Protein AF-A0A5C5ZHI2-F1 (afdb_monomer)

Structure (mmCIF, N/CA/C/O backbone):
data_AF-A0A5C5ZHI2-F1
#
_entry.id   AF-A0A5C5ZHI2-F1
#
loop_
_atom_site.group_PDB
_atom_site.id
_atom_site.type_symbol
_atom_site.label_atom_id
_atom_site.label_alt_id
_atom_site.label_comp_id
_atom_site.label_asym_id
_atom_site.label_entity_id
_atom_site.label_seq_id
_atom_site.pdbx_PDB_ins_code
_atom_site.Cartn_x
_atom_site.Cartn_y
_atom_site.Cartn_z
_atom_site.occupancy
_atom_site.B_iso_or_equiv
_atom_site.auth_seq_id
_atom_site.auth_comp_id
_atom_site.auth_asym_id
_atom_site.auth_atom_id
_atom_site.pdbx_PDB_model_num
ATOM 1 N N . MET A 1 1 ? -25.341 50.254 53.518 1.00 30.02 1 MET A N 1
ATOM 2 C CA . MET A 1 1 ? -26.526 49.718 54.228 1.00 30.02 1 MET A CA 1
ATOM 3 C C . MET A 1 1 ? -26.894 48.444 53.484 1.00 30.02 1 MET A C 1
ATOM 5 O O . MET A 1 1 ? -27.151 48.580 52.305 1.00 30.02 1 MET A O 1
ATOM 9 N N . MET A 1 2 ? -26.850 47.204 53.971 1.00 28.91 2 MET A N 1
ATOM 10 C CA . MET A 1 2 ? -26.817 46.587 55.308 1.00 28.91 2 MET A CA 1
ATOM 11 C C . MET A 1 2 ? -26.537 45.082 55.028 1.00 28.91 2 MET A C 1
ATOM 13 O O . MET A 1 2 ? -27.334 44.465 54.341 1.00 28.91 2 MET A O 1
ATOM 17 N N . ARG A 1 3 ? -25.295 44.573 55.121 1.00 29.33 3 ARG A N 1
ATOM 18 C CA . ARG A 1 3 ? -24.709 43.709 56.186 1.00 29.33 3 ARG A CA 1
ATOM 19 C C . ARG A 1 3 ? -25.641 43.268 57.336 1.00 29.33 3 ARG A C 1
ATOM 21 O O . ARG A 1 3 ? -26.394 44.098 57.831 1.00 29.33 3 ARG A O 1
ATOM 28 N N . ILE A 1 4 ? -25.391 42.037 57.834 1.00 32.50 4 ILE A N 1
ATOM 29 C CA . ILE A 1 4 ? -25.940 41.298 59.010 1.00 32.50 4 ILE A CA 1
ATOM 30 C C . ILE A 1 4 ? -27.012 40.269 58.568 1.00 32.50 4 ILE A C 1
ATOM 32 O O . ILE A 1 4 ? -28.090 40.666 58.157 1.00 32.50 4 ILE A O 1
ATOM 36 N N . PHE A 1 5 ? -26.753 38.953 58.515 1.00 29.95 5 PHE A N 1
ATOM 37 C CA . PHE A 1 5 ? -26.418 38.066 59.640 1.00 29.95 5 PHE A CA 1
ATOM 38 C C . PHE A 1 5 ? -25.389 36.970 59.284 1.00 29.95 5 PHE A C 1
ATOM 40 O O . PHE A 1 5 ? -25.667 36.068 58.505 1.00 29.95 5 PHE A O 1
ATOM 47 N N . TYR A 1 6 ? -24.237 37.013 59.956 1.00 25.53 6 TYR A N 1
ATOM 48 C CA . TYR A 1 6 ? -23.368 35.869 60.242 1.00 25.53 6 TYR A CA 1
ATOM 49 C C . TYR A 1 6 ? -22.853 36.042 61.682 1.00 25.53 6 TYR A C 1
ATOM 51 O O . TYR A 1 6 ? -22.502 37.157 62.072 1.00 25.53 6 TYR A O 1
ATOM 59 N N . ARG A 1 7 ? -22.750 34.915 62.404 1.00 26.33 7 ARG A N 1
ATOM 60 C CA . ARG A 1 7 ? -22.063 34.671 63.695 1.00 26.33 7 ARG A CA 1
ATOM 61 C C . ARG A 1 7 ? -22.749 35.151 64.987 1.00 26.33 7 ARG A C 1
ATOM 63 O O . ARG A 1 7 ? -22.851 36.348 65.237 1.00 26.33 7 ARG A O 1
ATOM 70 N N . SER A 1 8 ? -23.035 34.201 65.891 1.00 25.88 8 SER A N 1
ATOM 71 C CA . SER A 1 8 ? -22.373 34.047 67.215 1.00 25.88 8 SER A CA 1
ATOM 72 C C . SER A 1 8 ? -23.305 33.448 68.285 1.00 25.88 8 SER A C 1
ATOM 74 O O . SER A 1 8 ? -24.015 34.186 68.959 1.00 25.88 8 SER A O 1
ATOM 76 N N . VAL A 1 9 ? -23.196 32.142 68.545 1.00 27.33 9 VAL A N 1
ATOM 77 C CA . VAL A 1 9 ? -23.086 31.638 69.927 1.00 27.33 9 VAL A CA 1
ATOM 78 C C . VAL A 1 9 ? -21.929 30.641 69.925 1.00 27.33 9 VAL A C 1
ATOM 80 O O . VAL A 1 9 ? -21.984 29.603 69.278 1.00 27.33 9 VAL A O 1
ATOM 83 N N . LEU A 1 10 ? -20.845 31.042 70.583 1.00 28.20 10 LEU A N 1
ATOM 84 C CA . LEU A 1 10 ? -19.565 30.354 70.713 1.00 28.20 10 LEU A CA 1
ATOM 85 C C . LEU A 1 10 ? -19.416 29.908 72.177 1.00 28.20 10 LEU A C 1
ATOM 87 O O . LEU A 1 10 ? -19.753 30.670 73.080 1.00 28.20 10 LEU A O 1
ATOM 91 N N . ALA A 1 11 ? -18.812 28.733 72.360 1.00 25.12 11 ALA A N 1
ATOM 92 C CA . ALA A 1 11 ? -17.917 28.363 73.463 1.00 25.12 11 ALA A CA 1
ATOM 93 C C . ALA A 1 11 ? -18.471 28.197 74.898 1.00 25.12 11 ALA A C 1
ATOM 95 O O . ALA A 1 11 ? -18.425 29.110 75.717 1.00 25.12 11 ALA A O 1
ATOM 96 N N . ALA A 1 12 ? -18.814 26.949 75.230 1.00 24.00 12 ALA A N 1
ATOM 97 C CA . ALA A 1 12 ? -18.315 26.181 76.388 1.00 24.00 12 ALA A CA 1
ATOM 98 C C . ALA A 1 12 ? -18.824 24.736 76.178 1.00 24.00 12 ALA A C 1
ATOM 100 O O . ALA A 1 12 ? -20.027 24.521 76.162 1.00 24.00 12 ALA A O 1
ATOM 101 N N . SER A 1 13 ? -18.018 23.726 75.848 1.00 27.03 13 SER A N 1
ATOM 102 C CA . SER A 1 13 ? -16.822 23.285 76.562 1.00 27.03 13 SER A CA 1
ATOM 103 C C . SER A 1 13 ? -15.872 22.565 75.599 1.00 27.03 13 SER A C 1
ATOM 105 O O . SER A 1 13 ? -16.186 21.490 75.099 1.00 27.03 13 SER A O 1
ATOM 107 N N . PHE A 1 14 ? -14.699 23.148 75.371 1.00 29.09 14 PHE A N 1
ATOM 108 C CA . PHE A 1 14 ? -13.534 22.455 74.829 1.00 29.09 14 PHE A CA 1
ATOM 109 C C . PHE A 1 14 ? -12.739 21.961 76.041 1.00 29.09 14 PHE A C 1
ATOM 111 O O . PHE A 1 14 ? -12.157 22.785 76.743 1.00 29.09 14 PHE A O 1
ATOM 118 N N . LEU A 1 15 ? -12.773 20.660 76.341 1.00 26.80 15 LEU A N 1
ATOM 119 C CA . LEU A 1 15 ? -11.696 19.963 77.052 1.00 26.80 15 LEU A CA 1
ATOM 120 C C . LEU A 1 15 ? -11.896 18.437 76.951 1.00 26.80 15 LEU A C 1
ATOM 122 O O . LEU A 1 15 ? -12.879 17.912 77.462 1.00 26.80 15 LEU A O 1
ATOM 126 N N . ALA A 1 16 ? -10.897 17.776 76.354 1.00 27.25 16 ALA A N 1
ATOM 127 C CA . ALA A 1 16 ? -10.633 16.331 76.306 1.00 27.25 16 ALA A CA 1
ATOM 128 C C . ALA A 1 16 ? -11.424 15.472 75.291 1.00 27.25 16 ALA A C 1
ATOM 130 O O . ALA A 1 16 ? -12.336 14.744 75.661 1.00 27.25 16 ALA A O 1
ATOM 131 N N . LEU A 1 17 ? -10.991 15.472 74.026 1.00 28.16 17 LEU A N 1
ATOM 132 C CA . LEU A 1 17 ? -10.146 14.404 73.459 1.00 28.16 17 LEU A CA 1
ATOM 133 C C . LEU A 1 17 ? -9.666 14.858 72.068 1.00 28.16 17 LEU A C 1
ATOM 135 O O . LEU A 1 17 ? -10.415 14.855 71.101 1.00 28.16 17 LEU A O 1
ATOM 139 N N . THR A 1 18 ? -8.410 15.283 71.966 1.00 30.73 18 THR A N 1
ATOM 140 C CA . THR A 1 18 ? -7.694 15.291 70.689 1.00 30.73 18 THR A CA 1
ATOM 141 C C . THR A 1 18 ? -7.276 13.852 70.409 1.00 30.73 18 THR A C 1
ATOM 143 O O . THR A 1 18 ? -6.229 13.415 70.885 1.00 30.73 18 THR A O 1
ATOM 146 N N . SER A 1 19 ? -8.099 13.098 69.690 1.00 27.38 19 SER A N 1
ATOM 147 C CA . SER A 1 19 ? -7.588 12.013 68.860 1.00 27.38 19 SER A CA 1
ATOM 148 C C . SER A 1 19 ? -7.467 12.581 67.456 1.00 27.38 19 SER A C 1
ATOM 150 O O . SER A 1 19 ? -8.449 12.712 66.732 1.00 27.38 19 SER A O 1
ATOM 152 N N . THR A 1 20 ? -6.252 12.962 67.084 1.00 30.28 20 THR A N 1
ATOM 153 C CA . THR A 1 20 ? -5.812 12.852 65.696 1.00 30.28 20 THR A CA 1
ATOM 154 C C . THR A 1 20 ? -5.956 11.376 65.318 1.00 30.28 20 THR A C 1
ATOM 156 O O . THR A 1 20 ? -5.034 10.591 65.534 1.00 30.28 20 THR A O 1
ATOM 159 N N . HIS A 1 21 ? -7.149 10.965 64.886 1.00 30.06 21 HIS A N 1
ATOM 160 C CA . HIS A 1 21 ? -7.298 9.731 64.137 1.00 30.06 21 HIS A CA 1
ATOM 161 C C . HIS A 1 21 ? -6.817 10.075 62.735 1.00 30.06 21 HIS A C 1
ATOM 163 O O . HIS A 1 21 ? -7.500 10.770 61.995 1.00 30.06 21 HIS A O 1
ATOM 169 N N . ALA A 1 22 ? -5.595 9.654 62.414 1.00 35.06 22 ALA A N 1
ATOM 170 C CA . ALA A 1 22 ? -5.363 9.192 61.059 1.00 35.06 22 ALA A CA 1
ATOM 171 C C . ALA A 1 22 ? -6.413 8.091 60.853 1.00 35.06 22 ALA A C 1
ATOM 173 O O . ALA A 1 22 ? -6.361 7.085 61.569 1.00 35.06 22 ALA A O 1
ATOM 174 N N . LEU A 1 23 ? -7.442 8.367 60.048 1.00 40.84 23 LEU A N 1
ATOM 175 C CA . LEU A 1 23 ? -8.443 7.373 59.680 1.00 40.84 23 LEU A CA 1
ATOM 176 C C . LEU A 1 23 ? -7.671 6.278 58.946 1.00 40.84 23 LEU A C 1
ATOM 178 O O . LEU A 1 23 ? -6.955 6.534 57.980 1.00 40.84 23 LEU A O 1
ATOM 182 N N . ALA A 1 24 ? -7.628 5.101 59.556 1.00 49.53 24 ALA A N 1
ATOM 183 C CA . ALA A 1 24 ? -6.918 3.967 59.007 1.00 49.53 24 ALA A CA 1
ATOM 184 C C . ALA A 1 24 ? -7.932 3.205 58.164 1.00 49.53 24 ALA A C 1
ATOM 186 O O . ALA A 1 24 ? -8.918 2.737 58.716 1.00 49.53 24 ALA A O 1
ATOM 187 N N . VAL A 1 25 ? -7.671 3.092 56.863 1.00 61.53 25 VAL A N 1
ATOM 188 C CA . VAL A 1 25 ? -8.396 2.204 55.947 1.00 61.53 25 VAL A CA 1
ATOM 189 C C . VAL A 1 25 ? -8.535 0.819 56.592 1.00 61.53 25 VAL A C 1
ATOM 191 O O . VAL A 1 25 ? -7.528 0.140 56.838 1.00 61.53 25 VAL A O 1
ATOM 194 N N . ASP A 1 26 ? -9.766 0.400 56.887 1.00 76.38 26 ASP A N 1
ATOM 195 C CA . ASP A 1 26 ? -10.040 -0.889 57.518 1.00 76.38 26 ASP A CA 1
ATOM 196 C C . ASP A 1 26 ? -10.109 -1.977 56.435 1.00 76.38 26 ASP A C 1
ATOM 198 O O . ASP A 1 26 ? -11.019 -2.041 55.609 1.00 76.38 26 ASP A O 1
ATOM 202 N N . THR A 1 27 ? -9.106 -2.861 56.415 1.00 87.00 27 THR A N 1
ATOM 203 C CA . THR A 1 27 ? -9.062 -3.992 55.475 1.00 87.00 27 THR A CA 1
ATOM 204 C C . THR A 1 27 ? -9.705 -5.234 56.083 1.00 87.00 27 THR A C 1
ATOM 206 O O . THR A 1 27 ? -9.189 -5.814 57.042 1.00 87.00 27 THR A O 1
ATOM 209 N N . PHE A 1 28 ? -10.795 -5.692 55.472 1.00 91.38 28 PHE A N 1
ATOM 210 C CA . PHE A 1 28 ? -11.507 -6.913 55.826 1.00 91.38 28 PHE A CA 1
ATOM 211 C C . PHE A 1 28 ? -11.116 -8.043 54.874 1.00 91.38 28 PHE A C 1
ATOM 213 O O . PHE A 1 28 ? -11.395 -8.000 53.678 1.00 91.38 28 PHE A O 1
ATOM 220 N N . VAL A 1 29 ? -10.485 -9.091 55.406 1.00 91.25 29 VAL A N 1
ATOM 221 C CA . VAL A 1 29 ? -10.044 -10.253 54.620 1.00 91.25 29 VAL A CA 1
ATOM 222 C C . VAL A 1 29 ? -11.025 -11.409 54.781 1.00 91.25 29 VAL A C 1
ATOM 224 O O . VAL A 1 29 ? -11.327 -11.827 55.903 1.00 91.25 29 VAL A O 1
ATOM 227 N N . TRP A 1 30 ? -11.498 -11.953 53.664 1.00 92.00 30 TRP A N 1
ATOM 228 C CA . TRP A 1 30 ? -12.374 -13.118 53.623 1.00 92.00 30 TRP A CA 1
ATOM 229 C C . TRP A 1 30 ? -11.666 -14.368 54.148 1.00 92.00 30 TRP A C 1
ATOM 231 O O . TRP A 1 30 ? -10.517 -14.656 53.801 1.00 92.00 30 TRP A O 1
ATOM 241 N N . GLN A 1 31 ? -12.348 -15.154 54.979 1.00 87.94 31 GLN A N 1
ATOM 242 C CA . GLN A 1 31 ? -11.757 -16.366 55.542 1.00 87.94 31 GLN A CA 1
ATOM 243 C C . GLN A 1 31 ? -11.706 -17.503 54.507 1.00 87.94 31 GLN A C 1
ATOM 245 O O . GLN A 1 31 ? -12.726 -18.070 54.117 1.00 87.94 31 GLN A O 1
ATOM 250 N N . SER A 1 32 ? -10.490 -17.892 54.115 1.00 67.62 32 SER A N 1
ATOM 251 C CA . SER A 1 32 ? -10.186 -18.809 53.000 1.00 67.62 32 SER A CA 1
ATOM 252 C C . SER A 1 32 ? -10.747 -20.239 53.102 1.00 67.62 32 SER A C 1
ATOM 254 O O . SER A 1 32 ? -10.694 -20.985 52.127 1.00 67.62 32 SER A O 1
ATOM 256 N N . GLY A 1 33 ? -11.284 -20.644 54.259 1.00 71.25 33 GLY A N 1
ATOM 257 C CA . GLY A 1 33 ? -11.916 -21.956 54.459 1.00 71.25 33 GLY A CA 1
ATOM 258 C C . GLY A 1 33 ? -13.385 -22.043 54.021 1.00 71.25 33 GLY A C 1
ATOM 259 O O . GLY A 1 33 ? -13.955 -23.134 54.053 1.00 71.25 33 GLY A O 1
ATOM 260 N N . GLN A 1 34 ? -14.009 -20.921 53.648 1.00 76.06 34 GLN A N 1
ATOM 261 C CA . GLN A 1 34 ? -15.409 -20.871 53.218 1.00 76.06 34 GLN A CA 1
ATOM 262 C C . GLN A 1 34 ? -15.530 -21.219 51.726 1.00 76.06 34 GLN A C 1
ATOM 264 O O . GLN A 1 34 ? -14.748 -20.734 50.916 1.00 76.06 34 GLN A O 1
ATOM 269 N N . THR A 1 35 ? -16.503 -22.059 51.357 1.00 73.56 35 THR A N 1
ATOM 270 C CA . THR A 1 35 ? -16.740 -22.494 49.963 1.00 73.56 35 THR A CA 1
ATOM 271 C C . THR A 1 35 ? -18.236 -22.515 49.638 1.00 73.56 35 THR A C 1
ATOM 273 O O . THR A 1 35 ? -19.069 -22.598 50.545 1.00 73.56 35 THR A O 1
ATOM 276 N N . GLY A 1 36 ? -18.596 -22.452 48.352 1.00 75.75 36 GLY A N 1
ATOM 277 C CA . GLY A 1 36 ? -19.994 -22.430 47.899 1.00 75.75 36 GLY A CA 1
ATOM 278 C C . GLY A 1 36 ? -20.661 -21.055 48.036 1.00 75.75 36 GLY A C 1
ATOM 279 O O . GLY A 1 36 ? -19.971 -20.042 48.078 1.00 75.75 36 GLY A O 1
ATOM 280 N N . ALA A 1 37 ? -21.999 -21.026 48.082 1.00 83.56 37 ALA A N 1
ATOM 281 C CA . ALA A 1 37 ? -22.777 -19.796 48.254 1.00 83.56 37 ALA A CA 1
ATOM 282 C C . ALA A 1 37 ? -22.697 -19.293 49.706 1.00 83.56 37 ALA A C 1
ATOM 284 O O . ALA A 1 37 ? -23.088 -20.001 50.637 1.00 83.56 37 ALA A O 1
ATOM 285 N N . GLN A 1 38 ? -22.187 -18.079 49.890 1.00 92.19 38 GLN A N 1
ATOM 286 C CA . GLN A 1 38 ? -21.915 -17.442 51.177 1.00 92.19 38 GLN A CA 1
ATOM 287 C C . GLN A 1 38 ? -22.581 -16.065 51.252 1.00 92.19 38 GLN A C 1
ATOM 289 O O . GLN A 1 38 ? -22.939 -15.490 50.234 1.00 92.19 38 GLN A O 1
ATOM 294 N N . SER A 1 39 ? -22.752 -15.524 52.459 1.00 91.75 39 SER A N 1
ATOM 295 C CA . SER A 1 39 ? -23.387 -14.216 52.682 1.00 91.75 39 SER A CA 1
ATOM 296 C C . SER A 1 39 ? -22.341 -13.174 53.079 1.00 91.75 39 SER A C 1
ATOM 298 O O . SER A 1 39 ? -21.616 -13.388 54.056 1.00 91.75 39 SER A O 1
ATOM 300 N N . TRP A 1 40 ? -22.305 -12.036 52.380 1.00 94.25 40 TRP A N 1
ATOM 301 C CA . TRP A 1 40 ? -21.441 -10.880 52.668 1.00 94.25 40 TRP A CA 1
ATOM 302 C C . TRP A 1 40 ? -21.671 -10.342 54.083 1.00 94.25 40 TRP A C 1
ATOM 304 O O . TRP A 1 40 ? -20.737 -10.072 54.832 1.00 94.25 40 TRP A O 1
ATOM 314 N N . THR A 1 41 ? -22.942 -10.282 54.482 1.00 93.06 41 THR A N 1
ATOM 315 C CA . THR A 1 41 ? -23.417 -9.707 55.751 1.00 93.06 41 THR A CA 1
ATOM 316 C C . THR A 1 41 ? -23.155 -10.566 56.991 1.00 93.06 41 THR A C 1
ATOM 318 O O . THR A 1 41 ? -23.558 -10.188 58.090 1.00 93.06 41 THR A O 1
ATOM 321 N N . THR A 1 42 ? -22.504 -11.729 56.860 1.00 92.62 42 THR A N 1
ATOM 322 C CA . THR A 1 42 ? -22.162 -12.587 58.007 1.00 92.62 42 THR A CA 1
ATOM 323 C C . THR A 1 42 ? -20.824 -12.143 58.613 1.00 92.62 42 THR A C 1
ATOM 325 O O . THR A 1 42 ? -19.782 -12.425 58.022 1.00 92.62 42 THR A O 1
ATOM 328 N N . PRO A 1 43 ? -20.789 -11.525 59.815 1.00 91.44 43 PRO A N 1
ATOM 329 C CA . PRO A 1 43 ? -19.568 -10.887 60.322 1.00 91.44 43 PRO A CA 1
ATOM 330 C C . PRO A 1 43 ? -18.398 -11.848 60.566 1.00 91.44 43 PRO A C 1
ATOM 332 O O . PRO A 1 43 ? -17.240 -11.449 60.526 1.00 91.44 43 PRO A O 1
ATOM 335 N N . SER A 1 44 ? -18.688 -13.126 60.833 1.00 90.62 44 SER A N 1
ATOM 336 C CA . SER A 1 44 ? -17.665 -14.153 61.062 1.00 90.62 44 SER A CA 1
ATOM 337 C C . SER A 1 44 ? -16.942 -14.604 59.791 1.00 90.62 44 SER A C 1
ATOM 339 O O . SER A 1 44 ? -15.963 -15.339 59.899 1.00 90.62 44 SER A O 1
ATOM 341 N N . ASN A 1 45 ? -17.422 -14.211 58.607 1.00 91.88 45 ASN A N 1
ATOM 342 C CA . ASN A 1 45 ? -16.776 -14.537 57.334 1.00 91.88 45 ASN A CA 1
ATOM 343 C C . ASN A 1 45 ? -15.578 -13.623 57.035 1.00 91.88 45 ASN A C 1
ATOM 345 O O . ASN A 1 45 ? -14.739 -13.982 56.209 1.00 91.88 45 ASN A O 1
ATOM 349 N N . TRP A 1 46 ? -15.467 -12.496 57.741 1.00 92.94 46 TRP A N 1
ATOM 350 C CA . TRP A 1 46 ? -14.408 -11.507 57.576 1.00 92.94 46 TRP A CA 1
ATOM 351 C C . TRP A 1 46 ? -13.428 -11.517 58.756 1.00 92.94 46 TRP A C 1
ATOM 353 O O . TRP A 1 46 ? -13.748 -11.932 59.876 1.00 92.94 46 TRP A O 1
ATOM 363 N N . SER A 1 47 ? -12.200 -11.077 58.497 1.00 90.31 47 SER A N 1
ATOM 364 C CA . SER A 1 47 ? -11.157 -10.844 59.493 1.00 90.31 47 SER A CA 1
ATOM 365 C C . SER A 1 47 ? -10.581 -9.432 59.313 1.00 90.31 47 SER A C 1
ATOM 367 O O . SER A 1 47 ? -10.012 -9.184 58.251 1.00 90.31 47 SER A O 1
ATOM 369 N N . PRO A 1 48 ? -10.651 -8.543 60.325 1.00 90.69 48 PRO A N 1
ATOM 370 C CA . PRO A 1 48 ? -11.284 -8.739 61.637 1.00 90.69 48 PRO A CA 1
ATOM 371 C C . PRO A 1 48 ? -12.797 -9.011 61.528 1.00 90.69 48 PRO A C 1
ATOM 373 O O . PRO A 1 48 ? -13.415 -8.716 60.513 1.00 90.69 48 PRO A O 1
ATOM 376 N N . SER A 1 49 ? -13.395 -9.613 62.567 1.00 88.50 49 SER A N 1
ATOM 377 C CA . SER A 1 49 ? -14.835 -9.929 62.567 1.00 88.50 49 SER A CA 1
ATOM 378 C C . SER A 1 49 ? -15.655 -8.643 62.455 1.00 88.50 49 SER A C 1
ATOM 380 O O . SER A 1 49 ? -15.663 -7.835 63.383 1.00 88.50 49 SER A O 1
ATOM 382 N N . GLY A 1 50 ? -16.386 -8.502 61.357 1.00 90.00 50 GLY A N 1
ATOM 383 C CA . GLY A 1 50 ? -17.126 -7.305 60.960 1.00 90.00 50 GLY A CA 1
ATOM 384 C C . GLY A 1 50 ? -17.702 -7.493 59.557 1.00 90.00 50 GLY A C 1
ATOM 385 O O . GLY A 1 50 ? -17.541 -8.562 58.976 1.00 90.00 50 GLY A O 1
ATOM 386 N N . VAL A 1 51 ? -18.415 -6.502 59.032 1.00 90.81 51 VAL A N 1
ATOM 387 C CA . VAL A 1 51 ? -18.891 -6.506 57.641 1.00 90.81 51 VAL A CA 1
ATOM 388 C C . VAL A 1 51 ? -18.344 -5.238 56.992 1.00 90.81 51 VAL A C 1
ATOM 390 O O . VAL A 1 51 ? -18.649 -4.176 57.535 1.00 90.81 51 VAL A O 1
ATOM 393 N N . PRO A 1 52 ? -17.560 -5.332 55.900 1.00 92.19 52 PRO A N 1
ATOM 394 C CA . PRO A 1 52 ? -17.124 -4.154 55.158 1.00 92.19 52 PRO A CA 1
ATOM 395 C C . PRO A 1 52 ? -18.355 -3.464 54.558 1.00 92.19 52 PRO A C 1
ATOM 397 O O . PRO A 1 52 ? -19.099 -4.100 53.801 1.00 92.19 52 PRO A O 1
ATOM 400 N N . ASN A 1 53 ? -18.610 -2.223 54.978 1.00 92.31 53 ASN A N 1
ATOM 401 C CA . ASN A 1 53 ? -19.768 -1.420 54.588 1.00 92.31 53 ASN A CA 1
ATOM 402 C C . ASN A 1 53 ? -19.559 0.093 54.864 1.00 92.31 53 ASN A C 1
ATOM 404 O O . ASN A 1 53 ? -20.386 0.726 55.530 1.00 92.31 53 ASN A O 1
ATOM 408 N N . SER A 1 54 ? -18.442 0.665 54.409 1.00 87.06 54 SER A N 1
ATOM 409 C CA . SER A 1 54 ? -18.125 2.098 54.499 1.00 87.06 54 SER A CA 1
ATOM 410 C C . SER A 1 54 ? -17.265 2.553 53.309 1.00 87.06 54 SER A C 1
ATOM 412 O O . SER A 1 54 ? -16.578 1.732 52.700 1.00 87.06 54 SER A O 1
ATOM 414 N N . GLY A 1 55 ? -17.268 3.854 52.989 1.00 76.50 55 GLY A N 1
ATOM 415 C CA . GLY A 1 55 ? -16.405 4.455 51.956 1.00 76.50 55 GLY A CA 1
ATOM 416 C C . GLY A 1 55 ? -14.911 4.500 52.312 1.00 76.50 55 GLY A C 1
ATOM 417 O O . GLY A 1 55 ? -14.121 5.052 51.553 1.00 76.50 55 GLY A O 1
ATOM 418 N N . GLU A 1 56 ? -14.519 3.912 53.447 1.00 78.62 56 GLU A N 1
ATOM 419 C CA . GLU A 1 56 ? -13.132 3.713 53.888 1.00 78.62 56 GLU A CA 1
ATOM 420 C C . GLU A 1 56 ? -12.756 2.210 53.965 1.00 78.62 56 GLU A C 1
ATOM 422 O O . GLU A 1 56 ? -11.598 1.868 54.223 1.00 78.62 56 GLU A O 1
ATOM 427 N N . ASP A 1 57 ? -13.711 1.292 53.745 1.00 86.19 57 ASP A N 1
ATOM 428 C CA . ASP A 1 57 ? -13.522 -0.151 53.952 1.00 86.19 57 ASP A CA 1
ATOM 429 C C . ASP A 1 57 ? -12.993 -0.854 52.690 1.00 86.19 57 ASP A C 1
ATOM 431 O O . ASP A 1 57 ? -13.545 -0.711 51.595 1.00 86.19 57 ASP A O 1
ATOM 435 N N . VAL A 1 58 ? -11.977 -1.711 52.853 1.00 88.50 58 VAL A N 1
ATOM 436 C CA . VAL A 1 58 ? -11.461 -2.589 51.784 1.00 88.50 58 VAL A CA 1
ATOM 437 C C . VAL A 1 58 ? -11.967 -4.011 51.988 1.00 88.50 58 VAL A C 1
ATOM 439 O O . VAL A 1 58 ? -11.660 -4.652 52.997 1.00 88.50 58 VAL A O 1
ATOM 442 N N . ALA A 1 59 ? -12.688 -4.546 51.005 1.00 93.31 59 ALA A N 1
ATOM 443 C CA . ALA A 1 59 ? -13.151 -5.929 50.991 1.00 93.31 59 ALA A CA 1
ATOM 444 C C . ALA A 1 59 ? -12.191 -6.811 50.181 1.00 93.31 59 ALA A C 1
ATOM 446 O O . ALA A 1 59 ? -12.194 -6.797 48.952 1.00 93.31 59 ALA A O 1
ATOM 447 N N . ASN A 1 60 ? -11.378 -7.621 50.863 1.00 92.38 60 ASN A N 1
ATOM 448 C CA . ASN A 1 60 ? -10.437 -8.539 50.225 1.00 92.38 60 ASN A CA 1
ATOM 449 C C . ASN A 1 60 ? -10.952 -9.983 50.253 1.00 92.38 60 ASN A C 1
ATOM 451 O O . ASN A 1 60 ? -10.847 -10.679 51.265 1.00 92.38 60 ASN A O 1
ATOM 455 N N . ILE A 1 61 ? -11.464 -10.456 49.119 1.00 91.19 61 ILE A N 1
ATOM 456 C CA . ILE A 1 61 ? -11.908 -11.832 48.918 1.00 91.19 61 ILE A CA 1
ATOM 457 C C . ILE A 1 61 ? -10.774 -12.628 48.278 1.00 91.19 61 ILE A C 1
ATOM 459 O O . ILE A 1 61 ? -10.553 -12.560 47.077 1.00 91.19 61 ILE A O 1
ATOM 463 N N . SER A 1 62 ? -10.069 -13.417 49.088 1.00 87.50 62 SER A N 1
ATOM 464 C CA . SER A 1 62 ? -8.999 -14.307 48.625 1.00 87.50 62 SER A CA 1
ATOM 465 C C . SER A 1 62 ? -9.359 -15.770 48.896 1.00 87.50 62 SER A C 1
ATOM 467 O O . SER A 1 62 ? -9.364 -16.208 50.050 1.00 87.50 62 SER A O 1
ATOM 469 N N . VAL A 1 63 ? -9.666 -16.540 47.846 1.00 85.62 63 VAL A N 1
ATOM 470 C CA . VAL A 1 63 ? -10.192 -17.916 47.964 1.00 85.62 63 VAL A CA 1
ATOM 471 C C . VAL A 1 63 ? -9.338 -18.958 47.231 1.00 85.62 63 VAL A C 1
ATOM 473 O O . VAL A 1 63 ? -8.671 -18.672 46.243 1.00 85.62 63 VAL A O 1
ATOM 476 N N . GLY A 1 64 ? -9.357 -20.205 47.716 1.00 83.44 64 GLY A N 1
ATOM 477 C CA . GLY A 1 64 ? -8.677 -21.339 47.063 1.00 83.44 64 GLY A CA 1
ATOM 478 C C . GLY A 1 64 ? -9.560 -22.172 46.122 1.00 83.44 64 GLY A C 1
ATOM 479 O O . GLY A 1 64 ? -9.065 -23.069 45.442 1.00 83.44 64 GLY A O 1
ATOM 480 N N . ALA A 1 65 ? -10.867 -21.908 46.097 1.00 86.81 65 ALA A N 1
ATOM 481 C CA . ALA A 1 65 ? -11.857 -22.594 45.269 1.00 86.81 65 ALA A CA 1
ATOM 482 C C . ALA A 1 65 ? -12.969 -21.614 44.865 1.00 86.81 65 ALA A C 1
ATOM 484 O O . ALA A 1 65 ? -13.159 -20.599 45.542 1.00 86.81 65 ALA A O 1
ATOM 485 N N . SER A 1 66 ? -13.710 -21.921 43.792 1.00 88.50 66 SER A N 1
ATOM 486 C CA . SER A 1 66 ? -14.798 -21.053 43.327 1.00 88.50 66 SER A CA 1
ATOM 487 C C . SER A 1 66 ? -15.814 -20.781 44.432 1.00 88.50 66 SER A C 1
ATOM 489 O O . SER A 1 66 ? -16.248 -21.701 45.134 1.00 88.50 66 SER A O 1
ATOM 491 N N . THR A 1 67 ? -16.175 -19.511 44.594 1.00 90.12 67 THR A N 1
ATOM 492 C CA . THR A 1 67 ? -17.003 -19.040 45.709 1.00 90.12 67 THR A CA 1
ATOM 493 C C . THR A 1 67 ? -17.969 -17.967 45.221 1.00 90.12 67 THR A C 1
ATOM 495 O O . THR A 1 67 ? -17.547 -17.025 44.556 1.00 90.12 67 THR A O 1
ATOM 498 N N . THR A 1 68 ? -19.246 -18.098 45.587 1.00 92.44 68 THR A N 1
ATOM 499 C CA . THR A 1 68 ? -20.286 -17.097 45.305 1.00 92.44 68 THR A CA 1
ATOM 500 C C . THR A 1 68 ? -20.654 -16.403 46.611 1.00 92.44 68 THR A C 1
ATOM 502 O O . THR A 1 68 ? -20.938 -17.075 47.602 1.00 92.44 68 THR A O 1
ATOM 505 N N . ILE A 1 69 ? -20.656 -15.075 46.636 1.00 94.25 69 ILE A N 1
ATOM 506 C CA . ILE A 1 69 ? -20.943 -14.259 47.818 1.00 94.25 69 ILE A CA 1
ATOM 507 C C . ILE A 1 69 ? -22.159 -13.381 47.512 1.00 94.25 69 ILE A C 1
ATOM 509 O O . ILE A 1 69 ? -22.138 -12.613 46.560 1.00 94.25 69 ILE A O 1
ATOM 513 N N . ASP A 1 70 ? -23.229 -13.508 48.294 1.00 94.56 70 ASP A N 1
ATOM 514 C CA . ASP A 1 70 ? -24.441 -12.686 48.203 1.00 94.56 70 ASP A CA 1
ATOM 515 C C . ASP A 1 70 ? -24.321 -11.446 49.104 1.00 94.56 70 ASP A C 1
ATOM 517 O O . ASP A 1 70 ? -24.160 -11.582 50.323 1.00 94.56 70 ASP A O 1
ATOM 521 N N . LEU A 1 71 ? -24.421 -10.247 48.518 1.00 93.88 71 LEU A N 1
ATOM 522 C CA . LEU A 1 71 ? -24.460 -8.958 49.225 1.00 93.88 71 LEU A CA 1
ATOM 523 C C . LEU A 1 71 ? -25.638 -8.856 50.205 1.00 93.88 71 LEU A C 1
ATOM 525 O O . LEU A 1 71 ? -25.547 -8.163 51.218 1.00 93.88 71 LEU A O 1
ATOM 529 N N . GLY A 1 72 ? -26.730 -9.577 49.945 1.00 91.50 72 GLY A N 1
ATOM 530 C CA . GLY A 1 72 ? -27.977 -9.474 50.695 1.00 91.50 72 GLY A CA 1
ATOM 531 C C . GLY A 1 72 ? -28.921 -8.405 50.135 1.00 91.50 72 GLY A C 1
ATOM 532 O O . GLY A 1 72 ? -28.774 -7.939 49.012 1.00 91.50 72 GLY A O 1
ATOM 533 N N . ALA A 1 73 ? -29.926 -8.022 50.928 1.00 90.94 73 ALA A N 1
ATOM 534 C CA . ALA A 1 73 ? -31.005 -7.120 50.504 1.00 90.94 73 ALA A CA 1
ATOM 535 C C . ALA A 1 73 ? -30.733 -5.617 50.734 1.00 90.94 73 ALA A C 1
ATOM 537 O O . ALA A 1 73 ? -31.610 -4.804 50.459 1.00 90.94 73 ALA A O 1
ATOM 538 N N . MET A 1 74 ? -29.580 -5.255 51.303 1.00 91.62 74 MET A N 1
ATOM 539 C CA . MET A 1 74 ? -29.195 -3.871 51.605 1.00 91.62 74 MET A CA 1
ATOM 540 C C . MET A 1 74 ? -27.905 -3.528 50.869 1.00 91.62 74 MET A C 1
ATOM 542 O O . MET A 1 74 ? -27.039 -4.396 50.744 1.00 91.62 74 MET A O 1
ATOM 546 N N . ASP A 1 75 ? -27.769 -2.271 50.455 1.00 92.31 75 ASP A N 1
ATOM 547 C CA . ASP A 1 75 ? -26.566 -1.760 49.796 1.00 92.31 75 ASP A CA 1
ATOM 548 C C . ASP A 1 75 ? -25.324 -1.970 50.678 1.00 92.31 75 ASP A C 1
ATOM 550 O O . ASP A 1 75 ? -25.398 -1.839 51.906 1.00 92.31 75 ASP A O 1
ATOM 554 N N . GLN A 1 76 ? -24.213 -2.362 50.049 1.00 93.81 76 GLN A N 1
ATOM 555 C CA . GLN A 1 76 ? -22.911 -2.555 50.692 1.00 93.81 76 GLN A CA 1
ATOM 556 C C . GLN A 1 76 ? -21.904 -1.569 50.094 1.00 93.81 76 GLN A C 1
ATOM 558 O O . GLN A 1 76 ? -21.699 -1.594 48.883 1.00 93.81 76 GLN A O 1
ATOM 563 N N . THR A 1 77 ? -21.273 -0.739 50.923 1.00 90.81 77 THR A N 1
ATOM 564 C CA . THR A 1 77 ? -20.325 0.301 50.493 1.00 90.81 77 THR A CA 1
ATOM 565 C C . THR A 1 77 ? -18.875 -0.110 50.746 1.00 90.81 77 THR A C 1
ATOM 567 O O . THR A 1 77 ? -18.559 -0.563 51.843 1.00 90.81 77 THR A O 1
ATOM 570 N N . VAL A 1 78 ? -17.992 0.044 49.755 1.00 89.00 78 VAL A N 1
ATOM 571 C CA . VAL A 1 78 ? -16.541 -0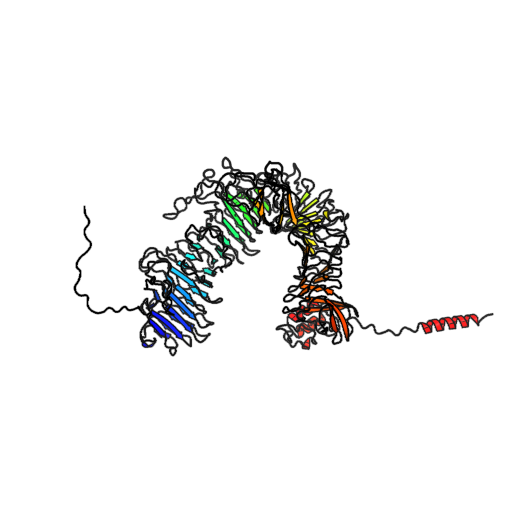.200 49.887 1.00 89.00 78 VAL A CA 1
ATOM 572 C C . VAL A 1 78 ? -15.722 0.752 49.009 1.00 89.00 78 VAL A C 1
ATOM 574 O O . VAL A 1 78 ? -16.188 1.169 47.947 1.00 89.00 78 VAL A O 1
ATOM 577 N N . VAL A 1 79 ? -14.474 1.025 49.406 1.00 81.75 79 VAL A N 1
ATOM 578 C CA . VAL A 1 79 ? -13.506 1.821 48.617 1.00 81.75 79 VAL A CA 1
ATOM 579 C C . VAL A 1 79 ? -12.626 0.968 47.701 1.00 81.75 79 VAL A C 1
ATOM 581 O O . VAL A 1 79 ? -12.095 1.437 46.693 1.00 81.75 79 VAL A O 1
ATOM 584 N N . GLU A 1 80 ? -12.452 -0.311 48.034 1.00 86.12 80 GLU A N 1
ATOM 585 C CA . GLU A 1 80 ? -11.736 -1.266 47.192 1.00 86.12 80 GLU A CA 1
ATOM 586 C C . GLU A 1 80 ? -12.308 -2.674 47.365 1.00 86.12 80 GLU A C 1
ATOM 588 O O . GLU A 1 80 ? -12.536 -3.150 48.482 1.00 86.12 80 GLU A O 1
ATOM 593 N N . LEU A 1 81 ? -12.504 -3.355 46.236 1.00 92.44 81 LEU A N 1
ATOM 594 C CA . LEU A 1 81 ? -12.878 -4.762 46.169 1.00 92.44 81 LEU A CA 1
ATOM 595 C C . LEU A 1 81 ? -11.724 -5.559 45.563 1.00 92.44 81 LEU A C 1
ATOM 597 O O . LEU A 1 81 ? -11.385 -5.372 44.397 1.00 92.44 81 LEU A O 1
ATOM 601 N N . MET A 1 82 ? -11.147 -6.484 46.327 1.00 92.25 82 MET A N 1
ATOM 602 C CA . MET A 1 82 ? -10.147 -7.420 45.813 1.00 92.25 82 MET A CA 1
ATOM 603 C C . MET A 1 82 ? -10.780 -8.797 45.615 1.00 92.25 82 MET A C 1
ATOM 605 O O . MET A 1 82 ? -11.329 -9.373 46.553 1.00 92.25 82 MET A O 1
ATOM 609 N N . LEU A 1 83 ? -10.680 -9.327 44.403 1.00 92.50 83 LEU A N 1
ATOM 610 C CA . LEU A 1 83 ? -11.142 -10.641 43.983 1.00 92.50 83 LEU A CA 1
ATOM 611 C C . LEU A 1 83 ? -9.906 -11.460 43.615 1.00 92.50 83 LEU A C 1
ATOM 613 O O . LEU A 1 83 ? -9.345 -11.309 42.538 1.00 92.50 83 LEU A O 1
ATOM 617 N N . ASN A 1 84 ? -9.444 -12.295 44.536 1.00 88.81 84 ASN A N 1
ATOM 618 C CA . ASN A 1 84 ? -8.202 -13.032 44.371 1.00 88.81 84 ASN A CA 1
ATOM 619 C C . ASN A 1 84 ? -8.445 -14.535 44.466 1.00 88.81 84 ASN A C 1
ATOM 621 O O . ASN A 1 84 ? -9.192 -15.022 45.327 1.00 88.81 84 ASN A O 1
ATOM 625 N N . THR A 1 85 ? -7.737 -15.292 43.634 1.00 85.06 85 THR A N 1
ATOM 626 C CA . THR A 1 85 ? -7.732 -16.754 43.704 1.00 85.06 85 THR A CA 1
ATOM 627 C C . THR A 1 85 ? -6.315 -17.307 43.775 1.00 85.06 85 THR A C 1
ATOM 629 O O . THR A 1 85 ? -5.385 -16.778 43.179 1.00 85.06 85 THR A O 1
ATOM 632 N N . THR A 1 86 ? -6.125 -18.388 44.534 1.00 84.75 86 THR A N 1
ATOM 633 C CA . THR A 1 86 ? -4.853 -19.142 44.545 1.00 84.75 86 THR A CA 1
ATOM 634 C C . THR A 1 86 ? -4.874 -20.358 43.616 1.00 84.75 86 THR A C 1
ATOM 636 O O . THR A 1 86 ? -3.864 -21.044 43.469 1.00 84.75 86 THR A O 1
ATOM 639 N N . ASN A 1 87 ? -6.022 -20.638 42.995 1.00 84.56 87 ASN A N 1
ATOM 640 C CA . ASN A 1 87 ? -6.227 -21.718 42.039 1.00 84.56 87 ASN A CA 1
ATOM 641 C C . ASN A 1 87 ? -6.663 -21.122 40.688 1.00 84.56 87 ASN A C 1
ATOM 643 O O . ASN A 1 87 ? -7.773 -20.597 40.627 1.00 84.56 87 ASN A O 1
ATOM 647 N N . PRO A 1 88 ? -5.881 -21.294 39.608 1.00 80.81 88 PRO A N 1
ATOM 648 C CA . PRO A 1 88 ? -6.202 -20.763 38.278 1.00 80.81 88 PRO A CA 1
ATOM 649 C C . PRO A 1 88 ? -7.529 -21.251 37.665 1.00 80.81 88 PRO A C 1
ATOM 651 O O . PRO A 1 88 ? -7.999 -20.704 36.675 1.00 80.81 88 PRO A O 1
ATOM 654 N N . ALA A 1 89 ? -8.150 -22.311 38.187 1.00 82.94 89 ALA A N 1
ATOM 655 C CA . ALA A 1 89 ? -9.471 -22.757 37.724 1.00 82.94 89 ALA A CA 1
ATOM 656 C C . ALA A 1 89 ? -10.638 -22.138 38.520 1.00 82.94 89 ALA A C 1
ATOM 658 O O . ALA A 1 89 ? -11.797 -22.292 38.129 1.00 82.94 89 ALA A O 1
ATOM 659 N N . ALA A 1 90 ? -10.350 -21.492 39.655 1.00 87.06 90 ALA A N 1
ATOM 660 C CA . ALA A 1 90 ? -11.352 -20.921 40.543 1.00 87.06 90 ALA A CA 1
ATOM 661 C C . ALA A 1 90 ? -11.756 -19.508 40.110 1.00 87.06 90 ALA A C 1
ATOM 663 O O . ALA A 1 90 ? -10.962 -18.757 39.556 1.00 87.06 90 ALA A O 1
ATOM 664 N N . ASN A 1 91 ? -12.990 -19.126 40.427 1.00 89.62 91 ASN A N 1
ATOM 665 C CA . ASN A 1 91 ? -13.511 -17.784 40.202 1.00 89.62 91 ASN A CA 1
ATOM 666 C C . ASN A 1 91 ? -14.312 -17.292 41.415 1.00 89.62 91 ASN A C 1
ATOM 668 O O . ASN A 1 91 ? -14.926 -18.086 42.133 1.00 89.62 91 ASN A O 1
ATOM 672 N N . VAL A 1 92 ? -14.317 -15.979 41.634 1.00 91.50 92 VAL A N 1
ATOM 673 C CA . VAL A 1 92 ? -15.178 -15.335 42.630 1.00 91.50 92 VAL A CA 1
ATOM 674 C C . VAL A 1 92 ? -16.394 -14.751 41.924 1.00 91.50 92 VAL A C 1
ATOM 676 O O . VAL A 1 92 ? -16.247 -14.073 40.907 1.00 91.50 92 VAL A O 1
ATOM 679 N N . GLU A 1 93 ? -17.581 -15.009 42.468 1.00 92.75 93 GLU A N 1
ATOM 680 C CA . GLU A 1 93 ? -18.815 -14.341 42.066 1.00 92.75 93 GLU A CA 1
ATOM 681 C C . GLU A 1 93 ? -19.360 -13.484 43.216 1.00 92.75 93 GLU A C 1
ATOM 683 O O . GLU A 1 93 ? -19.628 -14.006 44.298 1.00 92.75 93 GLU A O 1
ATOM 688 N N . VAL A 1 94 ? -19.565 -12.186 42.988 1.00 95.38 94 VAL A N 1
ATOM 689 C CA . VAL A 1 94 ? -20.298 -11.299 43.905 1.00 95.38 94 VAL A CA 1
ATOM 690 C C . VAL A 1 94 ? -21.704 -11.078 43.353 1.00 95.38 94 VAL A C 1
ATOM 692 O O . VAL A 1 94 ? -21.895 -10.374 42.365 1.00 95.38 94 VAL A O 1
ATOM 695 N N . SER A 1 95 ? -22.682 -11.707 43.994 1.00 95.06 95 SER A N 1
ATOM 696 C CA . SER A 1 95 ? -24.105 -11.694 43.641 1.00 95.06 95 SER A CA 1
ATOM 697 C C . SER A 1 95 ? -24.919 -10.843 44.614 1.00 95.06 95 SER A C 1
ATOM 699 O O . SER A 1 95 ? -24.416 -10.433 45.658 1.00 95.06 95 SER A O 1
ATOM 701 N N . SER A 1 96 ? -26.187 -10.586 44.300 1.00 93.56 96 SER A N 1
ATOM 702 C CA . SER A 1 96 ? -27.090 -9.884 45.211 1.00 93.56 96 SER A CA 1
ATOM 703 C C . SER A 1 96 ? -28.506 -10.453 45.188 1.00 93.56 96 SER A C 1
ATOM 705 O O . SER A 1 96 ? -29.058 -10.743 44.126 1.00 93.56 96 SER A O 1
ATOM 707 N N . SER A 1 97 ? -29.119 -10.562 46.368 1.00 90.62 97 SER A N 1
ATOM 708 C CA . SER A 1 97 ? -30.542 -10.850 46.569 1.00 90.62 97 SER A CA 1
ATOM 709 C C . SER A 1 97 ? -31.419 -9.595 46.712 1.00 90.62 97 SER A C 1
ATOM 711 O O . SER A 1 97 ? -32.625 -9.720 46.944 1.00 90.62 97 SER A O 1
ATOM 713 N N . GLY A 1 98 ? -30.854 -8.393 46.542 1.00 87.56 98 GLY A N 1
ATOM 714 C CA . GLY A 1 98 ? -31.622 -7.147 46.435 1.00 87.56 98 GLY A CA 1
ATOM 715 C C . GLY A 1 98 ? -30.856 -5.843 46.683 1.00 87.56 98 GLY A C 1
ATOM 716 O O . GLY A 1 98 ? -31.370 -4.795 46.311 1.00 87.56 98 GLY A O 1
ATOM 717 N N . GLY A 1 99 ? -29.674 -5.886 47.304 1.00 89.88 99 GLY A N 1
ATOM 718 C CA . GLY A 1 99 ? -28.813 -4.721 47.542 1.00 89.88 99 GLY A CA 1
ATOM 719 C C . GLY A 1 99 ? -27.853 -4.408 46.388 1.00 89.88 99 GLY A C 1
ATOM 720 O O . GLY A 1 99 ? -27.632 -5.236 45.502 1.00 89.88 99 GLY A O 1
ATOM 721 N N . ILE A 1 100 ? -27.258 -3.220 46.409 1.00 91.75 100 ILE A N 1
ATOM 722 C CA . ILE A 1 100 ? -26.296 -2.738 45.407 1.00 91.75 100 ILE A CA 1
ATOM 723 C C . ILE A 1 100 ? -24.885 -2.705 46.009 1.00 91.75 100 ILE A C 1
ATOM 725 O O . ILE A 1 100 ? -24.720 -2.430 47.198 1.00 91.75 100 ILE A O 1
ATOM 729 N N . LEU A 1 101 ? -23.860 -2.988 45.202 1.00 93.50 101 LEU A N 1
ATOM 730 C CA . LEU A 1 101 ? -22.474 -2.729 45.586 1.00 93.50 101 LEU A CA 1
ATOM 731 C C . LEU A 1 101 ? -22.157 -1.259 45.301 1.00 93.50 101 LEU A C 1
ATOM 733 O O . LEU A 1 101 ? -22.040 -0.864 44.142 1.00 93.50 101 LEU A O 1
ATOM 737 N N . VAL A 1 102 ? -22.034 -0.457 46.351 1.00 89.75 102 VAL A N 1
ATOM 738 C CA . VAL A 1 102 ? -21.698 0.962 46.254 1.00 89.75 102 VAL A CA 1
ATOM 739 C C . VAL A 1 102 ? -20.185 1.111 46.353 1.00 89.75 102 VAL A C 1
ATOM 741 O O . VAL A 1 102 ? -19.561 0.756 47.350 1.00 89.75 102 VAL A O 1
ATOM 744 N N . LEU A 1 103 ? -19.596 1.621 45.285 1.00 86.31 103 LEU A N 1
ATOM 745 C CA . LEU A 1 103 ? -18.191 1.964 45.188 1.00 86.31 103 LEU A CA 1
ATOM 746 C C . LEU A 1 103 ? -18.070 3.451 45.503 1.00 86.31 103 LEU A C 1
ATOM 748 O O . LEU A 1 103 ? -18.555 4.288 44.744 1.00 86.31 103 LEU A O 1
ATOM 752 N N . GLN A 1 104 ? -17.488 3.764 46.657 1.00 81.00 104 GLN A N 1
ATOM 753 C CA . GLN A 1 104 ? -17.434 5.123 47.189 1.00 81.00 104 GLN A CA 1
ATOM 754 C C . GLN A 1 104 ? -16.090 5.366 47.859 1.00 81.00 104 GLN A C 1
ATOM 756 O O . GLN A 1 104 ? -15.555 4.488 48.535 1.00 81.00 104 GLN A O 1
ATOM 761 N N . ASN A 1 105 ? -15.568 6.569 47.660 1.00 72.94 105 ASN A N 1
ATOM 762 C CA . ASN A 1 105 ? -14.401 7.080 48.350 1.00 72.94 105 ASN A CA 1
ATOM 763 C C . ASN A 1 105 ? -14.827 8.350 49.097 1.00 72.94 105 ASN A C 1
ATOM 765 O O . ASN A 1 105 ? -15.274 9.305 48.474 1.00 72.94 105 ASN A O 1
ATOM 769 N N . ASP A 1 106 ? -14.734 8.345 50.425 1.00 63.59 106 ASP A N 1
ATOM 770 C CA . ASP A 1 106 ? -15.144 9.488 51.260 1.00 63.59 106 ASP A CA 1
ATOM 771 C C . ASP A 1 106 ? -13.976 10.436 51.604 1.00 63.59 106 ASP A C 1
ATOM 773 O O . ASP A 1 106 ? -14.158 11.432 52.310 1.00 63.59 106 ASP A O 1
ATOM 777 N N . ASP A 1 107 ? -12.770 10.144 51.104 1.00 56.53 107 ASP A N 1
ATOM 778 C CA . ASP A 1 107 ? -11.545 10.866 51.444 1.00 56.53 107 ASP A CA 1
ATOM 779 C C . ASP A 1 107 ? -11.209 12.010 50.458 1.00 56.53 107 ASP A C 1
ATOM 781 O O . ASP A 1 107 ? -10.781 11.780 49.325 1.00 56.53 107 ASP A O 1
ATOM 785 N N . ASP A 1 108 ? -11.236 13.258 50.949 1.00 49.31 108 ASP A N 1
ATOM 786 C CA . ASP A 1 108 ? -10.665 14.467 50.312 1.00 49.31 108 ASP A CA 1
ATOM 787 C C . ASP A 1 108 ? -9.110 14.484 50.405 1.00 49.31 108 ASP A C 1
ATOM 789 O O . ASP A 1 108 ? -8.490 15.446 50.876 1.00 49.31 108 ASP A O 1
ATOM 793 N N . ASN A 1 109 ? -8.432 13.399 50.010 1.00 45.12 109 ASN A N 1
ATOM 794 C CA . ASN A 1 109 ? -6.998 13.164 50.276 1.00 45.12 109 ASN A CA 1
ATOM 795 C C . ASN A 1 109 ? -6.008 13.978 49.407 1.00 45.12 109 ASN A C 1
ATOM 797 O O . ASN A 1 109 ? -5.001 13.465 48.921 1.00 45.12 109 ASN A O 1
ATOM 801 N N . ASN A 1 110 ? -6.208 15.292 49.295 1.00 40.62 110 ASN A N 1
ATOM 802 C CA . ASN A 1 110 ? -5.201 16.237 48.798 1.00 40.62 110 ASN A CA 1
ATOM 803 C C . ASN A 1 110 ? -4.371 16.867 49.939 1.00 40.62 110 ASN A C 1
ATOM 805 O O . ASN A 1 110 ? -4.234 18.091 50.018 1.00 40.62 110 ASN A O 1
ATOM 809 N N . ILE A 1 111 ? -3.840 16.066 50.876 1.00 36.12 111 ILE A N 1
ATOM 810 C CA . ILE A 1 111 ? -3.018 16.601 51.976 1.00 36.12 111 ILE A CA 1
ATOM 811 C C . ILE A 1 111 ? -1.688 15.840 52.126 1.00 36.12 111 ILE A C 1
ATOM 813 O O . ILE A 1 111 ? -1.592 14.827 52.806 1.00 36.12 111 ILE A O 1
ATOM 817 N N . ASP A 1 112 ? -0.651 16.453 51.545 1.00 35.16 112 ASP A N 1
ATOM 818 C CA . ASP A 1 112 ? 0.761 16.444 51.970 1.00 35.16 112 ASP A CA 1
ATOM 819 C C . ASP A 1 112 ? 1.581 15.142 51.806 1.00 35.16 112 ASP A C 1
ATOM 821 O O . ASP A 1 112 ? 1.825 14.398 52.757 1.00 35.16 112 ASP A O 1
ATOM 825 N N . GLY A 1 113 ? 2.076 14.916 50.581 1.00 37.91 113 GLY A N 1
ATOM 826 C CA . GLY A 1 113 ? 3.512 14.778 50.255 1.00 37.91 113 GLY A CA 1
ATOM 827 C C . GLY A 1 113 ? 4.445 13.882 51.089 1.00 37.91 113 GLY A C 1
ATOM 828 O O . GLY A 1 113 ? 5.661 14.052 50.993 1.00 37.91 113 GLY A O 1
ATOM 829 N N . SER A 1 114 ? 3.956 12.951 51.909 1.00 32.94 114 SER A N 1
ATOM 830 C CA . SER A 1 114 ? 4.798 12.162 52.818 1.00 32.94 114 SER A CA 1
ATOM 831 C C . SER A 1 114 ? 4.838 10.668 52.459 1.00 32.94 114 SER A C 1
ATOM 833 O O . SER A 1 114 ? 3.961 9.877 52.786 1.00 32.94 114 SER A O 1
ATOM 835 N N . GLU A 1 115 ? 5.938 10.279 51.810 1.00 35.12 115 GLU A N 1
ATOM 836 C CA . GLU A 1 115 ? 6.253 8.974 51.196 1.00 35.12 115 GLU A CA 1
ATOM 837 C C . GLU A 1 115 ? 6.418 7.762 52.151 1.00 35.12 115 GLU A C 1
ATOM 839 O O . GLU A 1 115 ? 7.169 6.843 51.841 1.00 35.12 115 GLU A O 1
ATOM 844 N N . ASN A 1 116 ? 5.795 7.702 53.333 1.00 33.22 116 ASN A N 1
ATOM 845 C CA . ASN A 1 116 ? 6.135 6.647 54.314 1.00 33.22 116 ASN A CA 1
ATOM 846 C C . ASN A 1 116 ? 4.963 5.857 54.909 1.00 33.22 116 ASN A C 1
ATOM 848 O O . ASN A 1 116 ? 5.034 5.385 56.046 1.00 33.22 116 ASN A O 1
ATOM 852 N N . ASN A 1 117 ? 3.931 5.603 54.109 1.00 33.78 117 ASN A N 1
ATOM 853 C CA . ASN A 1 117 ? 3.031 4.476 54.335 1.00 33.78 117 ASN A CA 1
ATOM 854 C C . ASN A 1 117 ? 2.898 3.681 53.022 1.00 33.78 117 ASN A C 1
ATOM 856 O O . ASN A 1 117 ? 2.489 4.274 52.029 1.00 33.78 117 ASN A O 1
ATOM 860 N N . PRO A 1 118 ? 3.204 2.366 52.987 1.00 41.25 118 PRO A N 1
ATOM 861 C CA . PRO A 1 118 ? 3.075 1.554 51.769 1.00 41.25 118 PRO A CA 1
ATOM 862 C C . PRO A 1 118 ? 1.630 1.436 51.258 1.00 41.25 118 PRO A C 1
ATOM 864 O O . PRO A 1 118 ? 1.406 0.866 50.196 1.00 41.25 118 PRO A O 1
ATOM 867 N N . TYR A 1 119 ? 0.672 1.958 52.023 1.00 39.50 119 TYR A N 1
ATOM 868 C CA . TYR A 1 119 ? -0.743 1.954 51.720 1.00 39.50 119 TYR A CA 1
ATOM 869 C C . TYR A 1 119 ? -1.303 3.396 51.575 1.00 39.50 119 TYR A C 1
ATOM 871 O O . TYR A 1 119 ? -1.918 3.659 50.554 1.00 39.50 119 TYR A O 1
ATOM 879 N N . LEU A 1 120 ? -0.996 4.384 52.445 1.00 35.31 120 LEU A N 1
ATOM 880 C CA . LEU A 1 120 ? -1.533 5.783 52.394 1.00 35.31 120 LEU A CA 1
ATOM 881 C C . LEU A 1 120 ? -0.979 6.719 51.282 1.00 35.31 120 LEU A C 1
ATOM 883 O O . LEU A 1 120 ? -0.881 7.926 51.484 1.00 35.31 120 LEU A O 1
ATOM 887 N N . GLY A 1 121 ? -0.674 6.199 50.094 1.00 40.66 121 GLY A N 1
ATOM 888 C CA . GLY A 1 121 ? -0.675 6.976 48.842 1.00 40.66 121 GLY A CA 1
ATOM 889 C C . GLY A 1 121 ? -2.009 6.810 48.099 1.00 40.66 121 GLY A C 1
ATOM 890 O O . GLY A 1 121 ? -2.020 6.670 46.879 1.00 40.66 121 GLY A O 1
ATOM 891 N N . TYR A 1 122 ? -3.112 6.659 48.841 1.00 42.12 122 TYR A N 1
ATOM 892 C CA . TYR A 1 122 ? -4.322 5.990 48.368 1.00 42.12 122 TYR A CA 1
ATOM 893 C C . TYR A 1 122 ? -5.082 6.791 47.292 1.00 42.12 122 TYR A C 1
ATOM 895 O O . TYR A 1 122 ? -5.702 7.819 47.542 1.00 42.12 122 TYR A O 1
ATOM 903 N N . ASN A 1 123 ? -5.051 6.213 46.090 1.00 44.78 123 ASN A N 1
ATOM 904 C CA . ASN A 1 123 ? -6.004 6.286 44.979 1.00 44.78 123 ASN A CA 1
ATOM 905 C C . ASN A 1 123 ? -6.125 7.557 44.145 1.00 44.78 123 ASN A C 1
ATOM 907 O O . ASN A 1 123 ? -6.832 7.491 43.139 1.00 44.78 123 ASN A O 1
ATOM 911 N N . LEU A 1 124 ? -5.483 8.673 44.503 1.00 51.50 124 LEU A N 1
ATOM 912 C CA . LEU A 1 124 ? -5.683 9.943 43.781 1.00 51.50 124 LEU A CA 1
ATOM 913 C C . LEU A 1 124 ? -7.191 10.283 43.613 1.00 51.50 124 LEU A C 1
ATOM 915 O O . LEU A 1 124 ? -7.571 10.850 42.595 1.00 51.50 124 LEU A O 1
ATOM 919 N N . GLY A 1 125 ? -8.054 9.860 44.555 1.00 54.81 125 GLY A N 1
ATOM 920 C CA . GLY A 1 125 ? -9.520 10.014 44.486 1.00 54.81 125 GLY A CA 1
ATOM 921 C C . GLY A 1 125 ? -10.333 8.817 43.942 1.00 54.81 125 GLY A C 1
ATOM 922 O O . GLY A 1 125 ? -11.558 8.854 43.979 1.00 54.81 125 GLY A O 1
ATOM 923 N N . ARG A 1 126 ? -9.723 7.719 43.463 1.00 62.28 126 ARG A N 1
ATOM 924 C CA . ARG A 1 126 ? -10.445 6.623 42.759 1.00 62.28 126 ARG A CA 1
ATOM 925 C C . ARG A 1 126 ? -10.909 5.446 43.634 1.00 62.28 126 ARG A C 1
ATOM 927 O O . ARG A 1 126 ? -10.307 5.132 44.658 1.00 62.28 126 ARG A O 1
ATOM 934 N N . VAL A 1 127 ? -11.911 4.707 43.155 1.00 76.50 127 VAL A N 1
ATOM 935 C CA . VAL A 1 127 ? -12.312 3.394 43.700 1.00 76.50 127 VAL A CA 1
ATOM 936 C C . VAL A 1 127 ? -11.672 2.279 42.862 1.00 76.50 127 VAL A C 1
ATOM 938 O O . VAL A 1 127 ? -11.516 2.420 41.647 1.00 76.50 127 VAL A O 1
ATOM 941 N N . ARG A 1 128 ? -11.258 1.165 43.485 1.00 81.00 128 ARG A N 1
ATOM 942 C CA . ARG A 1 128 ? -10.549 0.069 42.795 1.00 81.00 128 ARG A CA 1
ATOM 943 C C . ARG A 1 128 ? -11.284 -1.269 42.853 1.00 81.00 128 ARG A C 1
ATOM 945 O O . ARG A 1 128 ? -11.781 -1.678 43.899 1.00 81.00 128 ARG A O 1
ATOM 952 N N . ILE A 1 129 ? -11.261 -1.991 41.731 1.00 88.88 129 ILE A N 1
ATOM 953 C CA . ILE A 1 129 ? -11.526 -3.432 41.687 1.00 88.88 129 ILE A CA 1
ATOM 954 C C . ILE A 1 129 ? -10.227 -4.118 41.275 1.00 88.88 129 ILE A C 1
ATOM 956 O O . ILE A 1 129 ? -9.719 -3.900 40.178 1.00 88.88 129 ILE A O 1
ATOM 960 N N . HIS A 1 130 ? -9.676 -4.941 42.157 1.00 87.81 130 HIS A N 1
ATOM 961 C CA . HIS A 1 130 ? -8.438 -5.670 41.915 1.00 87.81 130 HIS A CA 1
ATOM 962 C C . HIS A 1 130 ? -8.761 -7.149 41.695 1.00 87.81 130 HIS A C 1
ATOM 964 O O . HIS A 1 130 ? -9.399 -7.758 42.544 1.00 87.81 130 HIS A O 1
ATOM 970 N N . SER A 1 131 ? -8.338 -7.733 40.576 1.00 88.88 131 SER A N 1
ATOM 971 C CA . SER A 1 131 ? -8.590 -9.131 40.215 1.00 88.88 131 SER A CA 1
ATOM 972 C C . SER A 1 131 ? -7.288 -9.868 39.927 1.00 88.88 131 SER A C 1
ATOM 974 O O . SER A 1 131 ? -6.603 -9.548 38.956 1.00 88.88 131 SER A O 1
ATOM 976 N N . THR A 1 132 ? -6.919 -10.836 40.773 1.00 83.81 132 THR A N 1
ATOM 977 C CA . THR A 1 132 ? -5.650 -11.575 40.631 1.00 83.81 132 THR A CA 1
ATOM 978 C C . THR A 1 132 ? -5.795 -13.087 40.787 1.00 83.81 132 THR A C 1
ATOM 980 O O . THR A 1 132 ? -6.690 -13.588 41.473 1.00 83.81 132 THR A O 1
ATOM 983 N N . GLY A 1 133 ? -4.859 -13.830 40.198 1.00 75.94 133 GLY A N 1
ATOM 984 C CA . GLY A 1 133 ? -4.738 -15.279 40.388 1.00 75.94 133 GLY A CA 1
ATOM 985 C C . GLY A 1 133 ? -4.512 -16.078 39.110 1.00 75.94 133 GLY A C 1
ATOM 986 O O . GLY A 1 133 ? -4.502 -17.310 39.176 1.00 75.94 133 GLY A O 1
ATOM 987 N N . GLY A 1 134 ? -4.340 -15.406 37.963 1.00 67.69 134 GLY A N 1
ATOM 988 C CA . GLY A 1 134 ? -4.163 -16.043 36.657 1.00 67.69 134 GLY A CA 1
ATOM 989 C C . GLY A 1 134 ? -5.315 -16.982 36.300 1.00 67.69 134 GLY A C 1
ATOM 990 O O . GLY A 1 134 ? -5.083 -18.066 35.757 1.00 67.69 134 GLY A O 1
ATOM 991 N N . ALA A 1 135 ? -6.545 -16.631 36.690 1.00 62.69 135 ALA A N 1
ATOM 992 C CA . ALA A 1 135 ? -7.661 -17.537 36.512 1.00 62.69 135 ALA A CA 1
ATOM 993 C C . ALA A 1 135 ? -8.017 -17.683 35.026 1.00 62.69 135 ALA A C 1
ATOM 995 O O . ALA A 1 135 ? -8.226 -16.711 34.310 1.00 62.69 135 ALA A O 1
ATOM 996 N N . THR A 1 136 ? -8.153 -18.928 34.580 1.00 76.81 136 THR A N 1
ATOM 997 C CA . THR A 1 136 ? -8.701 -19.289 33.263 1.00 76.81 136 THR A CA 1
ATOM 998 C C . THR A 1 136 ? -10.165 -18.868 33.103 1.00 76.81 136 THR A C 1
ATOM 1000 O O . THR A 1 136 ? -10.635 -18.711 31.981 1.00 76.81 136 THR A O 1
ATOM 1003 N N . ASN A 1 137 ? -10.882 -18.676 34.218 1.00 83.19 137 ASN A N 1
ATOM 1004 C CA . ASN A 1 137 ? -12.263 -18.206 34.252 1.00 83.19 137 ASN A CA 1
ATOM 1005 C C . ASN A 1 137 ? -12.326 -16.773 34.801 1.00 83.19 137 ASN A C 1
ATOM 1007 O O . ASN A 1 137 ? -11.700 -16.501 35.829 1.00 83.19 137 ASN A O 1
ATOM 1011 N N . PRO A 1 138 ? -13.138 -15.881 34.209 1.00 90.06 138 PRO A N 1
ATOM 1012 C CA . PRO A 1 138 ? -13.278 -14.523 34.711 1.00 90.06 138 PRO A CA 1
ATOM 1013 C C . PRO A 1 138 ? -13.943 -14.487 36.093 1.00 90.06 138 PRO A C 1
ATOM 1015 O O . PRO A 1 138 ? -14.830 -15.289 36.411 1.00 90.06 138 PRO A O 1
ATOM 1018 N N . HIS A 1 139 ? -13.557 -13.516 36.918 1.00 93.69 139 HIS A N 1
ATOM 1019 C CA . HIS A 1 139 ? -14.330 -13.155 38.107 1.00 93.69 139 HIS A CA 1
ATOM 1020 C C . HIS A 1 139 ? -15.616 -12.444 37.692 1.00 93.69 139 HIS A C 1
ATOM 1022 O O . HIS A 1 139 ? -15.658 -11.769 36.668 1.00 93.69 139 HIS A O 1
ATOM 1028 N N . THR A 1 140 ? -16.697 -12.634 38.443 1.00 94.44 140 THR A N 1
ATOM 1029 C CA . THR A 1 140 ? -18.017 -12.114 38.070 1.00 94.44 140 THR A CA 1
ATOM 1030 C C . THR A 1 140 ? -18.602 -11.265 39.189 1.00 94.44 140 THR A C 1
ATOM 1032 O O . THR A 1 140 ? -18.585 -11.652 40.351 1.00 94.44 140 THR A O 1
ATOM 1035 N N . ILE A 1 141 ? -19.167 -10.114 38.847 1.00 96.00 141 ILE A N 1
ATOM 1036 C CA . ILE A 1 141 ? -20.019 -9.330 39.738 1.00 96.00 141 ILE A CA 1
ATOM 1037 C C . ILE A 1 141 ? -21.405 -9.302 39.093 1.00 96.00 141 ILE A C 1
ATOM 1039 O O . ILE A 1 141 ? -21.637 -8.625 38.091 1.00 96.00 141 ILE A O 1
ATOM 1043 N N . SER A 1 142 ? -22.309 -10.126 39.618 1.00 95.50 142 SER A N 1
ATOM 1044 C CA . SER A 1 142 ? -23.714 -10.206 39.204 1.00 95.50 142 SER A CA 1
ATOM 1045 C C . SER A 1 142 ? -24.621 -9.287 40.027 1.00 95.50 142 SER A C 1
ATOM 1047 O O . SER A 1 142 ? -25.775 -9.074 39.661 1.00 95.50 142 SER A O 1
ATOM 1049 N N . ALA A 1 143 ? -24.102 -8.687 41.101 1.00 94.75 143 ALA A N 1
ATOM 1050 C CA . ALA A 1 143 ? -24.715 -7.532 41.745 1.00 94.75 143 ALA A CA 1
ATOM 1051 C C . ALA A 1 143 ? -24.608 -6.270 40.869 1.00 94.75 143 ALA A C 1
ATOM 1053 O O . ALA A 1 143 ? -23.645 -6.101 40.122 1.00 94.75 143 ALA A O 1
ATOM 1054 N N . MET A 1 144 ? -25.589 -5.374 40.981 1.00 93.00 144 MET A N 1
ATOM 1055 C CA . MET A 1 144 ? -25.498 -4.037 40.393 1.00 93.00 144 MET A CA 1
ATOM 1056 C C . MET A 1 144 ? -24.418 -3.233 41.120 1.00 93.00 144 MET A C 1
ATOM 1058 O O . MET A 1 144 ? -24.315 -3.307 42.348 1.00 93.00 144 MET A O 1
ATOM 1062 N N . ILE A 1 145 ? -23.625 -2.483 40.360 1.00 91.75 145 ILE A N 1
ATOM 1063 C CA . ILE A 1 145 ? -22.623 -1.559 40.890 1.00 91.75 145 ILE A CA 1
ATOM 1064 C C . ILE A 1 145 ? -23.170 -0.142 40.801 1.00 91.75 145 ILE A C 1
ATOM 1066 O O . ILE A 1 145 ? -23.709 0.248 39.769 1.00 91.75 145 ILE A O 1
ATOM 1070 N N . ARG A 1 146 ? -22.979 0.635 41.862 1.00 88.06 146 ARG A N 1
ATOM 1071 C CA . ARG A 1 146 ? -23.176 2.081 41.857 1.00 88.06 146 ARG A CA 1
ATOM 1072 C C . ARG A 1 146 ? -21.852 2.762 42.147 1.00 88.06 146 ARG A C 1
ATOM 1074 O O . ARG A 1 146 ? -21.266 2.517 43.197 1.00 88.06 146 ARG A O 1
ATOM 1081 N N . ASP A 1 147 ? -21.412 3.612 41.235 1.00 81.00 147 ASP A N 1
ATOM 1082 C CA . ASP A 1 147 ? -20.275 4.503 41.449 1.00 81.00 147 ASP A CA 1
ATOM 1083 C C . ASP A 1 147 ? -20.792 5.799 42.082 1.00 81.00 147 ASP A C 1
ATOM 1085 O O . ASP A 1 147 ? -21.557 6.522 41.447 1.00 81.00 147 ASP A O 1
ATOM 1089 N N . SER A 1 148 ? -20.475 6.029 43.358 1.00 72.19 148 SER A N 1
ATOM 1090 C CA . SER A 1 148 ? -21.050 7.096 44.186 1.00 72.19 148 SER A CA 1
ATOM 1091 C C . SER A 1 148 ? -19.946 7.880 44.886 1.00 72.19 148 SER A C 1
ATOM 1093 O O . SER A 1 148 ? -19.750 7.737 46.092 1.00 72.19 148 SER A O 1
ATOM 1095 N N . ASN A 1 149 ? -19.214 8.703 44.135 1.00 64.12 149 ASN A N 1
ATOM 1096 C CA . ASN A 1 149 ? -18.146 9.530 44.695 1.00 64.12 149 ASN A CA 1
ATOM 1097 C C . ASN A 1 149 ? -18.605 10.970 45.015 1.00 64.12 149 ASN A C 1
ATOM 1099 O O . ASN A 1 149 ? -19.478 11.525 44.335 1.00 64.12 149 ASN A O 1
ATOM 1103 N N . THR A 1 150 ? -18.047 11.554 46.081 1.00 55.56 150 THR A N 1
ATOM 1104 C CA . THR A 1 150 ? -18.516 12.803 46.709 1.00 55.56 150 THR A CA 1
ATOM 1105 C C . THR A 1 150 ? -17.506 13.964 46.673 1.00 55.56 150 THR A C 1
ATOM 1107 O O . THR A 1 150 ? -17.851 15.057 47.131 1.00 55.56 150 THR A O 1
ATOM 1110 N N . SER A 1 151 ? -16.297 13.795 46.109 1.00 52.69 151 SER A N 1
ATOM 1111 C CA . SER A 1 151 ? -15.258 14.843 46.132 1.00 52.69 151 SER A CA 1
ATOM 1112 C C . SER A 1 151 ? -15.394 15.903 45.021 1.00 52.69 151 SER A C 1
ATOM 1114 O O . SER A 1 151 ? -15.970 15.692 43.954 1.00 52.69 151 SER A O 1
ATOM 1116 N N . LEU A 1 152 ? -14.846 17.097 45.290 1.00 47.50 152 LEU A N 1
ATOM 1117 C CA . LEU A 1 152 ? -14.919 18.307 44.454 1.00 47.50 152 LEU A CA 1
ATOM 1118 C C . LEU A 1 152 ? -13.734 18.483 43.483 1.00 47.50 152 LEU A C 1
ATOM 1120 O O . LEU A 1 152 ? -13.710 19.470 42.744 1.00 47.50 152 LEU A O 1
ATOM 1124 N N . THR A 1 153 ? -12.729 17.599 43.496 1.00 46.94 153 THR A N 1
ATOM 1125 C CA . THR A 1 153 ? -11.490 17.786 42.718 1.00 46.94 153 THR A CA 1
ATOM 1126 C C . THR A 1 153 ? -11.183 16.599 41.801 1.00 46.94 153 THR A C 1
ATOM 1128 O O . THR A 1 153 ? -10.589 15.624 42.228 1.00 46.94 153 THR A O 1
ATOM 1131 N N . ASN A 1 154 ? -11.538 16.757 40.523 1.00 49.62 154 ASN A N 1
ATOM 1132 C CA . ASN A 1 154 ? -11.017 16.097 39.316 1.00 49.62 154 ASN A CA 1
ATOM 1133 C C . ASN A 1 154 ? -10.896 14.550 39.293 1.00 49.62 154 ASN A C 1
ATOM 1135 O O . ASN A 1 154 ? -9.929 13.973 39.778 1.00 49.62 154 ASN A O 1
ATOM 1139 N N . TYR A 1 155 ? -11.792 13.941 38.503 1.00 53.94 155 TYR A N 1
ATOM 1140 C CA . TYR A 1 155 ? -11.701 12.618 37.854 1.00 53.94 155 TYR A CA 1
ATOM 1141 C C . TYR A 1 155 ? -11.673 11.382 38.761 1.00 53.94 155 TYR A C 1
ATOM 1143 O O . TYR A 1 155 ? -10.654 10.701 38.909 1.00 53.94 155 TYR A O 1
ATOM 1151 N N . GLU A 1 156 ? -12.854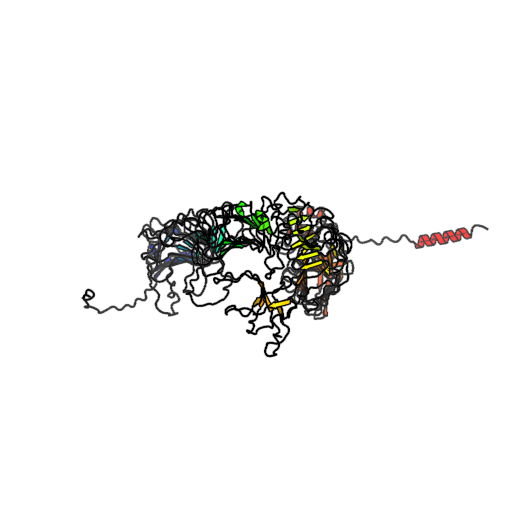 11.020 39.254 1.00 58.28 156 GLU A N 1
ATOM 1152 C CA . GLU A 1 156 ? -13.065 9.863 40.112 1.00 58.28 156 GLU A CA 1
ATOM 1153 C C . GLU A 1 156 ? -13.916 8.796 39.407 1.00 58.28 156 GLU A C 1
ATOM 1155 O O . GLU A 1 156 ? -14.915 9.102 38.762 1.00 58.28 156 GLU A O 1
ATOM 1160 N N . GLY A 1 157 ? -13.500 7.534 39.494 1.00 70.56 157 GLY A N 1
ATOM 1161 C CA . GLY A 1 157 ? -14.232 6.408 38.916 1.00 70.56 157 GLY A CA 1
ATOM 1162 C C . GLY A 1 157 ? -13.607 5.065 39.276 1.00 70.56 157 GLY A C 1
ATOM 1163 O O . GLY A 1 157 ? -12.663 5.002 40.072 1.00 70.56 157 GLY A O 1
ATOM 1164 N N . VAL A 1 158 ? -14.117 3.989 38.680 1.00 81.75 158 VAL A N 1
ATOM 1165 C CA . VAL A 1 158 ? -13.715 2.608 38.965 1.00 81.75 158 VAL A CA 1
ATOM 1166 C C . VAL A 1 158 ? -12.511 2.199 38.119 1.00 81.75 158 VAL A C 1
ATOM 1168 O O . VAL A 1 158 ? -12.584 2.100 36.890 1.00 81.75 158 VAL A O 1
ATOM 1171 N N . ALA A 1 159 ? -11.396 1.907 38.787 1.00 82.19 159 ALA A N 1
ATOM 1172 C CA . ALA A 1 159 ? -10.182 1.408 38.153 1.00 82.19 159 ALA A CA 1
ATOM 1173 C C . ALA A 1 159 ? -9.993 -0.101 38.381 1.00 82.19 159 ALA A C 1
ATOM 1175 O O . ALA A 1 159 ? -9.896 -0.572 39.519 1.00 82.19 159 ALA A O 1
ATOM 1176 N N . PHE A 1 160 ? -9.878 -0.851 37.288 1.00 86.38 160 PHE A N 1
ATOM 1177 C CA . PHE A 1 160 ? -9.716 -2.302 37.268 1.00 86.38 160 PHE A CA 1
ATOM 1178 C C . PHE A 1 160 ? -8.235 -2.672 37.176 1.00 86.38 160 PHE A C 1
ATOM 1180 O O . PHE A 1 160 ? -7.570 -2.302 36.216 1.00 86.38 160 PHE A O 1
ATOM 1187 N N . HIS A 1 161 ? -7.717 -3.401 38.161 1.00 84.94 161 HIS A N 1
ATOM 1188 C CA . HIS A 1 161 ? -6.307 -3.793 38.245 1.00 84.94 161 HIS A CA 1
ATOM 1189 C C . HIS A 1 161 ? -6.143 -5.307 38.340 1.00 84.94 161 HIS A C 1
ATOM 1191 O O . HIS A 1 161 ? -7.038 -6.002 38.818 1.00 84.94 161 HIS A O 1
ATOM 1197 N N . GLY A 1 162 ? -4.965 -5.796 37.956 1.00 83.19 162 GLY A N 1
ATOM 1198 C CA . GLY A 1 162 ? -4.548 -7.183 38.148 1.00 83.19 162 GLY A CA 1
ATOM 1199 C C . GLY A 1 162 ? -4.396 -7.961 36.841 1.00 83.19 162 GLY A C 1
ATOM 1200 O O . GLY A 1 162 ? -4.132 -7.368 35.798 1.00 83.19 162 GLY A O 1
ATOM 1201 N N . ASP A 1 163 ? -4.496 -9.288 36.913 1.00 86.62 163 ASP A N 1
ATOM 1202 C CA . ASP A 1 163 ? -4.103 -10.212 35.834 1.00 86.62 163 ASP A CA 1
ATOM 1203 C C . ASP A 1 163 ? -5.232 -11.124 35.326 1.00 86.62 163 ASP A C 1
ATOM 1205 O O . ASP A 1 163 ? -5.014 -11.981 34.473 1.00 86.62 163 ASP A O 1
ATOM 1209 N N . THR A 1 164 ? -6.444 -10.962 35.859 1.00 89.38 164 THR A N 1
ATOM 1210 C CA . THR A 1 164 ? -7.578 -11.857 35.603 1.00 89.38 164 THR A CA 1
ATOM 1211 C C . THR A 1 164 ? -8.795 -11.060 35.137 1.00 89.38 164 THR A C 1
ATOM 1213 O O . THR A 1 164 ? -9.181 -10.089 35.793 1.00 89.38 164 THR A O 1
ATOM 1216 N N . SER A 1 165 ? -9.436 -11.496 34.045 1.00 92.00 165 SER A N 1
ATOM 1217 C CA . SER A 1 165 ? -10.622 -10.843 33.470 1.00 92.00 165 SER A CA 1
ATOM 1218 C C . SER A 1 165 ? -11.787 -10.733 34.457 1.00 92.00 165 SER A C 1
ATOM 1220 O O . SER A 1 165 ? -12.010 -11.615 35.292 1.00 92.00 165 SER A O 1
ATOM 1222 N N . ILE A 1 166 ? -12.576 -9.667 34.322 1.00 93.12 166 ILE A N 1
ATOM 1223 C CA . ILE A 1 166 ? -13.733 -9.384 35.181 1.00 93.12 166 ILE A CA 1
ATOM 1224 C C . ILE A 1 166 ? -14.979 -9.196 34.318 1.00 93.12 166 ILE A C 1
ATOM 1226 O O . ILE A 1 166 ? -14.950 -8.487 33.316 1.00 93.12 166 ILE A O 1
ATOM 1230 N N . VAL A 1 167 ? -16.093 -9.794 34.741 1.00 95.25 167 VAL A N 1
ATOM 1231 C CA . VAL A 1 167 ? -17.410 -9.650 34.117 1.00 95.25 167 VAL A CA 1
ATOM 1232 C C . VAL A 1 167 ? -18.383 -8.987 35.090 1.00 95.25 167 VAL A C 1
ATOM 1234 O O . VAL A 1 167 ? -18.705 -9.545 36.136 1.00 95.25 167 VAL A O 1
ATOM 1237 N N . LEU A 1 168 ? -18.910 -7.825 34.724 1.00 95.50 168 LEU A N 1
ATOM 1238 C CA . LEU A 1 168 ? -20.007 -7.149 35.407 1.00 95.50 168 LEU A CA 1
ATOM 1239 C C . LEU A 1 168 ? -21.322 -7.506 34.705 1.00 95.50 168 LEU A C 1
ATOM 1241 O O . LEU A 1 168 ? -21.592 -7.031 33.604 1.00 95.50 168 LEU A O 1
ATOM 1245 N N . SER A 1 169 ? -22.138 -8.364 35.312 1.00 95.56 169 SER A N 1
ATOM 1246 C CA . SER A 1 169 ? -23.422 -8.811 34.740 1.00 95.56 169 SER A CA 1
ATOM 1247 C C . SER A 1 169 ? -24.648 -8.188 35.411 1.00 95.56 169 SER A C 1
ATOM 1249 O O . SER A 1 169 ? -25.719 -8.176 34.810 1.00 95.56 169 SER A O 1
ATOM 1251 N N . GLY A 1 170 ? -24.503 -7.623 36.616 1.00 91.75 170 GLY A N 1
ATOM 1252 C CA . GLY A 1 170 ? -25.604 -6.970 37.337 1.00 91.75 170 GLY A CA 1
ATOM 1253 C C . GLY A 1 170 ? -25.946 -5.550 36.870 1.00 91.75 170 GLY A C 1
ATOM 1254 O O . GLY A 1 170 ? -27.044 -5.072 37.142 1.00 91.75 170 GLY A O 1
ATOM 1255 N N . GLY A 1 171 ? -25.033 -4.893 36.148 1.00 90.12 171 GLY A N 1
ATOM 1256 C CA . GLY A 1 171 ? -25.182 -3.522 35.646 1.00 90.12 171 GLY A CA 1
ATOM 1257 C C . GLY A 1 171 ? -24.345 -2.490 36.405 1.00 90.12 171 GLY A C 1
ATOM 1258 O O . GLY A 1 171 ? -23.693 -2.818 37.399 1.00 90.12 171 GLY A O 1
ATOM 1259 N N . TYR A 1 172 ? -24.348 -1.254 35.907 1.00 90.62 172 TYR A N 1
ATOM 1260 C CA . TYR A 1 172 ? -23.553 -0.134 36.417 1.00 90.62 172 TYR A CA 1
ATOM 1261 C C . TYR A 1 172 ? -24.374 1.168 36.410 1.00 90.62 172 TYR A C 1
ATOM 1263 O O . TYR A 1 172 ? -24.900 1.577 35.375 1.00 90.62 172 TYR A O 1
ATOM 1271 N N . GLU A 1 173 ? -24.486 1.820 37.565 1.00 88.12 173 GLU A N 1
ATOM 1272 C CA . GLU A 1 173 ? -25.113 3.133 37.743 1.00 88.12 173 GLU A CA 1
ATOM 1273 C C . GLU A 1 173 ? -24.029 4.194 37.976 1.00 88.12 173 GLU A C 1
ATOM 1275 O O . GLU A 1 173 ? -23.294 4.118 38.965 1.00 88.12 173 GLU A O 1
ATOM 1280 N N . ALA A 1 174 ? -23.951 5.198 37.099 1.00 76.19 174 ALA A N 1
ATOM 1281 C CA . ALA A 1 174 ? -23.138 6.391 37.326 1.00 76.19 174 ALA A CA 1
ATOM 1282 C C . ALA A 1 174 ? -23.926 7.398 38.191 1.00 76.19 174 ALA A C 1
ATOM 1284 O O . ALA A 1 174 ? -24.947 7.918 37.741 1.00 76.19 174 ALA A O 1
ATOM 1285 N N . VAL A 1 175 ? -23.487 7.665 39.430 1.00 68.69 175 VAL A N 1
ATOM 1286 C CA . VAL A 1 175 ? -24.205 8.502 40.420 1.00 68.69 175 VAL A CA 1
ATOM 1287 C C . VAL A 1 175 ? -23.315 9.637 40.928 1.00 68.69 175 VAL A C 1
ATOM 1289 O O . VAL A 1 175 ? -22.096 9.496 41.003 1.00 68.69 175 VAL A O 1
ATOM 1292 N N . SER A 1 176 ? -23.899 10.790 41.277 1.00 58.94 176 SER A N 1
ATOM 1293 C CA . SER A 1 176 ? -23.166 11.849 41.981 1.00 58.94 176 SER A CA 1
ATOM 1294 C C . SER A 1 176 ? -24.074 12.805 42.742 1.00 58.94 176 SER A C 1
ATOM 1296 O O . SER A 1 176 ? -25.091 13.271 42.238 1.00 58.94 176 SER A O 1
ATOM 1298 N N . GLU A 1 177 ? -23.646 13.189 43.943 1.00 52.25 177 GLU A N 1
ATOM 1299 C CA . GLU A 1 177 ? -24.362 14.149 44.788 1.00 52.25 177 GLU A CA 1
ATOM 1300 C C . GLU A 1 177 ? -24.128 15.626 44.385 1.00 52.25 177 GLU A C 1
ATOM 1302 O O . GLU A 1 177 ? -24.741 16.520 44.977 1.00 52.25 177 GLU A O 1
ATOM 1307 N N . ILE A 1 178 ? -23.260 15.904 43.392 1.00 53.88 178 ILE A N 1
ATOM 1308 C CA . ILE A 1 178 ? -22.811 17.259 43.013 1.00 53.88 178 ILE A CA 1
ATOM 1309 C C . ILE A 1 178 ? -22.853 17.476 41.484 1.00 53.88 178 ILE A C 1
ATOM 1311 O O . ILE A 1 178 ? -22.362 16.667 40.693 1.00 53.88 178 ILE A O 1
ATOM 1315 N N . GLU A 1 179 ? -23.411 18.618 41.070 1.00 49.62 179 GLU A N 1
ATOM 1316 C CA . GLU A 1 179 ? -23.491 19.088 39.679 1.00 49.62 179 GLU A CA 1
ATOM 1317 C C . GLU A 1 179 ? -22.078 19.326 39.093 1.00 49.62 179 GLU A C 1
ATOM 1319 O O . GLU A 1 179 ? -21.310 20.120 39.635 1.00 49.62 179 GLU A O 1
ATOM 1324 N N . GLY A 1 180 ? -21.726 18.634 37.998 1.00 51.62 180 GLY A N 1
ATOM 1325 C CA . GLY A 1 180 ? -20.469 18.827 37.249 1.00 51.62 180 GLY A CA 1
ATOM 1326 C C . GLY A 1 180 ? -19.350 17.790 37.452 1.00 51.62 180 GLY A C 1
ATOM 1327 O O . GLY A 1 180 ? -18.352 17.851 36.737 1.00 51.62 180 GLY A O 1
ATOM 1328 N N . ALA A 1 181 ? -19.482 16.826 38.371 1.00 55.53 181 ALA A N 1
ATOM 1329 C CA . ALA A 1 181 ? -18.536 15.701 38.441 1.00 55.53 181 ALA A CA 1
ATOM 1330 C C . ALA A 1 181 ? -18.688 14.762 37.209 1.00 55.53 181 ALA A C 1
ATOM 1332 O O . ALA A 1 181 ? -19.669 14.850 36.473 1.00 55.53 181 ALA A O 1
ATOM 1333 N N . GLN A 1 182 ? -17.749 13.843 36.963 1.00 62.44 182 GLN A N 1
ATOM 1334 C CA . GLN A 1 182 ? -17.797 12.878 35.843 1.00 62.44 182 GLN A CA 1
ATOM 1335 C C . GLN A 1 182 ? -17.553 11.456 36.366 1.00 62.44 182 GLN A C 1
ATOM 1337 O O . GLN A 1 182 ? -16.772 11.307 37.299 1.00 62.44 182 GLN A O 1
ATOM 1342 N N . ALA A 1 183 ? -18.225 10.439 35.810 1.00 74.56 183 ALA A N 1
ATOM 1343 C CA . ALA A 1 183 ? -17.991 9.031 36.171 1.00 74.56 183 ALA A CA 1
ATOM 1344 C C . ALA A 1 183 ? -16.947 8.414 35.234 1.00 74.56 183 ALA A C 1
ATOM 1346 O O . ALA A 1 183 ? -16.874 8.804 34.067 1.00 74.56 183 ALA A O 1
ATOM 1347 N N . ALA A 1 184 ? -16.153 7.449 35.706 1.00 78.62 184 ALA A N 1
ATOM 1348 C CA . ALA A 1 184 ? -15.125 6.825 34.875 1.00 78.62 184 ALA A CA 1
ATOM 1349 C C . ALA A 1 184 ? -14.976 5.315 35.100 1.00 78.62 184 ALA A C 1
ATOM 1351 O O . ALA A 1 184 ? -15.080 4.813 36.213 1.00 78.62 184 ALA A O 1
ATOM 1352 N N .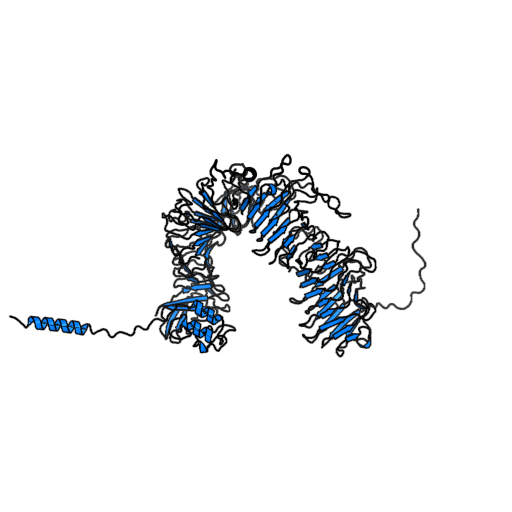 ILE A 1 185 ? -14.643 4.598 34.030 1.00 84.94 185 ILE A N 1
ATOM 1353 C CA . ILE A 1 185 ? -14.254 3.188 34.027 1.00 84.94 185 ILE A CA 1
ATOM 1354 C C . ILE A 1 185 ? -12.885 3.110 33.362 1.00 84.94 185 ILE A C 1
ATOM 1356 O O . ILE A 1 185 ? -12.702 3.585 32.243 1.00 84.94 185 ILE A O 1
ATOM 1360 N N . SER A 1 186 ? -11.891 2.544 34.039 1.00 82.56 186 SER A N 1
ATOM 1361 C CA . SER A 1 186 ? -10.525 2.451 33.506 1.00 82.56 186 SER A CA 1
ATOM 1362 C C . SER A 1 186 ? -9.931 1.071 33.731 1.00 82.56 186 SER A C 1
ATOM 1364 O O . SER A 1 186 ? -9.961 0.563 34.850 1.00 82.56 186 SER A O 1
ATOM 1366 N N . SER A 1 187 ? -9.355 0.481 32.687 1.00 84.69 187 SER A N 1
ATOM 1367 C CA . SER A 1 187 ? -8.620 -0.778 32.772 1.00 84.69 187 SER A CA 1
ATOM 1368 C C . SER A 1 187 ? -7.120 -0.537 32.935 1.00 84.69 187 SER A C 1
ATOM 1370 O O . SER A 1 187 ? -6.508 0.251 32.218 1.00 84.69 187 SER A O 1
ATOM 1372 N N . PHE A 1 188 ? -6.532 -1.270 33.873 1.00 80.56 188 PHE A N 1
ATOM 1373 C CA . PHE A 1 188 ? -5.095 -1.433 34.090 1.00 80.56 188 PHE A CA 1
ATOM 1374 C C . PHE A 1 188 ? -4.726 -2.923 34.175 1.00 80.56 188 PHE A C 1
ATOM 1376 O O . PHE A 1 188 ? -3.709 -3.286 34.774 1.00 80.56 188 PHE A O 1
ATOM 1383 N N . LEU A 1 189 ? -5.571 -3.790 33.607 1.00 80.19 189 LEU A N 1
ATOM 1384 C CA . LEU A 1 189 ? -5.330 -5.227 33.549 1.00 80.19 189 LEU A CA 1
ATOM 1385 C C . LEU A 1 189 ? -4.090 -5.550 32.695 1.00 80.19 189 LEU A C 1
ATOM 1387 O O . LEU A 1 189 ? -3.654 -4.750 31.864 1.00 80.19 189 LEU A O 1
ATOM 1391 N N . THR A 1 190 ? -3.480 -6.711 32.926 1.00 81.94 190 THR A N 1
ATOM 1392 C CA . THR A 1 190 ? -2.406 -7.223 32.061 1.00 81.94 190 THR A CA 1
ATOM 1393 C C . THR A 1 190 ? -2.938 -7.641 30.693 1.00 81.94 190 THR A C 1
ATOM 1395 O O . THR A 1 190 ? -4.105 -8.009 30.565 1.00 81.94 190 THR A O 1
ATOM 1398 N N . ASP A 1 191 ? -2.068 -7.653 29.684 1.00 78.12 191 ASP A N 1
ATOM 1399 C CA . ASP A 1 191 ? -2.417 -8.080 28.327 1.00 78.1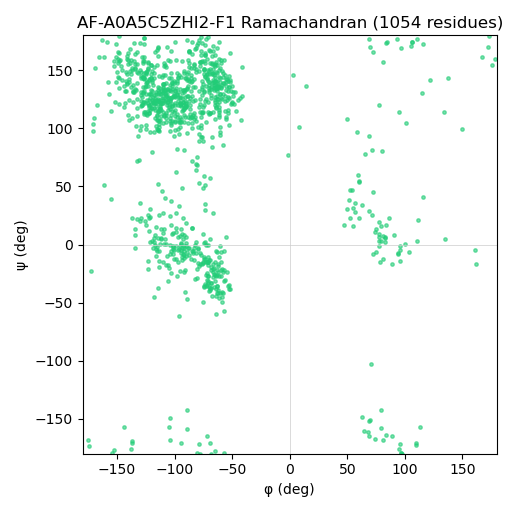2 191 ASP A CA 1
ATOM 1400 C C . ASP A 1 191 ? -3.076 -9.472 28.324 1.00 78.12 191 ASP A C 1
ATOM 1402 O O . ASP A 1 191 ? -2.642 -10.389 29.026 1.00 78.12 191 ASP A O 1
ATOM 1406 N N . GLY A 1 192 ? -4.157 -9.613 27.552 1.00 79.38 192 GLY A N 1
ATOM 1407 C CA . GLY A 1 192 ? -4.990 -10.820 27.488 1.00 79.38 192 GLY A CA 1
ATOM 1408 C C . GLY A 1 192 ? -6.135 -10.878 28.508 1.00 79.38 192 GLY A C 1
ATOM 1409 O O . GLY A 1 192 ? -7.072 -11.651 28.309 1.00 79.38 192 GLY A O 1
ATOM 1410 N N . ALA A 1 193 ? -6.109 -10.053 29.559 1.00 86.12 193 ALA A N 1
ATOM 1411 C CA . ALA A 1 193 ? -7.237 -9.885 30.472 1.00 86.12 193 ALA A CA 1
ATOM 1412 C C . ALA A 1 193 ? -8.114 -8.690 30.060 1.00 86.12 193 ALA A C 1
ATOM 1414 O O . ALA A 1 193 ? -7.626 -7.661 29.592 1.00 86.12 193 ALA A O 1
ATOM 1415 N N . GLU A 1 194 ? -9.428 -8.824 30.245 1.00 91.62 194 GLU A N 1
ATOM 1416 C CA . GLU A 1 194 ? -10.419 -7.851 29.773 1.00 91.62 194 GLU A CA 1
ATOM 1417 C C . GLU A 1 194 ? -11.459 -7.525 30.858 1.00 91.62 194 GLU A C 1
ATOM 1419 O O . GLU A 1 194 ? -11.802 -8.367 31.698 1.00 91.62 194 GLU A O 1
ATOM 1424 N N . VAL A 1 195 ? -12.018 -6.313 30.807 1.00 92.75 195 VAL A N 1
ATOM 1425 C CA . VAL A 1 195 ? -13.207 -5.932 31.587 1.00 92.75 195 VAL A CA 1
ATOM 1426 C C . VAL A 1 195 ? -14.430 -6.026 30.682 1.00 92.75 195 VAL A C 1
ATOM 1428 O O . VAL A 1 195 ? -14.514 -5.323 29.682 1.00 92.75 195 VAL A O 1
ATOM 1431 N N . THR A 1 196 ? -15.405 -6.861 31.033 1.00 95.06 196 THR A N 1
ATOM 1432 C CA . THR A 1 196 ? -16.674 -6.975 30.298 1.00 95.06 196 THR A CA 1
ATOM 1433 C C . THR A 1 196 ? -17.834 -6.490 31.151 1.00 95.06 196 THR A C 1
ATOM 1435 O O . THR A 1 196 ? -18.083 -7.026 32.224 1.00 95.06 196 THR A O 1
ATOM 1438 N N . ILE A 1 197 ? -18.600 -5.526 30.653 1.00 95.38 197 ILE A N 1
ATOM 1439 C CA . ILE A 1 197 ? -19.848 -5.058 31.254 1.00 95.38 197 ILE A CA 1
ATOM 1440 C C . ILE A 1 197 ? -20.993 -5.529 30.368 1.00 95.38 197 ILE A C 1
ATOM 1442 O O . ILE A 1 197 ? -21.132 -5.105 29.223 1.00 95.38 197 ILE A O 1
ATOM 1446 N N . SER A 1 198 ? -21.777 -6.467 30.883 1.00 95.75 198 SER A N 1
ATOM 1447 C CA . SER A 1 198 ? -22.888 -7.127 30.183 1.00 95.75 198 SER A CA 1
ATOM 1448 C C . SER A 1 198 ? -24.257 -6.796 30.768 1.00 95.75 198 SER A C 1
ATOM 1450 O O . SER A 1 198 ? -25.265 -6.951 30.084 1.00 95.75 198 SER A O 1
ATOM 1452 N N . GLY A 1 199 ? -24.301 -6.308 32.011 1.00 94.69 199 GLY A N 1
ATOM 1453 C CA . GLY A 1 199 ? -25.512 -5.726 32.587 1.00 94.69 199 GLY A CA 1
ATOM 1454 C C . GLY A 1 199 ? -25.785 -4.303 32.071 1.00 94.69 199 GLY A C 1
ATOM 1455 O O . GLY A 1 199 ? -24.895 -3.690 31.481 1.00 94.69 199 GLY A O 1
ATOM 1456 N N . PRO A 1 200 ? -26.994 -3.762 32.309 1.00 94.19 200 PRO A N 1
ATOM 1457 C CA . PRO A 1 200 ? -27.381 -2.427 31.849 1.00 94.19 200 PRO A CA 1
ATOM 1458 C C . PRO A 1 200 ? -26.521 -1.324 32.478 1.00 94.19 200 PRO A C 1
ATOM 1460 O O . PRO A 1 200 ? -26.116 -1.434 33.637 1.00 94.19 200 PRO A O 1
ATOM 1463 N N . ILE A 1 201 ? -26.288 -0.248 31.728 1.00 93.88 201 ILE A N 1
ATOM 1464 C CA . ILE A 1 201 ? -25.517 0.923 32.159 1.00 93.88 201 ILE A CA 1
ATOM 1465 C C . ILE A 1 201 ? -26.439 2.151 32.138 1.00 93.88 201 ILE A C 1
ATOM 1467 O O . ILE A 1 201 ? -27.005 2.492 31.096 1.00 93.88 201 ILE A O 1
ATOM 1471 N N . SER A 1 202 ? -26.601 2.820 33.282 1.00 90.12 202 SER A N 1
ATOM 1472 C CA . SER A 1 202 ? -27.403 4.049 33.398 1.00 90.12 202 SER A CA 1
ATOM 1473 C C . SER A 1 202 ? -26.505 5.276 33.539 1.00 90.12 202 SER A C 1
ATOM 1475 O O . SER A 1 202 ? -25.719 5.361 34.482 1.00 90.12 202 SER A O 1
ATOM 1477 N N . LEU A 1 203 ? -26.666 6.228 32.618 1.00 87.06 203 LEU A N 1
ATOM 1478 C CA . LEU A 1 203 ? -26.028 7.552 32.607 1.00 87.06 203 LEU A CA 1
ATOM 1479 C C . LEU A 1 203 ? -26.900 8.642 33.244 1.00 87.06 203 LEU A C 1
ATOM 1481 O O . LEU A 1 203 ? -26.522 9.812 33.272 1.00 87.06 203 LEU A O 1
ATOM 1485 N N . THR A 1 204 ? -28.084 8.270 33.727 1.00 80.56 204 THR A N 1
ATOM 1486 C CA . THR A 1 204 ? -28.926 9.136 34.549 1.00 80.56 204 THR A CA 1
ATOM 1487 C C . THR A 1 204 ? -28.863 8.641 35.983 1.00 80.56 204 THR A C 1
ATOM 1489 O O . THR A 1 204 ? -29.090 7.456 36.256 1.00 80.56 204 THR A O 1
ATOM 1492 N N . ASP A 1 205 ? -28.570 9.566 36.889 1.00 73.00 205 ASP A N 1
ATOM 1493 C CA . ASP A 1 205 ? -28.526 9.319 38.319 1.00 73.00 205 ASP A CA 1
ATOM 1494 C C . ASP A 1 205 ? -29.941 8.933 38.812 1.00 73.00 205 ASP A C 1
ATOM 1496 O O . ASP A 1 205 ? -30.886 9.724 38.696 1.00 73.00 205 ASP A O 1
ATOM 1500 N N . PRO A 1 206 ? -30.137 7.722 39.363 1.00 68.62 206 PRO A N 1
ATOM 1501 C CA . PRO A 1 206 ? -31.445 7.243 39.797 1.00 68.62 206 PRO A CA 1
ATOM 1502 C C . PRO A 1 206 ? -31.931 7.911 41.094 1.00 68.62 206 PRO A C 1
ATOM 1504 O O . PRO A 1 206 ? -33.103 7.770 41.452 1.00 68.62 206 PRO A O 1
ATOM 1507 N N . VAL A 1 207 ? -31.056 8.621 41.814 1.00 66.81 207 VAL A N 1
ATOM 1508 C CA . VAL A 1 207 ? -31.341 9.290 43.087 1.00 66.81 207 VAL A CA 1
ATOM 1509 C C . VAL A 1 207 ? -31.844 10.713 42.854 1.00 66.81 207 VAL A C 1
ATOM 1511 O O . VAL A 1 207 ? -32.848 11.108 43.455 1.00 66.81 207 VAL A O 1
ATOM 1514 N N . ASN A 1 208 ? -31.174 11.486 41.994 1.00 69.56 208 ASN A N 1
ATOM 1515 C CA . ASN A 1 208 ? -31.491 12.904 41.767 1.00 69.56 208 ASN A CA 1
ATOM 1516 C C . ASN A 1 208 ? -31.970 13.238 40.339 1.00 69.56 208 ASN A C 1
ATOM 1518 O O . ASN A 1 208 ? -32.492 14.335 40.129 1.00 69.56 208 ASN A O 1
ATOM 1522 N N . GLY A 1 209 ? -31.870 12.302 39.389 1.00 70.38 209 GLY A N 1
ATOM 1523 C CA . GLY A 1 209 ? -32.285 12.483 37.997 1.00 70.38 209 GLY A CA 1
ATOM 1524 C C . GLY A 1 209 ? -31.341 13.341 37.151 1.00 70.38 209 GLY A C 1
ATOM 1525 O O . GLY A 1 209 ? -31.759 13.781 36.084 1.00 70.38 209 GLY A O 1
ATOM 1526 N N . MET A 1 210 ? -30.122 13.627 37.623 1.00 70.00 210 MET A N 1
ATOM 1527 C CA . MET A 1 210 ? -29.111 14.371 36.865 1.00 70.00 210 MET A CA 1
ATOM 1528 C C . MET A 1 210 ? -28.419 13.482 35.826 1.00 70.00 210 MET A C 1
ATOM 1530 O O . MET A 1 210 ? -28.228 12.284 36.036 1.00 70.00 210 MET A O 1
ATOM 1534 N N . ASP A 1 211 ? -28.005 14.093 34.719 1.00 70.12 211 ASP A N 1
ATOM 1535 C CA . ASP A 1 211 ? -27.306 13.422 33.624 1.00 70.12 211 ASP A CA 1
ATOM 1536 C C . ASP A 1 211 ? -25.794 13.449 33.805 1.00 70.12 211 ASP A C 1
ATOM 1538 O O . ASP A 1 211 ? -25.236 14.434 34.298 1.00 70.12 211 ASP A O 1
ATOM 1542 N N . ARG A 1 212 ? -25.129 12.356 33.414 1.00 75.06 212 ARG A N 1
ATOM 1543 C CA . ARG A 1 212 ? -23.696 12.156 33.636 1.00 75.06 212 ARG A CA 1
ATOM 1544 C C . ARG A 1 212 ? -22.992 11.598 32.417 1.00 75.06 212 ARG A C 1
ATOM 1546 O O . ARG A 1 212 ? -23.382 10.561 31.888 1.00 75.06 212 ARG A O 1
ATOM 1553 N N . ASP A 1 213 ? -21.883 12.231 32.062 1.00 78.50 213 ASP A N 1
ATOM 1554 C CA . ASP A 1 213 ? -20.961 11.660 31.093 1.00 78.50 213 ASP A CA 1
ATOM 1555 C C . ASP A 1 213 ? -20.170 10.518 31.735 1.00 78.50 213 ASP A C 1
ATOM 1557 O O . ASP A 1 213 ? -19.616 10.662 32.834 1.00 78.50 213 ASP A O 1
ATOM 1561 N N . LEU A 1 214 ? -20.109 9.388 31.035 1.00 84.25 214 LEU A N 1
ATOM 1562 C CA . LEU A 1 214 ? -19.263 8.260 31.396 1.00 84.25 214 LEU A CA 1
ATOM 1563 C C . LEU A 1 214 ? -17.971 8.314 30.591 1.00 84.25 214 LEU A C 1
ATOM 1565 O O . LEU A 1 214 ? -17.980 8.287 29.365 1.00 84.25 214 LEU A O 1
ATOM 1569 N N . ARG A 1 215 ? -16.847 8.339 31.294 1.00 82.62 215 ARG A N 1
ATOM 1570 C CA . ARG A 1 215 ? -15.510 8.236 30.723 1.00 82.62 215 ARG A CA 1
ATOM 1571 C C . ARG A 1 215 ? -15.040 6.783 30.704 1.00 82.62 215 ARG A C 1
ATOM 1573 O O . ARG A 1 215 ? -15.135 6.091 31.713 1.00 82.62 215 ARG A O 1
ATOM 1580 N N . VAL A 1 216 ? -14.495 6.310 29.589 1.00 86.19 216 VAL A N 1
ATOM 1581 C CA . VAL A 1 216 ? -14.017 4.928 29.432 1.00 86.19 216 VAL A CA 1
ATOM 1582 C C . VAL A 1 216 ? -12.575 4.930 28.943 1.00 86.19 216 VAL A C 1
ATOM 1584 O O . VAL A 1 216 ? -12.269 5.485 27.890 1.00 86.19 216 VAL A O 1
ATOM 1587 N N . ASN A 1 217 ? -11.688 4.290 29.711 1.00 77.88 217 ASN A N 1
ATOM 1588 C CA . ASN A 1 217 ? -10.244 4.231 29.460 1.00 77.88 217 ASN A CA 1
ATOM 1589 C C . ASN A 1 217 ? -9.600 5.612 29.242 1.00 77.88 217 ASN A C 1
ATOM 1591 O O . ASN A 1 217 ? -8.804 5.820 28.331 1.00 77.88 217 ASN A O 1
ATOM 1595 N N . THR A 1 218 ? -9.926 6.562 30.118 1.00 67.06 218 THR A N 1
ATOM 1596 C CA . THR A 1 218 ? -9.366 7.922 30.111 1.00 67.06 218 THR A CA 1
ATOM 1597 C C . THR A 1 218 ? -8.342 8.108 31.235 1.00 67.06 218 THR A C 1
ATOM 1599 O O . THR A 1 218 ? -8.541 7.616 32.349 1.00 67.06 218 THR A O 1
ATOM 1602 N N . TYR A 1 219 ? -7.272 8.866 30.988 1.00 59.44 219 TYR A N 1
ATOM 1603 C CA . TYR A 1 219 ? -6.310 9.278 32.024 1.00 59.44 219 TYR A CA 1
ATOM 1604 C C . TYR A 1 219 ? -6.736 10.593 32.689 1.00 59.44 219 TYR A C 1
ATOM 1606 O O . TYR A 1 219 ? -7.510 11.343 32.107 1.00 59.44 219 TYR A O 1
ATOM 1614 N N . GLY A 1 220 ? -6.237 10.868 33.898 1.00 48.22 220 GLY A N 1
ATOM 1615 C CA . GLY A 1 220 ? -6.408 12.169 34.558 1.00 48.22 220 GLY A CA 1
ATOM 1616 C C . GLY A 1 220 ? -5.077 12.921 34.620 1.00 48.22 220 GLY A C 1
ATOM 1617 O O . GLY A 1 220 ? -4.042 12.289 34.801 1.00 48.22 220 GLY A O 1
ATOM 1618 N N . ASP A 1 221 ? -5.109 14.250 34.515 1.00 41.41 221 ASP A N 1
ATOM 1619 C CA . ASP A 1 221 ? -3.950 15.147 34.318 1.00 41.41 221 ASP A CA 1
ATOM 1620 C C . ASP A 1 221 ? -2.847 15.135 35.412 1.00 41.41 221 ASP A C 1
ATOM 1622 O O . ASP A 1 221 ? -1.847 15.836 35.273 1.00 41.41 221 ASP A O 1
ATOM 1626 N N . ASN A 1 222 ? -2.977 14.352 36.495 1.00 39.91 222 ASN A N 1
ATOM 1627 C CA . ASN A 1 222 ? -2.120 14.449 37.693 1.00 39.91 222 ASN A CA 1
ATOM 1628 C C . ASN A 1 222 ? -1.276 13.203 38.033 1.00 39.91 222 ASN A C 1
ATOM 1630 O O . ASN A 1 222 ? -0.567 13.215 39.040 1.00 39.91 222 ASN A O 1
ATOM 1634 N N . ASP A 1 223 ? -1.322 12.139 37.234 1.00 45.19 223 ASP A N 1
ATOM 1635 C CA . ASP A 1 223 ? -0.412 10.993 37.372 1.00 45.19 223 ASP A CA 1
ATOM 1636 C C . ASP A 1 223 ? 0.646 11.091 36.244 1.00 45.19 223 ASP A C 1
ATOM 1638 O O . ASP A 1 223 ? 0.299 11.504 35.141 1.00 45.19 223 ASP A O 1
ATOM 1642 N N . PRO A 1 224 ? 1.948 10.850 36.479 1.00 40.00 224 PRO A N 1
ATOM 1643 C CA . PRO A 1 224 ? 2.964 10.866 35.420 1.00 40.00 224 PRO A CA 1
ATOM 1644 C C . PRO A 1 224 ? 3.416 9.469 34.935 1.00 40.00 224 PRO A C 1
ATOM 1646 O O . PRO A 1 224 ? 4.409 9.382 34.213 1.00 40.00 224 PRO A O 1
ATOM 1649 N N . GLY A 1 225 ? 2.770 8.368 35.346 1.00 50.56 225 GLY A N 1
ATOM 1650 C CA . GLY A 1 225 ? 3.347 7.021 35.200 1.00 50.56 225 GLY A CA 1
ATOM 1651 C C . GLY A 1 225 ? 2.941 6.167 33.990 1.00 50.56 225 GLY A C 1
ATOM 1652 O O . GLY A 1 225 ? 3.814 5.704 33.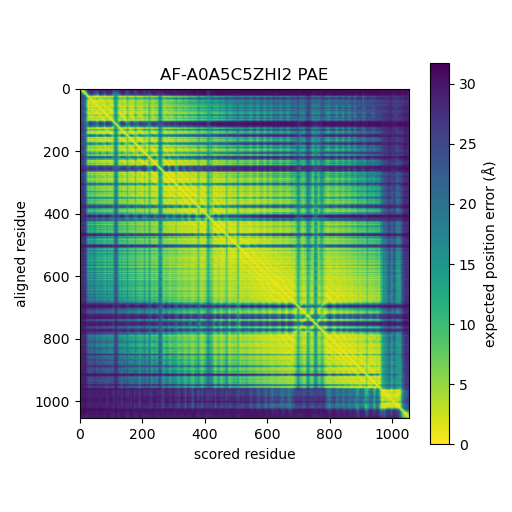255 1.00 50.56 225 GLY A O 1
ATOM 1653 N N . VAL A 1 226 ? 1.651 5.831 33.842 1.00 58.19 226 VAL A N 1
ATOM 1654 C CA . VAL A 1 226 ? 1.204 4.755 32.928 1.00 58.19 226 VAL A CA 1
ATOM 1655 C C . VAL A 1 226 ? -0.227 5.017 32.416 1.00 58.19 226 VAL A C 1
ATOM 1657 O O . VAL A 1 226 ? -1.135 5.126 33.242 1.00 58.19 226 VAL A O 1
ATOM 1660 N N . PRO A 1 227 ? -0.474 5.099 31.093 1.00 60.22 227 PRO A N 1
ATOM 1661 C CA . PRO A 1 227 ? -1.832 5.218 30.554 1.00 60.22 227 PRO A CA 1
ATOM 1662 C C . PRO A 1 227 ? -2.673 3.958 30.853 1.00 60.22 227 PRO A C 1
ATOM 1664 O O . PRO A 1 227 ? -2.099 2.875 31.019 1.00 60.22 227 PRO A O 1
ATOM 1667 N N . PRO A 1 228 ? -4.020 4.059 30.903 1.00 65.62 228 PRO A N 1
ATOM 1668 C CA . PRO A 1 228 ? -4.888 2.884 30.941 1.00 65.62 228 PRO A CA 1
ATOM 1669 C C . PRO A 1 228 ? -4.528 1.919 29.806 1.00 65.62 228 PRO A C 1
ATOM 1671 O O . PRO A 1 228 ? -4.185 2.346 28.702 1.00 65.62 228 PRO A O 1
ATOM 1674 N N . LYS A 1 229 ? -4.583 0.619 30.093 1.00 66.56 229 LYS A N 1
ATOM 1675 C CA . LYS A 1 229 ? -4.205 -0.452 29.166 1.00 66.56 229 LYS A CA 1
ATOM 1676 C C . LYS A 1 229 ? -5.211 -1.603 29.208 1.00 66.56 229 LYS A C 1
ATOM 1678 O O . LYS A 1 229 ? -5.844 -1.867 30.235 1.00 66.56 229 LYS A O 1
ATOM 1683 N N . GLY A 1 230 ? -5.330 -2.304 28.087 1.00 70.31 230 GLY A N 1
ATOM 1684 C CA . GLY A 1 230 ? -6.191 -3.477 27.944 1.00 70.31 230 GLY A CA 1
ATOM 1685 C C . GLY A 1 230 ? -7.591 -3.182 27.402 1.00 70.31 230 GLY A C 1
ATOM 1686 O O . GLY A 1 230 ? -7.968 -2.037 27.140 1.00 70.31 230 GLY A O 1
ATOM 1687 N N . THR A 1 231 ? -8.350 -4.260 27.217 1.00 85.31 231 THR A N 1
ATOM 1688 C CA . THR A 1 231 ? -9.637 -4.256 26.517 1.00 85.31 231 THR A CA 1
ATOM 1689 C C . THR A 1 231 ? -10.805 -4.023 27.472 1.00 85.31 231 THR A C 1
ATOM 1691 O O . THR A 1 231 ? -10.937 -4.710 28.491 1.00 85.31 231 THR A O 1
ATOM 1694 N N . ILE A 1 232 ? -11.711 -3.113 27.106 1.00 92.19 232 ILE A N 1
ATOM 1695 C CA . ILE A 1 232 ? -13.031 -2.980 27.738 1.00 92.19 232 ILE A CA 1
ATOM 1696 C C . ILE A 1 232 ? -14.116 -3.388 26.743 1.00 92.19 232 ILE A C 1
ATOM 1698 O O . ILE A 1 232 ? -14.142 -2.916 25.611 1.00 92.19 232 ILE A O 1
ATOM 1702 N N . ARG A 1 233 ? -15.057 -4.231 27.173 1.00 95.00 233 ARG A N 1
ATOM 1703 C CA . ARG A 1 233 ? -16.244 -4.614 26.401 1.00 95.00 233 ARG A CA 1
ATOM 1704 C C . ARG A 1 233 ? -17.513 -4.126 27.085 1.00 95.00 233 ARG A C 1
ATOM 1706 O O . ARG A 1 233 ? -17.899 -4.642 28.128 1.00 95.00 233 ARG A O 1
ATOM 1713 N N . LEU A 1 234 ? -18.192 -3.167 26.474 1.00 96.12 234 LEU A N 1
ATOM 1714 C CA . LEU A 1 234 ? -19.517 -2.684 26.846 1.00 96.12 234 LEU A CA 1
ATOM 1715 C C . LEU A 1 234 ? -20.557 -3.408 25.978 1.00 96.12 234 LEU A C 1
ATOM 1717 O O . LEU A 1 234 ? -20.816 -3.053 24.828 1.00 96.12 234 LEU A O 1
ATOM 1721 N N . THR A 1 235 ? -21.101 -4.491 26.520 1.00 95.38 235 THR A N 1
ATOM 1722 C CA . THR A 1 235 ? -22.071 -5.371 25.844 1.00 95.38 235 THR A CA 1
ATOM 1723 C C . THR A 1 235 ? -23.499 -5.193 26.351 1.00 95.38 235 THR A C 1
ATOM 1725 O O . THR A 1 235 ? -24.439 -5.540 25.644 1.00 95.38 235 THR A O 1
ATOM 1728 N N . GLY A 1 236 ? -23.671 -4.638 27.553 1.00 94.00 236 GLY A N 1
ATOM 1729 C CA . GLY A 1 236 ? -24.978 -4.233 28.061 1.00 94.00 236 GLY A CA 1
ATOM 1730 C C . GLY A 1 236 ? -25.467 -2.920 27.445 1.00 94.00 236 GLY A C 1
ATOM 1731 O O . GLY A 1 236 ? -24.667 -2.107 26.982 1.00 94.00 236 GLY A O 1
ATOM 1732 N N . ASP A 1 237 ? -26.785 -2.716 27.460 1.00 96.00 237 ASP A N 1
ATOM 1733 C CA . ASP A 1 237 ? -27.424 -1.508 26.930 1.00 96.00 237 ASP A CA 1
ATOM 1734 C C . ASP A 1 237 ? -27.082 -0.277 27.795 1.00 96.00 237 ASP A C 1
ATOM 1736 O O . ASP A 1 237 ? -27.273 -0.293 29.016 1.00 96.00 237 ASP A O 1
ATOM 1740 N N . ILE A 1 238 ? -26.610 0.799 27.159 1.00 95.31 238 ILE A N 1
ATOM 1741 C CA . ILE A 1 238 ? -26.331 2.101 27.784 1.00 95.31 238 ILE A CA 1
ATOM 1742 C C . ILE A 1 238 ? -27.511 3.049 27.539 1.00 95.31 238 ILE A C 1
ATOM 1744 O O . ILE A 1 238 ? -27.929 3.250 26.397 1.00 95.31 238 ILE A O 1
ATOM 1748 N N . SER A 1 239 ? -28.040 3.672 28.592 1.00 93.25 239 SER A N 1
ATOM 1749 C CA . SER A 1 239 ? -29.209 4.565 28.520 1.00 93.25 239 SER A CA 1
ATOM 1750 C C . SER A 1 239 ? -29.068 5.789 29.433 1.00 93.25 239 SER A C 1
ATOM 1752 O O . SER A 1 239 ? -28.222 5.797 30.321 1.00 93.25 239 SER A O 1
ATOM 1754 N N . GLY A 1 240 ? -29.898 6.817 29.225 1.00 88.69 240 GLY A N 1
ATOM 1755 C CA . GLY A 1 240 ? -29.875 8.080 29.984 1.00 88.69 240 GLY A CA 1
ATOM 1756 C C . GLY A 1 240 ? -29.508 9.285 29.116 1.00 88.69 240 GLY A C 1
ATOM 1757 O O . GLY A 1 240 ? -29.162 9.124 27.948 1.00 88.69 240 GLY A O 1
ATOM 1758 N N . SER A 1 241 ? -29.606 10.501 29.649 1.00 84.88 241 SER A N 1
ATOM 1759 C CA . SER A 1 241 ? -29.352 11.719 28.858 1.00 84.88 241 SER A CA 1
ATOM 1760 C C . SER A 1 241 ? -27.897 12.192 28.857 1.00 84.88 241 SER A C 1
ATOM 1762 O O . SER A 1 241 ? -27.561 13.085 28.083 1.00 84.88 241 SER A O 1
ATOM 1764 N N . GLY A 1 242 ? -27.026 11.560 29.650 1.00 83.31 242 GLY A N 1
ATOM 1765 C CA . GLY A 1 242 ? -25.579 11.788 29.625 1.00 83.31 242 GLY A CA 1
ATOM 1766 C C . GLY A 1 242 ? -24.882 11.256 28.365 1.00 83.31 242 GLY A C 1
ATOM 1767 O O . GLY A 1 242 ? -25.479 10.523 27.568 1.00 83.31 242 GLY A O 1
ATOM 1768 N N . GLY A 1 243 ? -23.630 11.664 28.159 1.00 85.62 243 GLY A N 1
ATOM 1769 C CA . GLY A 1 243 ? -22.784 11.255 27.040 1.00 85.62 243 GLY A CA 1
ATOM 1770 C C . GLY A 1 243 ? -21.786 10.145 27.382 1.00 85.62 243 GLY A C 1
ATOM 1771 O O . GLY A 1 243 ? -21.624 9.729 28.530 1.00 85.62 243 GLY A O 1
ATOM 1772 N N . LEU A 1 244 ? -21.086 9.659 26.361 1.00 89.12 244 LEU A N 1
ATOM 1773 C CA . LEU A 1 244 ? -20.024 8.662 26.499 1.00 89.12 244 LEU A CA 1
ATOM 1774 C C . LEU A 1 244 ? -18.724 9.218 25.922 1.00 89.12 244 LEU A C 1
ATOM 1776 O O . LEU A 1 244 ? -18.686 9.602 24.758 1.00 89.12 244 LEU A O 1
ATOM 1780 N N . LEU A 1 245 ? -17.659 9.242 26.720 1.00 87.25 245 LEU A N 1
ATOM 1781 C CA . LEU A 1 245 ? -16.336 9.702 26.310 1.00 87.25 245 LEU A CA 1
ATOM 1782 C C . LEU A 1 245 ? -15.334 8.547 26.378 1.00 87.25 245 LEU A C 1
ATOM 1784 O O . LEU A 1 245 ? -15.188 7.917 27.424 1.00 87.25 245 LEU A O 1
ATOM 1788 N N . VAL A 1 246 ? -14.647 8.255 25.275 1.00 86.81 246 VAL A N 1
ATOM 1789 C CA . VAL A 1 246 ? -13.778 7.075 25.150 1.00 86.81 246 VAL A CA 1
ATOM 1790 C C . VAL A 1 246 ? -12.364 7.472 24.748 1.00 86.81 246 VAL A C 1
ATOM 1792 O O . VAL A 1 246 ? -12.175 8.147 23.742 1.00 86.81 246 VAL A O 1
ATOM 1795 N N . GLY A 1 247 ? -11.368 6.981 25.485 1.00 77.75 247 GLY A N 1
ATOM 1796 C CA . GLY A 1 247 ? -9.953 7.158 25.160 1.00 77.75 247 GLY A CA 1
ATOM 1797 C C . GLY A 1 247 ? -9.277 8.332 25.859 1.00 77.75 247 GLY A C 1
ATOM 1798 O O . GLY A 1 247 ? -9.848 9.006 26.711 1.00 77.75 247 GLY A O 1
ATOM 1799 N N . TRP A 1 248 ? -8.015 8.571 25.519 1.00 66.88 248 TRP A N 1
ATOM 1800 C CA . TRP A 1 248 ? -7.191 9.553 26.222 1.00 66.88 248 TRP A CA 1
ATOM 1801 C C . TRP A 1 248 ? -7.320 10.971 25.666 1.00 66.88 248 TRP A C 1
ATOM 1803 O O . TRP A 1 248 ? -7.011 11.194 24.496 1.00 66.88 248 TRP A O 1
ATOM 1813 N N . ASP A 1 249 ? -7.694 11.914 26.532 1.00 60.53 249 ASP A N 1
ATOM 1814 C CA . ASP A 1 249 ? -7.757 13.352 26.260 1.00 60.53 249 ASP A CA 1
ATOM 1815 C C . ASP A 1 249 ? -6.676 14.055 27.092 1.00 60.53 249 ASP A C 1
ATOM 1817 O O . ASP A 1 249 ? -6.665 13.927 28.317 1.00 60.53 249 ASP A O 1
ATOM 1821 N N . GLN A 1 250 ? -5.732 14.735 26.439 1.00 53.53 250 GLN A N 1
ATOM 1822 C CA . GLN A 1 250 ? -4.683 15.484 27.127 1.00 53.53 250 GLN A CA 1
ATOM 1823 C C . GLN A 1 250 ? -5.063 16.962 27.155 1.00 53.53 250 GLN A C 1
ATOM 1825 O O . GLN A 1 250 ? -4.830 17.697 26.188 1.00 53.53 250 GLN A O 1
ATOM 1830 N N . HIS A 1 251 ? -5.615 17.427 28.275 1.00 43.75 251 HIS A N 1
ATOM 1831 C CA . HIS A 1 251 ? -5.816 18.854 28.484 1.00 43.75 251 HIS A CA 1
ATOM 1832 C C . HIS A 1 251 ? -4.529 19.467 29.052 1.00 43.75 251 HIS A C 1
ATOM 1834 O O . HIS A 1 251 ? -4.436 19.812 30.225 1.00 43.75 251 HIS A O 1
ATOM 1840 N N . ILE A 1 252 ? -3.486 19.578 28.219 1.00 41.09 252 ILE A N 1
ATOM 1841 C CA . ILE A 1 252 ? -2.346 20.432 28.569 1.00 41.09 252 ILE A CA 1
ATOM 1842 C C . ILE A 1 252 ? -2.838 21.875 28.459 1.00 41.09 252 ILE A C 1
ATOM 1844 O O . ILE A 1 252 ? -3.178 22.331 27.366 1.00 41.09 252 ILE A O 1
ATOM 1848 N N . ASP A 1 253 ? -2.887 22.564 29.598 1.00 33.41 253 ASP A N 1
ATOM 1849 C CA . ASP A 1 253 ? -3.157 23.998 29.698 1.00 33.41 253 ASP A CA 1
ATOM 1850 C C . ASP A 1 253 ? -2.382 24.762 28.609 1.00 33.41 253 ASP A C 1
ATOM 1852 O O . ASP A 1 253 ? -1.165 24.614 28.440 1.00 33.41 253 ASP A O 1
ATOM 1856 N N . SER A 1 254 ? -3.119 25.561 27.843 1.00 36.56 254 SER A N 1
ATOM 1857 C CA . SER A 1 254 ? -2.626 26.389 26.747 1.00 36.56 254 SER A CA 1
ATOM 1858 C C . SER A 1 254 ? -1.470 27.284 27.207 1.00 36.56 254 SER A C 1
ATOM 1860 O O . SER A 1 254 ? -1.697 28.159 28.037 1.00 36.56 254 SER A O 1
ATOM 1862 N N . ASP A 1 255 ? -0.255 27.045 26.694 1.00 32.91 255 ASP A N 1
ATOM 1863 C CA . ASP A 1 255 ? 0.813 28.042 26.428 1.00 32.91 255 ASP A CA 1
ATOM 1864 C C . ASP A 1 255 ? 2.217 27.417 26.291 1.00 32.91 255 ASP A C 1
ATOM 1866 O O . ASP A 1 255 ? 3.174 28.109 25.935 1.00 32.91 255 ASP A O 1
ATOM 1870 N N . VAL A 1 256 ? 2.387 26.107 26.508 1.00 33.00 256 VAL A N 1
ATOM 1871 C CA . VAL A 1 256 ? 3.685 25.448 26.289 1.00 33.00 256 VAL A CA 1
ATOM 1872 C C . VAL A 1 256 ? 3.690 24.724 24.947 1.00 33.00 256 VAL A C 1
ATOM 1874 O O . VAL A 1 256 ? 3.316 23.560 24.838 1.00 33.00 256 VAL A O 1
ATOM 1877 N N . ILE A 1 257 ? 4.168 25.423 23.916 1.00 34.38 257 ILE A N 1
ATOM 1878 C CA . ILE A 1 257 ? 4.626 24.820 22.660 1.00 34.38 257 ILE A CA 1
ATOM 1879 C C . ILE A 1 257 ? 5.780 23.875 23.013 1.00 34.38 257 ILE A C 1
ATOM 1881 O O . ILE A 1 257 ? 6.928 24.301 23.130 1.00 34.38 257 ILE A O 1
ATOM 1885 N N . ASN A 1 258 ? 5.482 22.595 23.215 1.00 29.16 258 ASN A N 1
ATOM 1886 C CA . ASN A 1 258 ? 6.496 21.553 23.230 1.00 29.16 258 ASN A CA 1
ATOM 1887 C C . ASN A 1 258 ? 6.219 20.628 22.040 1.00 29.16 258 ASN A C 1
ATOM 1889 O O . ASN A 1 258 ? 5.332 19.779 22.122 1.00 29.16 258 ASN A O 1
ATOM 1893 N N . PRO A 1 259 ? 6.938 20.787 20.915 1.00 34.00 259 PRO A N 1
ATOM 1894 C CA . PRO A 1 259 ? 6.838 19.891 19.779 1.00 34.00 259 PRO A CA 1
ATOM 1895 C C . PRO A 1 259 ? 7.686 18.659 20.100 1.00 34.00 259 PRO A C 1
ATOM 1897 O O . PRO A 1 259 ? 8.759 18.464 19.538 1.00 34.00 259 PRO A O 1
ATOM 1900 N N . SER A 1 260 ? 7.257 17.856 21.071 1.00 32.44 260 SER A N 1
ATOM 1901 C CA . SER A 1 260 ? 7.800 16.511 21.212 1.00 32.44 260 SER A CA 1
ATOM 1902 C C . SER A 1 260 ? 6.795 15.556 20.586 1.00 32.44 260 SER A C 1
ATOM 1904 O O . SER A 1 260 ? 5.653 15.525 21.046 1.00 32.44 260 SER A O 1
ATOM 1906 N N . PRO A 1 261 ? 7.180 14.761 19.572 1.00 37.00 261 PRO A N 1
ATOM 1907 C CA . PRO A 1 261 ? 6.339 13.667 19.132 1.00 37.00 261 PRO A CA 1
ATOM 1908 C C . PRO A 1 261 ? 6.301 12.699 20.311 1.00 37.00 261 PRO A C 1
ATOM 1910 O O . PRO A 1 261 ? 7.323 12.111 20.650 1.00 37.00 261 PRO A O 1
ATOM 1913 N N . ALA A 1 262 ? 5.177 12.600 21.017 1.00 37.38 262 ALA A N 1
ATOM 1914 C CA . ALA A 1 262 ? 4.980 11.476 21.917 1.00 37.38 262 ALA A CA 1
ATOM 1915 C C . ALA A 1 262 ? 4.725 10.260 21.011 1.00 37.38 262 ALA A C 1
ATOM 1917 O O . ALA A 1 262 ? 3.652 10.185 20.404 1.00 37.38 262 ALA A O 1
ATOM 1918 N N . PRO A 1 263 ? 5.699 9.345 20.851 1.00 39.75 263 PRO A N 1
ATOM 1919 C CA . PRO A 1 263 ? 5.531 8.172 20.017 1.00 39.75 263 PRO A CA 1
ATOM 1920 C C . PRO A 1 263 ? 4.612 7.188 20.753 1.00 39.75 263 PRO A C 1
ATOM 1922 O O . PRO A 1 263 ? 4.681 7.058 21.975 1.00 39.75 263 PRO A O 1
ATOM 1925 N N . THR A 1 264 ? 3.766 6.482 20.001 1.00 45.38 264 THR A N 1
ATOM 1926 C CA . THR A 1 264 ? 3.350 5.103 20.322 1.00 45.38 264 THR A CA 1
ATOM 1927 C C . THR A 1 264 ? 2.767 4.846 21.724 1.00 45.38 264 THR A C 1
ATOM 1929 O O . THR A 1 264 ? 3.150 3.873 22.373 1.00 45.38 264 THR A O 1
ATOM 1932 N N . LEU A 1 265 ? 1.835 5.667 22.223 1.00 44.84 265 LEU A N 1
ATOM 1933 C CA . LEU A 1 265 ? 0.994 5.208 23.338 1.00 44.84 265 LEU A CA 1
ATOM 1934 C C . LEU A 1 265 ? -0.090 4.274 22.765 1.00 44.84 265 LEU A C 1
ATOM 1936 O O . LEU A 1 265 ? -0.773 4.689 21.827 1.00 44.84 265 LEU A O 1
ATOM 1940 N N . PRO A 1 266 ? -0.230 3.028 23.260 1.00 48.28 266 PRO A N 1
ATOM 1941 C CA . PRO A 1 266 ? -1.178 2.066 22.711 1.00 48.28 266 PRO A CA 1
ATOM 1942 C C . PRO A 1 266 ? -2.604 2.609 22.828 1.00 48.28 266 PRO A C 1
ATOM 1944 O O . PRO A 1 266 ? -3.029 3.047 23.899 1.00 48.28 266 PRO A O 1
ATOM 1947 N N . SER A 1 267 ? -3.346 2.589 21.723 1.00 57.50 267 SER A N 1
ATOM 1948 C CA . SER A 1 267 ? -4.783 2.843 21.738 1.00 57.50 267 SER A CA 1
ATOM 1949 C C . SER A 1 267 ? -5.450 1.773 22.599 1.00 57.50 267 SER A C 1
ATOM 1951 O O . SER A 1 267 ? -5.299 0.581 22.343 1.00 57.50 267 SER A O 1
ATOM 1953 N N . SER A 1 268 ? -6.172 2.189 23.637 1.00 70.50 268 SER A N 1
ATOM 1954 C CA . SER A 1 268 ? -7.037 1.270 24.375 1.00 70.50 268 SER A CA 1
ATOM 1955 C C . SER A 1 268 ? -8.135 0.744 23.447 1.00 70.50 268 SER A C 1
ATOM 1957 O O . SER A 1 268 ? -8.735 1.529 22.710 1.00 70.50 268 SER A O 1
ATOM 1959 N N . ASP A 1 269 ? -8.408 -0.559 23.514 1.00 86.06 269 ASP A N 1
ATOM 1960 C CA . ASP A 1 269 ? -9.466 -1.209 22.740 1.00 86.06 269 ASP A CA 1
ATOM 1961 C C . ASP A 1 269 ? -10.780 -1.190 23.529 1.00 86.06 269 ASP A C 1
ATOM 1963 O O . ASP A 1 269 ? -10.881 -1.750 24.627 1.00 86.06 269 ASP A O 1
ATOM 1967 N N . VAL A 1 270 ? -11.807 -0.547 22.973 1.00 92.19 270 VAL A N 1
ATOM 1968 C CA . VAL A 1 270 ? -13.139 -0.458 23.579 1.00 92.19 270 VAL A CA 1
ATOM 1969 C C . VAL A 1 270 ? -14.181 -1.002 22.611 1.00 92.19 270 VAL A C 1
ATOM 1971 O O . VAL A 1 270 ? -14.427 -0.433 21.554 1.00 92.19 270 VAL A O 1
ATOM 1974 N N . TYR A 1 271 ? -14.818 -2.108 22.983 1.00 95.19 271 TYR A N 1
ATOM 1975 C CA . TYR A 1 271 ? -15.898 -2.726 22.218 1.00 95.19 271 TYR A CA 1
ATOM 1976 C C . TYR A 1 271 ? -17.238 -2.256 22.755 1.00 95.19 271 TYR A C 1
ATOM 1978 O O . TYR A 1 271 ? -17.499 -2.404 23.945 1.00 95.19 271 TYR A O 1
ATOM 1986 N N . ILE A 1 272 ? -18.108 -1.744 21.889 1.00 97.06 272 ILE A N 1
ATOM 1987 C CA . ILE A 1 272 ? -19.430 -1.252 22.278 1.00 97.06 272 ILE A CA 1
ATOM 1988 C C . ILE A 1 272 ? -20.478 -1.932 21.405 1.00 97.06 272 ILE A C 1
ATOM 1990 O O . ILE A 1 272 ? -20.498 -1.734 20.197 1.00 97.06 272 ILE A O 1
ATOM 1994 N N . SER A 1 273 ? -21.331 -2.760 22.005 1.00 96.06 273 SER A N 1
ATOM 1995 C CA . SER A 1 273 ? -22.261 -3.639 21.270 1.00 96.06 273 SER A CA 1
ATOM 1996 C C . SER A 1 273 ? -23.699 -3.645 21.795 1.00 96.06 273 SER A C 1
ATOM 1998 O O . SER A 1 273 ? -24.557 -4.283 21.189 1.00 96.06 273 SER A O 1
ATOM 2000 N N . GLY A 1 274 ? -23.985 -2.930 22.888 1.00 92.69 274 GLY A N 1
ATOM 2001 C CA . GLY A 1 274 ? -25.343 -2.795 23.424 1.00 92.69 274 GLY A CA 1
ATOM 2002 C C . GLY A 1 274 ? -26.300 -2.043 22.488 1.00 92.69 274 GLY A C 1
ATOM 2003 O O . GLY A 1 274 ? -25.880 -1.327 21.571 1.00 92.69 274 GLY A O 1
ATOM 2004 N N . ASN A 1 275 ? -27.606 -2.170 22.730 1.00 94.69 275 ASN A N 1
ATOM 2005 C CA . ASN A 1 275 ? -28.644 -1.377 22.063 1.00 94.69 275 ASN A CA 1
ATOM 2006 C C . ASN A 1 275 ? -28.761 -0.004 22.734 1.00 94.69 275 ASN A C 1
ATOM 2008 O O . ASN A 1 275 ? -29.716 0.277 23.460 1.00 94.69 275 ASN A O 1
ATOM 2012 N N . ASN A 1 276 ? -27.741 0.832 22.562 1.00 97.00 276 ASN A N 1
ATOM 2013 C CA . ASN A 1 276 ? -27.602 2.041 23.361 1.00 97.00 276 ASN A CA 1
ATOM 2014 C C . ASN A 1 276 ? -28.583 3.143 22.929 1.00 97.00 276 ASN A C 1
ATOM 2016 O O . ASN A 1 276 ? -28.772 3.407 21.744 1.00 97.00 276 ASN A O 1
ATOM 2020 N N . THR A 1 277 ? -29.184 3.825 23.904 1.00 94.88 277 THR A N 1
ATOM 2021 C CA . THR A 1 277 ? -30.191 4.881 23.689 1.00 94.88 277 THR A CA 1
ATOM 2022 C C . THR A 1 277 ? -29.823 6.200 24.362 1.00 94.88 277 THR A C 1
ATOM 2024 O O . THR A 1 277 ? -30.705 7.024 24.608 1.00 94.88 277 THR A O 1
ATOM 2027 N N . PHE A 1 278 ? -28.560 6.385 24.749 1.00 92.31 278 PHE A N 1
ATOM 2028 C CA . PHE A 1 278 ? -28.136 7.614 25.410 1.00 92.31 278 PHE A CA 1
ATOM 2029 C C . PHE A 1 278 ? -28.092 8.803 24.443 1.00 92.31 278 PHE A C 1
ATOM 2031 O O . PHE A 1 278 ? -27.793 8.639 23.256 1.00 92.31 278 PHE A O 1
ATOM 2038 N N . THR A 1 279 ? -28.400 10.001 24.947 1.00 89.56 279 THR A N 1
ATOM 2039 C CA . THR A 1 279 ? -28.607 11.191 24.100 1.00 89.56 279 THR A CA 1
ATOM 2040 C C . THR A 1 279 ? -27.519 12.256 24.218 1.00 89.56 279 THR A C 1
ATOM 2042 O O . THR A 1 279 ? -27.451 13.113 23.341 1.00 89.56 279 THR A O 1
ATOM 2045 N N . GLY A 1 280 ? -26.662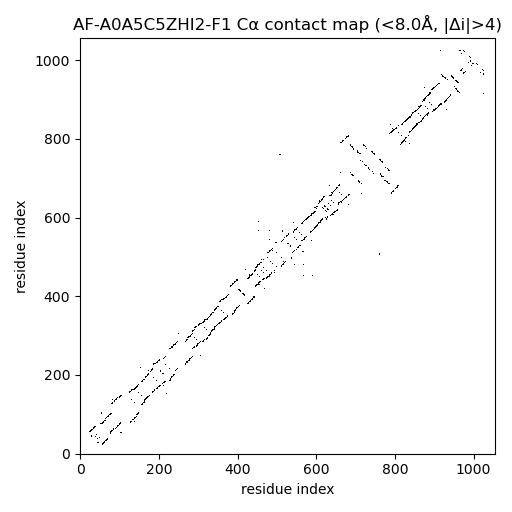 12.217 25.246 1.00 83.56 280 GLY A N 1
ATOM 2046 C CA . GLY A 1 280 ? -25.687 13.282 25.536 1.00 83.56 280 GLY A CA 1
ATOM 2047 C C . GLY A 1 280 ? -24.515 13.394 24.554 1.00 83.56 280 GLY A C 1
ATOM 2048 O O . GLY A 1 280 ? -23.689 14.288 24.687 1.00 83.56 280 GLY A O 1
ATOM 2049 N N . GLY A 1 281 ? -24.456 12.526 23.540 1.00 87.50 281 GLY A N 1
ATOM 2050 C CA . GLY A 1 281 ? -23.395 12.509 22.533 1.00 87.50 281 GLY A CA 1
ATOM 2051 C C . GLY A 1 281 ? -22.294 11.497 22.829 1.00 87.50 281 GLY A C 1
ATOM 2052 O O . GLY A 1 281 ? -22.233 10.902 23.905 1.00 87.50 281 GLY A O 1
ATOM 2053 N N . PHE A 1 282 ? -21.442 11.285 21.831 1.00 91.50 282 PHE A N 1
ATOM 2054 C CA . PHE A 1 282 ? -20.274 10.421 21.932 1.00 91.50 282 PHE A CA 1
ATOM 2055 C C . PHE A 1 282 ? -19.020 11.235 21.630 1.00 91.50 282 PHE A C 1
ATOM 2057 O O . PHE A 1 282 ? -18.912 11.847 20.567 1.00 91.50 282 PHE A O 1
ATOM 2064 N N . THR A 1 283 ? -18.061 11.208 22.542 1.00 87.94 283 THR A N 1
ATOM 2065 C CA . THR A 1 283 ? -16.797 11.922 22.398 1.00 87.94 283 THR A CA 1
ATOM 2066 C C . THR A 1 283 ? -15.661 10.918 22.291 1.00 87.94 283 THR A C 1
ATOM 2068 O O . THR A 1 283 ? -15.381 10.167 23.224 1.00 87.94 283 THR A O 1
ATOM 2071 N N . LEU A 1 284 ? -15.002 10.895 21.140 1.00 86.44 284 LEU A N 1
ATOM 2072 C CA . LEU A 1 284 ? -13.828 10.075 20.895 1.00 86.44 284 LEU A CA 1
ATOM 2073 C C . LEU A 1 284 ? -12.571 10.878 21.212 1.00 86.44 284 LEU A C 1
ATOM 2075 O O . LEU A 1 284 ? -12.341 11.921 20.617 1.00 86.44 284 LEU A O 1
ATOM 2079 N N . ALA A 1 285 ? -11.739 10.380 22.107 1.00 79.25 285 ALA A N 1
ATOM 2080 C CA . ALA A 1 285 ? -10.367 10.833 22.261 1.00 79.25 285 ALA A CA 1
ATOM 2081 C C . ALA A 1 285 ? -9.431 9.779 21.633 1.00 79.25 285 ALA A C 1
ATOM 2083 O O . ALA A 1 285 ? -9.822 9.093 20.687 1.00 79.25 285 ALA A O 1
ATOM 2084 N N . ARG A 1 286 ? -8.198 9.595 22.117 1.00 77.94 286 ARG A N 1
ATOM 2085 C CA . ARG A 1 286 ? -7.288 8.592 21.524 1.00 77.94 286 ARG A CA 1
ATOM 2086 C C . ARG A 1 286 ? -7.656 7.161 21.953 1.00 77.94 286 ARG A C 1
ATOM 2088 O O . ARG A 1 286 ? -7.309 6.758 23.066 1.00 77.94 286 ARG A O 1
ATOM 2095 N N . ALA A 1 287 ? -8.346 6.400 21.098 1.00 81.19 287 ALA A N 1
ATOM 2096 C CA . ALA A 1 287 ? -8.732 4.999 21.311 1.00 81.19 287 ALA A CA 1
ATOM 2097 C C . ALA A 1 287 ? -9.117 4.259 20.013 1.00 81.19 287 ALA A C 1
ATOM 2099 O O . ALA A 1 287 ? -9.476 4.872 19.008 1.00 81.19 287 ALA A O 1
ATOM 2100 N N . ASN A 1 288 ? -9.105 2.922 20.087 1.00 88.12 288 ASN A N 1
ATOM 2101 C CA . ASN A 1 288 ? -9.758 2.039 19.122 1.00 88.12 288 ASN A CA 1
ATOM 2102 C C . ASN A 1 288 ? -11.169 1.715 19.615 1.00 88.12 288 ASN A C 1
ATOM 2104 O O . ASN A 1 288 ? -11.335 1.050 20.641 1.00 88.12 288 ASN A O 1
ATOM 2108 N N . VAL A 1 289 ? -12.188 2.150 18.878 1.00 93.38 289 VAL A N 1
ATOM 2109 C CA . VAL A 1 289 ? -13.590 1.872 19.200 1.00 93.38 289 VAL A CA 1
ATOM 2110 C C . VAL A 1 289 ? -14.157 0.856 18.219 1.00 93.38 289 VAL A C 1
ATOM 2112 O O . VAL A 1 289 ? -14.344 1.151 17.040 1.00 93.38 289 VAL A O 1
ATOM 2115 N N . TYR A 1 290 ? -14.469 -0.334 18.727 1.00 95.69 290 TYR A N 1
ATOM 2116 C CA . TYR A 1 290 ? -15.095 -1.409 17.966 1.00 95.69 290 TYR A CA 1
ATOM 2117 C C . TYR A 1 290 ? -16.622 -1.309 18.060 1.00 95.69 290 TYR A C 1
ATOM 2119 O O . TYR A 1 290 ? -17.213 -1.428 19.139 1.00 95.69 290 TYR A O 1
ATOM 2127 N N . LEU A 1 291 ? -17.261 -1.117 16.910 1.00 97.69 291 LEU A N 1
ATOM 2128 C CA . LEU A 1 291 ? -18.692 -0.895 16.737 1.00 97.69 291 LEU A CA 1
ATOM 2129 C C . LEU A 1 291 ? -19.423 -2.235 16.578 1.00 97.69 291 LEU A C 1
ATOM 2131 O O . LEU A 1 291 ? -19.506 -2.823 15.495 1.00 97.69 291 LEU A O 1
ATOM 2135 N N . GLY A 1 292 ? -19.950 -2.728 17.695 1.00 97.06 292 GLY A N 1
ATOM 2136 C CA . GLY A 1 292 ? -20.662 -3.998 17.834 1.00 97.06 292 GLY A CA 1
ATOM 2137 C C . GLY A 1 292 ? -22.161 -3.963 17.528 1.00 97.06 292 GLY A C 1
ATOM 2138 O O . GLY A 1 292 ? -22.772 -5.020 17.387 1.00 97.06 292 GLY A O 1
ATOM 2139 N N . SER A 1 293 ? -22.757 -2.777 17.410 1.00 97.50 293 SER A N 1
ATOM 2140 C CA . SER A 1 293 ? -24.169 -2.570 17.061 1.00 97.50 293 SER A CA 1
ATOM 2141 C C . SER A 1 293 ? -24.356 -1.259 16.286 1.00 97.50 293 SER A C 1
ATOM 2143 O O . SER A 1 293 ? -23.516 -0.364 16.363 1.00 97.50 293 SER A O 1
ATOM 2145 N N . ASP A 1 294 ? -25.466 -1.124 15.553 1.00 97.88 294 ASP A N 1
ATOM 2146 C CA . ASP A 1 294 ? -25.801 0.101 14.797 1.00 97.88 294 ASP A CA 1
ATOM 2147 C C . ASP A 1 294 ? -26.034 1.302 15.727 1.00 97.88 294 ASP A C 1
ATOM 2149 O O . ASP A 1 294 ? -25.819 2.456 15.369 1.00 97.88 294 ASP A O 1
ATOM 2153 N N . THR A 1 295 ? -26.443 1.020 16.964 1.00 97.06 295 THR A N 1
ATOM 2154 C CA . THR A 1 295 ? -26.686 2.005 18.020 1.00 97.06 295 THR A CA 1
ATOM 2155 C C . THR A 1 295 ? -25.513 2.121 18.990 1.00 97.06 295 THR A C 1
ATOM 2157 O O . THR A 1 295 ? -25.686 2.670 20.073 1.00 97.06 295 THR A O 1
ATOM 2160 N N . ALA A 1 296 ? -24.330 1.584 18.669 1.00 96.94 296 ALA A N 1
ATOM 2161 C CA . ALA A 1 296 ? -23.196 1.541 19.597 1.00 96.94 296 ALA A CA 1
ATOM 2162 C C . ALA A 1 296 ? -22.870 2.924 20.192 1.00 96.94 296 ALA A C 1
ATOM 2164 O O . ALA A 1 296 ? -22.556 3.031 21.375 1.00 96.94 296 ALA A O 1
ATOM 2165 N N . LEU A 1 297 ? -23.034 3.991 19.410 1.00 96.31 297 LEU A N 1
ATOM 2166 C CA . LEU A 1 297 ? -22.707 5.366 19.798 1.00 96.31 297 LEU A CA 1
ATOM 2167 C C . LEU A 1 297 ? -23.905 6.153 20.371 1.00 96.31 297 LEU A C 1
ATOM 2169 O O . LEU A 1 297 ? -23.835 7.374 20.503 1.00 96.31 297 LEU A O 1
ATOM 2173 N N . GLY A 1 298 ? -25.005 5.475 20.721 1.00 95.06 298 GLY A N 1
ATOM 2174 C CA . GLY A 1 298 ? -26.231 6.117 21.202 1.00 95.06 298 GLY A CA 1
ATOM 2175 C C . GLY A 1 298 ? -26.942 6.885 20.087 1.00 95.06 298 GLY A C 1
ATOM 2176 O O . GLY A 1 298 ? -26.828 6.534 18.916 1.00 95.06 298 GLY A O 1
ATOM 2177 N N . THR A 1 299 ? -27.677 7.946 20.424 1.00 92.31 299 THR A N 1
ATOM 2178 C CA . THR A 1 299 ? -28.422 8.759 19.436 1.00 92.31 299 THR A CA 1
ATOM 2179 C C . THR A 1 299 ? -27.888 10.181 19.280 1.00 92.31 299 THR A C 1
ATOM 2181 O O . THR A 1 299 ? -28.393 10.938 18.453 1.00 92.31 299 THR A O 1
ATOM 2184 N N . GLY A 1 300 ? -26.919 10.577 20.106 1.00 87.38 300 GLY A N 1
ATOM 2185 C CA . GLY A 1 300 ? -26.337 11.917 20.081 1.00 87.38 300 GLY A CA 1
ATOM 2186 C C . GLY A 1 300 ? -25.322 12.117 18.950 1.00 87.38 300 GLY A C 1
ATOM 2187 O O . GLY A 1 300 ? -25.045 11.217 18.156 1.00 87.38 300 GLY A O 1
ATOM 2188 N N . THR A 1 301 ? -24.753 13.320 18.877 1.00 88.50 301 THR A N 1
ATOM 2189 C CA . THR A 1 301 ? -23.688 13.642 17.912 1.00 88.50 301 THR A CA 1
ATOM 2190 C C . THR A 1 301 ? -22.356 13.039 18.358 1.00 88.50 301 THR A C 1
ATOM 2192 O O . THR A 1 301 ? -22.027 13.078 19.542 1.00 88.50 301 THR A O 1
ATOM 2195 N N . VAL A 1 302 ? -21.588 12.520 17.403 1.00 91.88 302 VAL A N 1
ATOM 2196 C CA . VAL A 1 302 ? -20.224 12.018 17.583 1.00 91.88 302 VAL A CA 1
ATOM 2197 C C . VAL A 1 302 ? -19.231 13.144 17.313 1.00 91.88 302 VAL A C 1
ATOM 2199 O O . VAL A 1 302 ? -19.341 13.828 16.293 1.00 91.88 302 VAL A O 1
ATOM 2202 N N . ARG A 1 303 ? -18.261 13.345 18.208 1.00 87.00 303 ARG A N 1
ATOM 2203 C CA . ARG A 1 303 ? -17.201 14.361 18.086 1.00 87.00 303 ARG A CA 1
ATOM 2204 C C . ARG A 1 303 ? -15.861 13.819 18.570 1.00 87.00 303 ARG A C 1
ATOM 2206 O O . ARG A 1 303 ? -15.838 12.886 19.363 1.00 87.00 303 ARG A O 1
ATOM 2213 N N . GLY A 1 304 ? -14.756 14.422 18.139 1.00 80.56 304 GLY A N 1
ATOM 2214 C CA . GLY A 1 304 ? -13.439 14.182 18.737 1.00 80.56 304 GLY A CA 1
ATOM 2215 C C . GLY A 1 304 ? -13.138 15.135 19.908 1.00 80.56 304 GLY A C 1
ATOM 2216 O O . GLY A 1 304 ? -13.544 16.300 19.844 1.00 80.56 304 GLY A O 1
ATOM 2217 N N . SER A 1 305 ? -12.398 14.696 20.934 1.00 71.81 305 SER A N 1
ATOM 2218 C CA . SER A 1 305 ? -11.726 15.577 21.909 1.00 71.81 305 SER A CA 1
ATOM 2219 C C . SER A 1 305 ? -10.208 15.371 21.897 1.00 71.81 305 SER A C 1
ATOM 2221 O O . SER A 1 305 ? -9.708 14.256 22.026 1.00 71.81 305 SER A O 1
ATOM 2223 N N . GLY A 1 306 ? -9.461 16.454 21.678 1.00 62.97 306 GLY A N 1
ATOM 2224 C CA . GLY A 1 306 ? -8.001 16.429 21.628 1.00 62.97 306 GLY A CA 1
ATOM 2225 C C . GLY A 1 306 ? -7.399 17.759 21.178 1.00 62.97 306 GLY A C 1
ATOM 2226 O O . GLY A 1 306 ? -8.110 18.673 20.757 1.00 62.97 306 GLY A O 1
ATOM 2227 N N . GLN A 1 307 ? -6.075 17.876 21.299 1.00 56.47 307 GLN A N 1
ATOM 2228 C CA . GLN A 1 307 ? -5.328 19.020 20.764 1.00 56.47 307 GLN A CA 1
ATOM 2229 C C . GLN A 1 307 ? -5.181 18.891 19.242 1.00 56.47 307 GLN A C 1
ATOM 2231 O O . GLN A 1 307 ? -5.195 17.784 18.702 1.00 56.47 307 GLN A O 1
ATOM 2236 N N . LYS A 1 308 ? -4.953 20.025 18.567 1.00 55.53 308 LYS A N 1
ATOM 2237 C CA . LYS A 1 308 ? -4.792 20.084 17.107 1.00 55.53 308 LYS A CA 1
ATOM 2238 C C . LYS A 1 308 ? -3.748 19.065 16.616 1.00 55.53 308 LYS A C 1
ATOM 2240 O O . LYS A 1 308 ? -2.624 19.077 17.110 1.00 55.53 308 LYS A O 1
ATOM 2245 N N . GLN A 1 309 ? -4.094 18.292 15.580 1.00 54.97 309 GLN A N 1
ATOM 2246 C CA . GLN A 1 309 ? -3.189 17.381 14.845 1.00 54.97 309 GLN A CA 1
ATOM 2247 C C . GLN A 1 309 ? -2.764 16.115 15.613 1.00 54.97 309 GLN A C 1
ATOM 2249 O O . GLN A 1 309 ? -1.711 15.542 15.333 1.00 54.97 309 GLN A O 1
ATOM 2254 N N . GLN A 1 310 ? -3.562 15.658 16.579 1.00 59.94 310 GLN A N 1
ATOM 2255 C CA . GLN A 1 310 ? -3.327 14.367 17.231 1.00 59.94 310 GLN A CA 1
ATOM 2256 C C . GLN A 1 310 ? -3.873 13.196 16.391 1.00 59.94 310 GLN A C 1
ATOM 2258 O O . GLN A 1 310 ? -4.880 13.324 15.700 1.00 59.94 310 GLN A O 1
ATOM 2263 N N . GLU A 1 311 ? -3.214 12.037 16.477 1.00 64.38 311 GLU A N 1
ATOM 2264 C CA . GLU A 1 311 ? -3.648 10.775 15.858 1.00 64.38 311 GLU A CA 1
ATOM 2265 C C . GLU A 1 311 ? -4.210 9.797 16.905 1.00 64.38 311 GLU A C 1
ATOM 2267 O O . GLU A 1 311 ? -3.862 9.862 18.092 1.00 64.38 311 GLU A O 1
ATOM 2272 N N . GLY A 1 312 ? -5.018 8.831 16.453 1.00 68.62 312 GLY A N 1
ATOM 2273 C CA . GLY A 1 312 ? -5.546 7.743 17.286 1.00 68.62 312 GLY A CA 1
ATOM 2274 C C . GLY A 1 312 ? -7.051 7.795 17.555 1.00 68.62 312 GLY A C 1
ATOM 2275 O O . GLY A 1 312 ? -7.497 7.193 18.524 1.00 68.62 312 GLY A O 1
ATOM 2276 N N . PHE A 1 313 ? -7.823 8.502 16.731 1.00 84.31 313 PHE A N 1
ATOM 2277 C CA . PHE A 1 313 ? -9.287 8.522 16.773 1.00 84.31 313 PHE A CA 1
ATOM 2278 C C . PHE A 1 313 ? -9.821 7.444 15.821 1.00 84.31 313 PHE A C 1
ATOM 2280 O O . PHE A 1 313 ? -10.138 7.740 14.669 1.00 84.31 313 PHE A O 1
ATOM 2287 N N . ASN A 1 314 ? -9.858 6.187 16.272 1.00 89.69 314 ASN A N 1
ATOM 2288 C CA . ASN A 1 314 ? -10.063 5.045 15.383 1.00 89.69 314 ASN A CA 1
ATOM 2289 C C . ASN A 1 314 ? -11.443 4.400 15.585 1.00 89.69 314 ASN A C 1
ATOM 2291 O O . ASN A 1 314 ? -11.775 3.958 16.688 1.00 89.69 314 ASN A O 1
ATOM 2295 N N . PHE A 1 315 ? -12.210 4.259 14.504 1.00 95.31 315 PHE A N 1
ATOM 2296 C CA . PHE A 1 315 ? -13.429 3.450 14.456 1.00 95.31 315 PHE A CA 1
ATOM 2297 C C . PHE A 1 315 ? -13.186 2.155 13.683 1.00 95.31 315 PHE A C 1
ATOM 2299 O O . PHE A 1 315 ? -12.623 2.169 12.588 1.00 95.31 315 PHE A O 1
ATOM 2306 N N . LEU A 1 316 ? -13.648 1.040 14.245 1.00 96.25 316 LEU A N 1
ATOM 2307 C CA . LEU A 1 316 ? -13.557 -0.282 13.638 1.00 96.25 316 LEU A CA 1
ATOM 2308 C C . LEU A 1 316 ? -14.929 -0.947 13.662 1.00 96.25 316 LEU A C 1
ATOM 2310 O O . LEU A 1 316 ? -15.593 -0.973 14.698 1.00 96.25 316 LEU A O 1
ATOM 2314 N N . SER A 1 317 ? -15.369 -1.495 12.533 1.00 97.69 317 SER A N 1
ATOM 2315 C CA . SER A 1 317 ? -16.588 -2.303 12.508 1.00 97.69 317 SER A CA 1
ATOM 2316 C C . SER A 1 317 ? -16.300 -3.744 12.929 1.00 97.69 317 SER A C 1
ATOM 2318 O O . SER A 1 317 ? -15.190 -4.245 12.783 1.00 97.69 317 SER A O 1
ATOM 2320 N N . THR A 1 318 ? -17.324 -4.413 13.453 1.00 96.75 318 THR A N 1
ATOM 2321 C CA . THR A 1 318 ? -17.313 -5.856 13.758 1.00 96.75 318 THR A CA 1
ATOM 2322 C C . THR A 1 318 ? -18.202 -6.666 12.806 1.00 96.75 318 THR A C 1
ATOM 2324 O O . THR A 1 318 ? -18.345 -7.873 12.980 1.00 96.75 318 THR A O 1
ATOM 2327 N N . ASP A 1 319 ? -18.850 -5.997 11.846 1.00 96.75 319 ASP A N 1
ATOM 2328 C CA . ASP A 1 319 ? -19.785 -6.575 10.875 1.00 96.75 319 ASP A CA 1
ATOM 2329 C C . ASP A 1 319 ? -19.748 -5.749 9.578 1.00 96.75 319 ASP A C 1
ATOM 2331 O O . ASP A 1 319 ? -19.715 -4.521 9.623 1.00 96.75 319 ASP A O 1
ATOM 2335 N N . ASP A 1 320 ? -19.795 -6.405 8.420 1.00 97.81 320 ASP A N 1
ATOM 2336 C CA . ASP A 1 320 ? -19.847 -5.746 7.111 1.00 97.81 320 ASP A CA 1
ATOM 2337 C C . ASP A 1 320 ? -21.149 -4.971 6.867 1.00 97.81 320 ASP A C 1
ATOM 2339 O O . ASP A 1 320 ? -21.191 -4.096 6.004 1.00 97.81 320 ASP A O 1
ATOM 2343 N N . ALA A 1 321 ? -22.225 -5.300 7.587 1.00 97.19 321 ALA A N 1
ATOM 2344 C CA . ALA A 1 321 ? -23.533 -4.665 7.432 1.00 97.19 321 ALA A CA 1
ATOM 2345 C C . ALA A 1 321 ? -23.770 -3.483 8.393 1.00 97.19 321 ALA A C 1
ATOM 2347 O O . ALA A 1 321 ? -24.901 -3.006 8.496 1.00 97.19 321 ALA A O 1
ATOM 2348 N N . ARG A 1 322 ? -22.743 -3.034 9.130 1.00 98.00 322 ARG A N 1
ATOM 2349 C CA . ARG A 1 322 ? -22.872 -1.996 10.165 1.00 98.00 322 ARG A CA 1
ATOM 2350 C C . ARG A 1 322 ? -23.284 -0.652 9.565 1.00 98.00 322 ARG A C 1
ATOM 2352 O O . ARG A 1 322 ? -22.573 -0.121 8.714 1.00 98.00 322 ARG A O 1
ATOM 2359 N N . VAL A 1 323 ? -24.360 -0.064 10.097 1.00 98.06 323 VAL A N 1
ATOM 2360 C CA . VAL A 1 323 ? -24.805 1.298 9.756 1.00 98.06 323 VAL A CA 1
ATOM 2361 C C . VAL A 1 323 ? -24.864 2.161 11.015 1.00 98.06 323 VAL A C 1
ATOM 2363 O O . VAL A 1 323 ? -25.616 1.865 11.938 1.00 98.06 323 VAL A O 1
ATOM 2366 N N . ILE A 1 324 ? -24.101 3.252 11.047 1.00 98.00 324 ILE A N 1
ATOM 2367 C CA . ILE A 1 324 ? -24.094 4.233 12.139 1.00 98.00 324 ILE A CA 1
ATOM 2368 C C . ILE A 1 324 ? -24.854 5.482 11.706 1.00 98.00 324 ILE A C 1
ATOM 2370 O O . ILE A 1 324 ? -24.448 6.188 10.783 1.00 98.00 324 ILE A O 1
ATOM 2374 N N . SER A 1 325 ? -25.960 5.781 12.387 1.00 96.81 325 SER A N 1
ATOM 2375 C CA . SER A 1 325 ? -26.834 6.908 12.032 1.00 96.81 325 SER A CA 1
ATOM 2376 C C . SER A 1 325 ? -26.507 8.224 12.735 1.00 96.81 325 SER A C 1
ATOM 2378 O O . SER A 1 325 ? -27.174 9.229 12.493 1.00 96.81 325 SER A O 1
ATOM 2380 N N . ASN A 1 326 ? -25.529 8.228 13.638 1.00 95.25 326 ASN A N 1
ATOM 2381 C CA . ASN A 1 326 ? -25.149 9.415 14.397 1.00 95.25 326 ASN A CA 1
ATOM 2382 C C . ASN A 1 326 ? -24.579 10.498 13.480 1.00 95.25 326 ASN A C 1
ATOM 2384 O O . ASN A 1 326 ? -23.838 10.203 12.549 1.00 95.25 326 ASN A O 1
ATOM 2388 N N . ASN A 1 327 ? -24.852 11.769 13.769 1.00 92.56 327 ASN A N 1
ATOM 2389 C CA . ASN A 1 327 ? -24.120 12.853 13.114 1.00 92.56 327 ASN A CA 1
ATOM 2390 C C . ASN A 1 327 ? -22.655 12.823 13.566 1.00 92.56 327 ASN A C 1
ATOM 2392 O O . ASN A 1 327 ? -22.394 12.592 14.746 1.00 92.56 327 ASN A O 1
ATOM 2396 N N . LEU A 1 328 ? -21.722 13.087 12.656 1.00 91.06 328 LEU A N 1
ATOM 2397 C CA . LEU A 1 328 ? -20.289 13.148 12.925 1.00 91.06 328 LEU A CA 1
ATOM 2398 C C . LEU A 1 328 ? -19.780 14.569 12.723 1.00 91.06 328 LEU A C 1
ATOM 2400 O O . LEU A 1 328 ? -19.895 15.127 11.635 1.00 91.06 328 LEU A O 1
ATOM 2404 N N . VAL A 1 329 ? -19.171 15.132 13.760 1.00 87.19 329 VAL A N 1
ATOM 2405 C CA . VAL A 1 329 ? -18.439 16.394 13.670 1.00 87.19 329 VAL A CA 1
ATOM 2406 C C . VAL A 1 329 ? -16.955 16.093 13.801 1.00 87.19 329 VAL A C 1
ATOM 2408 O O . VAL A 1 329 ? -16.468 15.712 14.866 1.00 87.19 329 VAL A O 1
ATOM 2411 N N . ILE A 1 330 ? -16.237 16.278 12.702 1.00 83.75 330 ILE A N 1
ATOM 2412 C CA . ILE A 1 330 ? -14.801 16.066 12.603 1.00 83.75 330 ILE A CA 1
ATOM 2413 C C . ILE A 1 330 ? -14.100 17.282 13.205 1.00 83.75 330 ILE A C 1
ATOM 2415 O O . ILE A 1 330 ? -14.011 18.355 12.603 1.00 83.75 330 ILE A O 1
ATOM 2419 N N . THR A 1 331 ? -13.635 17.106 14.435 1.00 78.25 331 THR A N 1
ATOM 2420 C CA . THR A 1 331 ? -12.847 18.096 15.177 1.00 78.25 331 THR A CA 1
ATOM 2421 C C . THR A 1 331 ? -11.347 17.803 15.094 1.00 78.25 331 THR A C 1
ATOM 2423 O O . THR A 1 331 ? -10.544 18.733 15.104 1.00 78.25 331 THR A O 1
ATOM 2426 N N . GLU A 1 332 ? -10.966 16.536 14.914 1.00 77.69 332 GLU A N 1
ATOM 2427 C CA . GLU A 1 332 ? -9.597 16.033 14.726 1.00 77.69 332 GLU A CA 1
ATOM 2428 C C . GLU A 1 332 ? -9.548 14.999 13.588 1.00 77.69 332 GLU A C 1
ATOM 2430 O O . GLU A 1 332 ? -10.589 14.643 13.037 1.00 77.69 332 GLU A O 1
ATOM 2435 N N . ASN A 1 333 ? -8.352 14.546 13.194 1.00 81.56 333 ASN A N 1
ATOM 2436 C CA . ASN A 1 333 ? -8.211 13.518 12.158 1.00 81.56 333 ASN A CA 1
ATOM 2437 C C . ASN A 1 333 ? -8.818 12.195 12.648 1.00 81.56 333 ASN A C 1
ATOM 2439 O O . ASN A 1 333 ? -8.415 11.685 13.693 1.00 81.56 333 ASN A O 1
ATOM 2443 N N . VAL A 1 334 ? -9.758 11.629 11.890 1.00 87.06 334 VAL A N 1
ATOM 2444 C CA . VAL A 1 334 ? -10.460 10.383 12.242 1.00 87.06 334 VAL A CA 1
ATOM 2445 C C . VAL A 1 334 ? -10.015 9.268 11.310 1.00 87.06 334 VAL A C 1
ATOM 2447 O O . VAL A 1 334 ? -9.975 9.463 10.096 1.00 87.06 334 VAL A O 1
ATOM 2450 N N . ALA A 1 335 ? -9.722 8.092 11.865 1.00 91.56 335 ALA A N 1
ATOM 2451 C CA . ALA A 1 335 ? -9.402 6.905 11.088 1.00 91.56 335 ALA A CA 1
ATOM 2452 C C . ALA A 1 335 ? -10.508 5.846 11.173 1.00 91.56 335 ALA A C 1
ATOM 2454 O O . ALA A 1 335 ? -11.044 5.552 12.240 1.00 91.56 335 ALA A O 1
ATOM 2455 N N . PHE A 1 336 ? -10.805 5.228 10.038 1.00 95.69 336 PHE A N 1
ATOM 2456 C CA . PHE A 1 336 ? -11.669 4.061 9.915 1.00 95.69 336 PHE A CA 1
ATOM 2457 C C . PHE A 1 336 ? -10.800 2.888 9.489 1.00 95.69 336 PHE A C 1
ATOM 2459 O O . PHE A 1 336 ? -10.116 2.979 8.473 1.00 95.69 336 PHE A O 1
ATOM 2466 N N . ARG A 1 337 ? -10.767 1.819 10.282 1.00 93.94 337 ARG A N 1
ATOM 2467 C CA . ARG A 1 337 ? -9.814 0.714 10.101 1.00 93.94 337 ARG A CA 1
ATOM 2468 C C . ARG A 1 337 ? -10.487 -0.637 10.315 1.00 93.94 337 ARG A C 1
ATOM 2470 O O . ARG A 1 337 ? -11.586 -0.717 10.862 1.00 93.94 337 ARG A O 1
ATOM 2477 N N . GLY A 1 338 ? -9.782 -1.699 9.946 1.00 92.94 338 GLY A N 1
ATOM 2478 C CA . GLY A 1 338 ? -10.194 -3.079 10.193 1.00 92.94 338 GLY A CA 1
ATOM 2479 C C . GLY A 1 338 ? -10.607 -3.817 8.926 1.00 92.94 338 GLY A C 1
ATOM 2480 O O . GLY A 1 338 ? -10.431 -3.342 7.809 1.00 92.94 338 GLY A O 1
ATOM 2481 N N . ASP A 1 339 ? -11.139 -5.014 9.112 1.00 96.00 339 ASP A N 1
ATOM 2482 C CA . ASP A 1 339 ? -11.431 -6.011 8.079 1.00 96.00 339 ASP A CA 1
ATOM 2483 C C . ASP A 1 339 ? -12.914 -6.070 7.670 1.00 96.00 339 ASP A C 1
ATOM 2485 O O . ASP A 1 339 ? -13.320 -6.969 6.933 1.00 96.00 339 ASP A O 1
ATOM 2489 N N . HIS A 1 340 ? -13.721 -5.106 8.118 1.00 97.69 340 HIS A N 1
ATOM 2490 C CA . HIS A 1 340 ? -15.161 -5.047 7.875 1.00 97.69 340 HIS A CA 1
ATOM 2491 C C . HIS A 1 340 ? -15.571 -3.725 7.228 1.00 97.69 340 HIS A C 1
ATOM 2493 O O . HIS A 1 340 ? -15.014 -2.668 7.528 1.00 97.69 340 HIS A O 1
ATOM 2499 N N . SER A 1 341 ? -16.590 -3.783 6.371 1.00 98.44 341 SER A N 1
ATOM 2500 C CA . SER A 1 341 ? -17.225 -2.579 5.823 1.00 98.44 341 SER A CA 1
ATOM 2501 C C . SER A 1 341 ? -17.977 -1.793 6.904 1.00 98.44 341 SER A C 1
ATOM 2503 O O . SER A 1 341 ? -18.399 -2.346 7.921 1.00 98.44 341 SER A O 1
ATOM 2505 N N . LEU A 1 342 ? -18.153 -0.491 6.679 1.00 98.44 342 LEU A N 1
ATOM 2506 C CA . LEU A 1 342 ? -18.890 0.397 7.578 1.00 98.44 342 LEU A CA 1
ATOM 2507 C C . LEU A 1 342 ? -19.672 1.434 6.777 1.00 98.44 342 LEU A C 1
ATOM 2509 O O . LEU A 1 342 ? -19.108 2.096 5.909 1.00 98.44 342 LEU A O 1
ATOM 2513 N N . GLU A 1 343 ? -20.947 1.621 7.103 1.00 98.25 343 GLU A N 1
ATOM 2514 C CA . GLU A 1 343 ? -21.748 2.738 6.614 1.00 98.25 343 GLU A CA 1
ATOM 2515 C C . GLU A 1 343 ? -21.984 3.772 7.720 1.00 98.25 343 GLU A C 1
ATOM 2517 O O . GLU A 1 343 ? -22.367 3.440 8.841 1.00 98.25 343 GLU A O 1
ATOM 2522 N N . TRP A 1 344 ? -21.795 5.044 7.387 1.00 97.81 344 TRP A N 1
ATOM 2523 C CA . TRP A 1 344 ? -22.127 6.190 8.216 1.00 97.81 344 TRP A CA 1
ATOM 2524 C C . TRP A 1 344 ? -23.227 7.006 7.531 1.00 97.81 344 TRP A C 1
ATOM 2526 O O . TRP A 1 344 ? -22.998 7.667 6.517 1.00 97.81 344 TRP A O 1
ATOM 2536 N N . SER A 1 345 ? -24.445 6.947 8.066 1.00 97.06 345 SER A N 1
ATOM 2537 C CA . SER A 1 345 ? -25.625 7.550 7.436 1.00 97.06 345 SER A CA 1
ATOM 2538 C C . SER A 1 345 ? -26.007 8.914 8.003 1.00 97.06 345 SER A C 1
ATOM 2540 O O . SER A 1 345 ? -26.864 9.598 7.441 1.00 97.06 345 SER A O 1
ATOM 2542 N N . GLY A 1 346 ? -25.428 9.302 9.140 1.00 92.88 346 GLY A N 1
ATOM 2543 C CA . GLY A 1 346 ? -25.636 10.628 9.716 1.00 92.88 346 GLY A CA 1
ATOM 2544 C C . GLY A 1 346 ? -24.900 11.729 8.950 1.00 92.88 346 GLY A C 1
ATOM 2545 O O . GLY A 1 346 ? -24.003 11.465 8.151 1.00 92.88 346 GLY A O 1
ATOM 2546 N N . LEU A 1 347 ? -25.284 12.979 9.211 1.00 90.19 347 LEU A N 1
ATOM 2547 C CA . LEU A 1 347 ? -24.631 14.171 8.660 1.00 90.19 347 LEU A CA 1
ATOM 2548 C C . LEU A 1 347 ? -23.155 14.213 9.081 1.00 90.19 347 LEU A C 1
ATOM 2550 O O . LEU A 1 347 ? -22.867 14.048 10.268 1.00 90.19 347 LEU A O 1
ATOM 2554 N N . VAL A 1 348 ? -22.251 14.506 8.142 1.00 91.19 348 VAL A N 1
ATOM 2555 C CA . VAL A 1 348 ? -20.823 14.712 8.426 1.00 91.19 348 VAL A CA 1
ATOM 2556 C C . VAL A 1 348 ? -20.453 16.174 8.214 1.00 91.19 348 VAL A C 1
ATOM 2558 O O . VAL A 1 348 ? -20.673 16.748 7.146 1.00 91.19 348 VAL A O 1
ATOM 2561 N N . THR A 1 349 ? -19.865 16.787 9.231 1.00 86.06 349 THR A N 1
ATOM 2562 C CA . THR A 1 349 ? -19.339 18.151 9.163 1.00 86.06 349 THR A CA 1
ATOM 2563 C C . THR A 1 349 ? -17.939 18.211 9.758 1.00 86.06 349 THR A C 1
ATOM 2565 O O . THR A 1 349 ? -17.513 17.286 10.445 1.00 86.06 349 THR A O 1
ATOM 2568 N N . GLN A 1 350 ? -17.209 19.298 9.518 1.00 79.69 350 GLN A N 1
ATOM 2569 C CA . GLN A 1 350 ? -15.915 19.536 10.160 1.00 79.69 350 GLN A CA 1
ATOM 2570 C C . GLN A 1 350 ? -15.848 20.933 10.782 1.00 79.69 350 GLN A C 1
ATOM 2572 O O . GLN A 1 350 ? -16.460 21.875 10.280 1.00 79.69 350 GLN A O 1
ATOM 2577 N N . THR A 1 351 ? -15.099 21.078 11.873 1.00 72.12 351 THR A N 1
ATOM 2578 C CA . THR A 1 351 ? -14.880 22.380 12.537 1.00 72.12 351 THR A CA 1
ATOM 2579 C C . THR A 1 351 ? -13.535 23.005 12.188 1.00 72.12 351 THR A C 1
ATOM 2581 O O . THR A 1 351 ? -13.265 24.126 12.604 1.00 72.12 351 THR A O 1
ATOM 2584 N N . ASN A 1 352 ? -12.687 22.299 11.441 1.00 68.38 352 ASN A N 1
ATOM 2585 C CA . ASN A 1 352 ? -11.381 22.731 10.942 1.00 68.38 352 ASN A CA 1
ATOM 2586 C C . ASN A 1 352 ? -10.995 21.875 9.729 1.00 68.38 352 ASN A C 1
ATOM 2588 O O . ASN A 1 352 ? -11.679 20.902 9.423 1.00 68.38 352 ASN A O 1
ATOM 2592 N N . VAL A 1 353 ? -9.887 22.204 9.058 1.00 70.81 353 VAL A N 1
ATOM 2593 C CA . VAL A 1 353 ? -9.318 21.317 8.031 1.00 70.81 353 VAL A CA 1
ATOM 2594 C C . VAL A 1 353 ? -8.751 20.064 8.700 1.00 70.81 353 VAL A C 1
ATOM 2596 O O . VAL A 1 353 ? -7.792 20.143 9.479 1.00 70.81 353 VAL A O 1
ATOM 2599 N N . ARG A 1 354 ? -9.388 18.922 8.426 1.00 77.81 354 ARG A N 1
ATOM 2600 C CA . ARG A 1 354 ? -9.105 17.615 9.031 1.00 77.81 354 ARG A CA 1
ATOM 2601 C C . ARG A 1 354 ? -9.214 16.492 8.006 1.00 77.81 354 ARG A C 1
ATOM 2603 O O . ARG A 1 354 ? -9.856 16.638 6.964 1.00 77.81 354 ARG A O 1
ATOM 2610 N N . SER A 1 355 ? -8.577 15.374 8.334 1.00 83.31 355 SER A N 1
ATOM 2611 C CA . SER A 1 355 ? -8.579 14.174 7.511 1.00 83.31 355 SER A CA 1
ATOM 2612 C C . SER A 1 355 ? -9.557 13.111 8.002 1.00 83.31 355 SER A C 1
ATOM 2614 O O . SER A 1 355 ? -9.648 12.828 9.198 1.00 83.31 355 SER A O 1
ATOM 2616 N N . ILE A 1 356 ? -10.206 12.457 7.045 1.00 90.19 356 ILE A N 1
ATOM 2617 C CA . ILE A 1 356 ? -10.782 11.121 7.165 1.00 90.19 356 ILE A CA 1
ATOM 2618 C C . ILE A 1 356 ? -9.768 10.150 6.559 1.00 90.19 356 ILE A C 1
ATOM 2620 O O . ILE A 1 356 ? -9.550 10.155 5.348 1.00 90.19 356 ILE A O 1
ATOM 2624 N N . ASN A 1 357 ? -9.162 9.312 7.393 1.00 92.25 357 ASN A N 1
ATOM 2625 C CA . ASN A 1 357 ? -8.227 8.279 6.969 1.00 92.25 357 ASN A CA 1
ATOM 2626 C C . ASN A 1 357 ? -8.940 6.920 6.905 1.00 92.25 357 ASN A C 1
ATOM 2628 O O . ASN A 1 357 ? -9.333 6.367 7.929 1.00 92.25 357 ASN A O 1
ATOM 2632 N N . ASN A 1 358 ? -9.136 6.382 5.706 1.00 96.38 358 ASN A N 1
ATOM 2633 C CA . ASN A 1 358 ? -9.750 5.076 5.509 1.00 96.38 358 ASN A CA 1
ATOM 2634 C C . ASN A 1 358 ? -8.679 4.002 5.266 1.00 96.38 358 ASN A C 1
ATOM 2636 O O . ASN A 1 358 ? -8.114 3.910 4.180 1.00 96.38 358 ASN A O 1
ATOM 2640 N N . GLU A 1 359 ? -8.448 3.153 6.260 1.00 95.44 359 GLU A N 1
ATOM 2641 C CA . GLU A 1 359 ? -7.579 1.971 6.200 1.00 95.44 359 GLU A CA 1
ATOM 2642 C C . GLU A 1 359 ? -8.396 0.674 6.343 1.00 95.44 359 GLU A C 1
ATOM 2644 O O . GLU A 1 359 ? -7.895 -0.340 6.833 1.00 95.44 359 GLU A O 1
ATOM 2649 N N . ILE A 1 360 ? -9.682 0.699 5.976 1.00 95.69 360 ILE A N 1
ATOM 2650 C CA . ILE A 1 360 ? -10.486 -0.520 5.874 1.00 95.69 360 ILE A CA 1
ATOM 2651 C C . ILE A 1 360 ? -9.877 -1.425 4.790 1.00 95.69 360 ILE A C 1
ATOM 2653 O O . ILE A 1 360 ? -9.492 -0.953 3.717 1.00 95.69 360 ILE A O 1
ATOM 2657 N N . ALA A 1 361 ? -9.785 -2.721 5.092 1.00 94.69 361 ALA A N 1
ATOM 2658 C CA . ALA A 1 361 ? -9.103 -3.722 4.279 1.00 94.69 361 ALA A CA 1
ATOM 2659 C C . ALA A 1 361 ? -9.631 -3.825 2.836 1.00 94.69 361 ALA A C 1
ATOM 2661 O O . ALA A 1 361 ? -10.769 -3.471 2.521 1.00 94.69 361 ALA A O 1
ATOM 2662 N N . GLU A 1 362 ? -8.796 -4.371 1.952 1.00 92.00 362 GLU A N 1
ATOM 2663 C CA . GLU A 1 362 ? -9.133 -4.599 0.546 1.00 92.00 362 GLU A CA 1
ATOM 2664 C C . GLU A 1 362 ? -10.415 -5.442 0.379 1.00 92.00 362 GLU A C 1
ATOM 2666 O O . GLU A 1 362 ? -10.696 -6.361 1.150 1.00 92.00 362 GLU A O 1
ATOM 2671 N N . GLY A 1 363 ? -11.228 -5.108 -0.628 1.00 92.62 363 GLY A N 1
ATOM 2672 C CA . GLY A 1 363 ? -12.524 -5.752 -0.882 1.00 92.62 363 GLY A CA 1
ATOM 2673 C C . GLY A 1 363 ? -13.660 -5.305 0.048 1.00 92.62 363 GLY A C 1
ATOM 2674 O O . GLY A 1 363 ? -14.793 -5.763 -0.113 1.00 92.62 363 GLY A O 1
ATOM 2675 N N . LYS A 1 364 ? -13.383 -4.407 0.999 1.00 97.31 364 LYS A N 1
ATOM 2676 C CA . LYS A 1 364 ? -14.358 -3.772 1.898 1.00 97.31 364 LYS A CA 1
ATOM 2677 C C . LYS A 1 364 ? -14.445 -2.270 1.618 1.00 97.31 364 LYS A C 1
ATOM 2679 O O . LYS A 1 364 ? -13.646 -1.722 0.859 1.00 97.31 364 LYS A O 1
ATOM 2684 N N . GLN A 1 365 ? -15.436 -1.595 2.204 1.00 96.69 365 GLN A N 1
ATOM 2685 C CA . GLN A 1 365 ? -15.632 -0.162 1.969 1.00 96.69 365 GLN A CA 1
ATOM 2686 C C . GLN A 1 365 ? -16.156 0.612 3.180 1.00 96.69 365 GLN A C 1
ATOM 2688 O O . GLN A 1 365 ? -16.948 0.107 3.978 1.00 96.69 365 GLN A O 1
ATOM 2693 N N . LEU A 1 366 ? -15.766 1.884 3.241 1.00 98.38 366 LEU A N 1
ATOM 2694 C CA . LEU A 1 366 ? -16.384 2.917 4.062 1.00 98.38 366 LEU A CA 1
ATOM 2695 C C . LEU A 1 366 ? -17.416 3.657 3.211 1.00 98.38 366 LEU A C 1
ATOM 2697 O O . LEU A 1 366 ? -17.068 4.261 2.198 1.00 98.38 366 LEU A O 1
ATOM 2701 N N . THR A 1 367 ? -18.681 3.625 3.608 1.00 98.19 367 THR A N 1
ATOM 2702 C CA . THR A 1 367 ? -19.764 4.317 2.902 1.00 98.19 367 THR A CA 1
ATOM 2703 C C . THR A 1 367 ? -20.281 5.460 3.753 1.00 98.19 367 THR A C 1
ATOM 2705 O O . THR A 1 367 ? -20.642 5.260 4.902 1.00 98.19 367 THR A O 1
ATOM 2708 N N . PHE A 1 368 ? -20.376 6.649 3.184 1.00 97.50 368 PHE A N 1
ATOM 2709 C CA . PHE A 1 368 ? -21.071 7.781 3.765 1.00 97.50 368 PHE A CA 1
ATOM 2710 C C . PHE A 1 368 ? -22.366 8.020 2.999 1.00 97.50 368 PHE A C 1
ATOM 2712 O O . PHE A 1 368 ? -22.351 8.449 1.840 1.00 97.50 368 PHE A O 1
ATOM 2719 N N . SER A 1 369 ? -23.492 7.719 3.642 1.00 96.44 369 SER A N 1
ATOM 2720 C CA . SER A 1 369 ? -24.822 7.919 3.062 1.00 96.44 369 SER A CA 1
ATOM 2721 C C . SER A 1 369 ? -25.542 9.165 3.566 1.00 96.44 369 SER A C 1
ATOM 2723 O O . SER A 1 369 ? -26.553 9.559 2.981 1.00 96.44 369 SER A O 1
ATOM 2725 N N . GLY A 1 370 ? -24.991 9.833 4.582 1.00 91.56 370 GLY A N 1
ATOM 2726 C CA . GLY A 1 370 ? -25.354 11.198 4.959 1.00 91.56 370 GLY A CA 1
ATOM 2727 C C . GLY A 1 370 ? -24.550 12.251 4.182 1.00 91.56 370 GLY A C 1
ATOM 2728 O O . GLY A 1 370 ? -23.474 11.945 3.667 1.00 91.56 370 GLY A O 1
ATOM 2729 N N . PRO A 1 371 ? -25.062 13.490 4.044 1.00 88.44 371 PRO A N 1
ATOM 2730 C CA . PRO A 1 371 ? -24.379 14.557 3.310 1.00 88.44 371 PRO A CA 1
ATOM 2731 C C . PRO A 1 371 ? -23.138 15.062 4.058 1.00 88.44 371 PRO A C 1
ATOM 2733 O O . PRO A 1 371 ? -23.105 15.053 5.291 1.00 88.44 371 PRO A O 1
ATOM 2736 N N . HIS A 1 372 ? -22.140 15.538 3.309 1.00 90.56 372 HIS A N 1
ATOM 2737 C CA . HIS A 1 372 ? -20.897 16.087 3.858 1.00 90.56 372 HIS A CA 1
ATOM 2738 C C . HIS A 1 372 ? -20.810 17.597 3.650 1.00 90.56 372 HIS A C 1
ATOM 2740 O O . HIS A 1 372 ? -21.052 18.083 2.545 1.00 90.56 372 HIS A O 1
ATOM 2746 N N . TYR A 1 373 ? -20.402 18.328 4.689 1.00 86.25 373 TYR A N 1
ATOM 2747 C CA . TYR A 1 373 ? -20.201 19.776 4.626 1.00 86.25 373 TYR A CA 1
ATOM 2748 C C . TYR A 1 373 ? -18.812 20.174 5.113 1.00 86.25 373 TYR A C 1
ATOM 2750 O O . TYR A 1 373 ? -18.371 19.757 6.188 1.00 86.25 373 TYR A O 1
ATOM 2758 N N . ALA A 1 374 ? -18.137 21.016 4.332 1.00 77.19 374 ALA A N 1
ATOM 2759 C CA . ALA A 1 374 ? -16.749 21.389 4.571 1.00 77.19 374 ALA A CA 1
ATOM 2760 C C . ALA A 1 374 ? -16.541 22.295 5.796 1.00 77.19 374 ALA A C 1
ATOM 2762 O O . ALA A 1 374 ? -15.401 22.440 6.226 1.00 77.19 374 ALA A O 1
ATOM 2763 N N . PHE A 1 375 ? -17.573 22.919 6.371 1.00 73.94 375 PHE A N 1
ATOM 2764 C CA . PHE A 1 375 ? -17.449 23.620 7.656 1.00 73.94 375 PHE A CA 1
ATOM 2765 C C . PHE A 1 375 ? -18.797 23.958 8.312 1.00 73.94 375 PHE A C 1
ATOM 2767 O O . PHE A 1 375 ? -19.839 23.966 7.648 1.00 73.94 375 PHE A O 1
ATOM 2774 N N . THR A 1 376 ? -18.759 24.235 9.624 1.00 59.94 376 THR A N 1
ATOM 2775 C CA . THR A 1 376 ? -19.934 24.509 10.476 1.00 59.94 376 THR A CA 1
ATOM 2776 C C . THR A 1 376 ? -20.124 25.970 10.915 1.00 59.94 376 THR A C 1
ATOM 2778 O O . THR A 1 376 ? -21.218 26.335 11.345 1.00 59.94 376 THR A O 1
ATOM 2781 N N . GLU A 1 377 ? -19.097 26.827 10.833 1.00 60.16 377 GLU A N 1
ATOM 2782 C CA . GLU A 1 377 ? -19.084 28.145 11.505 1.00 60.16 377 GLU A CA 1
ATOM 2783 C C . GLU A 1 377 ? -18.784 29.331 10.567 1.00 60.16 377 GLU A C 1
ATOM 2785 O O . GLU A 1 377 ? -18.227 29.170 9.485 1.00 60.16 377 GLU A O 1
ATOM 2790 N N . ASN A 1 378 ? -19.184 30.546 10.973 1.00 53.59 378 ASN A N 1
ATOM 2791 C CA . ASN A 1 378 ? -18.844 31.800 10.284 1.00 53.59 378 ASN A CA 1
ATOM 2792 C C . ASN A 1 378 ? -17.663 32.495 10.974 1.00 53.59 378 ASN A C 1
ATOM 2794 O O . ASN A 1 378 ? -17.821 33.584 11.527 1.00 53.59 378 ASN A O 1
ATOM 2798 N N . ASP A 1 379 ? -16.500 31.858 11.003 1.00 54.03 379 ASP A N 1
ATOM 2799 C CA . ASP A 1 379 ? -15.303 32.405 11.656 1.00 54.03 379 ASP A CA 1
ATOM 2800 C C . ASP A 1 379 ? -14.522 33.406 10.784 1.00 54.03 379 ASP A C 1
ATOM 2802 O O . ASP A 1 379 ? -13.556 34.013 11.244 1.00 54.03 379 ASP A O 1
ATOM 2806 N N . GLY A 1 380 ? -14.986 33.662 9.557 1.00 52.03 380 GLY A N 1
ATOM 2807 C CA . GLY A 1 380 ? -14.345 34.587 8.624 1.00 52.03 380 GLY A CA 1
ATOM 2808 C C . GLY A 1 380 ? -13.187 33.967 7.841 1.00 52.03 380 GLY A C 1
ATOM 2809 O O . GLY A 1 380 ? -12.531 34.689 7.091 1.00 52.03 380 GLY A O 1
ATOM 2810 N N . GLU A 1 381 ? -12.951 32.658 7.972 1.00 54.75 381 GLU A N 1
ATOM 2811 C CA . GLU A 1 381 ? -12.044 31.913 7.102 1.00 54.75 381 GLU A CA 1
ATOM 2812 C C . GLU A 1 381 ? -12.771 31.535 5.805 1.00 54.75 381 GLU A C 1
ATOM 2814 O O . GLU A 1 381 ? -13.846 30.935 5.815 1.00 54.75 381 GLU A O 1
ATOM 2819 N N . PHE A 1 382 ? -12.207 31.921 4.659 1.00 50.34 382 PHE A N 1
ATOM 2820 C CA . PHE A 1 382 ? -12.917 31.836 3.380 1.00 50.34 382 PHE A CA 1
ATOM 2821 C C . PHE A 1 382 ? -12.697 30.523 2.617 1.00 50.34 382 PHE A C 1
ATOM 2823 O O . PHE A 1 382 ? -13.342 30.345 1.591 1.00 50.34 382 PHE A O 1
ATOM 2830 N N . GLN A 1 383 ? -11.826 29.609 3.067 1.00 61.34 383 GLN A N 1
ATOM 2831 C CA . GLN A 1 383 ? -11.530 28.358 2.350 1.00 61.34 383 GLN A CA 1
ATOM 2832 C C . GLN A 1 383 ? -11.176 27.219 3.315 1.00 61.34 383 GLN A C 1
ATOM 2834 O O . GLN A 1 383 ? -10.202 27.322 4.061 1.00 61.34 383 GLN A O 1
ATOM 2839 N N . ARG A 1 384 ? -11.930 26.110 3.286 1.00 70.19 384 ARG A N 1
ATOM 2840 C CA . ARG A 1 384 ? -11.633 24.897 4.073 1.00 70.19 384 ARG A CA 1
ATOM 2841 C C . ARG A 1 384 ? -11.762 23.647 3.218 1.00 70.19 384 ARG A C 1
ATOM 2843 O O . ARG A 1 384 ? -12.732 23.496 2.485 1.00 70.19 384 ARG A O 1
ATOM 2850 N N . GLY A 1 385 ? -10.784 22.750 3.317 1.00 75.38 385 GLY A N 1
ATOM 2851 C CA . GLY A 1 385 ? -10.798 21.464 2.622 1.00 75.38 385 GLY A CA 1
ATOM 2852 C C . GLY A 1 385 ? -11.218 20.320 3.533 1.00 75.38 385 GLY A C 1
ATOM 2853 O O . GLY A 1 385 ? -10.798 20.286 4.688 1.00 75.38 385 GLY A O 1
ATOM 2854 N N . MET A 1 386 ? -12.031 19.389 3.035 1.00 83.00 386 MET A N 1
ATOM 2855 C CA . MET A 1 386 ? -12.221 18.082 3.675 1.00 83.00 386 MET A CA 1
ATOM 2856 C C . MET A 1 386 ? -11.282 17.083 3.006 1.00 83.00 386 MET A C 1
ATOM 2858 O O . MET A 1 386 ? -11.319 16.914 1.783 1.00 83.00 386 MET A O 1
ATOM 2862 N N . HIS A 1 387 ? -10.413 16.464 3.801 1.00 87.00 387 HIS A N 1
ATOM 2863 C CA . HIS A 1 387 ? -9.352 15.606 3.295 1.00 87.00 387 HIS A CA 1
ATOM 2864 C C . HIS A 1 387 ? -9.712 14.132 3.465 1.00 87.00 387 HIS A C 1
ATOM 2866 O O . HIS A 1 387 ? -10.054 13.694 4.557 1.00 87.00 387 HIS A O 1
ATOM 2872 N N . TYR A 1 388 ? -9.634 13.369 2.380 1.00 91.75 388 TYR A N 1
ATOM 2873 C CA . TYR A 1 388 ? -9.826 11.924 2.362 1.00 91.75 388 TYR A CA 1
ATOM 2874 C C . TYR A 1 388 ? -8.501 11.263 2.020 1.00 91.75 388 TYR A C 1
ATOM 2876 O O . TYR A 1 388 ? -7.920 11.544 0.970 1.00 91.75 388 TYR A O 1
ATOM 2884 N N . GLU A 1 389 ? -8.037 10.384 2.897 1.00 90.69 389 GLU A N 1
ATOM 2885 C CA . GLU A 1 389 ? -6.773 9.669 2.758 1.00 90.69 389 GLU A CA 1
ATOM 2886 C C . GLU A 1 389 ? -6.907 8.194 3.156 1.00 90.69 389 GLU A C 1
ATOM 2888 O O . GLU A 1 389 ? -8.008 7.709 3.427 1.00 90.69 389 GLU A O 1
ATOM 2893 N N . GLY A 1 390 ? -5.786 7.474 3.152 1.00 89.62 390 GLY A N 1
ATOM 2894 C CA . GLY A 1 390 ? -5.731 6.041 3.442 1.00 89.62 390 GLY A CA 1
ATOM 2895 C C . GLY A 1 390 ? -5.739 5.157 2.193 1.00 89.62 390 GLY A C 1
ATOM 2896 O O . GLY A 1 390 ? -5.713 5.649 1.061 1.00 89.62 390 GLY A O 1
ATOM 2897 N N . SER A 1 391 ? -5.697 3.842 2.406 1.00 93.56 391 SER A N 1
ATOM 2898 C CA . SER A 1 391 ? -5.605 2.803 1.369 1.00 93.56 391 SER A CA 1
ATOM 2899 C C . SER A 1 391 ? -6.953 2.187 0.977 1.00 93.56 391 SER A C 1
ATOM 2901 O O . SER A 1 391 ? -7.040 1.524 -0.055 1.00 93.56 391 SER A O 1
ATOM 2903 N N . GLY A 1 392 ? -8.001 2.396 1.775 1.00 95.81 392 GLY A N 1
ATOM 2904 C CA . GLY A 1 392 ? -9.308 1.768 1.600 1.00 95.81 392 GLY A CA 1
ATOM 2905 C C . GLY A 1 392 ? -10.181 2.402 0.511 1.00 95.81 392 GLY A C 1
ATOM 2906 O O . GLY A 1 392 ? -9.848 3.420 -0.104 1.00 95.81 392 GLY A O 1
ATOM 2907 N N . ARG A 1 393 ? -11.352 1.795 0.283 1.00 97.00 393 ARG A N 1
ATOM 2908 C CA . ARG A 1 393 ? -12.399 2.317 -0.609 1.00 97.00 393 ARG A CA 1
ATOM 2909 C C . ARG A 1 393 ? -13.410 3.158 0.173 1.00 97.00 393 ARG A C 1
ATOM 2911 O O . ARG A 1 393 ? -14.083 2.636 1.060 1.00 97.00 393 ARG A O 1
ATOM 2918 N N . THR A 1 394 ? -13.553 4.432 -0.178 1.00 97.81 394 THR A N 1
ATOM 2919 C CA . THR A 1 394 ? -14.525 5.376 0.396 1.00 97.81 394 THR A CA 1
ATOM 2920 C C . THR A 1 394 ? -15.617 5.700 -0.622 1.00 97.81 394 THR A C 1
ATOM 2922 O O . THR A 1 394 ? -15.313 6.033 -1.762 1.00 97.81 394 THR A O 1
ATOM 2925 N N . VAL A 1 395 ? -16.889 5.651 -0.230 1.00 97.44 395 VAL A N 1
ATOM 2926 C CA . VAL A 1 395 ? -18.041 5.932 -1.104 1.00 97.44 395 VAL A CA 1
ATOM 2927 C C . VAL A 1 395 ? -18.925 7.002 -0.468 1.00 97.44 395 VAL A C 1
ATOM 2929 O O . VAL A 1 395 ? -19.441 6.788 0.618 1.00 97.44 395 VAL A O 1
ATOM 2932 N N . LEU A 1 396 ? -19.155 8.127 -1.142 1.00 96.88 396 LEU A N 1
ATOM 2933 C CA . LEU A 1 396 ? -20.097 9.176 -0.734 1.00 96.88 396 LEU A CA 1
ATOM 2934 C C . LEU A 1 396 ? -21.358 9.101 -1.592 1.00 96.88 396 LEU A C 1
ATOM 2936 O O . LEU A 1 396 ? -21.339 9.484 -2.761 1.00 96.88 396 LEU A O 1
ATOM 2940 N N . THR A 1 397 ? -22.485 8.676 -1.026 1.00 95.94 397 THR A N 1
ATOM 2941 C CA . THR A 1 397 ? -23.742 8.568 -1.790 1.00 95.94 397 THR A CA 1
ATOM 2942 C C . THR A 1 397 ? -24.632 9.807 -1.693 1.00 95.94 397 THR A C 1
ATOM 2944 O O . THR A 1 397 ? -25.564 9.933 -2.482 1.00 95.94 397 THR A O 1
ATOM 2947 N N . ALA A 1 398 ? -24.371 10.724 -0.755 1.00 89.12 398 ALA A N 1
ATOM 2948 C CA . ALA A 1 398 ? -25.178 11.934 -0.543 1.00 89.12 398 ALA A CA 1
ATOM 2949 C C . ALA A 1 398 ? -24.520 13.248 -1.003 1.00 89.12 398 ALA A C 1
ATOM 2951 O O . ALA A 1 398 ? -25.162 14.289 -0.915 1.00 89.12 398 ALA A O 1
ATOM 2952 N N . GLY A 1 399 ? -23.304 13.192 -1.557 1.00 87.38 399 GLY A N 1
ATOM 2953 C CA . GLY A 1 399 ? -22.622 14.346 -2.154 1.00 87.38 399 GLY A CA 1
ATOM 2954 C C . GLY A 1 399 ? -21.868 15.218 -1.146 1.00 87.38 399 GLY A C 1
ATOM 2955 O O . GLY A 1 399 ? -21.908 14.988 0.067 1.00 87.38 399 GLY A O 1
ATOM 2956 N N . PHE A 1 400 ? -21.136 16.200 -1.676 1.00 89.69 400 PHE A N 1
ATOM 2957 C CA . PHE A 1 400 ? -20.290 17.126 -0.918 1.00 89.69 400 PHE A CA 1
ATOM 2958 C C . PHE A 1 400 ? -20.742 18.584 -1.106 1.00 89.69 400 PHE A C 1
ATOM 2960 O O . PHE A 1 400 ? -21.140 18.992 -2.204 1.00 89.69 400 PHE A O 1
ATOM 2967 N N . HIS A 1 401 ? -20.691 19.378 -0.034 1.00 86.12 401 HIS A N 1
ATOM 2968 C CA . HIS A 1 401 ? -21.275 20.720 0.032 1.00 86.12 401 HIS A CA 1
ATOM 2969 C C . HIS A 1 401 ? -20.374 21.713 0.789 1.00 86.12 401 HIS A C 1
ATOM 2971 O O . HIS A 1 401 ? -19.600 21.325 1.664 1.00 86.12 401 HIS A O 1
ATOM 2977 N N . ASP A 1 402 ? -20.522 23.011 0.498 1.00 79.88 402 ASP A N 1
ATOM 2978 C CA . ASP A 1 402 ? -19.686 24.068 1.089 1.00 79.88 402 ASP A CA 1
ATOM 2979 C C . ASP A 1 402 ? -19.870 24.198 2.610 1.00 79.88 402 ASP A C 1
ATOM 2981 O O . ASP A 1 402 ? -18.918 24.017 3.366 1.00 79.88 402 ASP A O 1
ATOM 2985 N N . ARG A 1 403 ? -21.090 24.494 3.084 1.00 78.56 403 ARG A N 1
ATOM 2986 C CA . ARG A 1 403 ? -21.321 24.840 4.495 1.00 78.56 403 ARG A CA 1
ATOM 2987 C C . ARG A 1 403 ? -22.678 24.429 5.037 1.00 78.56 403 ARG A C 1
ATOM 2989 O O . ARG A 1 403 ? -23.714 24.575 4.385 1.00 78.56 403 ARG A O 1
ATOM 2996 N N . TYR A 1 404 ? -22.648 24.016 6.296 1.00 72.88 404 TYR A N 1
ATOM 2997 C CA . TYR A 1 404 ? -23.814 23.807 7.139 1.00 72.88 404 TYR A CA 1
ATOM 2998 C C . TYR A 1 404 ? -23.791 24.817 8.298 1.00 72.88 404 TYR A C 1
ATOM 3000 O O . TYR A 1 404 ? -22.734 25.002 8.888 1.00 72.88 404 TYR A O 1
ATOM 3008 N N . ASP A 1 405 ? -24.889 25.510 8.628 1.00 68.44 405 ASP A N 1
ATOM 3009 C CA . ASP A 1 405 ? -24.865 26.506 9.718 1.00 68.44 405 ASP A CA 1
ATOM 3010 C C . ASP A 1 405 ? -25.287 25.899 11.053 1.00 68.44 405 ASP A C 1
ATOM 3012 O O . ASP A 1 405 ? -26.392 25.387 11.201 1.00 68.44 405 ASP A O 1
ATOM 3016 N N . THR A 1 406 ? -24.435 25.985 12.070 1.00 59.38 406 THR A N 1
ATOM 3017 C CA . THR A 1 406 ? -24.737 25.420 13.392 1.00 59.38 406 THR A CA 1
ATOM 3018 C C . THR A 1 406 ? -24.972 26.481 14.464 1.00 59.38 406 THR A C 1
ATOM 3020 O O . THR A 1 406 ? -24.735 26.197 15.634 1.00 59.38 406 THR A O 1
ATOM 3023 N N . ALA A 1 407 ? -25.422 27.687 14.094 1.00 51.06 407 ALA A N 1
ATOM 3024 C CA . ALA A 1 407 ? -25.473 28.889 14.942 1.00 51.06 407 ALA A CA 1
ATOM 3025 C C . ALA A 1 407 ? -26.242 28.804 16.293 1.00 51.06 407 ALA A C 1
ATOM 3027 O O . ALA A 1 407 ? -26.343 29.822 16.968 1.00 51.06 407 ALA A O 1
ATOM 3028 N N . ASP A 1 408 ? -26.727 27.633 16.726 1.00 43.47 408 ASP A N 1
ATOM 3029 C CA . ASP A 1 408 ? -27.438 27.404 17.999 1.00 43.47 408 ASP A CA 1
ATOM 3030 C C . ASP A 1 408 ? -27.004 26.117 18.756 1.00 43.47 408 ASP A C 1
ATOM 3032 O O . ASP A 1 408 ? -27.741 25.588 19.585 1.00 43.47 408 ASP A O 1
ATOM 3036 N N . VAL A 1 409 ? -25.802 25.570 18.525 1.00 45.84 409 VAL A N 1
ATOM 3037 C CA . VAL A 1 409 ? -25.385 24.319 19.211 1.00 45.84 409 VAL A CA 1
ATOM 3038 C C . VAL A 1 409 ? -25.074 24.499 20.707 1.00 45.84 409 VAL A C 1
ATOM 3040 O O . VAL A 1 409 ? -25.063 23.513 21.439 1.00 45.84 409 VAL A O 1
ATOM 3043 N N . GLU A 1 410 ? -24.886 25.723 21.210 1.00 42.12 410 GLU A N 1
ATOM 3044 C CA . GLU A 1 410 ? -24.599 25.913 22.640 1.00 42.12 410 GLU A CA 1
ATOM 3045 C C . GLU A 1 410 ? -25.827 25.795 23.570 1.00 42.12 410 GLU A C 1
ATOM 3047 O O . GLU A 1 410 ? -25.626 25.757 24.784 1.00 42.12 410 GLU A O 1
ATOM 3052 N N . SER A 1 411 ? -27.083 25.711 23.086 1.00 38.19 411 SER A N 1
ATOM 3053 C CA . SER A 1 411 ? -28.225 25.695 24.029 1.00 38.19 411 SER A CA 1
ATOM 3054 C C . SER A 1 411 ? -29.557 25.042 23.610 1.00 38.19 411 SER A C 1
ATOM 3056 O O . SER A 1 411 ? -30.592 25.585 23.975 1.00 38.19 411 SER A O 1
ATOM 3058 N N . ASP A 1 412 ? -29.560 23.915 22.894 1.00 38.00 412 ASP A N 1
ATOM 3059 C CA . ASP A 1 412 ? -30.676 22.939 22.741 1.00 38.00 412 ASP A CA 1
ATOM 3060 C C . ASP A 1 412 ? -30.850 22.543 21.267 1.00 38.00 412 ASP A C 1
ATOM 3062 O O . ASP A 1 412 ? -31.209 23.351 20.415 1.00 38.00 412 ASP A O 1
ATOM 3066 N N . GLY A 1 413 ? -30.585 21.268 20.975 1.00 48.53 413 GLY A N 1
ATOM 3067 C CA . GLY A 1 413 ? -30.443 20.717 19.631 1.00 48.53 413 GLY A CA 1
ATOM 3068 C C . GLY A 1 413 ? -31.596 20.982 18.658 1.00 48.53 413 GLY A C 1
ATOM 3069 O O . GLY A 1 413 ? -32.675 20.414 18.789 1.00 48.53 413 GLY A O 1
ATOM 3070 N N . ASP A 1 414 ? -31.298 21.735 17.602 1.00 40.66 414 ASP A N 1
ATOM 3071 C CA . ASP A 1 414 ? -31.455 21.261 16.224 1.00 40.66 414 ASP A CA 1
ATOM 3072 C C . ASP A 1 414 ? -30.528 22.081 15.298 1.00 40.66 414 ASP A C 1
AT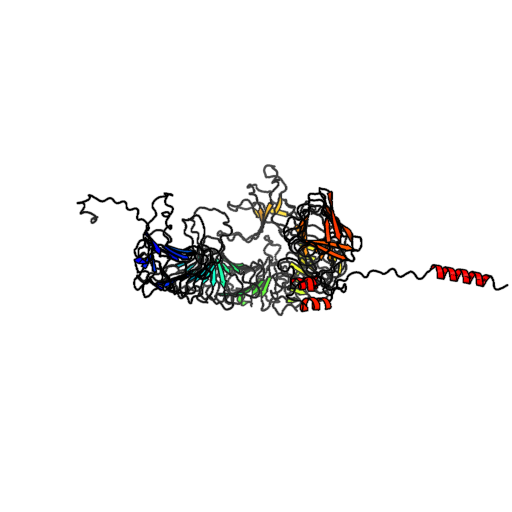OM 3074 O O . ASP A 1 414 ? -30.535 23.312 15.363 1.00 40.66 414 ASP A O 1
ATOM 3078 N N . PRO A 1 415 ? -29.701 21.454 14.445 1.00 54.56 415 PRO A N 1
ATOM 3079 C CA . PRO A 1 415 ? -28.830 22.182 13.523 1.00 54.56 415 PRO A CA 1
ATOM 3080 C C . PRO A 1 415 ? -29.646 23.025 12.517 1.00 54.56 415 PRO A C 1
ATOM 3082 O O . PRO A 1 415 ? -30.589 22.510 11.911 1.00 54.56 415 PRO A O 1
ATOM 3085 N N . ILE A 1 416 ? -29.277 24.292 12.272 1.00 59.59 416 ILE A N 1
ATOM 3086 C CA . ILE A 1 416 ? -29.894 25.095 11.199 1.00 59.59 416 ILE A CA 1
ATOM 3087 C C . ILE A 1 416 ? -29.466 24.482 9.858 1.00 59.59 416 ILE A C 1
ATOM 3089 O O . ILE A 1 416 ? -28.328 24.074 9.690 1.00 59.59 416 ILE A O 1
ATOM 3093 N N . GLY A 1 417 ? -30.403 24.325 8.921 1.00 65.94 417 GLY A N 1
ATOM 3094 C CA . GLY A 1 417 ? -30.164 23.641 7.644 1.00 65.94 417 GLY A CA 1
ATOM 3095 C C . GLY A 1 417 ? -29.021 24.222 6.784 1.00 65.94 417 GLY A C 1
ATOM 3096 O O . GLY A 1 417 ? -28.384 25.209 7.153 1.00 65.94 417 GLY A O 1
ATOM 3097 N N . PRO A 1 418 ? -28.773 23.643 5.595 1.00 68.12 418 PRO A N 1
ATOM 3098 C CA . PRO A 1 418 ? -27.690 24.069 4.706 1.00 68.12 418 PRO A CA 1
ATOM 3099 C C . PRO A 1 418 ? -27.743 25.569 4.384 1.00 68.12 418 PRO A C 1
ATOM 3101 O O . PRO A 1 418 ? -28.821 26.127 4.151 1.00 68.12 418 PRO A O 1
ATOM 3104 N N . VAL A 1 419 ? -26.570 26.209 4.327 1.00 66.31 419 VAL A N 1
ATOM 3105 C CA . VAL A 1 419 ? -26.451 27.628 3.955 1.00 66.31 419 VAL A CA 1
ATOM 3106 C C . VAL A 1 419 ? -26.617 27.776 2.442 1.00 66.31 419 VAL A C 1
ATOM 3108 O O . VAL A 1 419 ? -26.029 26.993 1.693 1.00 66.31 419 VAL A O 1
ATOM 3111 N N . PRO A 1 420 ? -27.394 28.761 1.953 1.00 60.53 420 PRO A N 1
ATOM 3112 C CA . PRO A 1 420 ? -27.523 29.001 0.522 1.00 60.53 420 PRO A CA 1
ATOM 3113 C C . PRO A 1 420 ? -26.173 29.294 -0.169 1.00 60.53 420 PRO A C 1
ATOM 3115 O O . PRO A 1 420 ? -25.336 30.005 0.399 1.00 60.53 420 PRO A O 1
ATOM 3118 N N . PRO A 1 421 ? -25.979 28.836 -1.422 1.00 53.62 421 PRO A N 1
ATOM 3119 C CA . PRO A 1 421 ? -24.798 29.164 -2.221 1.00 53.62 421 PRO A CA 1
ATOM 3120 C C . PRO A 1 421 ? -24.568 30.684 -2.324 1.00 53.62 421 PRO A C 1
ATOM 3122 O O . PRO A 1 421 ? -25.498 31.439 -2.618 1.00 53.62 421 PRO A O 1
ATOM 3125 N N . GLY A 1 422 ? -23.330 31.140 -2.096 1.00 54.25 422 GLY A N 1
ATOM 3126 C CA . GLY A 1 422 ? -22.928 32.555 -2.187 1.00 54.25 422 GLY A CA 1
ATOM 3127 C C . GLY A 1 422 ? -22.966 33.364 -0.879 1.00 54.25 422 GLY A C 1
ATOM 3128 O O . GLY A 1 422 ? -22.465 34.487 -0.860 1.00 54.25 422 GLY A O 1
ATOM 3129 N N . GLU A 1 423 ? -23.506 32.808 0.211 1.00 56.28 423 GLU A N 1
ATOM 3130 C CA . GLU A 1 423 ? -23.356 33.344 1.583 1.00 56.28 423 GLU A CA 1
ATOM 3131 C C . GLU A 1 423 ? -22.300 32.570 2.405 1.00 56.28 423 GLU A C 1
ATOM 3133 O O . GLU A 1 423 ? -22.012 32.906 3.553 1.00 56.28 423 GLU A O 1
ATOM 3138 N N . SER A 1 424 ? -21.706 31.546 1.788 1.00 61.22 424 SER A N 1
ATOM 3139 C CA . SER A 1 424 ? -20.691 30.640 2.326 1.00 61.22 424 SER A CA 1
ATOM 3140 C C . SER A 1 424 ? -19.355 30.831 1.601 1.00 61.22 424 SER A C 1
ATOM 3142 O O . SER A 1 424 ? -19.350 31.068 0.394 1.00 61.22 424 SER A O 1
ATOM 3144 N N . GLY A 1 425 ? -18.228 30.688 2.307 1.00 63.25 425 GLY A N 1
ATOM 3145 C CA . GLY A 1 425 ? -16.932 30.446 1.660 1.00 63.25 425 GLY A CA 1
ATOM 3146 C C . GLY A 1 425 ? -16.903 29.081 0.943 1.00 63.25 425 GLY A C 1
ATOM 3147 O O . GLY A 1 425 ? -17.680 28.199 1.323 1.00 63.25 425 GLY A O 1
ATOM 3148 N N . PRO A 1 426 ? -16.074 28.901 -0.100 1.00 72.75 426 PRO A N 1
ATOM 3149 C CA . PRO A 1 426 ? -15.932 27.627 -0.812 1.00 72.75 426 PRO A CA 1
ATOM 3150 C C . PRO A 1 426 ? -15.332 26.501 0.050 1.00 72.75 426 PRO A C 1
ATOM 3152 O O . PRO A 1 426 ? -14.348 26.695 0.771 1.00 72.75 426 PRO A O 1
ATOM 3155 N N . GLY A 1 427 ? -15.907 25.302 -0.067 1.00 77.50 427 GLY A N 1
ATOM 3156 C CA . GLY A 1 427 ? -15.380 24.051 0.471 1.00 77.50 427 GLY A CA 1
ATOM 3157 C C . GLY A 1 427 ? -14.569 23.286 -0.576 1.00 77.50 427 GLY A C 1
ATOM 3158 O O . GLY A 1 427 ? -15.079 22.995 -1.656 1.00 77.50 427 GLY A O 1
ATOM 3159 N N . ASN A 1 428 ? -13.323 22.933 -0.255 1.00 81.81 428 ASN A N 1
ATOM 3160 C CA . ASN A 1 428 ? -12.456 22.146 -1.138 1.00 81.81 428 ASN A CA 1
ATOM 3161 C C . ASN A 1 428 ? -12.614 20.643 -0.861 1.00 81.81 428 ASN A C 1
ATOM 3163 O O . ASN A 1 428 ? -12.723 20.216 0.294 1.00 81.81 428 ASN A O 1
ATOM 3167 N N . LEU A 1 429 ? -12.550 19.832 -1.915 1.00 87.81 429 LEU A N 1
ATOM 3168 C CA . LEU A 1 429 ? -12.484 18.375 -1.817 1.00 87.81 429 LEU A CA 1
ATOM 3169 C C . LEU A 1 429 ? -11.042 17.922 -2.057 1.00 87.81 429 LEU A C 1
ATOM 3171 O O . LEU A 1 429 ? -10.496 18.155 -3.130 1.00 87.81 429 LEU A O 1
ATOM 3175 N N . ILE A 1 430 ? -10.419 17.258 -1.081 1.00 87.44 430 ILE A N 1
ATOM 3176 C CA . ILE A 1 430 ? -9.025 16.814 -1.197 1.00 87.44 430 ILE A CA 1
ATOM 3177 C C . ILE A 1 430 ? -8.970 15.292 -1.095 1.00 87.44 430 ILE A C 1
ATOM 3179 O O . ILE A 1 430 ? -9.351 14.726 -0.073 1.00 87.44 430 ILE A O 1
ATOM 3183 N N . LYS A 1 431 ? -8.437 14.634 -2.126 1.00 90.50 431 LYS A N 1
ATOM 3184 C CA . LYS A 1 431 ? -8.139 13.201 -2.137 1.00 90.50 431 LYS A CA 1
ATOM 3185 C C . LYS A 1 431 ? -6.629 12.968 -2.130 1.00 90.50 431 LYS A C 1
ATOM 3187 O O . LYS A 1 431 ? -5.910 13.425 -3.019 1.00 90.50 431 LYS A O 1
ATOM 3192 N N . SER A 1 432 ? -6.155 12.213 -1.149 1.00 88.00 432 SER A N 1
ATOM 3193 C CA . SER A 1 432 ? -4.788 11.699 -1.064 1.00 88.00 432 SER A CA 1
ATOM 3194 C C . SER A 1 432 ? -4.791 10.233 -0.611 1.00 88.00 432 SER A C 1
ATOM 3196 O O . SER A 1 432 ? -5.840 9.585 -0.599 1.00 88.00 432 SER A O 1
ATOM 3198 N N . GLY A 1 433 ? -3.622 9.674 -0.297 1.00 88.00 433 GLY A N 1
ATOM 3199 C CA . GLY A 1 433 ? -3.473 8.246 -0.013 1.00 88.00 433 GLY A CA 1
ATOM 3200 C C . GLY A 1 433 ? -3.666 7.376 -1.256 1.00 88.00 433 GLY A C 1
ATOM 3201 O O . GLY A 1 433 ? -4.086 7.849 -2.313 1.00 88.00 433 GLY A O 1
ATOM 3202 N N . SER A 1 434 ? -3.342 6.091 -1.144 1.00 90.75 434 SER A N 1
ATOM 3203 C CA . SER A 1 434 ? -3.441 5.148 -2.261 1.00 90.75 434 SER A CA 1
ATOM 3204 C C . SER A 1 434 ? -4.872 4.684 -2.540 1.00 90.75 434 SER A C 1
ATOM 3206 O O . SER A 1 434 ? -5.132 4.197 -3.624 1.00 90.75 434 SER A O 1
ATOM 3208 N N . GLY A 1 435 ? -5.823 4.860 -1.624 1.00 93.81 435 GLY A N 1
ATOM 3209 C CA . GLY A 1 435 ? -7.173 4.308 -1.746 1.00 93.81 435 GLY A CA 1
ATOM 3210 C C . GLY A 1 435 ? -8.037 4.918 -2.852 1.00 93.81 435 GLY A C 1
ATOM 3211 O O . GLY A 1 435 ? -7.641 5.851 -3.557 1.00 93.81 435 GLY A O 1
ATOM 3212 N N . THR A 1 436 ? -9.267 4.425 -2.968 1.00 96.31 436 THR A N 1
ATOM 3213 C CA . THR A 1 436 ? -10.260 4.918 -3.938 1.00 96.31 436 THR A CA 1
ATOM 3214 C C . THR A 1 436 ? -11.351 5.716 -3.240 1.00 96.31 436 THR A C 1
ATOM 3216 O O . THR A 1 436 ? -11.841 5.305 -2.193 1.00 96.31 436 THR A O 1
ATOM 3219 N N . MET A 1 437 ? -11.773 6.830 -3.833 1.00 97.00 437 MET A N 1
ATOM 3220 C CA . MET A 1 437 ? -12.931 7.606 -3.406 1.00 97.00 437 MET A CA 1
ATOM 3221 C C . MET A 1 437 ? -13.960 7.708 -4.530 1.00 97.00 437 MET A C 1
ATOM 3223 O O . MET A 1 437 ? -13.629 8.113 -5.641 1.00 97.00 437 MET A O 1
ATOM 3227 N N . VAL A 1 438 ? -15.215 7.398 -4.212 1.00 97.00 438 VAL A N 1
ATOM 3228 C CA . VAL A 1 438 ? -16.361 7.459 -5.124 1.00 97.00 438 VAL A CA 1
ATOM 3229 C C . VAL A 1 438 ? -17.323 8.531 -4.655 1.00 97.00 438 VAL A C 1
ATOM 3231 O O . VAL A 1 438 ? -17.793 8.468 -3.522 1.00 97.00 438 VAL A O 1
ATOM 3234 N N . VAL A 1 439 ? -17.668 9.487 -5.513 1.00 97.06 439 VAL A N 1
ATOM 3235 C CA . VAL A 1 439 ? -18.699 10.493 -5.218 1.00 97.06 439 VAL A CA 1
ATOM 3236 C C . VAL A 1 439 ? -19.910 10.221 -6.101 1.00 97.06 439 VAL A C 1
ATOM 3238 O O . VAL A 1 439 ? -19.893 10.461 -7.307 1.00 97.06 439 VAL A O 1
ATOM 3241 N N . GLY A 1 440 ? -20.959 9.668 -5.496 1.00 94.50 440 GLY A N 1
ATOM 3242 C CA . GLY A 1 440 ? -22.197 9.288 -6.175 1.00 94.50 440 GLY A CA 1
ATOM 3243 C C . GLY A 1 440 ? -23.373 10.235 -5.958 1.00 94.50 440 GLY A C 1
ATOM 3244 O O . GLY A 1 440 ? -24.282 10.268 -6.783 1.00 94.50 440 GLY A O 1
ATOM 3245 N N . GLY A 1 441 ? -23.383 10.992 -4.860 1.00 91.56 441 GLY A N 1
ATOM 3246 C CA . GLY A 1 441 ? -24.445 11.963 -4.590 1.00 91.56 441 GLY A CA 1
ATOM 3247 C C . GLY A 1 441 ? -24.215 13.297 -5.293 1.00 91.56 441 GLY A C 1
ATOM 3248 O O . GLY A 1 441 ? -23.075 13.688 -5.529 1.00 91.56 441 GLY A O 1
ATOM 3249 N N . ALA A 1 442 ? -25.302 14.009 -5.602 1.00 90.75 442 ALA A N 1
ATOM 3250 C CA . ALA A 1 442 ? -25.222 15.339 -6.194 1.00 90.75 442 ALA A CA 1
ATOM 3251 C C . ALA A 1 442 ? -24.541 16.322 -5.232 1.00 90.75 442 ALA A C 1
ATOM 3253 O O . ALA A 1 442 ? -24.963 16.471 -4.086 1.00 90.75 442 ALA A O 1
ATOM 3254 N N . SER A 1 443 ? -23.519 17.011 -5.722 1.00 89.69 443 SER A N 1
ATOM 3255 C CA . SER A 1 443 ? -22.678 17.903 -4.928 1.00 89.69 443 SER A CA 1
ATOM 3256 C C . SER A 1 443 ? -22.960 19.364 -5.266 1.00 89.69 443 SER A C 1
ATOM 3258 O O . SER A 1 443 ? -23.368 19.688 -6.382 1.00 89.69 443 SER A O 1
ATOM 3260 N N . THR A 1 444 ? -22.729 20.262 -4.309 1.00 84.31 444 THR A N 1
ATOM 3261 C CA . THR A 1 444 ? -22.947 21.713 -4.483 1.00 84.31 444 THR A CA 1
ATOM 3262 C C . THR A 1 444 ? -21.790 22.560 -3.961 1.00 84.31 444 THR A C 1
ATOM 3264 O O . THR A 1 444 ? -21.974 23.754 -3.741 1.00 84.31 444 THR A O 1
ATOM 3267 N N . TYR A 1 445 ? -20.639 21.950 -3.675 1.00 83.69 445 TYR A N 1
ATOM 3268 C CA . TYR A 1 445 ? -19.452 22.698 -3.274 1.00 83.69 445 TYR A CA 1
ATOM 3269 C C . TYR A 1 445 ? -18.936 23.564 -4.426 1.00 83.69 445 TYR A C 1
ATOM 3271 O O . TYR A 1 445 ? -19.133 23.231 -5.591 1.00 83.69 445 TYR A O 1
ATOM 3279 N N . THR A 1 446 ? -18.290 24.676 -4.096 1.00 78.81 446 THR A N 1
ATOM 3280 C CA . THR A 1 446 ? -17.801 25.668 -5.065 1.00 78.81 446 THR A CA 1
ATOM 3281 C C . THR A 1 446 ? -16.284 25.857 -5.032 1.00 78.81 446 THR A C 1
ATOM 3283 O O . THR A 1 446 ? -15.752 26.621 -5.844 1.00 78.81 446 THR A O 1
ATOM 3286 N N . GLY A 1 447 ? -15.597 25.173 -4.108 1.00 79.00 447 GLY A N 1
ATOM 3287 C CA . GLY A 1 447 ? -14.139 25.127 -4.014 1.00 79.00 447 GLY A CA 1
ATOM 3288 C C . GLY A 1 447 ? -13.487 24.145 -4.983 1.00 79.00 447 GLY A C 1
ATOM 3289 O O . GLY A 1 447 ? -14.162 23.479 -5.764 1.00 79.00 447 GLY A O 1
ATOM 3290 N N . ASP A 1 448 ? -12.161 24.069 -4.921 1.00 80.81 448 ASP A N 1
ATOM 3291 C CA . ASP A 1 448 ? -11.351 23.244 -5.819 1.00 80.81 448 ASP A CA 1
ATOM 3292 C C . ASP A 1 448 ? -11.378 21.762 -5.421 1.00 80.81 448 ASP A C 1
ATOM 3294 O O . ASP A 1 448 ? -11.590 21.397 -4.257 1.00 80.81 448 ASP A O 1
ATOM 3298 N N . THR A 1 449 ? -11.098 20.902 -6.400 1.00 87.62 449 THR A N 1
ATOM 3299 C CA . THR A 1 449 ? -10.892 19.465 -6.198 1.00 87.62 449 THR A CA 1
ATOM 3300 C C . THR A 1 449 ? -9.414 19.119 -6.365 1.00 87.62 449 THR A C 1
ATOM 3302 O O . THR A 1 449 ? -8.879 19.155 -7.473 1.00 87.62 449 THR A O 1
ATOM 3305 N N . HIS A 1 450 ? -8.746 18.742 -5.276 1.00 85.38 450 HIS A N 1
ATOM 3306 C CA . HIS A 1 450 ? -7.328 18.374 -5.271 1.00 85.38 450 HIS A CA 1
ATOM 3307 C C . HIS A 1 450 ? -7.151 16.858 -5.259 1.00 85.38 450 HIS A C 1
ATOM 3309 O O . HIS A 1 450 ? -7.656 16.182 -4.362 1.00 85.38 450 HIS A O 1
ATOM 3315 N N . ILE A 1 451 ? -6.360 16.327 -6.192 1.00 88.75 451 ILE A N 1
ATOM 3316 C CA . ILE A 1 451 ? -6.029 14.899 -6.266 1.00 88.75 451 ILE A CA 1
ATOM 3317 C C . ILE A 1 451 ? -4.516 14.744 -6.170 1.00 88.75 451 ILE A C 1
ATOM 3319 O O . ILE A 1 451 ? -3.767 15.234 -7.016 1.00 88.75 451 ILE A O 1
ATOM 3323 N N . ARG A 1 452 ? -4.086 14.089 -5.090 1.00 81.38 452 ARG A N 1
ATOM 3324 C CA . ARG A 1 452 ? -2.678 13.887 -4.720 1.00 81.38 452 ARG A CA 1
ATOM 3325 C C . ARG A 1 452 ? -2.253 12.418 -4.785 1.00 81.38 452 ARG A C 1
ATOM 3327 O O . ARG A 1 452 ? -1.065 12.131 -4.709 1.00 81.38 452 ARG A O 1
ATOM 3334 N N . GLY A 1 453 ? -3.204 11.486 -4.876 1.00 87.38 453 GLY A N 1
ATOM 3335 C CA . GLY A 1 453 ? -2.946 10.045 -4.883 1.00 87.38 453 GLY A CA 1
ATOM 3336 C C . GLY A 1 453 ? -4.222 9.200 -4.953 1.00 87.38 453 GLY A C 1
ATOM 3337 O O . GLY A 1 453 ? -5.316 9.670 -4.617 1.00 87.38 453 GLY A O 1
ATOM 3338 N N . GLY A 1 454 ? -4.068 7.941 -5.375 1.00 92.62 454 GLY A N 1
ATOM 3339 C CA . GLY A 1 454 ? -5.163 6.973 -5.500 1.00 92.62 454 GLY A CA 1
ATOM 3340 C C . GLY A 1 454 ? -6.208 7.374 -6.546 1.00 92.62 454 GLY A C 1
ATOM 3341 O O . GLY A 1 454 ? -5.926 8.204 -7.405 1.00 92.62 454 GLY A O 1
ATOM 3342 N N . ASN A 1 455 ? -7.413 6.808 -6.470 1.00 95.69 455 ASN A N 1
ATOM 3343 C CA . ASN A 1 455 ? -8.500 7.104 -7.413 1.00 95.69 455 ASN A CA 1
ATOM 3344 C C . ASN A 1 455 ? -9.537 8.054 -6.797 1.00 95.69 455 ASN A C 1
ATOM 3346 O O . ASN A 1 455 ? -9.932 7.881 -5.643 1.00 95.69 455 ASN A O 1
ATOM 3350 N N . LEU A 1 456 ? -10.025 9.014 -7.581 1.00 96.69 456 LEU A N 1
ATOM 3351 C CA . LEU A 1 456 ? -11.250 9.772 -7.325 1.00 96.69 456 LEU A CA 1
ATOM 3352 C C . LEU A 1 456 ? -12.158 9.670 -8.548 1.00 96.69 456 LEU A C 1
ATOM 3354 O O . LEU A 1 456 ? -11.837 10.215 -9.598 1.00 96.69 456 LEU A O 1
ATOM 3358 N N . HIS A 1 457 ? -13.312 9.030 -8.431 1.00 95.12 457 HIS A N 1
ATOM 3359 C CA . HIS A 1 457 ? -14.291 9.051 -9.515 1.00 95.12 457 HIS A CA 1
ATOM 3360 C C . HIS A 1 457 ? -15.653 9.564 -9.075 1.00 95.12 457 HIS A C 1
ATOM 3362 O O . HIS A 1 457 ? -16.145 9.290 -7.978 1.00 95.12 457 HIS A O 1
ATOM 3368 N N . PHE A 1 458 ? -16.240 10.357 -9.963 1.00 96.62 458 PHE A N 1
ATOM 3369 C CA . PHE A 1 458 ? -17.589 10.876 -9.843 1.00 96.62 458 PHE A CA 1
ATOM 3370 C C . PHE A 1 458 ? -18.519 9.987 -10.657 1.00 96.62 458 PHE A C 1
ATOM 3372 O O . PHE A 1 458 ? -18.259 9.720 -11.829 1.00 96.62 458 PHE A O 1
ATOM 3379 N N . VAL A 1 459 ? -19.634 9.557 -10.072 1.00 96.06 459 VAL A N 1
ATOM 3380 C CA . VAL A 1 459 ? -20.580 8.687 -10.787 1.00 96.06 459 VAL A CA 1
ATOM 3381 C C . VAL A 1 459 ? -21.163 9.407 -12.012 1.00 96.06 459 VAL A C 1
ATOM 3383 O O . VAL A 1 459 ? -21.302 8.820 -13.088 1.00 96.06 459 VAL A O 1
ATOM 3386 N N . ASP A 1 460 ? -21.465 10.702 -11.882 1.00 94.50 460 ASP A N 1
ATOM 3387 C CA . ASP A 1 460 ? -21.967 11.545 -12.965 1.00 94.50 460 ASP A CA 1
ATOM 3388 C C . ASP A 1 460 ? -21.641 13.040 -12.767 1.00 94.50 460 ASP A C 1
ATOM 3390 O O . ASP A 1 460 ? -21.025 13.445 -11.781 1.00 94.50 460 ASP A O 1
ATOM 3394 N N . ASN A 1 461 ? -22.071 13.881 -13.715 1.00 92.38 461 ASN A N 1
ATOM 3395 C CA . ASN A 1 461 ? -21.833 15.327 -13.657 1.00 92.38 461 ASN A CA 1
ATOM 3396 C C . ASN A 1 461 ? -22.557 16.032 -12.499 1.00 92.38 461 ASN A C 1
ATOM 3398 O O . ASN A 1 461 ? -22.158 17.136 -12.135 1.00 92.38 461 ASN A O 1
ATOM 3402 N N . ALA A 1 462 ? -23.615 15.449 -11.922 1.00 90.69 462 ALA A N 1
ATOM 3403 C CA . ALA A 1 462 ? -24.273 16.051 -10.764 1.00 90.69 462 ALA A CA 1
ATOM 3404 C C . ALA A 1 462 ? -23.391 15.944 -9.512 1.00 90.69 462 ALA A C 1
ATOM 3406 O O . ALA A 1 462 ? -23.467 16.804 -8.635 1.00 90.69 462 ALA A O 1
ATOM 3407 N N . ALA A 1 463 ? -22.520 14.936 -9.442 1.00 93.38 463 ALA A N 1
ATOM 3408 C CA . ALA A 1 463 ? -21.584 14.748 -8.340 1.00 93.38 463 ALA A CA 1
ATOM 3409 C C . ALA A 1 463 ? -20.377 15.713 -8.360 1.00 93.38 463 ALA A C 1
ATOM 3411 O O . ALA A 1 463 ? -19.730 15.871 -7.326 1.00 93.38 463 ALA A O 1
ATOM 3412 N N . LEU A 1 464 ? -20.106 16.394 -9.484 1.00 89.31 464 LEU A N 1
ATOM 3413 C CA . LEU A 1 464 ? -18.943 17.281 -9.677 1.00 89.31 464 LEU A CA 1
ATOM 3414 C C . LEU A 1 464 ? -18.988 18.607 -8.893 1.00 89.31 464 LEU A C 1
ATOM 3416 O O . LEU A 1 464 ? -17.966 19.276 -8.786 1.00 89.31 464 LEU A O 1
ATOM 3420 N N . GLY A 1 465 ? -20.152 19.040 -8.393 1.00 81.19 465 GLY A N 1
ATOM 3421 C CA . GLY A 1 465 ? -20.249 20.334 -7.697 1.00 81.19 465 GLY A CA 1
ATOM 3422 C C . GLY A 1 465 ? -20.140 21.545 -8.632 1.00 81.19 465 GLY A C 1
ATOM 3423 O O . GLY A 1 465 ? -19.427 22.500 -8.360 1.00 81.19 465 GLY A O 1
ATOM 3424 N N . LEU A 1 466 ? -20.832 21.524 -9.774 1.00 69.81 466 LEU A N 1
ATOM 3425 C CA . LEU A 1 466 ? -20.718 22.574 -10.800 1.00 69.81 466 LEU A CA 1
ATOM 3426 C C . LEU A 1 466 ? -21.612 23.808 -10.561 1.00 69.81 466 LEU A C 1
ATOM 3428 O O . LEU A 1 466 ? -21.837 24.564 -11.506 1.00 69.81 466 LEU A O 1
ATOM 3432 N N . ASP A 1 467 ? -22.184 24.006 -9.364 1.00 61.97 467 ASP A N 1
ATOM 3433 C CA . ASP A 1 467 ? -23.151 25.094 -9.135 1.00 61.97 467 ASP A CA 1
ATOM 3434 C C . ASP A 1 467 ? -22.464 26.473 -9.252 1.00 61.97 467 ASP A C 1
ATOM 3436 O O . ASP A 1 467 ? -21.596 26.808 -8.440 1.00 61.97 467 ASP A O 1
ATOM 3440 N N . PRO A 1 468 ? -22.813 27.300 -10.258 1.00 47.75 468 PRO A N 1
ATOM 3441 C CA . PRO A 1 468 ? -22.163 28.575 -10.499 1.00 47.75 468 PRO A CA 1
ATOM 3442 C C . PRO A 1 468 ? -22.733 29.630 -9.548 1.00 47.75 468 PRO A C 1
ATOM 3444 O O . PRO A 1 468 ? -23.494 30.517 -9.952 1.00 47.75 468 PRO A O 1
ATOM 3447 N N . ALA A 1 469 ? -22.340 29.587 -8.276 1.00 47.88 469 ALA A N 1
ATOM 3448 C CA . ALA A 1 469 ? -22.437 30.783 -7.454 1.00 47.88 469 ALA A CA 1
ATOM 3449 C C . ALA A 1 469 ? -21.683 31.930 -8.172 1.00 47.88 469 ALA A C 1
ATOM 3451 O O . ALA A 1 469 ? -20.654 31.684 -8.815 1.00 47.88 469 ALA A O 1
ATOM 3452 N N . PRO A 1 470 ? -22.167 33.186 -8.133 1.00 39.22 470 PRO A N 1
ATOM 3453 C CA . PRO A 1 470 ? -21.510 34.292 -8.823 1.00 39.22 470 PRO A CA 1
ATOM 3454 C C . PRO A 1 470 ? -20.082 34.498 -8.290 1.00 39.22 470 PRO A C 1
ATOM 3456 O O . PRO A 1 470 ? -19.898 35.094 -7.234 1.00 39.22 470 PRO A O 1
ATOM 3459 N N . GLY A 1 471 ? -19.082 34.017 -9.036 1.00 49.31 471 GLY A N 1
ATOM 3460 C CA . GLY A 1 471 ? -17.665 34.070 -8.658 1.00 49.31 471 GLY A CA 1
ATOM 3461 C C . GLY A 1 471 ? -17.010 32.727 -8.304 1.00 49.31 471 GLY A C 1
ATOM 3462 O O . GLY A 1 471 ? -15.836 32.752 -7.955 1.00 49.31 471 GLY A O 1
ATOM 3463 N N . GLY A 1 472 ? -17.712 31.589 -8.403 1.00 51.16 472 GLY A N 1
ATOM 3464 C CA . GLY A 1 472 ? -17.125 30.261 -8.175 1.00 51.16 472 GLY A CA 1
ATOM 3465 C C . GLY A 1 472 ? -16.007 29.920 -9.172 1.00 51.16 472 GLY A C 1
ATOM 3466 O O . GLY A 1 472 ? -16.136 30.199 -10.367 1.00 51.16 472 GLY A O 1
ATOM 3467 N N . THR A 1 473 ? -14.916 29.336 -8.669 1.00 56.50 473 THR A N 1
ATOM 3468 C CA . THR A 1 473 ? -13.686 29.006 -9.414 1.00 56.50 473 THR A CA 1
ATOM 3469 C C . THR A 1 473 ? -13.398 27.505 -9.480 1.00 56.50 473 THR A C 1
ATOM 3471 O O . THR A 1 473 ? -12.272 27.175 -9.825 1.00 56.50 473 THR A O 1
ATOM 3474 N N . ASN A 1 474 ? -14.371 26.630 -9.161 1.00 69.56 474 ASN A N 1
ATOM 3475 C CA . ASN A 1 474 ? -14.180 25.172 -9.051 1.00 69.56 474 ASN A CA 1
ATOM 3476 C C . ASN A 1 474 ? -13.309 24.635 -10.203 1.00 69.56 474 ASN A C 1
ATOM 3478 O O . ASN A 1 474 ? -13.734 24.610 -11.362 1.00 69.56 474 ASN A O 1
ATOM 3482 N N . SER A 1 475 ? -12.074 24.276 -9.857 1.00 80.75 475 SER A N 1
ATOM 3483 C CA . SER A 1 475 ? -11.059 23.713 -10.741 1.00 80.75 475 SER A CA 1
ATOM 3484 C C . SER A 1 475 ? -10.649 22.348 -10.215 1.00 80.75 475 SER A C 1
ATOM 3486 O O . SER A 1 475 ? -10.714 22.073 -9.013 1.00 80.75 475 SER A O 1
ATOM 3488 N N . VAL A 1 476 ? -10.166 21.496 -11.113 1.00 85.62 476 VAL A N 1
ATOM 3489 C CA . VAL A 1 476 ? -9.366 20.346 -10.699 1.00 85.62 476 VAL A CA 1
ATOM 3490 C C . VAL A 1 476 ? -7.910 20.792 -10.571 1.00 85.62 476 VAL A C 1
ATOM 3492 O O . VAL A 1 476 ? -7.456 21.663 -11.311 1.00 85.62 476 VAL A O 1
ATOM 3495 N N . VAL A 1 477 ? -7.224 20.237 -9.572 1.00 81.75 477 VAL A N 1
ATOM 3496 C CA . VAL A 1 477 ? -5.772 20.309 -9.407 1.00 81.75 477 VAL A CA 1
ATOM 3497 C C . VAL A 1 477 ? -5.272 18.893 -9.126 1.00 81.75 477 VAL A C 1
ATOM 3499 O O . VAL A 1 477 ? -5.280 18.420 -7.982 1.00 81.75 477 VAL A O 1
ATOM 3502 N N . SER A 1 478 ? -4.876 18.186 -10.180 1.00 84.25 478 SER A N 1
ATOM 3503 C CA . SER A 1 478 ? -4.421 16.795 -10.130 1.00 84.25 478 SER A CA 1
ATOM 3504 C C . SER A 1 478 ? -2.931 16.694 -10.435 1.00 84.25 478 SER A C 1
ATOM 3506 O O . SER A 1 478 ? -2.503 16.985 -11.547 1.00 84.25 478 SER A O 1
ATOM 3508 N N . TRP A 1 479 ? -2.162 16.253 -9.438 1.00 74.62 479 TRP A N 1
ATOM 3509 C CA . TRP A 1 479 ? -0.694 16.158 -9.483 1.00 74.62 479 TRP A CA 1
ATOM 3510 C C . TRP A 1 479 ? -0.164 14.814 -8.972 1.00 74.62 479 TRP A C 1
ATOM 3512 O O . TRP A 1 479 ? 0.968 14.682 -8.508 1.00 74.62 479 TRP A O 1
ATOM 3522 N N . GLY A 1 480 ? -1.047 13.820 -9.012 1.00 72.44 480 GLY A N 1
ATOM 3523 C CA . GLY A 1 480 ? -0.856 12.445 -8.576 1.00 72.44 480 GLY A CA 1
ATOM 3524 C C . GLY A 1 480 ? -2.210 11.737 -8.507 1.00 72.44 480 GLY A C 1
ATOM 3525 O O . GLY A 1 480 ? -3.256 12.390 -8.469 1.00 72.44 480 GLY A O 1
ATOM 3526 N N . GLY A 1 481 ? -2.212 10.402 -8.494 1.00 86.19 481 GLY A N 1
ATOM 3527 C CA . GLY A 1 481 ? -3.454 9.619 -8.521 1.00 86.19 481 GLY A CA 1
ATOM 3528 C C . GLY A 1 481 ? -4.204 9.734 -9.850 1.00 86.19 481 GLY A C 1
ATOM 3529 O O . GLY A 1 481 ? -3.613 10.113 -10.857 1.00 86.19 481 GLY A O 1
ATOM 3530 N N . ALA A 1 482 ? -5.490 9.390 -9.866 1.00 94.94 482 ALA A N 1
ATOM 3531 C CA . ALA A 1 482 ? -6.334 9.454 -11.050 1.00 94.94 482 ALA A CA 1
ATOM 3532 C C . ALA A 1 482 ? -7.732 10.012 -10.753 1.00 94.94 482 ALA A C 1
ATOM 3534 O O . ALA A 1 482 ? -8.290 9.766 -9.683 1.00 94.94 482 ALA A O 1
ATOM 3535 N N . ILE A 1 483 ? -8.309 10.729 -11.722 1.00 96.50 483 ILE A N 1
ATOM 3536 C CA . ILE A 1 483 ? -9.664 11.285 -11.665 1.00 96.50 483 ILE A CA 1
ATOM 3537 C C . ILE A 1 483 ? -10.492 10.928 -12.903 1.00 96.50 483 ILE A C 1
ATOM 3539 O O . ILE A 1 483 ? -9.967 10.876 -14.014 1.00 96.50 483 ILE A O 1
ATOM 3543 N N . GLY A 1 484 ? -11.798 10.707 -12.738 1.00 96.31 484 GLY A N 1
ATOM 3544 C CA . GLY A 1 484 ? -12.707 10.469 -13.861 1.00 96.31 484 GLY A CA 1
ATOM 3545 C C . GLY A 1 484 ? -14.184 10.645 -13.526 1.00 96.31 484 GLY A C 1
ATOM 3546 O O . GLY A 1 484 ? -14.563 10.874 -12.376 1.00 96.31 484 GLY A O 1
ATOM 3547 N N . VAL A 1 485 ? -15.015 10.521 -14.563 1.00 96.81 485 VAL A N 1
ATOM 3548 C CA . VAL A 1 485 ? -16.477 10.492 -14.450 1.00 96.81 485 VAL A CA 1
ATOM 3549 C C . VAL A 1 485 ? -16.997 9.189 -15.053 1.00 96.81 485 VAL A C 1
ATOM 3551 O O . VAL A 1 485 ? -16.853 8.961 -16.256 1.00 96.81 485 VAL A O 1
ATOM 3554 N N . ASP A 1 486 ? -17.643 8.352 -14.244 1.00 95.81 486 ASP A N 1
ATOM 3555 C CA . ASP A 1 486 ? -18.053 6.994 -14.632 1.00 95.81 486 ASP A CA 1
ATOM 3556 C C . ASP A 1 486 ? -19.059 6.999 -15.785 1.00 95.81 486 ASP A C 1
ATOM 3558 O O . ASP A 1 486 ? -19.023 6.134 -16.666 1.00 95.81 486 ASP A O 1
ATOM 3562 N N . SER A 1 487 ? -19.944 8.002 -15.803 1.00 94.44 487 SER A N 1
ATOM 3563 C CA . SER A 1 487 ? -20.928 8.195 -16.873 1.00 94.44 487 SER A CA 1
ATOM 3564 C C . SER A 1 487 ? -20.327 8.616 -18.224 1.00 94.44 487 SER A C 1
ATOM 3566 O O . SER A 1 487 ? -21.021 8.520 -19.241 1.00 94.44 487 SER A O 1
ATOM 3568 N N . GLY A 1 488 ? -19.055 9.031 -18.260 1.00 95.81 488 GLY A N 1
ATOM 3569 C CA . GLY A 1 488 ? -18.312 9.349 -19.481 1.00 95.81 488 GLY A CA 1
ATOM 3570 C C . GLY A 1 488 ? -17.466 10.621 -19.384 1.00 95.81 488 GLY A C 1
ATOM 3571 O O . GLY A 1 488 ? -17.877 11.633 -18.810 1.00 95.81 488 GLY A O 1
ATOM 3572 N N . VAL A 1 489 ? -16.294 10.580 -20.015 1.00 97.06 489 VAL A N 1
ATOM 3573 C CA . VAL A 1 489 ? -15.303 11.663 -20.062 1.00 97.06 489 VAL A CA 1
ATOM 3574 C C . VAL A 1 489 ? -15.138 12.208 -21.480 1.00 97.06 489 VAL A C 1
ATOM 3576 O O . VAL A 1 489 ? -15.010 13.421 -21.671 1.00 97.06 489 VAL A O 1
ATOM 3579 N N . ILE A 1 490 ? -15.180 11.357 -22.509 1.00 96.38 490 ILE A N 1
ATOM 3580 C CA . ILE A 1 490 ? -14.941 11.780 -23.891 1.00 96.38 490 ILE A CA 1
ATOM 3581 C C . ILE A 1 490 ? -16.100 12.664 -24.368 1.00 96.38 490 ILE A C 1
ATOM 3583 O O . ILE A 1 490 ? -17.228 12.220 -24.569 1.00 96.38 490 ILE A O 1
ATOM 3587 N N . GLY A 1 491 ? -15.803 13.943 -24.612 1.00 91.38 491 GLY A N 1
ATOM 3588 C CA . GLY A 1 491 ? -16.802 14.938 -25.014 1.00 91.38 491 GLY A CA 1
ATOM 3589 C C . GLY A 1 491 ? -17.594 15.547 -23.852 1.00 91.38 491 GLY A C 1
ATOM 3590 O O . GLY A 1 491 ? -18.495 16.351 -24.099 1.00 91.38 491 GLY A O 1
ATOM 3591 N N . ASN A 1 492 ? -17.247 15.219 -22.605 1.00 94.38 492 ASN A N 1
ATOM 3592 C CA . ASN A 1 492 ? -17.827 15.823 -21.413 1.00 94.38 492 ASN A CA 1
ATOM 3593 C C . ASN A 1 492 ? -17.196 17.200 -21.157 1.00 94.38 492 ASN A C 1
ATOM 3595 O O . ASN A 1 492 ? -16.178 17.324 -20.482 1.00 94.38 492 ASN A O 1
ATOM 3599 N N . ALA A 1 493 ? -17.779 18.246 -21.746 1.00 91.00 493 ALA A N 1
ATOM 3600 C CA . ALA A 1 493 ? -17.248 19.604 -21.635 1.00 91.00 493 ALA A CA 1
ATOM 3601 C C . ALA A 1 493 ? -17.299 20.152 -20.201 1.00 91.00 493 ALA A C 1
ATOM 3603 O O . ALA A 1 493 ? -16.431 20.939 -19.838 1.00 91.00 493 ALA A O 1
ATOM 3604 N N . ASP A 1 494 ? -18.288 19.750 -19.405 1.00 89.75 494 ASP A N 1
ATOM 3605 C CA . ASP A 1 494 ? -18.423 20.214 -18.025 1.00 89.75 494 ASP A CA 1
ATOM 3606 C C . ASP A 1 494 ? -17.238 19.743 -17.177 1.00 89.75 494 ASP A C 1
ATOM 3608 O O . ASP A 1 494 ? -16.642 20.542 -16.468 1.00 89.75 494 ASP A O 1
ATOM 3612 N N . PHE A 1 495 ? -16.844 18.474 -17.328 1.00 92.50 495 PHE A N 1
ATOM 3613 C CA . PHE A 1 495 ? -15.686 17.898 -16.647 1.00 92.50 495 PHE A CA 1
ATOM 3614 C C . PHE A 1 495 ? -14.354 18.359 -17.253 1.00 92.50 495 PHE A C 1
ATOM 3616 O O . PHE A 1 495 ? -13.476 18.836 -16.545 1.00 92.50 495 PHE A O 1
ATOM 3623 N N . LEU A 1 496 ? -14.199 18.277 -18.579 1.00 92.00 496 LEU A N 1
ATOM 3624 C CA . LEU A 1 496 ? -12.923 18.584 -19.234 1.00 92.00 496 LEU A CA 1
ATOM 3625 C C . LEU A 1 496 ? -12.514 20.058 -19.103 1.00 92.00 496 LEU A C 1
ATOM 3627 O O . LEU A 1 496 ? -11.331 20.368 -19.185 1.00 92.00 496 LEU A O 1
ATOM 3631 N N . ASN A 1 497 ? -13.463 20.981 -18.920 1.00 88.88 497 ASN A N 1
ATOM 3632 C CA . ASN A 1 497 ? -13.140 22.394 -18.708 1.00 88.88 497 ASN A CA 1
ATOM 3633 C C . ASN A 1 497 ? -12.663 22.712 -17.284 1.00 88.88 497 ASN A C 1
ATOM 3635 O O . ASN A 1 497 ? -12.230 23.843 -17.071 1.00 88.88 497 ASN A O 1
ATOM 3639 N N . LEU A 1 498 ? -12.722 21.753 -16.354 1.00 87.44 498 LEU A N 1
ATOM 3640 C CA . LEU A 1 498 ? -12.149 21.896 -15.013 1.00 87.44 498 LEU A CA 1
ATOM 3641 C C . LEU A 1 498 ? -10.622 21.762 -15.010 1.00 87.44 498 LEU A C 1
ATOM 3643 O O . LEU A 1 498 ? -10.000 22.147 -14.028 1.00 87.44 498 LEU A O 1
ATOM 3647 N N . PHE A 1 499 ? -10.037 21.222 -16.085 1.00 87.00 499 PHE A N 1
ATOM 3648 C CA . PHE A 1 499 ? -8.595 21.026 -16.206 1.00 87.00 499 PHE A CA 1
ATOM 3649 C C . PHE A 1 499 ? -7.888 22.206 -16.874 1.00 87.00 499 PHE A C 1
ATOM 3651 O O . PHE A 1 499 ? -8.399 22.844 -17.811 1.00 87.00 499 PHE A O 1
ATOM 3658 N N . SER A 1 500 ? -6.649 22.430 -16.452 1.00 79.00 500 SER A N 1
ATOM 3659 C CA . SER A 1 500 ? -5.725 23.407 -17.007 1.00 79.00 500 SER A CA 1
ATOM 3660 C C . SER A 1 500 ? -4.519 22.725 -17.661 1.00 79.00 500 SER A C 1
ATOM 3662 O O . SER A 1 500 ? -3.895 21.816 -17.123 1.00 79.00 500 SER A O 1
ATOM 3664 N N . THR A 1 501 ? -4.158 23.210 -18.853 1.00 69.19 501 THR A N 1
ATOM 3665 C CA . THR A 1 501 ? -2.973 22.766 -19.612 1.00 69.19 501 THR A CA 1
ATOM 3666 C C . THR A 1 501 ? -1.877 23.833 -19.661 1.00 69.19 501 THR A C 1
ATOM 3668 O O . THR A 1 501 ? -0.989 23.758 -20.516 1.00 69.19 501 THR A O 1
ATOM 3671 N N . ASP A 1 502 ? -2.003 24.909 -18.880 1.00 65.75 502 ASP A N 1
ATOM 3672 C CA . ASP A 1 502 ? -1.106 26.060 -18.974 1.00 65.75 502 ASP A CA 1
ATOM 3673 C C . ASP A 1 502 ? 0.168 25.844 -18.149 1.00 65.75 502 ASP A C 1
ATOM 3675 O O . ASP A 1 502 ? 0.192 26.043 -16.941 1.00 65.75 502 ASP A O 1
ATOM 3679 N N . VAL A 1 503 ? 1.244 25.460 -18.836 1.00 54.69 503 VAL A N 1
ATOM 3680 C CA . VAL A 1 503 ? 2.604 25.356 -18.274 1.00 54.69 503 VAL A CA 1
ATOM 3681 C C . VAL A 1 503 ? 3.395 26.670 -18.365 1.00 54.69 503 VAL A C 1
ATOM 3683 O O . VAL A 1 503 ? 4.539 26.724 -17.928 1.00 54.69 503 VAL A O 1
ATOM 3686 N N . ASN A 1 504 ? 2.834 27.723 -18.982 1.00 44.19 504 ASN A N 1
ATOM 3687 C CA . ASN A 1 504 ? 3.544 28.960 -19.348 1.00 44.19 504 ASN A CA 1
ATOM 3688 C C . ASN A 1 504 ? 3.018 30.216 -18.638 1.00 44.19 504 ASN A C 1
ATOM 3690 O O . ASN A 1 504 ? 3.422 31.337 -18.973 1.00 44.19 504 ASN A O 1
ATOM 3694 N N . SER A 1 505 ? 2.122 30.058 -17.669 1.00 42.12 505 SER A N 1
ATOM 3695 C CA . SER A 1 505 ? 1.791 31.135 -16.748 1.00 42.12 505 SER A CA 1
ATOM 3696 C C . SER A 1 505 ? 3.020 31.425 -15.863 1.00 42.12 505 SER A C 1
ATOM 3698 O O . SER A 1 505 ? 3.884 30.570 -15.681 1.00 42.12 505 SER A O 1
ATOM 3700 N N . SER A 1 506 ? 3.140 32.632 -15.301 1.00 40.81 506 SER A N 1
ATOM 3701 C CA . SER A 1 506 ? 4.171 32.941 -14.288 1.00 40.81 506 SER A CA 1
ATOM 3702 C C . SER A 1 506 ? 4.106 32.030 -13.049 1.00 40.81 506 SER A C 1
ATOM 3704 O O . SER A 1 506 ? 4.968 32.124 -12.180 1.00 40.81 506 SER A O 1
ATOM 3706 N N . ASP A 1 507 ? 3.085 31.177 -12.986 1.00 44.97 507 ASP A N 1
ATOM 3707 C CA . ASP A 1 507 ? 2.928 30.039 -12.100 1.00 44.97 507 ASP A CA 1
ATOM 3708 C C . ASP A 1 507 ? 2.835 28.737 -12.945 1.00 44.97 507 ASP A C 1
ATOM 3710 O O . ASP A 1 507 ? 1.774 28.442 -13.508 1.00 44.97 507 ASP A O 1
ATOM 3714 N N . PRO A 1 508 ? 3.940 27.989 -13.127 1.00 40.88 508 PRO A N 1
ATOM 3715 C CA . PRO A 1 508 ? 3.975 26.754 -13.920 1.00 40.88 508 PRO A CA 1
ATOM 3716 C C . PRO A 1 508 ? 3.295 25.553 -13.229 1.00 40.88 508 PRO A C 1
ATOM 3718 O O . PRO A 1 508 ? 3.296 24.459 -13.788 1.00 40.88 508 PRO A O 1
ATOM 3721 N N . TYR A 1 509 ? 2.708 25.740 -12.040 1.00 50.53 509 TYR A N 1
ATOM 3722 C CA . TYR A 1 509 ? 2.170 24.672 -11.187 1.00 50.53 509 TYR A CA 1
ATOM 3723 C C . TYR A 1 509 ? 0.635 24.551 -11.231 1.00 50.53 509 TYR A C 1
ATOM 3725 O O . TYR A 1 509 ? 0.037 23.902 -10.377 1.00 50.53 509 TYR A O 1
ATOM 3733 N N . LEU A 1 510 ? 0.005 25.155 -12.246 1.00 53.22 510 LEU A N 1
ATOM 3734 C CA . LEU A 1 510 ? -1.431 25.057 -12.544 1.00 53.22 510 LEU A CA 1
ATOM 3735 C C . LEU A 1 510 ? -1.764 24.010 -13.620 1.00 53.22 510 LEU A C 1
ATOM 3737 O O . LEU A 1 510 ? -2.893 23.987 -14.103 1.00 53.22 510 LEU A O 1
ATOM 3741 N N . ALA A 1 511 ? -0.804 23.208 -14.081 1.00 68.00 511 ALA A N 1
ATOM 3742 C CA . ALA A 1 511 ? -1.068 22.172 -15.075 1.00 68.00 511 ALA A CA 1
ATOM 3743 C C . ALA A 1 511 ? -1.484 20.864 -14.392 1.00 68.00 511 ALA A C 1
ATOM 3745 O O . ALA A 1 511 ? -0.765 20.373 -13.527 1.00 68.00 511 ALA A O 1
ATOM 3746 N N . ASP A 1 512 ? -2.610 20.291 -14.814 1.00 83.69 512 ASP A N 1
ATOM 3747 C CA . ASP A 1 512 ? -3.030 18.965 -14.363 1.00 83.69 512 ASP A CA 1
ATOM 3748 C C . ASP A 1 512 ? -2.201 17.885 -15.070 1.00 83.69 512 ASP A C 1
ATOM 3750 O O . ASP A 1 512 ? -2.305 17.704 -16.290 1.00 83.69 512 ASP A O 1
ATOM 3754 N N . ASP A 1 513 ? -1.369 17.175 -14.307 1.00 84.44 513 ASP A N 1
ATOM 3755 C CA . ASP A 1 513 ? -0.459 16.126 -14.787 1.00 84.44 513 ASP A CA 1
ATOM 3756 C C . ASP A 1 513 ? -0.721 14.746 -14.156 1.00 84.44 513 ASP A C 1
ATOM 3758 O O . ASP A 1 513 ? -0.026 13.786 -14.489 1.00 84.44 513 ASP A O 1
ATOM 3762 N N . GLY A 1 514 ? -1.754 14.611 -13.314 1.00 90.50 514 GLY A N 1
ATOM 3763 C CA . GLY A 1 514 ? -2.225 13.330 -12.775 1.00 90.50 514 GLY A CA 1
ATOM 3764 C C . GLY A 1 514 ? -2.881 12.397 -13.809 1.00 90.50 514 GLY A C 1
ATOM 3765 O O . GLY A 1 514 ? -2.847 12.624 -15.018 1.00 90.50 514 GLY A O 1
ATOM 3766 N N . GLY A 1 515 ? -3.496 11.313 -13.337 1.00 94.75 515 GLY A N 1
ATOM 3767 C CA . GLY A 1 515 ? -4.175 10.315 -14.165 1.00 94.75 515 GLY A CA 1
ATOM 3768 C C . GLY A 1 515 ? -5.611 10.690 -14.544 1.00 94.75 515 GLY A C 1
ATOM 3769 O O . GLY A 1 515 ? -6.371 11.222 -13.739 1.00 94.75 515 GLY A O 1
ATOM 3770 N N . LEU A 1 516 ? -6.015 10.355 -15.766 1.00 96.81 516 LEU A N 1
ATOM 3771 C CA . LEU A 1 516 ? -7.368 10.505 -16.291 1.00 96.81 516 LEU A CA 1
ATOM 3772 C C . LEU A 1 516 ? -7.996 9.123 -16.500 1.00 96.81 516 LEU A C 1
ATOM 3774 O O . LEU A 1 516 ? -7.602 8.383 -17.406 1.00 96.81 516 LEU A O 1
ATOM 3778 N N . MET A 1 517 ? -8.996 8.789 -15.689 1.00 97.38 517 MET A N 1
ATOM 3779 C CA . MET A 1 517 ? -9.843 7.615 -15.900 1.00 97.38 517 MET A CA 1
ATOM 3780 C C . MET A 1 517 ? -10.935 7.955 -16.910 1.00 97.38 517 MET A C 1
ATOM 3782 O O . MET A 1 517 ? -11.570 9.006 -16.821 1.00 97.38 517 MET A O 1
ATOM 3786 N N . LEU A 1 518 ? -11.176 7.061 -17.866 1.00 97.12 518 LEU A N 1
ATOM 3787 C CA . LEU A 1 518 ? -12.293 7.193 -18.799 1.00 97.12 518 LEU A CA 1
ATOM 3788 C C . LEU A 1 518 ? -13.552 6.551 -18.203 1.00 97.12 518 LEU A C 1
ATOM 3790 O O . LEU A 1 518 ? -13.479 5.774 -17.250 1.00 97.12 518 LEU A O 1
ATOM 3794 N N . GLY A 1 519 ? -14.721 6.823 -18.784 1.00 94.06 519 GLY A N 1
ATOM 3795 C CA . GLY A 1 519 ? -15.925 6.073 -18.431 1.00 94.06 519 GLY A CA 1
ATOM 3796 C C . GLY A 1 519 ? -15.761 4.583 -18.764 1.00 94.06 519 GLY A C 1
ATOM 3797 O O . GLY A 1 519 ? -15.093 4.223 -19.736 1.00 94.06 519 GLY A O 1
ATOM 3798 N N . VAL A 1 520 ? -16.420 3.695 -18.011 1.00 81.19 520 VAL A N 1
ATOM 3799 C CA . VAL A 1 520 ? -16.283 2.220 -18.128 1.00 81.19 520 VAL A CA 1
ATOM 3800 C C . VAL A 1 520 ? -16.530 1.694 -19.561 1.00 81.19 520 VAL A C 1
ATOM 3802 O O . VAL A 1 520 ? -16.020 0.647 -19.952 1.00 81.19 520 VAL A O 1
ATOM 3805 N N . GLY A 1 521 ? -17.274 2.433 -20.394 1.00 88.81 521 GLY A N 1
ATOM 3806 C CA . GLY A 1 521 ? -17.534 2.101 -21.803 1.00 88.81 521 GLY A CA 1
ATOM 3807 C C . GLY A 1 521 ? -16.615 2.758 -22.846 1.00 88.81 521 GLY A C 1
ATOM 3808 O O . GLY A 1 521 ? -16.802 2.512 -24.038 1.00 88.81 521 GLY A O 1
ATOM 3809 N N . GLU A 1 522 ? -15.663 3.602 -22.446 1.00 97.12 522 GLU A N 1
ATOM 3810 C CA . GLU A 1 522 ? -14.895 4.478 -23.347 1.00 97.12 522 GLU A CA 1
ATOM 3811 C C . GLU A 1 522 ? -13.496 3.954 -23.700 1.00 97.12 522 GLU A C 1
ATOM 3813 O O . GLU A 1 522 ? -12.896 4.419 -24.668 1.00 97.12 522 GLU A O 1
ATOM 3818 N N . TYR A 1 523 ? -12.993 2.935 -22.999 1.00 96.50 523 TYR A N 1
ATOM 3819 C CA . TYR A 1 523 ? -11.649 2.371 -23.207 1.00 96.50 523 TYR A CA 1
ATOM 3820 C C . TYR A 1 523 ? -11.431 1.708 -24.588 1.00 96.50 523 TYR A C 1
ATOM 3822 O O . TYR A 1 523 ? -10.320 1.326 -24.948 1.00 96.50 523 TYR A O 1
ATOM 3830 N N . ASN A 1 524 ? -12.471 1.597 -25.415 1.00 96.31 524 ASN A N 1
ATOM 3831 C CA . ASN A 1 524 ? -12.369 1.132 -26.802 1.00 96.31 524 ASN A CA 1
ATOM 3832 C C . ASN A 1 524 ? -12.350 2.267 -27.845 1.00 96.31 524 ASN A C 1
ATOM 3834 O O . ASN A 1 524 ? -12.269 1.990 -29.044 1.00 96.31 524 ASN A O 1
ATOM 3838 N N . GLN A 1 525 ? -12.457 3.525 -27.414 1.00 97.44 525 GLN A N 1
ATOM 3839 C CA . GLN A 1 525 ? -12.518 4.690 -28.293 1.00 97.44 525 GLN A CA 1
ATOM 3840 C C . GLN A 1 525 ? -11.124 5.210 -28.639 1.00 97.44 525 GLN A C 1
ATOM 3842 O O . GLN A 1 525 ? -10.180 5.097 -27.863 1.00 97.44 525 GLN A O 1
ATOM 3847 N N . ASN A 1 526 ? -11.005 5.852 -29.803 1.00 96.75 526 ASN A N 1
ATOM 3848 C CA . ASN A 1 526 ? -9.791 6.585 -30.148 1.00 96.75 526 ASN A CA 1
ATOM 3849 C C . ASN A 1 526 ? -9.729 7.896 -29.356 1.00 96.75 526 ASN A C 1
ATOM 3851 O O . ASN A 1 526 ? -10.684 8.680 -29.360 1.00 96.75 526 ASN A O 1
ATOM 3855 N N . ILE A 1 527 ? -8.581 8.157 -28.741 1.00 97.94 527 ILE A N 1
ATOM 3856 C CA . ILE A 1 527 ? -8.343 9.338 -27.913 1.00 97.94 527 ILE A CA 1
ATOM 3857 C C . ILE A 1 527 ? -7.200 10.181 -28.479 1.00 97.94 527 ILE A C 1
ATOM 3859 O O . ILE A 1 527 ? -6.270 9.673 -29.110 1.00 97.94 527 ILE A O 1
ATOM 3863 N N . SER A 1 528 ? -7.275 11.490 -28.267 1.00 97.31 528 SER A N 1
ATOM 3864 C CA . SER A 1 528 ? -6.256 12.442 -28.696 1.00 97.31 528 SER A CA 1
ATOM 3865 C C . SER A 1 528 ? -6.043 13.515 -27.638 1.00 97.31 528 SER A C 1
ATOM 3867 O O . SER A 1 528 ? -6.894 14.388 -27.467 1.00 97.31 528 SER A O 1
ATOM 3869 N N . PHE A 1 529 ? -4.867 13.477 -27.013 1.00 96.31 529 PHE A N 1
ATOM 3870 C CA . PHE A 1 529 ? -4.354 14.489 -26.081 1.00 96.31 529 PHE A CA 1
ATOM 3871 C C . PHE A 1 529 ? -3.685 15.675 -26.802 1.00 96.31 529 PHE A C 1
ATOM 3873 O O . PHE A 1 529 ? -3.412 16.719 -26.208 1.00 96.31 529 PHE A O 1
ATOM 3880 N N . ALA A 1 530 ? -3.409 15.523 -28.102 1.00 94.75 530 ALA A N 1
ATOM 3881 C CA . ALA A 1 530 ? -2.848 16.582 -28.932 1.00 94.75 530 ALA A CA 1
ATOM 3882 C C . ALA A 1 530 ? -3.791 17.804 -29.051 1.00 94.75 530 ALA A C 1
ATOM 3884 O O . ALA A 1 530 ? -5.013 17.632 -28.983 1.00 94.75 530 ALA A O 1
ATOM 3885 N N . PRO A 1 531 ? -3.252 19.015 -29.316 1.00 92.81 531 PRO A N 1
ATOM 3886 C CA . PRO A 1 531 ? -4.047 20.225 -29.521 1.00 92.81 531 PRO A CA 1
ATOM 3887 C C . PRO A 1 531 ? -5.192 20.047 -30.526 1.00 92.81 531 PRO A C 1
ATOM 3889 O O . PRO A 1 531 ? -4.979 19.597 -31.654 1.00 92.81 531 PRO A O 1
ATOM 3892 N N . GLY A 1 532 ? -6.412 20.418 -30.127 1.00 90.62 532 GLY A N 1
ATOM 3893 C CA . GLY A 1 532 ? -7.639 20.221 -30.908 1.00 90.62 532 GLY A CA 1
ATOM 3894 C C . GLY A 1 532 ? -8.213 18.795 -30.896 1.00 90.62 532 GLY A C 1
ATOM 3895 O O . GLY A 1 532 ? -9.203 18.540 -31.586 1.00 90.62 532 GLY A O 1
ATOM 3896 N N . GLY A 1 533 ? -7.610 17.871 -30.144 1.00 95.00 533 GLY A N 1
ATOM 3897 C CA . GLY A 1 533 ? -8.125 16.528 -29.883 1.00 95.00 533 GLY A CA 1
ATOM 3898 C C . GLY A 1 533 ? -9.314 16.502 -28.917 1.00 95.00 533 GLY A C 1
ATOM 3899 O O . GLY A 1 533 ? -9.668 17.508 -28.305 1.00 95.00 533 GLY A O 1
ATOM 3900 N N . ASN A 1 534 ? -9.941 15.330 -28.763 1.00 95.69 534 ASN A N 1
ATOM 3901 C CA . ASN A 1 534 ? -11.089 15.146 -27.864 1.00 95.69 534 ASN A CA 1
ATOM 3902 C C . ASN A 1 534 ? -10.726 15.201 -26.369 1.00 95.69 534 ASN A C 1
ATOM 3904 O O . ASN A 1 534 ? -11.632 15.380 -25.562 1.00 95.69 534 ASN A O 1
ATOM 3908 N N . LEU A 1 535 ? -9.437 15.100 -26.023 1.00 96.44 535 LEU A N 1
ATOM 3909 C CA . LEU A 1 535 ? -8.898 15.232 -24.667 1.00 96.44 535 LEU A CA 1
ATOM 3910 C C . LEU A 1 535 ? -7.820 16.332 -24.575 1.00 96.44 535 LEU A C 1
ATOM 3912 O O . LEU A 1 535 ? -6.973 16.284 -23.693 1.00 96.44 535 LEU A O 1
ATOM 3916 N N . ASP A 1 536 ? -7.833 17.337 -25.464 1.00 92.88 536 ASP A N 1
ATOM 3917 C CA . ASP A 1 536 ? -6.838 18.435 -25.475 1.00 92.88 536 ASP A CA 1
ATOM 3918 C C . ASP A 1 536 ? -6.714 19.131 -24.109 1.00 92.88 536 ASP A C 1
ATOM 3920 O O . ASP A 1 536 ? -5.613 19.435 -23.664 1.00 92.88 536 ASP A O 1
ATOM 3924 N N . LYS A 1 537 ? -7.839 19.306 -23.403 1.00 90.81 537 LYS A N 1
ATOM 3925 C CA . LYS A 1 537 ? -7.891 19.906 -22.060 1.00 90.81 537 LYS A CA 1
ATOM 3926 C C . LYS A 1 537 ? -7.228 19.079 -20.958 1.00 90.81 537 LYS A C 1
ATOM 3928 O O . LYS A 1 537 ? -6.799 19.655 -19.973 1.00 90.81 537 LYS A O 1
ATOM 3933 N N . ALA A 1 538 ? -7.106 17.773 -21.155 1.00 92.94 538 ALA A N 1
ATOM 3934 C CA . ALA A 1 538 ? -6.367 16.867 -20.282 1.00 92.94 538 ALA A CA 1
ATOM 3935 C C . ALA A 1 538 ? -5.018 16.479 -20.917 1.00 92.94 538 ALA A C 1
ATOM 3937 O O . ALA A 1 538 ? -4.476 15.412 -20.657 1.00 92.94 538 ALA A O 1
ATOM 3938 N N . GLY A 1 539 ? -4.486 17.314 -21.819 1.00 92.19 539 GLY A N 1
ATOM 3939 C CA . GLY A 1 539 ? -3.371 16.966 -22.700 1.00 92.19 539 GLY A CA 1
ATOM 3940 C C . GLY A 1 539 ? -2.046 16.620 -22.007 1.00 92.19 539 GLY A C 1
ATOM 3941 O O . GLY A 1 539 ? -1.165 16.059 -22.659 1.00 92.19 539 GLY A O 1
ATOM 3942 N N . LEU A 1 540 ? -1.892 16.977 -20.730 1.00 89.94 540 LEU A N 1
ATOM 3943 C CA . LEU A 1 540 ? -0.707 16.705 -19.908 1.00 89.94 540 LEU A CA 1
ATOM 3944 C C . LEU A 1 540 ? -0.912 15.555 -18.911 1.00 89.94 540 LEU A C 1
ATOM 3946 O O . LEU A 1 540 ? 0.066 15.096 -18.331 1.00 89.94 540 LEU A O 1
ATOM 3950 N N . MET A 1 541 ? -2.141 15.056 -18.778 1.00 93.81 541 MET A N 1
ATOM 3951 C CA . MET A 1 541 ? -2.495 13.950 -17.893 1.00 93.81 541 MET A CA 1
ATOM 3952 C C . MET A 1 541 ? -2.089 12.598 -18.492 1.00 93.81 541 MET A C 1
ATOM 3954 O O . MET A 1 541 ? -1.965 12.446 -19.714 1.00 93.81 541 MET A O 1
ATOM 3958 N N . SER A 1 542 ? -1.913 11.594 -17.635 1.00 95.44 542 SER A N 1
ATOM 3959 C CA . SER A 1 542 ? -1.722 10.202 -18.050 1.00 95.44 542 SER A CA 1
ATOM 3960 C C . SER A 1 542 ? -3.061 9.490 -18.254 1.00 95.44 542 SER A C 1
ATOM 3962 O O . SER A 1 542 ? -4.031 9.760 -17.556 1.00 95.44 542 SER A O 1
ATOM 3964 N N . LEU A 1 543 ? -3.156 8.565 -19.213 1.00 97.75 543 LEU A N 1
ATOM 3965 C CA . LEU A 1 543 ? -4.315 7.668 -19.286 1.00 97.75 543 LEU A CA 1
ATOM 3966 C C . LEU A 1 543 ? -4.237 6.665 -18.127 1.00 97.75 543 LEU A C 1
ATOM 3968 O O . LEU A 1 543 ? -3.258 5.923 -18.042 1.00 97.75 543 LEU A O 1
ATOM 3972 N N . ALA A 1 544 ? -5.276 6.621 -17.295 1.00 96.75 544 ALA A N 1
ATOM 3973 C CA . ALA A 1 544 ? -5.358 5.777 -16.105 1.00 96.75 544 ALA A CA 1
ATOM 3974 C C . ALA A 1 544 ? -6.501 4.750 -16.193 1.00 96.75 544 ALA A C 1
ATOM 3976 O O . ALA A 1 544 ? -7.405 4.853 -17.032 1.00 96.75 544 ALA A O 1
ATOM 3977 N N . ALA A 1 545 ? -6.468 3.759 -15.304 1.00 95.44 545 ALA A N 1
ATOM 3978 C CA . ALA A 1 545 ? -7.522 2.764 -15.126 1.00 95.44 545 ALA A CA 1
ATOM 3979 C C . ALA A 1 545 ? -8.282 2.977 -13.807 1.00 95.44 545 ALA A C 1
ATOM 3981 O O . ALA A 1 545 ? -7.735 3.487 -12.828 1.00 95.44 545 ALA A O 1
ATOM 3982 N N . HIS A 1 546 ? -9.538 2.536 -13.790 1.00 94.12 546 HIS A N 1
ATOM 3983 C CA . HIS A 1 546 ? -10.310 2.295 -12.572 1.00 94.12 546 HIS A CA 1
ATOM 3984 C C . HIS A 1 546 ? -9.615 1.253 -11.708 1.00 94.12 546 HIS A C 1
ATOM 3986 O O . HIS A 1 546 ? -8.845 0.438 -12.205 1.00 94.12 546 HIS A O 1
ATOM 3992 N N . GLU A 1 547 ? -9.936 1.249 -10.424 1.00 93.44 547 GLU A N 1
ATOM 3993 C CA . GLU A 1 547 ? -9.384 0.355 -9.407 1.00 93.44 547 GLU A CA 1
ATOM 3994 C C . GLU A 1 547 ? -9.554 -1.134 -9.738 1.00 93.44 547 GLU A C 1
ATOM 3996 O O . GLU A 1 547 ? -8.679 -1.927 -9.415 1.00 93.44 547 GLU A O 1
ATOM 4001 N N . ASP A 1 548 ? -10.616 -1.498 -10.461 1.00 92.06 548 ASP A N 1
ATOM 4002 C CA . ASP A 1 548 ? -10.865 -2.869 -10.929 1.00 92.06 548 ASP A CA 1
ATOM 4003 C C . ASP A 1 548 ? -10.053 -3.239 -12.193 1.00 92.06 548 ASP A C 1
ATOM 4005 O O . ASP A 1 548 ? -10.137 -4.361 -12.700 1.00 92.06 548 ASP A O 1
ATOM 4009 N N . GLY A 1 549 ? -9.284 -2.292 -12.735 1.00 95.06 549 GLY A N 1
ATOM 4010 C CA . GLY A 1 549 ? -8.527 -2.411 -13.978 1.00 95.06 549 GLY A CA 1
ATOM 4011 C C . GLY A 1 549 ? -9.364 -2.193 -15.244 1.00 95.06 549 GLY A C 1
ATOM 4012 O O . GLY A 1 549 ? -10.586 -2.359 -15.281 1.00 95.06 549 GLY A O 1
ATOM 4013 N N . ASN A 1 550 ? -8.700 -1.816 -16.340 1.00 96.19 550 ASN A N 1
ATOM 4014 C CA . ASN A 1 550 ? -9.338 -1.629 -17.643 1.00 96.19 550 ASN A CA 1
ATOM 4015 C C . ASN A 1 550 ? -8.450 -2.092 -18.801 1.00 96.19 550 ASN A C 1
ATOM 4017 O O . ASN A 1 550 ? -7.231 -1.946 -18.780 1.00 96.19 550 ASN A O 1
ATOM 4021 N N . VAL A 1 551 ? -9.089 -2.572 -19.872 1.00 97.81 551 VAL A N 1
ATOM 4022 C CA . VAL A 1 551 ? -8.420 -2.923 -21.132 1.00 97.81 551 VAL A CA 1
ATOM 4023 C C . VAL A 1 551 ? -8.681 -1.828 -22.161 1.00 97.81 551 VAL A C 1
ATOM 4025 O O . VAL A 1 551 ? -9.808 -1.676 -22.638 1.00 97.81 551 VAL A O 1
ATOM 4028 N N . PHE A 1 552 ? -7.642 -1.082 -22.530 1.00 98.25 552 PHE A N 1
ATOM 4029 C CA . PHE A 1 552 ? -7.714 -0.050 -23.554 1.00 98.25 552 PHE A CA 1
ATOM 4030 C C . PHE A 1 552 ? -7.403 -0.628 -24.937 1.00 98.25 552 PHE A C 1
ATOM 4032 O O . PHE A 1 552 ? -6.302 -1.110 -25.181 1.00 98.25 552 PHE A O 1
ATOM 4039 N N . THR A 1 553 ? -8.344 -0.553 -25.881 1.00 97.50 553 THR A N 1
ATOM 4040 C CA . THR A 1 553 ? -8.172 -1.090 -27.250 1.00 97.50 553 THR A CA 1
ATOM 4041 C C . THR A 1 553 ? -8.204 -0.026 -28.345 1.00 97.50 553 THR A C 1
ATOM 4043 O O . THR A 1 553 ? -8.060 -0.361 -29.521 1.00 97.50 553 THR A O 1
ATOM 4046 N N . GLY A 1 554 ? -8.450 1.237 -27.992 1.00 95.94 554 GLY A N 1
ATOM 4047 C CA . GLY A 1 554 ? -8.450 2.348 -28.942 1.00 95.94 554 GLY A CA 1
ATOM 4048 C C . GLY A 1 554 ? -7.049 2.743 -29.418 1.00 95.94 554 GLY A C 1
ATOM 4049 O O . GLY A 1 554 ? -6.037 2.209 -28.960 1.00 95.94 554 GLY A O 1
ATOM 4050 N N . ALA A 1 555 ? -6.984 3.709 -30.337 1.00 96.19 555 ALA A N 1
ATOM 4051 C CA . ALA A 1 555 ? -5.742 4.386 -30.707 1.00 96.19 555 ALA A CA 1
ATOM 4052 C C . ALA A 1 555 ? -5.499 5.621 -29.824 1.00 96.19 555 ALA A C 1
ATOM 4054 O O . ALA A 1 555 ? -6.438 6.369 -29.540 1.00 96.19 555 ALA A O 1
ATOM 4055 N N . ILE A 1 556 ? -4.237 5.867 -29.458 1.00 97.94 556 ILE A N 1
ATOM 4056 C CA . ILE A 1 556 ? -3.815 7.042 -28.683 1.00 97.94 556 ILE A CA 1
ATOM 4057 C C . ILE A 1 556 ? -3.035 7.988 -29.596 1.00 97.94 556 ILE A C 1
ATOM 4059 O O . ILE A 1 556 ? -2.024 7.606 -30.184 1.00 97.94 556 ILE A O 1
ATOM 4063 N N . THR A 1 557 ? -3.487 9.238 -29.701 1.00 97.88 557 THR A N 1
ATOM 4064 C CA . THR A 1 557 ? -2.689 10.332 -30.273 1.00 97.88 557 THR A CA 1
ATOM 4065 C C . THR A 1 557 ? -2.091 11.152 -29.124 1.00 97.88 557 THR A C 1
ATOM 4067 O O . THR A 1 557 ? -2.840 11.879 -28.459 1.00 97.88 557 THR A O 1
ATOM 4070 N N . PRO A 1 558 ? -0.780 11.027 -28.848 1.00 97.25 558 PRO A N 1
ATOM 4071 C CA . PRO A 1 558 ? -0.152 11.687 -27.711 1.00 97.25 558 PRO A CA 1
ATOM 4072 C C . PRO A 1 558 ? 0.021 13.190 -27.946 1.00 97.25 558 PRO A C 1
ATOM 4074 O O . PRO A 1 558 ? 0.080 13.659 -29.087 1.00 97.25 558 PRO A O 1
ATOM 4077 N N . ARG A 1 559 ? 0.149 13.947 -26.855 1.00 95.12 559 ARG A N 1
ATOM 4078 C CA . ARG A 1 559 ? 0.615 15.337 -26.889 1.00 95.12 559 ARG A CA 1
ATOM 4079 C C . ARG A 1 559 ? 2.141 15.362 -26.860 1.00 95.12 559 ARG A C 1
ATOM 4081 O O . ARG A 1 559 ? 2.753 14.578 -26.140 1.00 95.12 559 ARG A O 1
ATOM 4088 N N . ASP A 1 560 ? 2.744 16.255 -27.644 1.00 94.19 560 ASP A N 1
ATOM 4089 C CA . ASP A 1 560 ? 4.198 16.490 -27.670 1.00 94.19 560 ASP A CA 1
ATOM 4090 C C . ASP A 1 560 ? 5.041 15.230 -27.940 1.00 94.19 560 ASP A C 1
ATOM 4092 O O . ASP A 1 560 ? 6.172 15.109 -27.482 1.00 94.19 560 ASP A O 1
ATOM 4096 N N . ASN A 1 561 ? 4.485 14.294 -28.718 1.00 96.94 561 ASN A N 1
ATOM 4097 C CA . ASN A 1 561 ? 5.077 12.987 -29.020 1.00 96.94 561 ASN A CA 1
ATOM 4098 C C . ASN A 1 561 ? 5.405 12.140 -27.773 1.00 96.94 561 ASN A C 1
ATOM 4100 O O . ASN A 1 561 ? 6.311 11.310 -27.810 1.00 96.94 561 ASN A O 1
ATOM 4104 N N . LEU A 1 562 ? 4.677 12.334 -26.670 1.00 97.50 562 LEU A N 1
ATOM 4105 C CA . LEU A 1 562 ? 4.873 11.598 -25.424 1.00 97.50 562 LEU A CA 1
ATOM 4106 C C . LEU A 1 562 ? 3.573 10.911 -24.999 1.00 97.50 562 LEU A C 1
ATOM 4108 O O . LEU A 1 562 ? 2.594 11.568 -24.630 1.00 97.50 562 LEU A O 1
ATOM 4112 N N . TYR A 1 563 ? 3.564 9.581 -25.054 1.00 98.56 563 TYR A N 1
ATOM 4113 C CA . TYR A 1 563 ? 2.529 8.782 -24.410 1.00 98.56 563 TYR A CA 1
ATOM 4114 C C . TYR A 1 563 ? 2.687 8.914 -22.898 1.00 98.56 563 TYR A C 1
ATOM 4116 O O . TYR A 1 563 ? 3.770 8.675 -22.379 1.00 98.56 563 TYR A O 1
ATOM 4124 N N . ARG A 1 564 ? 1.613 9.294 -22.206 1.00 97.50 564 ARG A N 1
ATOM 4125 C CA . ARG A 1 564 ? 1.552 9.324 -20.744 1.00 97.50 564 ARG A CA 1
ATOM 4126 C C . ARG A 1 564 ? 0.548 8.278 -20.301 1.00 97.50 564 ARG A C 1
ATOM 4128 O O . ARG A 1 564 ? -0.628 8.394 -20.646 1.00 97.50 564 ARG A O 1
ATOM 4135 N N . LEU A 1 565 ? 1.009 7.247 -19.610 1.00 97.94 565 LEU A N 1
ATOM 4136 C CA . LEU A 1 565 ? 0.190 6.120 -19.160 1.00 97.94 565 LEU A CA 1
ATOM 4137 C C . LEU A 1 565 ? 0.387 5.907 -17.657 1.00 97.94 565 LEU A C 1
ATOM 4139 O O . LEU A 1 565 ? 1.406 6.313 -17.107 1.00 97.94 565 LEU A O 1
ATOM 4143 N N . GLY A 1 566 ? -0.579 5.265 -17.011 1.00 94.62 566 GLY A N 1
ATOM 4144 C CA . GLY A 1 566 ? -0.565 5.048 -15.565 1.00 94.62 566 GLY A CA 1
ATOM 4145 C C . GLY A 1 566 ? -1.377 6.102 -14.820 1.00 94.62 566 GLY A C 1
ATOM 4146 O O . GLY A 1 566 ? -2.006 6.979 -15.420 1.00 94.62 566 GLY A O 1
ATOM 4147 N N . GLY A 1 567 ? -1.406 5.990 -13.502 1.00 90.19 567 GLY A N 1
ATOM 4148 C CA . GLY A 1 567 ? -2.250 6.788 -12.627 1.00 90.19 567 GLY A CA 1
ATOM 4149 C C . GLY A 1 567 ? -3.174 5.923 -11.791 1.00 90.19 567 GLY A C 1
ATOM 4150 O O . GLY A 1 567 ? -3.750 4.949 -12.279 1.00 90.19 567 GLY A O 1
ATOM 4151 N N . GLY A 1 568 ? -3.357 6.325 -10.536 1.00 88.88 568 GLY A N 1
ATOM 4152 C CA . GLY A 1 568 ? -4.316 5.677 -9.654 1.00 88.88 568 GLY A CA 1
ATOM 4153 C C . GLY A 1 568 ? -3.791 4.373 -9.059 1.00 88.88 568 GLY A C 1
ATOM 4154 O O . GLY A 1 568 ? -2.617 4.290 -8.696 1.00 88.88 568 GLY A O 1
ATOM 4155 N N . VAL A 1 569 ? -4.664 3.371 -8.929 1.00 91.38 569 VAL A N 1
ATOM 4156 C CA . VAL A 1 569 ? -4.311 2.044 -8.374 1.00 91.38 569 VAL A CA 1
ATOM 4157 C C . VAL A 1 569 ? -4.587 0.852 -9.281 1.00 91.38 569 VAL A C 1
ATOM 4159 O O . VAL A 1 569 ? -4.098 -0.236 -9.001 1.00 91.38 569 VAL A O 1
ATOM 4162 N N . GLY A 1 570 ? -5.358 1.032 -10.351 1.00 93.62 570 GLY A N 1
ATOM 4163 C CA . GLY A 1 570 ? -5.734 -0.067 -11.235 1.00 93.62 570 GLY A CA 1
ATOM 4164 C C . GLY A 1 570 ? -4.679 -0.432 -12.275 1.00 93.62 570 GLY A C 1
ATOM 4165 O O . GLY A 1 570 ? -3.752 0.333 -12.557 1.00 93.62 570 GLY A O 1
ATOM 4166 N N . THR A 1 571 ? -4.885 -1.581 -12.921 1.00 97.19 571 THR A N 1
ATOM 4167 C CA . THR A 1 571 ? -4.098 -2.012 -14.084 1.00 97.19 571 THR A CA 1
ATOM 4168 C C . THR A 1 571 ? -4.736 -1.521 -15.387 1.00 97.19 571 THR A C 1
ATOM 4170 O O . THR A 1 571 ? -5.875 -1.861 -15.715 1.00 97.19 571 THR A O 1
ATOM 4173 N N . LEU A 1 572 ? -3.983 -0.750 -16.172 1.00 98.12 572 LEU A N 1
ATOM 4174 C CA . LEU A 1 572 ? -4.304 -0.356 -17.539 1.00 98.12 572 LEU A CA 1
ATOM 4175 C C . LEU A 1 572 ? -3.636 -1.318 -18.531 1.00 98.12 572 LEU A C 1
ATOM 4177 O O . LEU A 1 572 ? -2.428 -1.263 -18.747 1.00 98.12 572 LEU A O 1
ATOM 4181 N N . THR A 1 573 ? -4.420 -2.173 -19.185 1.00 98.44 573 THR A N 1
ATOM 4182 C CA . THR A 1 573 ? -3.916 -3.138 -20.174 1.00 98.44 573 THR A CA 1
ATOM 4183 C C . THR A 1 573 ? -4.068 -2.624 -21.603 1.00 98.44 573 THR A C 1
ATOM 4185 O O . THR A 1 573 ? -5.172 -2.288 -22.031 1.00 98.44 573 THR A O 1
ATOM 4188 N N . LEU A 1 574 ? -2.979 -2.630 -22.374 1.00 98.50 574 LEU A N 1
ATOM 4189 C CA . LEU A 1 574 ? -2.936 -2.334 -23.809 1.00 98.50 574 LEU A CA 1
ATOM 4190 C C . LEU A 1 574 ? -2.546 -3.616 -24.572 1.00 98.50 574 LEU A C 1
ATOM 4192 O O . LEU A 1 574 ? -1.362 -3.948 -24.643 1.00 98.50 574 LEU A O 1
ATOM 4196 N N . PRO A 1 575 ? -3.518 -4.367 -25.127 1.00 97.44 575 PRO A N 1
ATOM 4197 C CA . PRO A 1 575 ? -3.270 -5.712 -25.646 1.00 97.44 575 PRO A CA 1
ATOM 4198 C C . PRO A 1 575 ? -2.919 -5.775 -27.138 1.00 97.44 575 PRO A C 1
ATOM 4200 O O . PRO A 1 575 ? -2.621 -6.851 -27.662 1.00 97.44 575 PRO A O 1
ATOM 4203 N N . ASN A 1 576 ? -3.032 -4.663 -27.867 1.00 97.12 576 ASN A N 1
ATOM 4204 C CA . ASN A 1 576 ? -2.891 -4.672 -29.320 1.00 97.12 576 ASN A CA 1
ATOM 4205 C C . ASN A 1 576 ? -1.425 -4.499 -29.742 1.00 97.12 576 ASN A C 1
ATOM 4207 O O . ASN A 1 576 ? -0.711 -3.657 -29.207 1.00 97.12 576 ASN A O 1
ATOM 4211 N N . ALA A 1 577 ? -1.003 -5.229 -30.776 1.00 95.88 577 ALA A N 1
ATOM 4212 C CA . ALA A 1 577 ? 0.296 -5.004 -31.409 1.00 95.88 577 ALA A CA 1
ATOM 4213 C C . ALA A 1 577 ? 0.369 -3.600 -32.037 1.00 95.88 577 ALA A C 1
ATOM 4215 O O . ALA A 1 577 ? -0.559 -3.182 -32.739 1.00 95.88 577 ALA A O 1
ATOM 4216 N N . ASN A 1 578 ? 1.485 -2.902 -31.815 1.00 95.25 578 ASN A N 1
ATOM 4217 C CA . ASN A 1 578 ? 1.750 -1.528 -32.252 1.00 95.25 578 ASN A CA 1
ATOM 4218 C C . ASN A 1 578 ? 0.640 -0.544 -31.855 1.00 95.25 578 ASN A C 1
ATOM 4220 O O . ASN A 1 578 ? 0.275 0.351 -32.624 1.00 95.25 578 ASN A O 1
ATOM 4224 N N . GLN A 1 579 ? 0.084 -0.718 -30.653 1.00 95.81 579 GLN A N 1
ATOM 4225 C CA . GLN A 1 579 ? -0.858 0.242 -30.084 1.00 95.81 579 GLN A CA 1
ATOM 4226 C C . GLN A 1 579 ? -0.162 1.564 -29.743 1.00 95.81 579 GLN A C 1
ATOM 4228 O O . GLN A 1 579 ? -0.758 2.633 -29.898 1.00 95.81 579 GLN A O 1
ATOM 4233 N N . LEU A 1 580 ? 1.111 1.482 -29.347 1.00 98.25 580 LEU A N 1
ATOM 4234 C CA . LEU A 1 580 ? 2.040 2.601 -29.242 1.00 98.25 580 LEU A CA 1
ATOM 4235 C C . LEU A 1 580 ? 3.033 2.525 -30.411 1.00 98.25 580 LEU A C 1
ATOM 4237 O O . LEU A 1 580 ? 3.661 1.488 -30.631 1.00 98.25 580 LEU A O 1
ATOM 4241 N N . THR A 1 581 ? 3.162 3.606 -31.184 1.00 97.75 581 THR A N 1
ATOM 4242 C CA . THR A 1 581 ? 3.889 3.583 -32.467 1.00 97.75 581 THR A CA 1
ATOM 4243 C C . THR A 1 581 ? 4.560 4.915 -32.800 1.00 97.75 581 THR A C 1
ATOM 4245 O O . THR A 1 581 ? 4.227 5.950 -32.225 1.00 97.75 581 THR A O 1
ATOM 4248 N N . GLY A 1 582 ? 5.471 4.914 -33.776 1.00 96.81 582 GLY A N 1
ATOM 4249 C CA . GLY A 1 582 ? 6.044 6.117 -34.384 1.00 96.81 582 GLY A CA 1
ATOM 4250 C C . GLY A 1 582 ? 7.174 6.766 -33.582 1.00 96.81 582 GLY A C 1
ATOM 4251 O O . GLY A 1 582 ? 7.711 6.197 -32.640 1.00 96.81 582 GLY A O 1
ATOM 4252 N N . ALA A 1 583 ? 7.559 7.985 -33.964 1.00 97.12 583 ALA A N 1
ATOM 4253 C CA . ALA A 1 583 ? 8.631 8.735 -33.301 1.00 97.12 583 ALA A CA 1
ATOM 4254 C C . ALA A 1 583 ? 8.159 9.387 -31.986 1.00 97.12 583 ALA A C 1
ATOM 4256 O O . ALA A 1 583 ? 8.285 10.597 -31.809 1.00 97.12 583 ALA A O 1
ATOM 4257 N N . ASN A 1 584 ? 7.571 8.576 -31.109 1.00 98.25 584 ASN A N 1
ATOM 4258 C CA . ASN A 1 584 ? 7.034 8.960 -29.812 1.00 98.25 584 ASN A CA 1
ATOM 4259 C C . ASN A 1 584 ? 7.820 8.273 -28.689 1.00 98.25 584 ASN A C 1
ATOM 4261 O O . ASN A 1 584 ? 8.374 7.195 -28.903 1.00 98.25 584 ASN A O 1
ATOM 4265 N N . SER A 1 585 ? 7.825 8.882 -27.508 1.00 98.50 585 SER A N 1
ATOM 4266 C CA . SER A 1 585 ? 8.342 8.304 -26.260 1.00 98.50 585 SER A CA 1
ATOM 4267 C C . SER A 1 585 ? 7.193 7.842 -25.357 1.00 98.50 585 SER A C 1
ATOM 4269 O O . SER A 1 585 ? 6.037 8.222 -25.578 1.00 98.50 585 SER A O 1
ATOM 4271 N N . LEU A 1 586 ? 7.509 7.057 -24.328 1.00 98.69 586 LEU A N 1
ATOM 4272 C CA . LEU A 1 586 ? 6.575 6.635 -23.282 1.00 98.69 586 LEU A CA 1
ATOM 4273 C C . LEU A 1 586 ? 7.040 7.148 -21.915 1.00 98.69 586 LEU A C 1
ATOM 4275 O O . LEU A 1 586 ? 8.171 6.894 -21.525 1.00 98.69 586 LEU A O 1
ATOM 4279 N N . LEU A 1 587 ? 6.143 7.806 -21.186 1.00 97.62 587 LEU A N 1
ATOM 4280 C CA . LEU A 1 587 ? 6.241 8.078 -19.757 1.00 97.62 587 LEU A CA 1
ATOM 4281 C C . LEU A 1 587 ? 5.116 7.315 -19.054 1.00 97.62 587 LEU A C 1
ATOM 4283 O O . LEU A 1 587 ? 3.934 7.603 -19.255 1.00 97.62 587 LEU A O 1
ATOM 4287 N N . ALA A 1 588 ? 5.486 6.336 -18.244 1.00 97.50 588 ALA A N 1
ATOM 4288 C CA . ALA A 1 588 ? 4.590 5.667 -17.323 1.00 97.50 588 ALA A CA 1
ATOM 4289 C C . ALA A 1 588 ? 4.765 6.317 -15.939 1.00 97.50 588 ALA A C 1
ATOM 4291 O O . ALA A 1 588 ? 5.876 6.324 -15.408 1.00 97.50 588 ALA A O 1
ATOM 4292 N N . ILE A 1 589 ? 3.697 6.891 -15.377 1.00 92.12 589 ILE A N 1
ATOM 4293 C CA . ILE A 1 589 ? 3.760 7.739 -14.175 1.00 92.12 589 ILE A CA 1
ATOM 4294 C C . ILE A 1 589 ? 2.463 7.673 -13.346 1.00 92.12 589 ILE A C 1
ATOM 4296 O O . ILE A 1 589 ? 1.467 7.106 -13.788 1.00 92.12 589 ILE A O 1
ATOM 4300 N N . ASN A 1 590 ? 2.463 8.290 -12.158 1.00 88.00 590 ASN A N 1
ATOM 4301 C CA . ASN A 1 590 ? 1.300 8.551 -11.294 1.00 88.00 590 ASN A CA 1
ATOM 4302 C C . ASN A 1 590 ? 0.709 7.342 -10.544 1.00 88.00 590 ASN A C 1
ATOM 4304 O O . ASN A 1 590 ? -0.357 7.474 -9.932 1.00 88.00 590 ASN A O 1
ATOM 4308 N N . GLY A 1 591 ? 1.394 6.196 -10.534 1.00 90.69 591 GLY A N 1
ATOM 4309 C CA . GLY A 1 591 ? 0.937 4.977 -9.858 1.00 90.69 591 GLY A CA 1
ATOM 4310 C C . GLY A 1 591 ? 0.212 3.995 -10.778 1.00 90.69 591 GLY A C 1
ATOM 4311 O O . GLY A 1 591 ? 0.176 4.169 -11.995 1.00 90.69 591 GLY A O 1
ATOM 4312 N N . GLY A 1 592 ? -0.374 2.958 -10.180 1.00 92.50 592 GLY A N 1
ATOM 4313 C CA . GLY A 1 592 ? -1.031 1.868 -10.898 1.00 92.50 592 GLY A CA 1
ATOM 4314 C C . GLY A 1 592 ? -0.060 0.976 -11.678 1.00 92.50 592 GLY A C 1
ATOM 4315 O O . GLY A 1 592 ? 1.158 0.980 -11.465 1.00 92.50 592 GLY A O 1
ATOM 4316 N N . GLU A 1 593 ? -0.623 0.184 -12.586 1.00 97.25 593 GLU A N 1
ATOM 4317 C CA . GLU A 1 593 ? 0.127 -0.693 -13.485 1.00 97.25 593 GLU A CA 1
ATOM 4318 C C . GLU A 1 593 ? -0.241 -0.406 -14.944 1.00 97.25 593 GLU A C 1
ATOM 4320 O O . GLU A 1 593 ? -1.410 -0.239 -15.286 1.00 97.25 593 GLU A O 1
ATOM 4325 N N . VAL A 1 594 ? 0.754 -0.394 -15.829 1.00 98.56 594 VAL A N 1
ATOM 4326 C CA . VAL A 1 594 ? 0.580 -0.328 -17.283 1.00 98.56 594 VAL A CA 1
ATOM 4327 C C . VAL A 1 594 ? 1.042 -1.651 -17.884 1.00 98.56 594 VAL A C 1
ATOM 4329 O O . VAL A 1 594 ? 2.237 -1.921 -17.964 1.00 98.56 594 VAL A O 1
ATOM 4332 N N . ALA A 1 595 ? 0.104 -2.481 -18.330 1.00 98.56 595 ALA A N 1
ATOM 4333 C CA . ALA A 1 595 ? 0.404 -3.771 -18.942 1.00 98.56 595 ALA A CA 1
ATOM 4334 C C . ALA A 1 595 ? 0.427 -3.652 -20.474 1.00 98.56 595 ALA A C 1
ATOM 4336 O O . ALA A 1 595 ? -0.617 -3.524 -21.118 1.00 98.56 595 ALA A O 1
ATOM 4337 N N . LEU A 1 596 ? 1.623 -3.710 -21.061 1.00 98.56 596 LEU A N 1
ATOM 4338 C CA . LEU A 1 596 ? 1.871 -3.732 -22.503 1.00 98.56 596 LEU A CA 1
ATOM 4339 C C . LEU A 1 596 ? 2.091 -5.188 -22.940 1.00 98.56 596 LEU A C 1
ATOM 4341 O O . LEU A 1 596 ? 3.218 -5.666 -23.066 1.00 98.56 596 LEU A O 1
ATOM 4345 N N . THR A 1 597 ? 0.998 -5.917 -23.156 1.00 96.25 597 THR A N 1
ATOM 4346 C CA . THR A 1 597 ? 1.027 -7.376 -23.386 1.00 96.25 597 THR A CA 1
ATOM 4347 C C . THR A 1 597 ? 1.296 -7.763 -24.844 1.00 96.25 597 THR A C 1
ATOM 4349 O O . THR A 1 597 ? 1.071 -8.896 -25.261 1.00 96.25 597 THR A O 1
ATOM 4352 N N . ASN A 1 598 ? 1.755 -6.818 -25.667 1.00 96.69 598 ASN A N 1
ATOM 4353 C CA . ASN A 1 598 ? 2.118 -7.065 -27.057 1.00 96.69 598 ASN A CA 1
ATOM 4354 C C . ASN A 1 598 ? 3.255 -6.143 -27.507 1.00 96.69 598 ASN A C 1
ATOM 4356 O O . ASN A 1 598 ? 3.539 -5.125 -26.874 1.00 96.69 598 ASN A O 1
ATOM 4360 N N . THR A 1 599 ? 3.878 -6.485 -28.632 1.00 97.00 599 THR A N 1
ATOM 4361 C CA . THR A 1 599 ? 4.984 -5.720 -29.213 1.00 97.00 599 THR A CA 1
ATOM 4362 C C . THR A 1 599 ? 4.520 -4.327 -29.659 1.00 97.00 599 THR A C 1
ATOM 4364 O O . THR A 1 599 ? 3.473 -4.187 -30.295 1.00 97.00 599 THR A O 1
ATOM 4367 N N . ASN A 1 600 ? 5.331 -3.304 -29.383 1.00 98.25 600 ASN A N 1
ATOM 4368 C CA . ASN A 1 600 ? 5.153 -1.917 -29.806 1.00 98.25 600 ASN A CA 1
ATOM 4369 C C . ASN A 1 600 ? 6.376 -1.417 -30.598 1.00 98.25 600 ASN A C 1
ATOM 4371 O O . ASN A 1 600 ? 7.506 -1.849 -30.367 1.00 98.25 600 ASN A O 1
ATOM 4375 N N . ASP A 1 601 ? 6.165 -0.476 -31.525 1.00 97.62 601 ASP A N 1
ATOM 4376 C CA . ASP A 1 601 ? 7.195 0.024 -32.453 1.00 97.62 601 ASP A CA 1
ATOM 4377 C C . ASP A 1 601 ? 7.430 1.542 -32.356 1.00 97.62 601 ASP A C 1
ATOM 4379 O O . ASP A 1 601 ? 7.925 2.170 -33.298 1.00 97.62 601 ASP A O 1
ATOM 4383 N N . TYR A 1 602 ? 7.091 2.152 -31.214 1.00 98.50 602 TYR A N 1
ATOM 4384 C CA . TYR A 1 602 ? 7.525 3.518 -30.932 1.00 98.50 602 TYR A CA 1
ATOM 4385 C C . TYR A 1 602 ? 9.046 3.570 -30.749 1.00 98.50 602 TYR A C 1
ATOM 4387 O O . TYR A 1 602 ? 9.639 2.672 -30.157 1.00 98.50 602 TYR A O 1
ATOM 4395 N N . SER A 1 603 ? 9.697 4.606 -31.277 1.00 97.81 603 SER A N 1
ATOM 4396 C CA . SER A 1 603 ? 11.163 4.665 -31.349 1.00 97.81 603 SER A CA 1
ATOM 4397 C C . SER A 1 603 ? 11.824 5.571 -30.306 1.00 97.81 603 SER A C 1
ATOM 4399 O O . SER A 1 603 ? 13.050 5.659 -30.291 1.00 97.81 603 SER A O 1
ATOM 4401 N N . GLY A 1 604 ? 11.045 6.305 -29.507 1.00 98.19 604 GLY A N 1
ATOM 4402 C CA . GLY A 1 604 ? 11.543 7.116 -28.393 1.00 98.19 604 GLY A CA 1
ATOM 4403 C C . GLY A 1 604 ? 11.819 6.286 -27.137 1.00 98.19 604 GLY A C 1
ATOM 4404 O O . GLY A 1 604 ? 11.500 5.099 -27.085 1.00 98.19 604 GLY A O 1
ATOM 4405 N N . GLY A 1 605 ? 12.435 6.916 -26.135 1.00 97.81 605 GLY A N 1
ATOM 4406 C CA . GLY A 1 605 ? 12.740 6.280 -24.852 1.00 97.81 605 GLY A CA 1
ATOM 4407 C C . GLY A 1 605 ? 11.491 5.949 -24.028 1.00 97.81 605 GLY A C 1
ATOM 4408 O O . GLY A 1 605 ? 10.406 6.491 -24.267 1.00 97.81 605 GLY A O 1
ATOM 4409 N N . THR A 1 606 ? 11.672 5.061 -23.056 1.00 98.69 606 THR A N 1
ATOM 4410 C CA . THR A 1 606 ? 10.676 4.683 -22.054 1.00 98.69 606 THR A CA 1
ATOM 4411 C C . THR A 1 606 ? 11.134 5.157 -20.685 1.00 98.69 606 THR A C 1
ATOM 4413 O O . THR A 1 606 ? 12.254 4.883 -20.264 1.00 98.69 606 THR A O 1
ATOM 4416 N N . GLU A 1 607 ? 10.249 5.840 -19.981 1.00 98.25 607 GLU A N 1
ATOM 4417 C CA . GLU A 1 607 ? 10.473 6.344 -18.640 1.00 98.25 607 GLU A CA 1
ATOM 4418 C C . GLU A 1 607 ? 9.412 5.782 -17.695 1.00 98.25 607 GLU A C 1
ATOM 4420 O O . GLU A 1 607 ? 8.220 5.824 -18.000 1.00 98.25 607 GLU A O 1
ATOM 4425 N N . ILE A 1 608 ? 9.847 5.226 -16.565 1.00 98.31 608 ILE A N 1
ATOM 4426 C CA . ILE A 1 608 ? 8.993 4.591 -15.561 1.00 98.31 608 ILE A CA 1
ATOM 4427 C C . ILE A 1 608 ? 9.215 5.304 -14.230 1.00 98.31 608 ILE A C 1
ATOM 4429 O O . ILE A 1 608 ? 10.289 5.201 -13.633 1.00 98.31 608 ILE A O 1
ATOM 4433 N N . GLN A 1 609 ? 8.186 5.997 -13.748 1.00 92.81 609 GLN A N 1
ATOM 4434 C CA . GLN A 1 609 ? 8.223 6.736 -12.490 1.00 92.81 609 GLN A CA 1
ATOM 4435 C C . GLN A 1 609 ? 7.056 6.338 -11.586 1.00 92.81 609 GLN A C 1
ATOM 4437 O O . GLN A 1 609 ? 5.901 6.454 -11.980 1.00 92.81 609 GLN A O 1
ATOM 4442 N N . HIS A 1 610 ? 7.331 5.868 -10.367 1.00 88.75 610 HIS A N 1
ATOM 4443 C CA . HIS A 1 610 ? 6.291 5.548 -9.361 1.00 88.75 610 HIS A CA 1
ATOM 4444 C C . HIS A 1 610 ? 5.191 4.569 -9.822 1.00 88.75 610 HIS A C 1
ATOM 4446 O O . HIS A 1 610 ? 4.147 4.486 -9.183 1.00 88.75 610 HIS A O 1
ATOM 4452 N N . THR A 1 611 ? 5.397 3.836 -10.916 1.00 93.81 611 THR A N 1
ATOM 4453 C CA . THR A 1 611 ? 4.424 2.924 -11.537 1.00 93.81 611 THR A CA 1
ATOM 4454 C C . THR A 1 611 ? 5.087 1.597 -11.881 1.00 93.81 611 THR A C 1
ATOM 4456 O O . THR A 1 611 ? 6.314 1.511 -11.978 1.00 93.81 611 THR A O 1
ATOM 4459 N N . THR A 1 612 ? 4.271 0.576 -12.133 1.00 98.12 612 THR A N 1
ATOM 4460 C CA . THR A 1 612 ? 4.732 -0.676 -12.748 1.00 98.12 612 THR A CA 1
ATOM 4461 C C . THR A 1 612 ? 4.417 -0.678 -14.241 1.00 98.12 612 THR A C 1
ATOM 4463 O O . THR A 1 612 ? 3.305 -0.327 -14.633 1.00 98.12 612 THR A O 1
ATOM 4466 N N . VAL A 1 613 ? 5.377 -1.073 -15.079 1.00 98.81 613 VAL A N 1
ATOM 4467 C CA . VAL A 1 613 ? 5.154 -1.410 -16.491 1.00 98.81 613 VAL A CA 1
ATOM 4468 C C . VAL A 1 613 ? 5.393 -2.899 -16.673 1.00 98.81 613 VAL A C 1
ATOM 4470 O O . VAL A 1 613 ? 6.515 -3.367 -16.490 1.00 98.81 613 VAL A O 1
ATOM 4473 N N . THR A 1 614 ? 4.352 -3.628 -17.062 1.00 98.81 614 THR A N 1
ATOM 4474 C CA . THR A 1 614 ? 4.413 -5.073 -17.305 1.00 98.81 614 THR A CA 1
ATOM 4475 C C . THR A 1 614 ? 4.514 -5.352 -18.797 1.00 98.81 614 THR A C 1
ATOM 4477 O O . THR A 1 614 ? 3.710 -4.842 -19.579 1.00 98.81 614 THR A O 1
ATOM 4480 N N . VAL A 1 615 ? 5.483 -6.176 -19.198 1.00 98.75 615 VAL A N 1
ATOM 4481 C CA . VAL A 1 615 ? 5.714 -6.583 -20.590 1.00 98.75 615 VAL A CA 1
ATOM 4482 C C . VAL A 1 615 ? 5.857 -8.096 -20.724 1.00 98.75 615 VAL A C 1
ATOM 4484 O O . VAL A 1 615 ? 6.350 -8.767 -19.821 1.00 98.75 615 VAL A O 1
ATOM 4487 N N . GLU A 1 616 ? 5.463 -8.632 -21.878 1.00 97.50 616 GLU A N 1
ATOM 4488 C CA . GLU A 1 616 ? 5.616 -10.060 -22.215 1.00 97.50 616 GLU A CA 1
ATOM 4489 C C . GLU A 1 616 ? 6.722 -10.330 -23.254 1.00 97.50 616 GLU A C 1
ATOM 4491 O O . GLU A 1 616 ? 7.072 -11.485 -23.475 1.00 97.50 616 GLU A O 1
ATOM 4496 N N . ASP A 1 617 ? 7.262 -9.278 -23.879 1.00 95.75 617 ASP A N 1
ATOM 4497 C CA . ASP A 1 617 ? 8.289 -9.322 -24.932 1.00 95.75 617 ASP A CA 1
ATOM 4498 C C . ASP A 1 617 ? 9.347 -8.245 -24.660 1.00 95.75 617 ASP A C 1
ATOM 4500 O O . ASP A 1 617 ? 9.017 -7.053 -24.577 1.00 95.75 617 ASP A O 1
ATOM 4504 N N . LEU A 1 618 ? 10.611 -8.652 -24.531 1.00 97.38 618 LEU A N 1
ATOM 4505 C CA . LEU A 1 618 ? 11.746 -7.756 -24.299 1.00 97.38 618 LEU A CA 1
ATOM 4506 C C . LEU A 1 618 ? 12.920 -8.072 -25.240 1.00 97.38 618 LEU A C 1
ATOM 4508 O O . LEU A 1 618 ? 13.954 -8.580 -24.823 1.00 97.38 618 LEU A O 1
ATOM 4512 N N . ALA A 1 619 ? 12.768 -7.745 -26.525 1.00 98.12 619 ALA A N 1
ATOM 4513 C CA . ALA A 1 619 ? 13.825 -7.897 -27.531 1.00 98.12 619 ALA A CA 1
ATOM 4514 C C . ALA A 1 619 ? 15.069 -6.998 -27.290 1.00 98.12 619 ALA A C 1
ATOM 4516 O O . ALA A 1 619 ? 15.118 -6.202 -26.353 1.00 98.12 619 ALA A O 1
ATOM 4517 N N . ASN A 1 620 ? 16.053 -7.055 -28.198 1.00 98.50 620 ASN A N 1
ATOM 4518 C CA . ASN A 1 620 ? 17.229 -6.166 -28.226 1.00 98.50 620 ASN A CA 1
ATOM 4519 C C . ASN A 1 620 ? 16.906 -4.726 -28.665 1.00 98.50 620 ASN A C 1
ATOM 4521 O O . ASN A 1 620 ? 15.933 -4.472 -29.383 1.00 98.50 620 ASN A O 1
ATOM 4525 N N . GLY A 1 621 ? 17.794 -3.792 -28.317 1.00 97.75 621 GLY A N 1
ATOM 4526 C CA . GLY A 1 621 ? 17.790 -2.406 -28.774 1.00 97.75 621 GLY A CA 1
ATOM 4527 C C . GLY A 1 621 ? 17.660 -2.279 -30.297 1.00 97.75 621 GLY A C 1
ATOM 4528 O O . GLY A 1 621 ? 18.288 -2.994 -31.075 1.00 97.75 621 GLY A O 1
ATOM 4529 N N . GLY A 1 622 ? 16.816 -1.353 -30.748 1.00 97.25 622 GLY A N 1
ATOM 4530 C CA . GLY A 1 622 ? 16.493 -1.127 -32.157 1.00 97.25 622 GLY A CA 1
ATOM 4531 C C . GLY A 1 622 ? 15.448 -2.086 -32.742 1.00 97.25 622 GLY A C 1
ATOM 4532 O O . GLY A 1 622 ? 14.936 -1.817 -33.831 1.00 97.25 622 GLY A O 1
ATOM 4533 N N . ALA A 1 623 ? 15.100 -3.174 -32.048 1.00 98.19 623 ALA A N 1
ATOM 4534 C CA . ALA A 1 623 ? 13.982 -4.045 -32.403 1.00 98.19 623 ALA A CA 1
ATOM 4535 C C . ALA A 1 623 ? 12.736 -3.684 -31.584 1.00 98.19 623 ALA A C 1
ATOM 4537 O O . ALA A 1 623 ? 12.844 -3.310 -30.417 1.00 98.19 623 ALA A O 1
ATOM 4538 N N . ALA A 1 624 ? 11.559 -3.788 -32.206 1.00 98.19 624 ALA A N 1
ATOM 4539 C CA . ALA A 1 624 ? 10.279 -3.600 -31.529 1.00 98.19 624 ALA A CA 1
ATOM 4540 C C . ALA A 1 624 ? 10.112 -4.631 -30.399 1.00 98.19 624 ALA A C 1
ATOM 4542 O O . ALA A 1 624 ? 10.490 -5.788 -30.573 1.00 98.19 624 ALA A O 1
ATOM 4543 N N . SER A 1 625 ? 9.571 -4.191 -29.265 1.00 97.88 625 SER A N 1
ATOM 4544 C CA . SER A 1 625 ? 9.341 -4.985 -28.050 1.00 97.88 625 SER A CA 1
ATOM 4545 C C . SER A 1 625 ? 8.165 -4.400 -27.263 1.00 97.88 625 SER A C 1
ATOM 4547 O O . SER A 1 625 ? 7.579 -3.404 -27.698 1.00 97.88 625 SER A O 1
ATOM 4549 N N . GLY A 1 626 ? 7.828 -4.944 -26.091 1.00 97.62 626 GLY A N 1
ATOM 4550 C CA . GLY A 1 626 ? 6.837 -4.335 -25.196 1.00 97.62 626 GLY A CA 1
ATOM 4551 C C . GLY A 1 626 ? 7.132 -2.857 -24.899 1.00 97.62 626 GLY A C 1
ATOM 4552 O O . GLY A 1 626 ? 6.213 -2.039 -24.934 1.00 97.62 626 GLY A O 1
ATOM 4553 N N . ILE A 1 627 ? 8.416 -2.501 -24.745 1.00 98.06 627 ILE A N 1
ATOM 4554 C CA . ILE A 1 627 ? 8.908 -1.133 -24.486 1.00 98.06 627 ILE A CA 1
ATOM 4555 C C . ILE A 1 627 ? 9.425 -0.396 -25.739 1.00 98.06 627 ILE A C 1
ATOM 4557 O O . ILE A 1 627 ? 10.285 0.485 -25.656 1.00 98.06 627 ILE A O 1
ATOM 4561 N N . GLY A 1 628 ? 8.915 -0.746 -26.921 1.00 98.25 628 GLY A N 1
ATOM 4562 C CA . GLY A 1 628 ? 9.242 -0.042 -28.161 1.00 98.25 628 GLY A CA 1
ATOM 4563 C C . GLY A 1 628 ? 10.540 -0.513 -28.823 1.00 98.25 628 GLY A C 1
ATOM 4564 O O . GLY A 1 628 ? 11.052 -1.602 -28.553 1.00 98.25 628 GLY A O 1
ATOM 4565 N N . SER A 1 629 ? 11.051 0.307 -29.743 1.00 98.25 629 SER A N 1
ATOM 4566 C CA . SER A 1 629 ? 12.188 0.016 -30.624 1.00 98.25 629 SER A CA 1
ATOM 4567 C C . SER A 1 629 ? 13.359 0.998 -30.479 1.00 98.25 629 SER A C 1
ATOM 4569 O O . SER A 1 629 ? 14.127 1.180 -31.428 1.00 98.25 629 SER A O 1
ATOM 4571 N N . SER A 1 630 ? 13.491 1.666 -29.331 1.00 98.25 630 SER A N 1
ATOM 4572 C CA . SER A 1 630 ? 14.643 2.524 -29.011 1.00 98.25 630 SER A CA 1
ATOM 4573 C C . SER A 1 630 ? 15.963 1.735 -29.026 1.00 98.25 630 SER A C 1
ATOM 4575 O O . SER A 1 630 ? 15.948 0.504 -28.892 1.00 98.25 630 SER A O 1
ATOM 4577 N N . SER A 1 631 ? 17.101 2.419 -29.237 1.00 97.81 631 SER A N 1
ATOM 4578 C CA . SER A 1 631 ? 18.441 1.802 -29.198 1.00 97.81 631 SER A CA 1
ATOM 4579 C C . SER A 1 631 ? 18.766 1.244 -27.807 1.00 97.81 631 SER A C 1
ATOM 4581 O O . SER A 1 631 ? 18.063 1.509 -26.837 1.00 97.81 631 SER A O 1
ATOM 4583 N N . SER A 1 632 ? 19.845 0.470 -27.705 1.00 97.75 632 SER A N 1
ATOM 4584 C CA . SER A 1 632 ? 20.294 -0.163 -26.459 1.00 97.75 632 SER A CA 1
ATOM 4585 C C . SER A 1 632 ? 20.920 0.800 -25.434 1.00 97.75 632 SER A C 1
ATOM 4587 O O . SER A 1 632 ? 21.345 0.336 -24.381 1.00 97.75 632 SER A O 1
ATOM 4589 N N . ASP A 1 633 ? 21.017 2.100 -25.742 1.00 97.88 633 ASP A N 1
ATOM 4590 C CA . ASP A 1 633 ? 21.628 3.116 -24.869 1.00 97.88 633 ASP A CA 1
ATOM 4591 C C . ASP A 1 633 ? 20.854 3.263 -23.544 1.00 97.88 633 ASP A C 1
ATOM 4593 O O . ASP A 1 633 ? 19.621 3.272 -23.539 1.00 97.88 633 ASP A O 1
ATOM 4597 N N . GLU A 1 634 ? 21.564 3.445 -22.429 1.00 96.81 634 GLU A N 1
ATOM 4598 C CA . GLU A 1 634 ? 21.011 3.490 -21.066 1.00 96.81 634 GLU A CA 1
ATOM 4599 C C . GLU A 1 634 ? 20.003 4.622 -20.836 1.00 96.81 634 GLU A C 1
ATOM 4601 O O . GLU A 1 634 ? 19.086 4.495 -20.024 1.00 96.81 634 GLU A O 1
ATOM 4606 N N . ALA A 1 635 ? 20.128 5.718 -21.588 1.00 95.69 635 ALA A N 1
ATOM 4607 C CA . ALA A 1 635 ? 19.209 6.851 -21.531 1.00 95.69 635 ALA A CA 1
ATOM 4608 C C . ALA A 1 635 ? 17.818 6.542 -22.120 1.00 95.69 635 ALA A C 1
ATOM 4610 O O . ALA A 1 635 ? 16.885 7.320 -21.934 1.00 95.69 635 ALA A O 1
ATOM 4611 N N . ASN A 1 636 ? 17.658 5.433 -22.854 1.00 97.62 636 ASN A N 1
ATOM 4612 C CA . ASN A 1 636 ? 16.383 5.077 -23.481 1.00 97.62 636 ASN A CA 1
ATOM 4613 C C . ASN A 1 636 ? 15.444 4.276 -22.577 1.00 97.62 636 ASN A C 1
ATOM 4615 O O . ASN A 1 636 ? 14.293 4.063 -22.966 1.00 97.62 636 ASN A O 1
ATOM 4619 N N . LEU A 1 637 ? 15.915 3.817 -21.419 1.00 98.50 637 LEU A N 1
ATOM 4620 C CA . LEU A 1 637 ? 15.087 3.203 -20.391 1.00 98.50 637 LEU A CA 1
ATOM 4621 C C . LEU A 1 637 ? 15.466 3.811 -19.044 1.00 98.50 637 LEU A C 1
ATOM 4623 O O . LEU A 1 637 ? 16.490 3.462 -18.469 1.00 98.50 637 LEU A O 1
ATOM 4627 N N . PHE A 1 638 ? 14.647 4.729 -18.547 1.00 98.38 638 PHE A N 1
ATOM 4628 C CA . PHE A 1 638 ? 14.861 5.383 -17.260 1.00 98.38 638 PHE A CA 1
ATOM 4629 C C . PHE A 1 638 ? 13.855 4.863 -16.238 1.00 98.38 638 PHE A C 1
ATOM 4631 O O . PHE A 1 638 ? 12.653 4.859 -16.504 1.00 98.38 638 PHE A O 1
ATOM 4638 N N . ILE A 1 639 ? 14.330 4.416 -15.076 1.00 98.38 639 ILE A N 1
ATOM 4639 C CA . ILE A 1 639 ? 13.472 3.871 -14.022 1.00 98.38 639 ILE A CA 1
ATOM 4640 C C . ILE A 1 639 ? 13.787 4.589 -12.714 1.00 98.38 639 ILE A C 1
ATOM 4642 O O . ILE A 1 639 ? 14.906 4.502 -12.213 1.00 98.38 639 ILE A O 1
ATOM 4646 N N . GLN A 1 640 ? 12.788 5.255 -12.132 1.00 94.12 640 GLN A N 1
ATOM 4647 C CA . GLN A 1 640 ? 12.903 5.869 -10.812 1.00 94.12 640 GLN A CA 1
ATOM 4648 C C . GLN A 1 640 ? 11.713 5.531 -9.920 1.00 94.12 640 GLN A C 1
ATOM 4650 O O . GLN A 1 640 ? 10.567 5.879 -10.203 1.00 94.12 640 GLN A O 1
ATOM 4655 N N . SER A 1 641 ? 11.967 4.839 -8.807 1.00 92.00 641 SER A N 1
ATOM 4656 C CA . SER A 1 641 ? 10.921 4.407 -7.870 1.00 92.00 641 SER A CA 1
ATOM 4657 C C . SER A 1 641 ? 9.768 3.636 -8.544 1.00 92.00 641 SER A C 1
ATOM 4659 O O . SER A 1 641 ? 8.652 3.619 -8.025 1.00 92.00 641 SER A O 1
ATOM 4661 N N . GLY A 1 642 ? 10.023 3.044 -9.710 1.00 96.00 642 GLY A N 1
ATOM 4662 C CA . GLY A 1 642 ? 9.079 2.268 -10.502 1.00 96.00 642 GLY A CA 1
ATOM 4663 C C . GLY A 1 642 ? 9.643 0.891 -10.835 1.00 96.00 642 GLY A C 1
ATOM 4664 O O . GLY A 1 642 ? 10.788 0.578 -10.491 1.00 96.00 642 GLY A O 1
ATOM 4665 N N . THR A 1 643 ? 8.833 0.086 -11.515 1.00 98.62 643 THR A N 1
ATOM 4666 C CA . THR A 1 643 ? 9.141 -1.315 -11.810 1.00 98.62 643 THR A CA 1
ATOM 4667 C C . THR A 1 643 ? 8.972 -1.607 -13.292 1.00 98.62 643 THR A C 1
ATOM 4669 O O . THR A 1 643 ? 7.897 -1.380 -13.846 1.00 98.62 643 THR A O 1
ATOM 4672 N N . LEU A 1 644 ? 10.004 -2.166 -13.926 1.00 98.75 644 LEU A N 1
ATOM 4673 C CA . LEU A 1 644 ? 9.840 -2.907 -15.175 1.00 98.75 644 LEU A CA 1
ATOM 4674 C C . LEU A 1 644 ? 9.622 -4.382 -14.828 1.00 98.75 644 LEU A C 1
ATOM 4676 O O . LEU A 1 644 ? 10.537 -5.046 -14.342 1.00 98.75 644 LEU A O 1
ATOM 4680 N N . LYS A 1 645 ? 8.413 -4.884 -15.076 1.00 98.75 645 LYS A N 1
ATOM 4681 C CA . LYS A 1 645 ? 8.020 -6.268 -14.818 1.00 98.75 645 LYS A CA 1
ATOM 4682 C C . LYS A 1 645 ? 7.998 -7.071 -16.112 1.00 98.75 645 LYS A C 1
ATOM 4684 O O . LYS A 1 645 ? 7.230 -6.782 -17.026 1.00 98.75 645 LYS A O 1
ATOM 4689 N N . TYR A 1 646 ? 8.813 -8.112 -16.174 1.00 98.62 646 TYR A N 1
ATOM 4690 C CA . TYR A 1 646 ? 8.778 -9.111 -17.228 1.00 98.62 646 TYR A CA 1
ATOM 4691 C C . TYR A 1 646 ? 7.847 -10.264 -16.837 1.00 98.62 646 TYR A C 1
ATOM 4693 O O . TYR A 1 646 ? 8.032 -10.898 -15.799 1.00 98.62 646 TYR A O 1
ATOM 4701 N N . ALA A 1 647 ? 6.851 -10.542 -17.678 1.00 97.75 647 ALA A N 1
ATOM 4702 C CA . ALA A 1 647 ? 5.848 -11.593 -17.492 1.00 97.75 647 ALA A CA 1
ATOM 4703 C C . ALA A 1 647 ? 5.820 -12.613 -18.654 1.00 97.75 647 ALA A C 1
ATOM 4705 O O . ALA A 1 647 ? 4.895 -13.419 -18.760 1.00 97.75 647 ALA A O 1
ATOM 4706 N N . GLY A 1 648 ? 6.822 -12.581 -19.540 1.00 97.25 648 GLY A N 1
ATOM 4707 C CA . GLY A 1 648 ? 6.871 -13.400 -20.752 1.00 97.25 648 GLY A CA 1
ATOM 4708 C C . GLY A 1 648 ? 7.299 -14.859 -20.542 1.00 97.25 648 GLY A C 1
ATOM 4709 O O . GLY A 1 648 ? 7.423 -15.369 -19.426 1.00 97.25 648 GLY A O 1
ATOM 4710 N N . SER A 1 649 ? 7.512 -15.573 -21.650 1.00 96.56 649 SER A N 1
ATOM 4711 C CA . SER A 1 649 ? 7.945 -16.984 -21.659 1.00 96.56 649 SER A CA 1
ATOM 4712 C C . SER A 1 649 ? 9.462 -17.188 -21.713 1.00 96.56 649 SER A C 1
ATOM 4714 O O . SER A 1 649 ? 9.916 -18.319 -21.884 1.00 96.56 649 SER A O 1
ATOM 4716 N N . GLY A 1 650 ? 10.226 -16.109 -21.575 1.00 96.44 650 GLY A N 1
ATOM 4717 C CA . GLY A 1 650 ? 11.681 -16.062 -21.605 1.00 96.44 650 GLY A CA 1
ATOM 4718 C C . GLY A 1 650 ? 12.200 -15.261 -22.797 1.00 96.44 650 GLY A C 1
ATOM 4719 O O . GLY A 1 650 ? 11.771 -15.508 -23.924 1.00 96.44 650 GLY A O 1
ATOM 4720 N N . ASP A 1 651 ? 13.115 -14.328 -22.534 1.00 98.06 651 ASP A N 1
ATOM 4721 C CA . ASP A 1 651 ? 13.692 -13.397 -23.510 1.00 98.06 651 ASP A CA 1
ATOM 4722 C C . ASP A 1 651 ? 15.119 -12.995 -23.130 1.00 98.06 651 ASP A C 1
ATOM 4724 O O . ASP A 1 651 ? 15.532 -13.088 -21.976 1.00 98.06 651 ASP A O 1
ATOM 4728 N N . SER A 1 652 ? 15.852 -12.474 -24.112 1.00 97.94 652 SER A N 1
ATOM 4729 C CA . SER A 1 652 ? 17.154 -11.840 -23.910 1.00 97.94 652 SER A CA 1
ATOM 4730 C C . SER A 1 652 ? 17.166 -10.441 -24.520 1.00 97.94 652 SER A C 1
ATOM 4732 O O . SER A 1 652 ? 16.647 -10.257 -25.626 1.00 97.94 652 SER A O 1
ATOM 4734 N N . THR A 1 653 ? 17.838 -9.498 -23.865 1.00 98.62 653 THR A N 1
ATOM 4735 C CA . THR A 1 653 ? 17.977 -8.114 -24.319 1.00 98.62 653 THR A CA 1
ATOM 4736 C C . THR A 1 653 ? 19.382 -7.563 -24.093 1.00 98.62 653 THR A C 1
ATOM 4738 O O . THR A 1 653 ? 19.991 -7.761 -23.046 1.00 98.62 653 THR A O 1
ATOM 4741 N N . ASP A 1 654 ? 19.896 -6.804 -25.059 1.00 98.38 654 ASP A N 1
ATOM 4742 C CA . ASP A 1 654 ? 21.123 -6.009 -24.918 1.00 98.38 654 ASP A CA 1
ATOM 4743 C C . ASP A 1 654 ? 20.870 -4.575 -24.415 1.00 98.38 654 ASP A C 1
ATOM 4745 O O . ASP A 1 654 ? 21.797 -3.763 -24.373 1.00 98.38 654 ASP A O 1
ATOM 4749 N N . ARG A 1 655 ? 19.628 -4.242 -24.045 1.00 98.25 655 ARG A N 1
ATOM 4750 C CA . ARG A 1 655 ? 19.262 -2.904 -23.567 1.00 98.25 655 ARG A CA 1
ATOM 4751 C C . ARG A 1 655 ? 19.856 -2.625 -22.190 1.00 98.25 655 ARG A C 1
ATOM 4753 O O . ARG A 1 655 ? 19.723 -3.428 -21.271 1.00 98.25 655 ARG A O 1
ATOM 4760 N N . LEU A 1 656 ? 20.459 -1.450 -22.052 1.00 98.38 656 LEU A N 1
ATOM 4761 C CA . LEU A 1 656 ? 20.805 -0.870 -20.759 1.00 98.38 656 LEU A CA 1
ATOM 4762 C C . LEU A 1 656 ? 19.628 -0.052 -20.216 1.00 98.38 656 LEU A C 1
ATOM 4764 O O . LEU A 1 656 ? 18.693 0.284 -20.946 1.00 98.38 656 LEU A O 1
ATOM 4768 N N . PHE A 1 657 ? 19.703 0.303 -18.937 1.00 98.69 657 PHE A N 1
ATOM 4769 C CA . PHE A 1 657 ? 18.770 1.221 -18.294 1.00 98.69 657 PHE A CA 1
ATOM 4770 C C . PHE A 1 657 ? 19.492 2.145 -17.315 1.00 98.69 657 PHE A C 1
ATOM 4772 O O . PHE A 1 657 ? 20.619 1.871 -16.896 1.00 98.69 657 PHE A O 1
ATOM 4779 N N . THR A 1 658 ? 18.829 3.241 -16.961 1.00 98.38 658 THR A N 1
ATOM 4780 C CA . THR A 1 658 ? 19.276 4.193 -15.949 1.00 98.38 658 THR A CA 1
ATOM 4781 C C . THR A 1 658 ? 18.551 3.947 -14.627 1.00 98.38 658 THR A C 1
ATOM 4783 O O . THR A 1 658 ? 17.318 3.918 -14.586 1.00 98.38 658 THR A O 1
ATOM 4786 N N . ILE A 1 659 ? 19.318 3.804 -13.543 1.00 98.25 659 ILE A N 1
ATOM 4787 C CA . ILE A 1 659 ? 18.834 3.788 -12.160 1.00 98.25 659 ILE A CA 1
ATOM 4788 C C . ILE A 1 659 ? 18.650 5.239 -11.709 1.00 98.25 659 ILE A C 1
ATOM 4790 O O . ILE A 1 659 ? 19.630 5.960 -11.511 1.00 98.25 659 ILE A O 1
ATOM 4794 N N . GLY A 1 660 ? 17.401 5.662 -11.537 1.00 96.06 660 GLY A N 1
ATOM 4795 C CA . GLY A 1 660 ? 17.064 6.993 -11.044 1.00 96.06 660 GLY A CA 1
ATOM 4796 C C . GLY A 1 660 ? 17.493 7.219 -9.595 1.00 96.06 660 GLY A C 1
ATOM 4797 O O . GLY A 1 660 ? 17.759 6.274 -8.848 1.00 96.06 660 GLY A O 1
ATOM 4798 N N . THR A 1 661 ? 17.491 8.473 -9.144 1.00 93.88 661 THR A N 1
ATOM 4799 C CA . THR A 1 661 ? 17.932 8.852 -7.785 1.00 93.88 661 THR A CA 1
ATOM 4800 C C . THR A 1 661 ? 17.147 8.176 -6.652 1.00 93.88 661 THR A C 1
ATOM 4802 O O . THR A 1 661 ? 17.657 8.058 -5.538 1.00 93.88 661 THR A O 1
ATOM 4805 N N . ARG A 1 662 ? 15.935 7.686 -6.942 1.00 93.00 662 ARG A N 1
ATOM 4806 C CA . ARG A 1 662 ? 15.044 6.946 -6.028 1.00 93.00 662 ARG A CA 1
ATOM 4807 C C . ARG A 1 662 ? 15.161 5.419 -6.138 1.00 93.00 662 ARG A C 1
ATOM 4809 O O . ARG A 1 662 ? 14.365 4.706 -5.532 1.00 93.00 662 ARG A O 1
ATOM 4816 N N . GLY A 1 663 ? 16.131 4.921 -6.902 1.00 96.00 663 GLY A N 1
ATOM 4817 C CA . GLY A 1 663 ? 16.304 3.501 -7.196 1.00 96.00 663 GLY A CA 1
ATOM 4818 C C . GLY A 1 663 ? 15.426 3.017 -8.348 1.00 96.00 663 GLY A C 1
ATOM 4819 O O . GLY A 1 663 ? 14.572 3.745 -8.852 1.00 96.00 663 GLY A O 1
ATOM 4820 N N . ALA A 1 664 ? 15.636 1.770 -8.754 1.00 98.25 664 ALA A N 1
ATOM 4821 C CA . ALA A 1 664 ? 14.939 1.122 -9.861 1.00 98.25 664 ALA A CA 1
ATOM 4822 C C . ALA A 1 664 ? 14.592 -0.320 -9.492 1.00 98.25 664 ALA A C 1
ATOM 4824 O O . ALA A 1 664 ? 15.350 -0.955 -8.761 1.00 98.25 664 ALA A O 1
ATOM 4825 N N . THR A 1 665 ? 13.488 -0.846 -10.024 1.00 98.81 665 THR A N 1
ATOM 4826 C CA . THR A 1 665 ? 13.119 -2.256 -9.850 1.00 98.81 665 THR A CA 1
ATOM 4827 C C . THR A 1 665 ? 13.013 -2.956 -11.197 1.00 98.81 665 THR A C 1
ATOM 4829 O O . THR A 1 665 ? 12.308 -2.488 -12.093 1.00 98.81 665 THR A O 1
ATOM 4832 N N . ILE A 1 666 ? 13.677 -4.104 -11.312 1.00 98.75 666 ILE A N 1
ATOM 4833 C CA . ILE A 1 666 ? 13.454 -5.080 -12.377 1.00 98.75 666 ILE A CA 1
ATOM 4834 C C . ILE A 1 666 ? 12.812 -6.307 -11.737 1.00 98.75 666 ILE A C 1
ATOM 4836 O O . ILE A 1 666 ? 13.369 -6.902 -10.817 1.00 98.75 666 ILE A O 1
ATOM 4840 N N . GLU A 1 667 ? 11.631 -6.681 -12.210 1.00 98.69 667 GLU A N 1
ATOM 4841 C CA . GLU A 1 667 ? 10.891 -7.839 -11.718 1.00 98.69 667 GLU A CA 1
ATOM 4842 C C . GLU A 1 667 ? 10.792 -8.894 -12.820 1.00 98.69 667 GLU A C 1
ATOM 4844 O O . GLU A 1 667 ? 10.365 -8.581 -13.928 1.00 98.69 667 GLU A O 1
ATOM 4849 N N . SER A 1 668 ? 11.147 -10.145 -12.522 1.00 98.25 668 SER A N 1
ATOM 4850 C CA . SER A 1 668 ? 10.897 -11.275 -13.420 1.00 98.25 668 SER A CA 1
ATOM 4851 C C . SER A 1 668 ? 9.892 -12.233 -12.798 1.00 98.25 668 SER A C 1
ATOM 4853 O O . SER A 1 668 ? 10.211 -12.971 -11.865 1.00 98.25 668 SER A O 1
ATOM 4855 N N . SER A 1 669 ? 8.675 -12.214 -13.332 1.00 97.06 669 SER A N 1
ATOM 4856 C CA . SER A 1 669 ? 7.549 -13.037 -12.869 1.00 97.06 669 SER A CA 1
ATOM 4857 C C . SER A 1 669 ? 6.865 -13.771 -14.029 1.00 97.06 669 SER A C 1
ATOM 4859 O O . SER A 1 669 ? 5.693 -14.144 -13.977 1.00 97.06 669 SER A O 1
ATOM 4861 N N . GLY A 1 670 ? 7.590 -13.911 -15.141 1.00 95.94 670 GLY A N 1
ATOM 4862 C CA . GLY A 1 670 ? 7.176 -14.676 -16.307 1.00 95.94 670 GLY A CA 1
ATOM 4863 C C . GLY A 1 670 ? 7.385 -16.176 -16.124 1.00 95.94 670 GLY A C 1
ATOM 4864 O O . GLY A 1 670 ? 8.011 -16.642 -15.175 1.00 95.94 670 GLY A O 1
ATOM 4865 N N . SER A 1 671 ? 6.898 -16.957 -17.086 1.00 95.50 671 SER A N 1
ATOM 4866 C CA . SER A 1 671 ? 7.125 -18.411 -17.109 1.00 95.50 671 SER A CA 1
ATOM 4867 C C . SER A 1 671 ? 8.535 -18.806 -17.569 1.00 95.50 671 SER A C 1
ATOM 4869 O O . SER A 1 671 ? 8.955 -19.936 -17.324 1.00 95.50 671 SER A O 1
ATOM 4871 N N . GLY A 1 672 ? 9.270 -17.895 -18.214 1.00 95.50 672 GLY A N 1
ATOM 4872 C CA . GLY A 1 672 ? 10.680 -18.076 -18.563 1.00 95.50 672 GLY A CA 1
ATOM 4873 C C . GLY A 1 672 ? 11.540 -16.909 -18.091 1.00 95.50 672 GLY A C 1
ATOM 4874 O O . GLY A 1 672 ? 11.019 -15.840 -17.779 1.00 95.50 672 GLY A O 1
ATOM 4875 N N . ALA A 1 673 ? 12.846 -17.152 -18.015 1.00 96.56 673 ALA A N 1
ATOM 4876 C CA . ALA A 1 673 ? 13.809 -16.197 -17.485 1.00 96.56 673 ALA A CA 1
ATOM 4877 C C . ALA A 1 673 ? 14.084 -15.037 -18.453 1.00 96.56 673 ALA A C 1
ATOM 4879 O O . ALA A 1 673 ? 14.009 -15.204 -19.672 1.00 96.56 673 ALA A O 1
ATOM 4880 N N . VAL A 1 674 ? 14.427 -13.876 -17.898 1.00 98.44 674 VAL A N 1
ATOM 4881 C CA . VAL A 1 674 ? 14.881 -12.708 -18.661 1.00 98.44 674 VAL A CA 1
ATOM 4882 C C . VAL A 1 674 ? 16.389 -12.521 -18.509 1.00 98.44 674 VAL A C 1
ATOM 4884 O O . VAL A 1 674 ? 16.913 -12.536 -17.397 1.00 98.44 674 VAL A O 1
ATOM 4887 N N . GLU A 1 675 ? 17.087 -12.326 -19.627 1.00 98.38 675 GLU A N 1
ATOM 4888 C CA . GLU A 1 675 ? 18.543 -12.155 -19.666 1.00 98.38 675 GLU A CA 1
ATOM 4889 C C . GLU A 1 675 ? 18.923 -10.766 -20.204 1.00 98.38 675 GLU A C 1
ATOM 4891 O O . GLU A 1 675 ? 18.697 -10.455 -21.374 1.00 98.38 675 GLU A O 1
ATOM 4896 N N . PHE A 1 676 ? 19.549 -9.927 -19.378 1.00 98.56 676 PHE A N 1
ATOM 4897 C CA . PHE A 1 676 ? 20.182 -8.679 -19.809 1.00 98.56 676 PHE A CA 1
ATOM 4898 C C . PHE A 1 676 ? 21.643 -8.960 -20.163 1.00 98.56 676 PHE A C 1
ATOM 4900 O O . PHE A 1 676 ? 22.457 -9.212 -19.280 1.00 98.56 676 PHE A O 1
ATOM 4907 N N . THR A 1 677 ? 21.986 -8.909 -21.450 1.00 98.19 677 THR A N 1
ATOM 4908 C CA . THR A 1 677 ? 23.241 -9.470 -21.983 1.00 98.19 677 THR A CA 1
ATOM 4909 C C . THR A 1 677 ? 24.335 -8.438 -22.261 1.00 98.19 677 THR A C 1
ATOM 4911 O O . THR A 1 677 ? 25.421 -8.793 -22.722 1.00 98.19 677 THR A O 1
ATOM 4914 N N . SER A 1 678 ? 24.058 -7.144 -22.082 1.00 97.62 678 SER A N 1
ATOM 4915 C CA . SER A 1 678 ? 25.069 -6.101 -22.292 1.00 97.62 678 SER A CA 1
ATOM 4916 C C . SER A 1 678 ? 26.135 -6.166 -21.202 1.00 97.62 678 SER A C 1
ATOM 4918 O O . SER A 1 678 ? 25.803 -6.306 -20.037 1.00 97.62 678 SER A O 1
ATOM 4920 N N . SER A 1 679 ? 27.410 -6.023 -21.567 1.00 95.94 679 SER A N 1
ATOM 4921 C CA . SER A 1 679 ? 28.527 -5.938 -20.611 1.00 95.94 679 SER A CA 1
ATOM 4922 C C . SER A 1 679 ? 28.973 -4.495 -20.341 1.00 95.94 679 SER A C 1
ATOM 4924 O O . SER A 1 679 ? 30.076 -4.268 -19.848 1.00 95.94 679 SER A O 1
ATOM 4926 N N . ALA A 1 680 ? 28.201 -3.509 -20.800 1.00 97.25 680 ALA A N 1
ATOM 4927 C CA . ALA A 1 680 ? 28.446 -2.100 -20.517 1.00 97.25 680 ALA A CA 1
ATOM 4928 C C . ALA A 1 680 ? 27.821 -1.707 -19.169 1.00 97.25 680 ALA A C 1
ATOM 4930 O O . ALA A 1 680 ? 26.989 -2.437 -18.631 1.00 97.25 680 ALA A O 1
ATOM 4931 N N . ALA A 1 681 ? 28.233 -0.560 -18.632 1.00 96.62 681 ALA A N 1
ATOM 4932 C CA . ALA A 1 681 ? 27.689 -0.047 -17.382 1.00 96.62 681 ALA A CA 1
ATOM 4933 C C . ALA A 1 681 ? 26.255 0.465 -17.558 1.00 96.62 681 ALA A C 1
ATOM 4935 O O . ALA A 1 681 ? 25.920 1.055 -18.589 1.00 96.62 681 ALA A O 1
ATOM 4936 N N . LEU A 1 682 ? 25.425 0.247 -16.540 1.00 98.25 682 LEU A N 1
ATOM 4937 C CA . LEU A 1 682 ? 24.128 0.898 -16.413 1.00 98.25 682 LEU A CA 1
ATOM 4938 C C . LEU A 1 682 ? 24.301 2.408 -16.212 1.00 98.25 682 LEU A C 1
ATOM 4940 O O . LEU A 1 682 ? 25.309 2.881 -15.685 1.00 98.25 682 LEU A O 1
ATOM 4944 N N . GLY A 1 683 ? 23.279 3.169 -16.598 1.00 97.81 683 GLY A N 1
ATOM 4945 C CA . GLY A 1 683 ? 23.194 4.575 -16.228 1.00 97.81 683 GLY A CA 1
ATOM 4946 C C . GLY A 1 683 ? 22.875 4.706 -14.741 1.00 97.81 683 GLY A C 1
ATOM 4947 O O . GLY A 1 683 ? 22.066 3.949 -14.204 1.00 97.81 683 GLY A O 1
ATOM 4948 N N . VAL A 1 684 ? 23.462 5.695 -14.074 1.00 97.38 684 VAL A N 1
ATOM 4949 C CA . VAL A 1 684 ? 23.085 6.061 -12.704 1.00 97.38 684 VAL A CA 1
ATOM 4950 C C . VAL A 1 684 ? 22.843 7.555 -12.663 1.00 97.38 684 VAL A C 1
ATOM 4952 O O . VAL A 1 684 ? 23.735 8.349 -12.969 1.00 97.38 684 VAL A O 1
ATOM 4955 N N . ASP A 1 685 ? 21.618 7.917 -12.313 1.00 94.81 685 ASP A N 1
ATOM 4956 C CA . ASP A 1 685 ? 21.159 9.291 -12.364 1.00 94.81 685 ASP A CA 1
ATOM 4957 C C . ASP A 1 685 ? 21.728 10.144 -11.224 1.00 94.81 685 ASP A C 1
ATOM 4959 O O . ASP A 1 685 ? 21.990 9.662 -10.112 1.00 94.81 685 ASP A O 1
ATOM 4963 N N . ILE A 1 686 ? 21.891 11.434 -11.508 1.00 91.25 686 ILE A N 1
ATOM 4964 C CA . ILE A 1 686 ? 22.316 12.451 -10.548 1.00 91.25 686 ILE A CA 1
ATOM 4965 C C . ILE A 1 686 ? 21.311 13.589 -10.553 1.00 91.25 686 ILE A C 1
ATOM 4967 O O . ILE A 1 686 ? 20.753 13.933 -11.589 1.00 91.25 686 ILE A O 1
ATOM 4971 N N . ALA A 1 687 ? 21.124 14.213 -9.395 1.00 86.06 687 ALA A N 1
ATOM 4972 C CA . ALA A 1 687 ? 20.176 15.307 -9.301 1.00 86.06 687 ALA A CA 1
ATOM 4973 C C . ALA A 1 687 ? 20.632 16.515 -10.137 1.00 86.06 687 ALA A C 1
ATOM 4975 O O . ALA A 1 687 ? 21.797 16.928 -10.067 1.00 86.06 687 ALA A O 1
ATOM 4976 N N . GLU A 1 688 ? 19.725 17.116 -10.911 1.00 84.06 688 GLU A N 1
ATOM 4977 C CA . GLU A 1 688 ? 20.102 18.220 -11.794 1.00 84.06 688 GLU A CA 1
ATOM 4978 C C . GLU A 1 688 ? 20.278 19.556 -11.055 1.00 84.06 688 GLU A C 1
ATOM 4980 O O . GLU A 1 688 ? 19.657 19.850 -10.026 1.00 84.06 688 GLU A O 1
ATOM 4985 N N . GLU A 1 689 ? 21.113 20.427 -11.623 1.00 81.19 689 GLU A N 1
ATOM 4986 C CA . GLU A 1 689 ? 21.258 21.806 -11.154 1.00 81.19 689 GLU A CA 1
ATOM 4987 C C . GLU A 1 689 ? 20.010 22.633 -11.479 1.00 81.19 689 GLU A C 1
ATOM 4989 O O . GLU A 1 689 ? 19.439 22.534 -12.567 1.00 81.19 689 GLU A O 1
ATOM 4994 N N . ARG A 1 690 ? 19.600 23.492 -10.541 1.00 75.94 690 ARG A N 1
ATOM 4995 C CA . ARG A 1 690 ? 18.379 24.303 -10.650 1.00 75.94 690 ARG A CA 1
ATOM 4996 C C . ARG A 1 690 ? 18.643 25.754 -10.291 1.00 75.94 690 ARG A C 1
ATOM 4998 O O . ARG A 1 690 ? 19.543 26.067 -9.518 1.00 75.94 690 ARG A O 1
ATOM 5005 N N . THR A 1 691 ? 17.811 26.648 -10.808 1.00 69.06 691 THR A N 1
ATOM 5006 C CA . THR A 1 691 ? 17.700 28.016 -10.290 1.00 69.06 691 THR A CA 1
ATOM 5007 C C . THR A 1 691 ? 16.561 28.043 -9.276 1.00 69.06 691 THR A C 1
ATOM 5009 O O . THR A 1 691 ? 15.480 27.539 -9.571 1.00 69.06 691 THR A O 1
ATOM 5012 N N . ALA A 1 692 ? 16.796 28.601 -8.088 1.00 65.00 692 ALA A N 1
ATOM 5013 C CA . ALA A 1 692 ? 15.786 28.691 -7.035 1.00 65.00 692 ALA A CA 1
ATOM 5014 C C . ALA A 1 692 ? 15.765 30.085 -6.404 1.00 65.00 692 ALA A C 1
ATOM 5016 O O . ALA A 1 692 ? 16.799 30.748 -6.300 1.00 65.00 692 ALA A O 1
ATOM 5017 N N . ASP A 1 693 ? 14.596 30.492 -5.911 1.00 60.34 693 ASP A N 1
ATOM 5018 C CA . ASP A 1 693 ? 14.485 31.638 -5.015 1.00 60.34 693 ASP A CA 1
ATOM 5019 C C . ASP A 1 693 ? 14.698 31.168 -3.584 1.00 60.34 693 ASP A C 1
ATOM 5021 O O . ASP A 1 693 ? 13.854 30.491 -2.991 1.00 60.34 693 ASP A O 1
ATOM 5025 N N . VAL A 1 694 ? 15.801 31.590 -2.986 1.00 56.78 694 VAL A N 1
ATOM 5026 C CA . VAL A 1 694 ? 16.034 31.348 -1.569 1.00 56.78 694 VAL A CA 1
ATOM 5027 C C . VAL A 1 694 ? 15.767 32.652 -0.814 1.00 56.78 694 VAL A C 1
ATOM 5029 O O . VAL A 1 694 ? 16.569 33.584 -0.849 1.00 56.78 694 VAL A O 1
ATOM 5032 N N . ASN A 1 695 ? 14.618 32.726 -0.132 1.00 57.00 695 ASN A N 1
ATOM 5033 C CA . ASN A 1 695 ? 14.177 33.867 0.688 1.00 57.00 695 ASN A CA 1
ATOM 5034 C C . ASN A 1 695 ? 14.008 35.219 -0.054 1.00 57.00 695 ASN A C 1
ATOM 5036 O O . ASN A 1 695 ? 14.547 36.238 0.385 1.00 57.00 695 ASN A O 1
ATOM 5040 N N . SER A 1 696 ? 13.218 35.277 -1.136 1.00 45.72 696 SER A N 1
ATOM 5041 C CA . SER A 1 696 ? 12.915 36.523 -1.877 1.00 45.72 696 SER A CA 1
ATOM 5042 C C . SER A 1 696 ? 11.455 37.015 -1.745 1.00 45.72 696 SER A C 1
ATOM 5044 O O . SER A 1 696 ? 10.833 37.433 -2.717 1.00 45.72 696 SER A O 1
ATOM 5046 N N . GLY A 1 697 ? 10.883 37.045 -0.535 1.00 43.06 697 GLY A N 1
ATOM 5047 C CA . GLY A 1 697 ? 9.536 37.600 -0.325 1.00 43.06 697 GLY A CA 1
ATOM 5048 C C . GLY A 1 697 ? 9.171 37.777 1.145 1.00 43.06 697 GLY A C 1
ATOM 5049 O O . GLY A 1 697 ? 9.701 37.080 1.999 1.00 43.06 697 GLY A O 1
ATOM 5050 N N . ALA A 1 698 ? 8.302 38.741 1.448 1.00 38.56 698 ALA A N 1
ATOM 5051 C CA . ALA A 1 698 ? 7.947 39.221 2.785 1.00 38.56 698 ALA A CA 1
ATOM 5052 C C . ALA A 1 698 ? 7.131 38.221 3.640 1.00 38.56 698 ALA A C 1
ATOM 5054 O O . ALA A 1 698 ? 6.046 38.558 4.106 1.00 38.56 698 ALA A O 1
ATOM 5055 N N . PHE A 1 699 ? 7.640 37.010 3.870 1.00 41.81 699 PHE A N 1
ATOM 5056 C CA . PHE A 1 699 ? 6.995 36.030 4.746 1.00 41.81 699 PHE A CA 1
ATOM 5057 C C . PHE A 1 699 ? 7.394 36.253 6.217 1.00 41.81 699 PHE A C 1
ATOM 5059 O O . PHE A 1 699 ? 8.579 36.446 6.518 1.00 41.81 699 PHE A O 1
ATOM 5066 N N . PRO A 1 700 ? 6.433 36.272 7.158 1.00 38.66 700 PRO A N 1
ATOM 5067 C CA . PRO A 1 700 ? 6.707 36.536 8.562 1.00 38.66 700 PRO A CA 1
ATOM 5068 C C . PRO A 1 700 ? 7.383 35.329 9.236 1.00 38.66 700 PRO A C 1
ATOM 5070 O O . PRO A 1 700 ? 6.877 34.216 9.245 1.00 38.66 700 PRO A O 1
ATOM 5073 N N . THR A 1 701 ? 8.557 35.587 9.812 1.00 47.28 701 THR A N 1
ATOM 5074 C CA . THR A 1 701 ? 9.199 34.913 10.957 1.00 47.28 701 THR A CA 1
ATOM 5075 C C . THR A 1 701 ? 8.546 33.622 11.500 1.00 47.28 701 THR A C 1
ATOM 5077 O O . THR A 1 701 ? 7.651 33.712 12.337 1.00 47.28 701 THR A O 1
ATOM 5080 N N . SER A 1 702 ? 9.075 32.438 11.145 1.00 47.31 702 SER A N 1
ATOM 5081 C CA . SER A 1 702 ? 9.138 31.261 12.055 1.00 47.31 702 SER A CA 1
ATOM 5082 C C . SER A 1 702 ? 9.945 30.052 11.534 1.00 47.31 702 SER A C 1
ATOM 5084 O O . SER A 1 702 ? 10.472 29.313 12.364 1.00 47.31 702 SER A O 1
ATOM 5086 N N . PHE A 1 703 ? 10.149 29.879 10.219 1.00 49.06 703 PHE A N 1
ATOM 5087 C CA . PHE A 1 703 ? 10.899 28.738 9.654 1.00 49.06 703 PHE A CA 1
ATOM 5088 C C . PHE A 1 703 ? 11.980 29.213 8.672 1.00 49.06 703 PHE A C 1
ATOM 5090 O O . PHE A 1 703 ? 11.670 29.574 7.544 1.00 49.06 703 PHE A O 1
ATOM 5097 N N . ASN A 1 704 ? 13.254 29.251 9.086 1.00 61.12 704 ASN A N 1
ATOM 5098 C CA . ASN A 1 704 ? 14.348 29.619 8.171 1.00 61.12 704 ASN A CA 1
ATOM 5099 C C . ASN A 1 704 ? 14.995 28.387 7.496 1.00 61.12 704 ASN A C 1
ATOM 5101 O O . ASN A 1 704 ? 16.152 28.463 7.114 1.00 61.12 704 ASN A O 1
ATOM 5105 N N . ASP A 1 705 ? 14.323 27.239 7.392 1.00 67.81 705 ASP A N 1
ATOM 5106 C CA . ASP A 1 705 ? 14.856 25.974 6.846 1.00 67.81 705 ASP A CA 1
ATOM 5107 C C . ASP A 1 705 ? 14.269 25.585 5.469 1.00 67.81 705 ASP A C 1
ATOM 5109 O O . ASP A 1 705 ? 14.449 24.454 5.025 1.00 67.81 705 ASP A O 1
ATOM 5113 N N . GLU A 1 706 ? 13.579 26.498 4.778 1.00 71.62 706 GLU A N 1
ATOM 5114 C CA . GLU A 1 706 ? 12.810 26.222 3.551 1.00 71.62 706 GLU A CA 1
ATOM 5115 C C . GLU A 1 706 ? 13.458 26.845 2.294 1.00 71.62 706 GLU A C 1
ATOM 5117 O O . GLU A 1 706 ? 13.915 27.991 2.317 1.00 71.62 706 GLU A O 1
ATOM 5122 N N . VAL A 1 707 ? 13.481 26.098 1.184 1.00 70.06 707 VAL A N 1
ATOM 5123 C CA . VAL A 1 707 ? 13.839 26.585 -0.163 1.00 70.06 707 VAL A CA 1
ATOM 5124 C C . VAL A 1 707 ? 12.640 26.372 -1.076 1.00 70.06 707 VAL A C 1
ATOM 5126 O O . VAL A 1 707 ? 12.074 25.282 -1.092 1.00 70.06 707 VAL A O 1
ATOM 5129 N N . VAL A 1 708 ? 12.262 27.397 -1.837 1.00 65.44 708 VAL A N 1
ATOM 5130 C CA . VAL A 1 708 ? 11.022 27.439 -2.627 1.00 65.44 708 VAL A CA 1
ATOM 5131 C C . VAL A 1 708 ? 11.310 27.781 -4.093 1.00 65.44 708 VAL A C 1
ATOM 5133 O O . VAL A 1 708 ? 12.428 28.152 -4.446 1.00 65.44 708 VAL A O 1
ATOM 5136 N N . ASN A 1 709 ? 10.290 27.698 -4.952 1.00 66.25 709 ASN A N 1
ATOM 5137 C CA . ASN A 1 709 ? 10.380 27.989 -6.392 1.00 66.25 709 ASN A CA 1
ATOM 5138 C C . ASN A 1 709 ? 11.333 27.058 -7.170 1.00 66.25 709 ASN A C 1
ATOM 5140 O O . ASN A 1 709 ? 11.968 27.489 -8.130 1.00 66.25 709 ASN A O 1
ATOM 5144 N N . LEU A 1 710 ? 11.438 25.784 -6.786 1.00 67.44 710 LEU A N 1
ATOM 5145 C CA . LEU A 1 710 ? 12.251 24.810 -7.526 1.00 67.44 710 LEU A CA 1
ATOM 5146 C C . LEU A 1 710 ? 11.528 24.326 -8.787 1.00 67.44 710 LEU A C 1
ATOM 5148 O O . LEU A 1 710 ? 10.476 23.718 -8.690 1.00 67.44 710 LEU A O 1
ATOM 5152 N N . THR A 1 711 ? 12.097 24.507 -9.976 1.00 66.06 711 THR A N 1
ATOM 5153 C CA . THR A 1 711 ? 11.413 24.172 -11.245 1.00 66.06 711 THR A CA 1
ATOM 5154 C C . THR A 1 711 ? 10.939 22.715 -11.373 1.00 66.06 711 THR A C 1
ATOM 5156 O O . THR A 1 711 ? 9.920 22.473 -12.007 1.00 66.06 711 THR A O 1
ATOM 5159 N N . ASN A 1 712 ? 11.642 21.753 -10.767 1.00 71.81 712 ASN A N 1
ATOM 5160 C CA . ASN A 1 712 ? 11.238 20.346 -10.622 1.00 71.81 712 ASN A CA 1
ATOM 5161 C C . ASN A 1 712 ? 11.833 19.789 -9.310 1.00 71.81 712 ASN A C 1
ATOM 5163 O O . ASN A 1 712 ? 12.822 20.335 -8.823 1.00 71.81 712 ASN A O 1
ATOM 5167 N N . VAL A 1 713 ? 11.242 18.739 -8.740 1.00 76.69 713 VAL A N 1
ATOM 5168 C CA . VAL A 1 713 ? 11.718 18.016 -7.555 1.00 76.69 713 VAL A CA 1
ATOM 5169 C C . VAL A 1 713 ? 11.673 16.484 -7.697 1.00 76.69 713 VAL A C 1
ATOM 5171 O O . VAL A 1 713 ? 11.860 15.792 -6.700 1.00 76.69 713 VAL A O 1
ATOM 5174 N N . ASP A 1 714 ? 11.390 15.942 -8.885 1.00 79.94 714 ASP A N 1
ATOM 5175 C CA . ASP A 1 714 ? 11.142 14.500 -9.078 1.00 79.94 714 ASP A CA 1
ATOM 5176 C C . ASP A 1 714 ? 12.359 13.617 -8.746 1.00 79.94 714 ASP A C 1
ATOM 5178 O O . ASP A 1 714 ? 12.206 12.545 -8.154 1.00 79.94 714 ASP A O 1
ATOM 5182 N N . ASP A 1 715 ? 13.556 14.119 -9.046 1.00 85.31 715 ASP A N 1
ATOM 5183 C CA . ASP A 1 715 ? 14.864 13.528 -8.747 1.00 85.31 715 ASP A CA 1
ATOM 5184 C C . ASP A 1 715 ? 15.340 13.796 -7.306 1.00 85.31 715 ASP A C 1
ATOM 5186 O O . ASP A 1 715 ? 16.359 13.245 -6.891 1.00 85.31 715 ASP A O 1
ATOM 5190 N N . LEU A 1 716 ? 14.648 14.634 -6.527 1.00 88.38 716 LEU A N 1
ATOM 5191 C CA . LEU A 1 716 ? 15.073 15.006 -5.180 1.00 88.38 716 LEU A CA 1
ATOM 5192 C C . LEU A 1 716 ? 14.537 14.024 -4.139 1.00 88.38 716 LEU A C 1
ATOM 5194 O O . LEU A 1 716 ? 13.354 13.678 -4.121 1.00 88.38 716 LEU A O 1
ATOM 5198 N N . VAL A 1 717 ? 15.394 13.635 -3.193 1.00 89.50 717 VAL A N 1
ATOM 5199 C CA . VAL A 1 717 ? 15.023 12.739 -2.088 1.00 89.50 717 VAL A CA 1
ATOM 5200 C C . VAL A 1 717 ? 15.516 13.256 -0.736 1.00 89.50 717 VAL A C 1
ATOM 5202 O O . VAL A 1 717 ? 16.575 13.892 -0.664 1.00 89.50 717 VAL A O 1
ATOM 5205 N N . PRO A 1 718 ? 14.791 12.979 0.366 1.00 89.81 718 PRO A N 1
ATOM 5206 C CA . PRO A 1 718 ? 15.295 13.232 1.712 1.00 89.81 718 PRO A CA 1
ATOM 5207 C C . PRO A 1 718 ? 16.670 12.590 1.928 1.00 89.81 718 PRO A C 1
ATOM 5209 O O . PRO A 1 718 ? 16.881 11.444 1.556 1.00 89.81 718 PRO A O 1
ATOM 5212 N N . GLY A 1 719 ? 17.598 13.326 2.534 1.00 87.69 719 GLY A N 1
ATOM 5213 C CA . GLY A 1 719 ? 18.981 12.927 2.787 1.00 87.69 719 GLY A CA 1
ATOM 5214 C C . GLY A 1 719 ? 19.988 13.404 1.735 1.00 87.69 719 GLY A C 1
ATOM 5215 O O . GLY A 1 719 ? 21.181 13.406 2.025 1.00 87.69 719 GLY A O 1
ATOM 5216 N N . MET A 1 720 ? 19.545 13.874 0.560 1.00 88.62 720 MET A N 1
ATOM 5217 C CA . MET A 1 720 ? 20.437 14.498 -0.429 1.00 88.62 720 MET A CA 1
ATOM 5218 C C . MET A 1 720 ? 21.141 15.718 0.150 1.00 88.62 720 MET A C 1
ATOM 5220 O O . MET A 1 720 ? 20.494 16.548 0.795 1.00 88.62 720 MET A O 1
ATOM 5224 N N . LEU A 1 721 ? 22.440 15.863 -0.125 1.00 84.25 721 LEU A N 1
ATOM 5225 C CA . LEU A 1 721 ? 23.151 17.091 0.222 1.00 84.25 721 LEU A CA 1
ATOM 5226 C C . LEU A 1 721 ? 22.652 18.265 -0.625 1.00 84.25 721 LEU A C 1
ATOM 5228 O O . LEU A 1 721 ? 22.256 18.112 -1.782 1.00 84.25 721 LEU A O 1
ATOM 5232 N N . PHE A 1 722 ? 22.676 19.443 -0.010 1.00 81.06 722 PHE A N 1
ATOM 5233 C CA . PHE A 1 722 ? 22.265 20.704 -0.612 1.00 81.06 722 PHE A CA 1
ATOM 5234 C C . PHE A 1 722 ? 23.455 21.659 -0.706 1.00 81.06 722 PHE A C 1
ATOM 5236 O O . PHE A 1 722 ? 24.123 21.929 0.296 1.00 81.06 722 PHE A O 1
ATOM 5243 N N . PHE A 1 723 ? 23.676 22.222 -1.894 1.00 75.94 723 PHE A N 1
ATOM 5244 C CA . PHE A 1 723 ? 24.728 23.199 -2.151 1.00 75.94 723 PHE A CA 1
ATOM 5245 C C . PHE A 1 723 ? 24.193 24.415 -2.902 1.00 75.94 723 PHE A C 1
ATOM 5247 O O . PHE A 1 723 ? 23.338 24.304 -3.779 1.00 75.94 723 PHE A O 1
ATOM 5254 N N . THR A 1 724 ? 24.778 25.575 -2.623 1.00 70.44 724 THR A N 1
ATOM 5255 C CA . THR A 1 724 ? 24.569 26.794 -3.413 1.00 70.44 724 THR A CA 1
ATOM 5256 C C . THR A 1 724 ? 25.902 27.318 -3.901 1.00 70.44 724 THR A C 1
ATOM 5258 O O . THR A 1 724 ? 26.885 27.293 -3.157 1.00 70.44 724 THR A O 1
ATOM 5261 N N . ASP A 1 725 ? 25.960 27.799 -5.138 1.00 61.22 725 ASP A N 1
ATOM 5262 C CA . ASP A 1 725 ? 27.132 28.521 -5.609 1.00 61.22 725 ASP A CA 1
ATOM 5263 C C . ASP A 1 725 ? 27.114 29.995 -5.155 1.00 61.22 725 ASP A C 1
ATOM 5265 O O . ASP A 1 725 ? 26.076 30.612 -4.919 1.00 61.22 725 ASP A O 1
ATOM 5269 N N . GLY A 1 726 ? 28.305 30.576 -4.990 1.00 58.22 726 GLY A N 1
ATOM 5270 C CA . GLY A 1 726 ? 28.470 32.022 -4.839 1.00 58.22 726 GLY A CA 1
ATOM 5271 C C . GLY A 1 726 ? 28.882 32.527 -3.458 1.00 58.22 726 GLY A C 1
ATOM 5272 O O . GLY A 1 726 ? 29.316 31.798 -2.565 1.00 58.22 726 GLY A O 1
ATOM 5273 N N . THR A 1 727 ? 28.825 33.850 -3.332 1.00 52.12 727 THR A N 1
ATOM 5274 C CA . THR A 1 727 ? 29.144 34.585 -2.111 1.00 52.12 727 THR A CA 1
ATOM 5275 C C . THR A 1 727 ? 27.969 35.459 -1.705 1.00 52.12 727 THR A C 1
ATOM 5277 O O . THR A 1 727 ? 27.262 35.963 -2.575 1.00 52.12 727 THR A O 1
ATOM 5280 N N . ASP A 1 728 ? 27.787 35.693 -0.410 1.00 52.81 728 ASP A N 1
ATOM 5281 C CA . ASP A 1 728 ? 26.785 36.614 0.099 1.00 52.81 728 ASP A CA 1
ATOM 5282 C C . ASP A 1 728 ? 27.048 38.046 -0.397 1.00 52.81 728 ASP A C 1
ATOM 5284 O O . ASP A 1 728 ? 28.080 38.365 -1.002 1.00 52.81 728 ASP A O 1
ATOM 5288 N N . VAL A 1 729 ? 26.122 38.955 -0.091 1.00 45.41 729 VAL A N 1
ATOM 5289 C CA . VAL A 1 729 ? 26.253 40.392 -0.393 1.00 45.41 729 VAL A CA 1
ATOM 5290 C C . VAL A 1 729 ? 27.480 41.059 0.265 1.00 45.41 729 VAL A C 1
ATOM 5292 O O . VAL A 1 729 ? 27.775 42.221 -0.023 1.00 45.41 729 VAL A O 1
ATOM 5295 N N . PHE A 1 730 ? 28.214 40.340 1.122 1.00 48.78 730 PHE A N 1
ATOM 5296 C CA . PHE A 1 730 ? 29.447 40.747 1.799 1.00 48.78 730 PHE A CA 1
ATOM 5297 C C . PHE A 1 730 ? 30.702 39.982 1.317 1.00 48.78 730 PHE A C 1
ATOM 5299 O O . PHE A 1 730 ? 31.792 40.205 1.855 1.00 48.78 730 PHE A O 1
ATOM 5306 N N . GLY A 1 731 ? 30.592 39.125 0.296 1.00 50.31 731 GLY A N 1
ATOM 5307 C CA . GLY A 1 731 ? 31.702 38.355 -0.269 1.00 50.31 731 GLY A CA 1
ATOM 5308 C C . GLY A 1 731 ? 32.116 37.101 0.520 1.00 50.31 731 GLY A C 1
ATOM 5309 O O . GLY A 1 731 ? 33.218 36.603 0.295 1.00 50.31 731 GLY A O 1
ATOM 5310 N N . GLN A 1 732 ? 31.290 36.596 1.443 1.00 54.94 732 GLN A N 1
ATOM 5311 C CA . GLN A 1 732 ? 31.500 35.320 2.148 1.00 54.94 732 GLN A CA 1
ATOM 5312 C C . GLN A 1 732 ? 30.890 34.153 1.362 1.00 54.94 732 GLN A C 1
ATOM 5314 O O . GLN A 1 732 ? 29.816 34.342 0.812 1.00 54.94 732 GLN A O 1
ATOM 5319 N N . PRO A 1 733 ? 31.490 32.951 1.314 1.00 55.59 733 PRO A N 1
ATOM 5320 C CA . PRO A 1 733 ? 30.898 31.801 0.621 1.00 55.59 733 PRO A CA 1
ATOM 5321 C C . PRO A 1 733 ? 29.491 31.475 1.144 1.00 55.59 733 PRO A C 1
ATOM 5323 O O . PRO A 1 733 ? 29.309 31.308 2.353 1.00 55.59 733 PRO A O 1
ATOM 5326 N N . LEU A 1 734 ? 28.511 31.363 0.245 1.00 55.66 734 LEU A N 1
ATOM 5327 C CA . LEU A 1 734 ? 27.163 30.896 0.573 1.00 55.66 734 LEU A CA 1
ATOM 5328 C C . LEU A 1 734 ? 27.225 29.371 0.753 1.00 55.66 734 LEU A C 1
ATOM 5330 O O . LEU A 1 734 ? 27.158 28.623 -0.208 1.00 55.66 734 LEU A O 1
ATOM 5334 N N . ILE A 1 735 ? 27.433 28.944 2.004 1.00 56.16 735 ILE A N 1
ATOM 5335 C CA . ILE A 1 735 ? 27.311 27.567 2.523 1.00 56.16 735 ILE A CA 1
ATOM 5336 C C . ILE A 1 735 ? 28.200 26.503 1.831 1.00 56.16 735 ILE A C 1
ATOM 5338 O O . ILE A 1 735 ? 27.791 25.861 0.870 1.00 56.16 735 ILE A O 1
ATOM 5342 N N . PRO A 1 736 ? 29.373 26.190 2.412 1.00 54.06 736 PRO A N 1
ATOM 5343 C CA . PRO A 1 736 ? 30.095 24.942 2.176 1.00 54.06 736 PRO A CA 1
ATOM 5344 C C . PRO A 1 736 ? 30.138 24.096 3.461 1.00 54.06 736 PRO A C 1
ATOM 5346 O O . PRO A 1 736 ? 31.216 23.751 3.945 1.00 54.06 736 PRO A O 1
ATOM 5349 N N . ALA A 1 737 ? 28.990 23.849 4.095 1.00 46.88 737 ALA A N 1
ATOM 5350 C CA . ALA A 1 737 ? 28.950 23.055 5.320 1.00 46.88 737 ALA A CA 1
ATOM 5351 C C . ALA A 1 737 ? 28.558 21.614 4.984 1.00 46.88 737 ALA A C 1
ATOM 5353 O O . ALA A 1 737 ? 27.415 21.346 4.621 1.00 46.88 737 ALA A O 1
ATOM 5354 N N . GLU A 1 738 ? 29.520 20.700 5.112 1.00 57.16 738 GLU A N 1
ATOM 5355 C CA . GLU A 1 738 ? 29.262 19.261 5.194 1.00 57.16 738 GLU A CA 1
ATOM 5356 C C . GLU A 1 738 ? 28.043 18.995 6.102 1.00 57.16 738 GLU A C 1
ATOM 5358 O O . GLU A 1 738 ? 27.984 19.491 7.229 1.00 57.16 738 GLU A O 1
ATOM 5363 N N . GLY A 1 739 ? 27.064 18.228 5.610 1.00 66.62 739 GLY A N 1
ATOM 5364 C CA . GLY A 1 739 ? 25.940 17.729 6.412 1.00 66.62 739 GLY A CA 1
ATOM 5365 C C . GLY A 1 739 ? 24.601 18.473 6.301 1.00 66.62 739 GLY A C 1
ATOM 5366 O O . GLY A 1 739 ? 23.644 18.048 6.955 1.00 66.62 739 GLY A O 1
ATOM 5367 N N . VAL A 1 740 ? 24.477 19.530 5.484 1.00 77.31 740 VAL A N 1
ATOM 5368 C CA . VAL A 1 740 ? 23.149 20.091 5.153 1.00 77.31 740 VAL A CA 1
ATOM 5369 C C . VAL A 1 740 ? 22.450 19.169 4.161 1.00 77.31 740 VAL A C 1
ATOM 5371 O O . VAL A 1 740 ? 22.939 18.966 3.052 1.00 77.31 740 VAL A O 1
ATOM 5374 N N . THR A 1 741 ? 21.305 18.624 4.563 1.00 84.00 741 THR A N 1
ATOM 5375 C CA . THR A 1 741 ? 20.536 17.663 3.765 1.00 84.00 741 THR A CA 1
ATOM 5376 C C . THR A 1 741 ? 19.085 18.084 3.606 1.00 84.00 741 THR A C 1
ATOM 5378 O O . THR A 1 741 ? 18.529 18.801 4.446 1.00 84.00 741 THR A O 1
ATOM 5381 N N . ILE A 1 742 ? 18.458 17.592 2.539 1.00 85.75 742 ILE A N 1
ATOM 5382 C CA . ILE A 1 742 ? 17.009 17.635 2.369 1.00 85.75 742 ILE A CA 1
ATOM 5383 C C . ILE A 1 742 ? 16.364 16.811 3.486 1.00 85.75 742 ILE A C 1
ATOM 5385 O O . ILE A 1 742 ? 16.648 15.633 3.658 1.00 85.75 742 ILE A O 1
ATOM 5389 N N . ARG A 1 743 ? 15.454 17.415 4.237 1.00 85.62 743 ARG A N 1
ATOM 5390 C CA . ARG A 1 743 ? 14.610 16.734 5.220 1.00 85.62 743 ARG A CA 1
ATOM 5391 C C . ARG A 1 743 ? 13.303 16.261 4.598 1.00 85.62 743 ARG A C 1
ATOM 5393 O O . ARG A 1 743 ? 12.830 15.175 4.911 1.00 85.62 743 ARG A O 1
ATOM 5400 N N . SER A 1 744 ? 12.708 17.084 3.745 1.00 81.00 744 SER A N 1
ATOM 5401 C CA . SER A 1 744 ? 11.503 16.727 3.009 1.00 81.00 744 SER A CA 1
ATOM 5402 C C . SER A 1 744 ? 11.464 17.440 1.671 1.00 81.00 744 SER A C 1
ATOM 5404 O O . SER A 1 744 ? 11.945 18.565 1.532 1.00 81.00 744 SER A O 1
ATOM 5406 N N . VAL A 1 745 ? 10.860 16.767 0.702 1.00 76.38 745 VAL A N 1
ATOM 5407 C CA . VAL A 1 745 ? 10.517 17.316 -0.603 1.00 76.38 745 VAL A CA 1
ATOM 5408 C C . VAL A 1 745 ? 9.005 17.424 -0.640 1.00 76.38 745 VAL A C 1
ATOM 5410 O O . VAL A 1 745 ? 8.304 16.497 -0.238 1.00 76.38 745 VAL A O 1
ATOM 5413 N N . SER A 1 746 ? 8.485 18.558 -1.083 1.00 66.50 746 SER A N 1
ATOM 5414 C CA . SER A 1 746 ? 7.047 18.712 -1.270 1.00 66.50 746 SER A CA 1
ATOM 5415 C C . SER A 1 746 ? 6.778 19.671 -2.410 1.00 66.50 746 SER A C 1
ATOM 5417 O O . SER A 1 746 ? 7.461 20.681 -2.553 1.00 66.50 746 SER A O 1
ATOM 5419 N N . ARG A 1 747 ? 5.734 19.409 -3.187 1.00 60.59 747 ARG A N 1
ATOM 5420 C CA . ARG A 1 747 ? 5.115 20.473 -3.971 1.00 60.59 747 ARG A CA 1
ATOM 5421 C C . ARG A 1 747 ? 4.197 21.210 -2.990 1.00 60.59 747 ARG A C 1
ATOM 5423 O O . ARG A 1 747 ? 3.242 20.618 -2.490 1.00 60.59 747 ARG A O 1
ATOM 5430 N N . ARG A 1 748 ? 4.560 22.423 -2.549 1.00 47.41 748 ARG A N 1
ATOM 5431 C CA . ARG A 1 748 ? 3.777 23.180 -1.558 1.00 47.41 748 ARG A CA 1
ATOM 5432 C C . ARG A 1 748 ? 2.402 23.447 -2.162 1.00 47.41 748 ARG A C 1
ATOM 5434 O O . ARG A 1 748 ? 2.287 24.271 -3.064 1.00 47.41 748 ARG A O 1
ATOM 5441 N N . SER A 1 749 ? 1.361 22.799 -1.640 1.00 48.09 749 SER A N 1
ATOM 5442 C CA . SER A 1 749 ? 0.056 23.455 -1.591 1.00 48.09 749 SER A CA 1
ATOM 5443 C C . SER A 1 749 ? 0.206 24.631 -0.644 1.00 48.09 749 SER A C 1
ATOM 5445 O O . SER A 1 749 ? 0.797 24.430 0.421 1.00 48.09 749 SER A O 1
ATOM 5447 N N . GLY A 1 750 ? -0.273 25.820 -1.020 1.00 39.19 750 GLY A N 1
ATOM 5448 C CA . GLY A 1 750 ? -0.273 26.999 -0.147 1.00 39.19 750 GLY A CA 1
ATOM 5449 C C . GLY A 1 750 ? -0.662 26.646 1.298 1.00 39.19 750 GLY A C 1
ATOM 5450 O O . GLY A 1 750 ? -1.321 25.625 1.530 1.00 39.19 750 GLY A O 1
ATOM 5451 N N . PRO A 1 751 ? -0.198 27.416 2.294 1.00 34.97 751 PRO A N 1
ATOM 5452 C CA . PRO A 1 751 ? -0.411 27.043 3.676 1.00 34.97 751 PRO A CA 1
ATOM 5453 C C . PRO A 1 751 ? -1.916 26.934 3.926 1.00 34.97 751 PRO A C 1
ATOM 5455 O O . PRO A 1 751 ? -2.668 27.875 3.700 1.00 34.97 751 PRO A O 1
ATOM 5458 N N . ILE A 1 752 ? -2.334 25.777 4.434 1.00 43.00 752 ILE A N 1
ATOM 5459 C CA . ILE A 1 752 ? -3.542 25.649 5.248 1.00 43.00 752 ILE A CA 1
ATOM 5460 C C . ILE A 1 752 ? -3.177 26.235 6.627 1.00 43.00 752 ILE A C 1
ATOM 5462 O O . ILE A 1 752 ? -3.113 25.525 7.627 1.00 43.00 752 ILE A O 1
ATOM 5466 N N . ASP A 1 753 ? -2.778 27.505 6.644 1.00 36.84 753 ASP A N 1
ATOM 5467 C CA . ASP A 1 753 ? -2.597 28.310 7.847 1.00 36.84 753 ASP A CA 1
ATOM 5468 C C . ASP A 1 753 ? -3.510 29.522 7.691 1.00 36.84 753 ASP A C 1
ATOM 5470 O O . ASP A 1 753 ? -3.704 30.019 6.581 1.00 36.84 753 ASP A O 1
ATOM 5474 N N . ASN A 1 754 ? -4.114 29.942 8.793 1.00 31.38 754 ASN A N 1
ATOM 5475 C CA . ASN A 1 754 ? -5.335 30.744 8.860 1.00 31.38 754 ASN A CA 1
ATOM 5476 C C . ASN A 1 754 ? -5.131 32.225 8.465 1.00 31.38 754 ASN A C 1
ATOM 5478 O O . ASN A 1 754 ? -5.828 33.100 8.978 1.00 31.38 754 ASN A O 1
ATOM 5482 N N . ASP A 1 755 ? -4.178 32.536 7.582 1.00 25.69 755 ASP A N 1
ATOM 5483 C CA . ASP A 1 755 ? -3.820 33.904 7.214 1.00 25.69 755 ASP A CA 1
ATOM 5484 C C . ASP A 1 755 ? -3.602 34.064 5.693 1.00 25.69 755 ASP A C 1
ATOM 5486 O O . ASP A 1 755 ? -2.649 33.554 5.112 1.00 25.69 755 ASP A O 1
ATOM 5490 N N . HIS A 1 756 ? -4.564 34.760 5.081 1.00 28.97 756 HIS A N 1
ATOM 5491 C CA . HIS A 1 756 ? -4.596 35.487 3.800 1.00 28.97 756 HIS A CA 1
ATOM 5492 C C . HIS A 1 756 ? -3.498 35.308 2.716 1.00 28.97 756 HIS A C 1
ATOM 5494 O O . HIS A 1 756 ? -2.309 35.521 2.936 1.00 28.97 756 HIS A O 1
ATOM 5500 N N . ASP A 1 757 ? -4.000 35.201 1.473 1.00 30.83 757 ASP A N 1
ATOM 5501 C CA . ASP A 1 757 ? -3.475 35.779 0.217 1.00 30.83 757 ASP A CA 1
ATOM 5502 C C . ASP A 1 757 ? -2.052 35.403 -0.260 1.00 30.83 757 ASP A C 1
ATOM 5504 O O . ASP A 1 757 ? -1.241 36.287 -0.547 1.00 30.83 757 ASP A O 1
ATOM 5508 N N . ASP A 1 758 ? -1.768 34.118 -0.513 1.00 33.88 758 ASP A N 1
ATOM 5509 C CA . ASP A 1 758 ? -0.744 33.764 -1.516 1.00 33.88 758 ASP A CA 1
ATOM 5510 C C . ASP A 1 758 ? -1.152 32.548 -2.379 1.00 33.88 758 ASP A C 1
ATOM 5512 O O . ASP A 1 758 ? -1.160 31.419 -1.885 1.00 33.88 758 ASP A O 1
ATOM 5516 N N . PRO A 1 759 ? -1.511 32.751 -3.664 1.00 34.53 759 PRO A N 1
ATOM 5517 C CA . PRO A 1 759 ? -1.978 31.691 -4.559 1.00 34.53 759 PRO A CA 1
ATOM 5518 C C . PRO A 1 759 ? -0.864 30.842 -5.199 1.00 34.53 759 PRO A C 1
ATOM 5520 O O . PRO A 1 759 ? -1.182 29.969 -6.001 1.00 34.53 759 PRO A O 1
ATOM 5523 N N . ALA A 1 760 ? 0.419 31.067 -4.900 1.00 41.62 760 ALA A N 1
ATOM 5524 C CA . ALA A 1 760 ? 1.491 30.372 -5.613 1.00 41.62 760 ALA A CA 1
ATOM 5525 C C . ALA A 1 760 ? 1.810 28.987 -5.013 1.00 41.62 760 ALA A C 1
ATOM 5527 O O . ALA A 1 760 ? 2.486 28.866 -3.983 1.00 41.62 760 ALA A O 1
ATOM 5528 N N . TYR A 1 761 ? 1.364 27.932 -5.699 1.00 50.38 761 TYR A N 1
ATOM 5529 C CA . TYR A 1 761 ? 1.818 26.556 -5.487 1.00 50.38 761 TYR A CA 1
ATOM 5530 C C . TYR A 1 761 ? 3.294 26.477 -5.875 1.00 50.38 761 TYR A C 1
ATOM 5532 O O . TYR A 1 761 ? 3.653 26.796 -6.999 1.00 50.38 761 TYR A O 1
ATOM 5540 N N . LYS A 1 762 ? 4.189 26.116 -4.953 1.00 57.84 762 LYS A N 1
ATOM 5541 C CA . LYS A 1 762 ? 5.638 26.148 -5.218 1.00 57.84 762 LYS A CA 1
ATOM 5542 C C . LYS A 1 762 ? 6.285 24.853 -4.774 1.00 57.84 762 LYS A C 1
ATOM 5544 O O . LYS A 1 762 ? 6.203 24.475 -3.612 1.00 57.84 762 LYS A O 1
ATOM 5549 N N . ASN A 1 763 ? 6.993 24.191 -5.676 1.00 66.12 763 ASN A N 1
ATOM 5550 C CA . ASN A 1 763 ? 7.942 23.153 -5.300 1.00 66.12 763 ASN A CA 1
ATOM 5551 C C . ASN A 1 763 ? 8.923 23.685 -4.254 1.00 66.12 763 ASN A C 1
ATOM 5553 O O . ASN A 1 763 ? 9.563 24.726 -4.449 1.00 66.12 763 ASN A O 1
ATOM 5557 N N . GLN A 1 764 ? 9.011 22.962 -3.145 1.00 70.25 764 GLN A N 1
ATOM 5558 C CA . GLN A 1 764 ? 9.821 23.329 -2.006 1.00 70.25 764 GLN A CA 1
ATOM 5559 C C . GLN A 1 764 ? 10.542 22.116 -1.434 1.00 70.25 764 GLN A C 1
ATOM 5561 O O . GLN A 1 764 ? 10.090 20.969 -1.507 1.00 70.25 764 GLN A O 1
ATOM 5566 N N . ILE A 1 765 ? 11.633 22.412 -0.757 1.00 74.56 765 ILE A N 1
ATOM 5567 C CA . ILE A 1 765 ? 12.312 21.473 0.117 1.00 74.56 765 ILE A CA 1
ATOM 5568 C C . ILE A 1 765 ? 12.438 22.104 1.492 1.00 74.56 765 ILE A C 1
ATOM 5570 O O . ILE A 1 765 ? 12.601 23.320 1.628 1.00 74.56 765 ILE A O 1
ATOM 5574 N N . ARG A 1 766 ? 12.397 21.263 2.517 1.00 79.12 766 ARG A N 1
ATOM 5575 C CA . ARG A 1 766 ? 12.868 21.641 3.847 1.00 79.12 766 ARG A CA 1
ATOM 5576 C C . ARG A 1 766 ? 14.220 21.018 4.082 1.00 79.12 766 ARG A C 1
ATOM 5578 O O . ARG A 1 766 ? 14.458 19.886 3.667 1.00 79.12 766 ARG A O 1
ATOM 5585 N N . LEU A 1 767 ? 15.087 21.746 4.762 1.00 80.44 767 LEU A N 1
ATOM 5586 C CA . LEU A 1 767 ? 16.440 21.331 5.089 1.00 80.44 767 LEU A CA 1
ATOM 5587 C C . LEU A 1 767 ? 16.521 20.915 6.559 1.00 80.44 767 LEU A C 1
ATOM 5589 O O . LEU A 1 767 ? 15.729 21.334 7.399 1.00 80.44 767 LEU A O 1
ATOM 5593 N N . ASN A 1 768 ? 17.519 20.110 6.906 1.00 77.31 768 ASN A N 1
ATOM 5594 C CA . ASN A 1 768 ? 17.842 19.788 8.301 1.00 77.31 768 ASN A CA 1
ATOM 5595 C C . ASN A 1 768 ? 18.559 20.940 9.046 1.00 77.31 768 ASN A C 1
ATOM 5597 O O . ASN A 1 768 ? 19.070 20.739 10.149 1.00 77.31 768 ASN A O 1
ATOM 5601 N N . HIS A 1 769 ? 18.634 22.130 8.444 1.00 73.19 769 HIS A N 1
ATOM 5602 C CA . HIS A 1 769 ? 19.421 23.254 8.930 1.00 73.19 769 HIS A CA 1
ATOM 5603 C C . HIS A 1 769 ? 18.687 24.585 8.733 1.00 73.19 769 HIS A C 1
ATOM 5605 O O . HIS A 1 769 ? 18.134 24.864 7.673 1.00 73.19 769 HIS A O 1
ATOM 5611 N N . VAL A 1 770 ? 18.755 25.447 9.750 1.00 67.12 770 VAL A N 1
ATOM 5612 C CA . VAL A 1 770 ? 18.218 26.813 9.722 1.00 67.12 770 VAL A CA 1
ATOM 5613 C C . VAL A 1 770 ? 19.170 27.698 8.915 1.00 67.12 770 VAL A C 1
ATOM 5615 O O . VAL A 1 770 ? 20.286 27.995 9.347 1.00 67.12 770 VAL A O 1
ATOM 5618 N N . LEU A 1 771 ? 18.752 28.128 7.732 1.00 61.78 771 LEU A N 1
ATOM 5619 C CA . LEU A 1 771 ? 19.461 29.112 6.927 1.00 61.78 771 LEU A CA 1
ATOM 5620 C C . LEU A 1 771 ? 19.516 30.442 7.693 1.00 61.78 771 LEU A C 1
ATOM 5622 O O . LEU A 1 771 ? 18.522 30.927 8.234 1.00 61.78 771 LEU A O 1
ATOM 5626 N N . SER A 1 772 ? 20.700 31.053 7.764 1.00 55.53 772 SER A N 1
ATOM 5627 C CA . SER A 1 772 ? 20.783 32.442 8.227 1.00 55.53 772 SER A CA 1
ATOM 5628 C C . SER A 1 772 ? 20.055 33.330 7.210 1.00 55.53 772 SER A C 1
ATOM 5630 O O . SER A 1 772 ? 20.210 33.076 6.016 1.00 55.53 772 SER A O 1
ATOM 5632 N N . PRO A 1 773 ? 19.292 34.360 7.631 1.00 50.62 773 PRO A N 1
ATOM 5633 C CA . PRO A 1 773 ? 18.617 35.279 6.719 1.00 50.62 773 PRO A CA 1
ATOM 5634 C C . PRO A 1 773 ? 19.663 36.109 5.973 1.00 50.62 773 PRO A C 1
ATOM 5636 O O . PRO A 1 773 ? 20.045 37.208 6.370 1.00 50.62 773 PRO A O 1
ATOM 5639 N N . VAL A 1 774 ? 20.179 35.532 4.901 1.00 48.31 774 VAL A N 1
ATOM 5640 C CA . VAL A 1 774 ? 21.097 36.139 3.958 1.00 48.31 774 VAL A CA 1
ATOM 5641 C C . VAL A 1 774 ? 20.392 36.028 2.621 1.00 48.31 774 VAL A C 1
ATOM 5643 O O . VAL A 1 774 ? 20.030 34.934 2.198 1.00 48.31 774 VAL A O 1
ATOM 5646 N N . ALA A 1 775 ? 20.132 37.175 1.997 1.00 48.41 775 ALA A N 1
ATOM 5647 C CA . ALA A 1 775 ? 19.553 37.214 0.665 1.00 48.41 775 ALA A CA 1
ATOM 5648 C C . ALA A 1 775 ? 20.531 36.526 -0.293 1.00 48.41 775 ALA A C 1
ATOM 5650 O O . ALA A 1 775 ? 21.635 37.034 -0.521 1.00 48.41 775 ALA A O 1
ATOM 5651 N N . PHE A 1 776 ? 20.142 35.366 -0.814 1.00 52.94 776 PHE A N 1
ATOM 5652 C CA . PHE A 1 776 ? 20.800 34.794 -1.977 1.00 52.94 776 PHE A CA 1
ATOM 5653 C C . PHE A 1 776 ? 20.612 35.786 -3.127 1.00 52.94 776 PHE A C 1
ATOM 5655 O O . PHE A 1 776 ? 19.601 36.493 -3.194 1.00 52.94 776 PHE A O 1
ATOM 5662 N N . ALA A 1 777 ? 21.617 35.920 -3.990 1.00 52.53 777 ALA A N 1
ATOM 5663 C CA . ALA A 1 777 ? 21.432 36.727 -5.185 1.00 52.53 777 ALA A CA 1
ATOM 5664 C C . ALA A 1 777 ? 20.283 36.119 -6.005 1.00 52.53 777 ALA A C 1
ATOM 5666 O O . ALA A 1 777 ? 20.225 34.902 -6.164 1.00 52.53 777 ALA A O 1
ATOM 5667 N N . ASP A 1 778 ? 19.379 36.966 -6.497 1.00 54.97 778 ASP A N 1
ATOM 5668 C CA . ASP A 1 778 ? 18.340 36.568 -7.450 1.00 54.97 778 ASP A CA 1
ATOM 5669 C C . ASP A 1 778 ? 18.990 35.792 -8.614 1.00 54.97 778 ASP A C 1
ATOM 5671 O O . ASP A 1 778 ? 19.934 36.292 -9.239 1.00 54.97 778 ASP A O 1
ATOM 5675 N N . GLY A 1 779 ? 18.549 34.549 -8.836 1.00 56.72 779 GLY A N 1
ATOM 5676 C CA . GLY A 1 779 ? 19.121 33.639 -9.832 1.00 56.72 779 GLY A CA 1
ATOM 5677 C C . GLY A 1 779 ? 20.330 32.791 -9.397 1.00 56.72 779 GLY A C 1
ATOM 5678 O O . GLY A 1 779 ? 21.090 32.369 -10.268 1.00 56.72 779 GLY A O 1
ATOM 5679 N N . ALA A 1 780 ? 20.543 32.542 -8.098 1.00 63.16 780 ALA A N 1
ATOM 5680 C CA . ALA A 1 780 ? 21.579 31.611 -7.625 1.00 63.16 780 ALA A CA 1
ATOM 5681 C C . ALA A 1 780 ? 21.358 30.172 -8.144 1.00 63.16 780 ALA A C 1
ATOM 5683 O O . ALA A 1 780 ? 20.215 29.707 -8.231 1.00 63.16 780 ALA A O 1
ATOM 5684 N N . THR A 1 781 ? 22.447 29.459 -8.459 1.00 70.69 781 THR A N 1
ATOM 5685 C CA . THR A 1 781 ? 22.378 28.047 -8.854 1.00 70.69 781 THR A CA 1
ATOM 5686 C C . THR A 1 781 ? 22.413 27.179 -7.602 1.00 70.69 781 THR A C 1
ATOM 5688 O O . THR A 1 781 ? 23.318 27.267 -6.766 1.00 70.69 781 THR A O 1
ATOM 5691 N N . VAL A 1 782 ? 21.425 26.305 -7.482 1.00 75.69 782 VAL A N 1
ATOM 5692 C CA . VAL A 1 782 ? 21.333 25.286 -6.442 1.00 75.69 782 VAL A CA 1
ATOM 5693 C C . VAL A 1 782 ? 21.732 23.946 -7.043 1.00 75.69 782 VAL A C 1
ATOM 5695 O O . VAL A 1 782 ? 21.285 23.583 -8.133 1.00 75.69 782 VAL A O 1
ATOM 5698 N N . ARG A 1 783 ? 22.580 23.211 -6.326 1.00 79.06 783 ARG A N 1
ATOM 5699 C CA . ARG A 1 783 ? 23.034 21.870 -6.703 1.00 79.06 783 ARG A CA 1
ATOM 5700 C C . ARG A 1 783 ? 22.650 20.892 -5.600 1.00 79.06 783 ARG A C 1
ATOM 5702 O O . ARG A 1 783 ? 22.719 21.230 -4.416 1.00 79.06 783 ARG A O 1
ATOM 5709 N N . PHE A 1 784 ? 22.282 19.686 -6.001 1.00 84.31 784 PHE A N 1
ATOM 5710 C CA . PHE A 1 784 ? 21.853 18.615 -5.113 1.00 84.31 784 PHE A CA 1
ATOM 5711 C C . PHE A 1 784 ? 22.724 17.383 -5.315 1.00 84.31 784 PHE A C 1
ATOM 5713 O O . PHE A 1 784 ? 23.310 17.203 -6.379 1.00 84.31 784 PHE A O 1
ATOM 5720 N N . GLY A 1 785 ? 22.784 16.540 -4.293 1.00 83.81 785 GLY A N 1
ATOM 5721 C CA . GLY A 1 785 ? 23.473 15.257 -4.352 1.00 83.81 785 GLY A CA 1
ATOM 5722 C C . GLY A 1 785 ? 24.808 15.254 -3.598 1.00 83.81 785 GLY A C 1
ATOM 5723 O O . GLY A 1 785 ? 25.244 16.307 -3.157 1.00 83.81 785 GLY A O 1
ATOM 5724 N N . PRO A 1 786 ? 25.465 14.103 -3.406 1.00 87.88 786 PRO A N 1
ATOM 5725 C CA . PRO A 1 786 ? 24.985 12.782 -3.776 1.00 87.88 786 PRO A CA 1
ATOM 5726 C C . PRO A 1 786 ? 23.659 12.421 -3.107 1.00 87.88 786 PRO A C 1
ATOM 5728 O O . PRO A 1 786 ? 23.337 12.893 -2.009 1.00 87.88 786 PRO A O 1
ATOM 5731 N N . ALA A 1 787 ? 22.861 11.615 -3.809 1.00 87.06 787 ALA A N 1
ATOM 5732 C CA . ALA A 1 787 ? 21.704 10.963 -3.208 1.00 87.06 787 ALA A CA 1
ATOM 5733 C C . ALA A 1 787 ? 22.159 10.053 -2.054 1.00 87.06 787 ALA A C 1
ATOM 5735 O O . ALA A 1 787 ? 23.274 9.521 -2.110 1.00 87.06 787 ALA A O 1
ATOM 5736 N N . PRO A 1 788 ? 21.309 9.825 -1.036 1.00 89.88 788 PRO A N 1
ATOM 5737 C CA . PRO A 1 788 ? 21.454 8.656 -0.180 1.00 89.88 788 PRO A CA 1
ATOM 5738 C C . PRO A 1 788 ? 21.551 7.384 -1.018 1.00 89.88 788 PRO A C 1
ATOM 5740 O O . PRO A 1 788 ? 21.190 7.372 -2.198 1.00 89.88 788 PRO A O 1
ATOM 5743 N N . GLU A 1 789 ? 22.001 6.307 -0.382 1.00 93.00 789 GLU A N 1
ATOM 5744 C CA . GLU A 1 789 ? 22.073 5.006 -1.033 1.00 93.00 789 GLU A CA 1
ATOM 5745 C C . GLU A 1 789 ? 20.734 4.645 -1.694 1.00 93.00 789 GLU A C 1
ATOM 5747 O O . GLU A 1 789 ? 19.691 4.568 -1.038 1.00 93.00 789 GLU A O 1
ATOM 5752 N N . ARG A 1 790 ? 20.783 4.429 -3.010 1.00 94.50 790 ARG A N 1
ATOM 5753 C CA . ARG A 1 790 ? 19.644 4.000 -3.826 1.00 94.50 790 ARG A CA 1
ATOM 5754 C C . ARG A 1 790 ? 19.783 2.519 -4.150 1.00 94.50 790 ARG A C 1
ATOM 5756 O O . ARG A 1 790 ? 20.896 2.024 -4.305 1.00 94.50 790 ARG A O 1
ATOM 5763 N N . LYS A 1 791 ? 18.663 1.807 -4.274 1.00 95.94 791 LYS A N 1
ATOM 5764 C CA . LYS A 1 791 ? 18.677 0.369 -4.569 1.00 95.94 791 LYS A CA 1
ATOM 5765 C C . LYS A 1 791 ? 18.322 0.087 -6.024 1.00 95.94 791 LYS A C 1
ATOM 5767 O O . LYS A 1 791 ? 17.313 0.592 -6.517 1.00 95.94 791 LYS A O 1
ATOM 5772 N N . LEU A 1 792 ? 19.106 -0.771 -6.670 1.00 98.50 792 LEU A N 1
ATOM 5773 C CA . LEU A 1 792 ? 18.612 -1.601 -7.762 1.00 98.50 792 LEU A CA 1
ATOM 5774 C C . LEU A 1 792 ? 17.959 -2.834 -7.139 1.00 98.50 792 LEU A C 1
ATOM 5776 O O . LEU A 1 792 ? 18.632 -3.668 -6.532 1.00 98.50 792 LEU A O 1
ATOM 5780 N N . THR A 1 793 ? 16.640 -2.919 -7.256 1.00 98.81 793 THR A N 1
ATOM 5781 C CA . THR A 1 793 ? 15.861 -4.035 -6.732 1.00 98.81 793 THR A CA 1
ATOM 5782 C C . THR A 1 793 ? 15.634 -5.064 -7.832 1.00 98.81 793 THR A C 1
ATOM 5784 O O . THR A 1 793 ? 15.056 -4.757 -8.871 1.00 98.81 793 THR A O 1
ATOM 5787 N N . LEU A 1 794 ? 16.078 -6.289 -7.588 1.00 98.81 794 LEU A N 1
ATOM 5788 C CA . LEU A 1 794 ? 15.824 -7.464 -8.405 1.00 98.81 794 LEU A CA 1
ATOM 5789 C C . LEU A 1 794 ? 14.710 -8.265 -7.729 1.00 98.81 794 LEU A C 1
ATOM 5791 O O . LEU A 1 794 ? 14.873 -8.745 -6.608 1.00 98.81 794 LEU A O 1
ATOM 5795 N N . ALA A 1 795 ? 13.559 -8.361 -8.381 1.00 98.50 795 ALA A N 1
ATOM 5796 C CA . ALA A 1 795 ? 12.333 -8.901 -7.805 1.00 98.50 795 ALA A CA 1
ATOM 5797 C C . ALA A 1 795 ? 11.733 -10.017 -8.672 1.00 98.50 795 ALA A C 1
ATOM 5799 O O . ALA A 1 795 ? 12.224 -10.322 -9.763 1.00 98.50 795 ALA A O 1
ATOM 5800 N N . GLY A 1 796 ? 10.634 -10.591 -8.189 1.00 97.62 796 GLY A N 1
ATOM 5801 C CA . GLY A 1 796 ? 9.793 -11.527 -8.931 1.00 97.62 796 GLY A CA 1
ATOM 5802 C C . GLY A 1 796 ? 9.862 -12.958 -8.414 1.00 97.62 796 GLY A C 1
ATOM 5803 O O . GLY A 1 796 ? 10.576 -13.261 -7.453 1.00 97.62 796 GLY A O 1
ATOM 5804 N N . ASP A 1 797 ? 9.061 -13.824 -9.025 1.00 96.44 797 ASP A N 1
ATOM 5805 C CA . ASP A 1 797 ? 8.864 -15.221 -8.627 1.00 96.44 797 ASP A CA 1
ATOM 5806 C C . ASP A 1 797 ? 9.412 -16.234 -9.647 1.00 96.44 797 ASP A C 1
ATOM 5808 O O . ASP A 1 797 ? 9.360 -17.443 -9.401 1.00 96.44 797 ASP A O 1
ATOM 5812 N N . ASN A 1 798 ? 9.999 -15.770 -10.758 1.00 97.25 798 ASN A N 1
ATOM 5813 C CA . ASN A 1 798 ? 10.592 -16.656 -11.750 1.00 97.25 798 ASN A CA 1
ATOM 5814 C C . ASN A 1 798 ? 11.799 -17.409 -11.161 1.00 97.25 798 ASN A C 1
ATOM 5816 O O . ASN A 1 798 ? 12.777 -16.813 -10.708 1.00 97.25 798 ASN A O 1
ATOM 5820 N N . SER A 1 799 ? 11.738 -18.741 -11.193 1.00 93.69 799 SER A N 1
ATOM 5821 C CA . SER A 1 799 ? 12.764 -19.624 -10.626 1.00 93.69 799 SER A CA 1
ATOM 5822 C C . SER A 1 799 ? 13.909 -19.965 -11.587 1.00 93.69 799 SER A C 1
ATOM 5824 O O . SER A 1 799 ? 14.802 -20.720 -11.209 1.00 93.69 799 SER A O 1
ATOM 5826 N N . GLY A 1 800 ? 13.851 -19.503 -12.839 1.00 93.12 800 GLY A N 1
ATOM 5827 C CA . GLY A 1 800 ? 14.946 -19.648 -13.797 1.00 93.12 800 GLY A CA 1
ATOM 5828 C C . GLY A 1 800 ? 16.084 -18.669 -13.510 1.00 93.12 800 GLY A C 1
ATOM 5829 O O . GLY A 1 800 ? 15.967 -17.796 -12.652 1.00 93.12 800 GLY A O 1
ATOM 5830 N N . ASP A 1 801 ? 17.186 -18.805 -14.243 1.00 95.25 801 ASP A N 1
ATOM 5831 C CA . ASP A 1 801 ? 18.326 -17.893 -14.130 1.00 95.25 801 ASP A CA 1
ATOM 5832 C C . ASP A 1 801 ? 18.004 -16.559 -14.814 1.00 95.25 801 ASP A C 1
ATOM 5834 O O . ASP A 1 801 ? 18.236 -16.382 -16.007 1.00 95.25 801 ASP A O 1
ATOM 5838 N N . ASN A 1 802 ? 17.427 -15.618 -14.065 1.00 98.38 802 ASN A N 1
ATOM 5839 C CA . ASN A 1 802 ? 17.260 -14.245 -14.538 1.00 98.38 802 ASN A CA 1
ATOM 5840 C C . ASN A 1 802 ? 18.601 -13.529 -14.420 1.00 98.38 802 ASN A C 1
ATOM 5842 O O . ASN A 1 802 ? 19.111 -13.351 -13.315 1.00 98.38 802 ASN A O 1
ATOM 5846 N N . THR A 1 803 ? 19.198 -13.144 -15.540 1.00 98.38 803 THR A N 1
ATOM 5847 C CA . THR A 1 803 ? 20.605 -12.732 -15.570 1.00 98.38 803 THR A CA 1
ATOM 5848 C C . THR A 1 803 ? 20.754 -11.233 -15.786 1.00 98.38 803 THR A C 1
ATOM 5850 O O . THR A 1 803 ? 20.164 -10.664 -16.704 1.00 98.38 803 THR A O 1
ATOM 5853 N N . LEU A 1 804 ? 21.606 -10.605 -14.974 1.00 98.25 804 LEU A N 1
ATOM 5854 C CA . LEU A 1 804 ? 22.087 -9.239 -15.148 1.00 98.25 804 LEU A CA 1
ATOM 5855 C C . LEU A 1 804 ? 23.601 -9.268 -15.425 1.00 98.25 804 LEU A C 1
ATOM 5857 O O . LEU A 1 804 ? 24.418 -9.392 -14.514 1.00 98.25 804 LEU A O 1
ATOM 5861 N N . THR A 1 805 ? 23.976 -9.170 -16.702 1.00 98.12 805 THR A N 1
ATOM 5862 C CA . THR A 1 805 ? 25.366 -8.952 -17.142 1.00 98.12 805 THR A CA 1
ATOM 5863 C C . THR A 1 805 ? 25.845 -7.489 -17.069 1.00 98.12 805 THR A C 1
ATOM 5865 O O . THR A 1 805 ? 27.052 -7.301 -16.892 1.00 98.12 805 THR A O 1
ATOM 5868 N N . PRO A 1 806 ? 24.988 -6.449 -17.207 1.00 97.88 806 PRO A N 1
ATOM 5869 C CA . PRO A 1 806 ? 25.441 -5.060 -17.148 1.00 97.88 806 PRO A CA 1
ATOM 5870 C C . PRO A 1 806 ? 26.191 -4.720 -15.864 1.00 97.88 806 PRO A C 1
ATOM 5872 O O . PRO A 1 806 ? 25.841 -5.212 -14.793 1.00 97.88 806 PRO A O 1
ATOM 5875 N N . LEU A 1 807 ? 27.186 -3.837 -15.985 1.00 96.75 807 LEU A N 1
ATOM 5876 C CA . LEU A 1 807 ? 27.972 -3.395 -14.835 1.00 96.75 807 LEU A CA 1
ATOM 5877 C C . LEU A 1 807 ? 27.164 -2.390 -14.008 1.00 96.75 807 LEU A C 1
ATOM 5879 O O . LEU A 1 807 ? 26.574 -1.454 -14.554 1.00 96.75 807 LEU A O 1
ATOM 5883 N N . VAL A 1 808 ? 27.159 -2.573 -12.695 1.00 96.75 808 VAL A N 1
ATOM 5884 C CA . VAL A 1 808 ? 26.539 -1.670 -11.729 1.00 96.75 808 VAL A CA 1
ATOM 5885 C C . VAL A 1 808 ? 27.641 -0.892 -11.017 1.00 96.75 808 VAL A C 1
ATOM 5887 O O . VAL A 1 808 ? 28.456 -1.463 -10.289 1.00 96.75 808 VAL A O 1
ATOM 5890 N N . ASP A 1 809 ? 27.634 0.420 -11.221 1.00 95.06 809 ASP A N 1
ATOM 5891 C CA . ASP A 1 809 ? 28.575 1.365 -10.624 1.00 95.06 809 ASP A CA 1
ATOM 5892 C C . ASP A 1 809 ? 27.839 2.334 -9.684 1.00 95.06 809 ASP A C 1
ATOM 5894 O O . ASP A 1 809 ? 26.610 2.432 -9.700 1.00 95.06 809 ASP A O 1
ATOM 5898 N N . ASP A 1 810 ? 28.587 3.077 -8.868 1.00 95.62 810 ASP A N 1
ATOM 5899 C CA . ASP A 1 810 ? 28.035 4.222 -8.141 1.00 95.62 810 ASP A CA 1
ATOM 5900 C C . ASP A 1 810 ? 27.797 5.422 -9.072 1.00 95.62 810 ASP A C 1
ATOM 5902 O O . ASP A 1 810 ? 28.359 5.537 -10.165 1.00 95.62 810 ASP A O 1
ATOM 5906 N N . ALA A 1 811 ? 26.985 6.376 -8.612 1.00 94.25 811 ALA A N 1
ATOM 5907 C CA . ALA A 1 811 ? 26.781 7.620 -9.341 1.00 94.25 811 ALA A CA 1
ATOM 5908 C C . ALA A 1 811 ? 28.077 8.434 -9.441 1.00 94.25 811 ALA A C 1
ATOM 5910 O O . ALA A 1 811 ? 28.901 8.476 -8.526 1.00 94.25 811 ALA A O 1
ATOM 5911 N N . SER A 1 812 ? 28.213 9.172 -10.544 1.00 93.31 812 SER A N 1
ATOM 5912 C CA . SER A 1 812 ? 29.406 9.980 -10.833 1.00 93.31 812 SER A CA 1
ATOM 5913 C C . SER A 1 812 ? 29.690 11.103 -9.819 1.00 93.31 812 SER A C 1
ATOM 5915 O O . SER A 1 812 ? 30.816 11.598 -9.751 1.00 93.31 812 SER A O 1
ATOM 5917 N N . ASP A 1 813 ? 28.692 11.493 -9.021 1.00 88.19 813 ASP A N 1
ATOM 5918 C CA . ASP A 1 813 ? 28.794 12.465 -7.927 1.00 88.19 813 ASP A CA 1
ATOM 5919 C C . ASP A 1 813 ? 29.155 11.831 -6.566 1.00 88.19 813 ASP A C 1
ATOM 5921 O O . ASP A 1 813 ? 29.278 12.543 -5.566 1.00 88.19 813 ASP A O 1
ATOM 5925 N N . GLY A 1 814 ? 29.361 10.509 -6.529 1.00 88.44 814 GLY A N 1
ATOM 5926 C CA . GLY A 1 814 ? 29.658 9.727 -5.328 1.00 88.44 814 GLY A CA 1
ATOM 5927 C C . GLY A 1 814 ? 28.427 9.160 -4.615 1.00 88.44 814 GLY A C 1
ATOM 5928 O O . GLY A 1 814 ? 28.563 8.655 -3.503 1.00 88.44 814 GLY A O 1
ATOM 5929 N N . GLY A 1 815 ? 27.227 9.259 -5.200 1.00 91.19 815 GLY A N 1
ATOM 5930 C CA . GLY A 1 815 ? 26.019 8.659 -4.633 1.00 91.19 815 GLY A CA 1
ATOM 5931 C C . GLY A 1 815 ? 26.001 7.141 -4.775 1.00 91.19 815 GLY A C 1
ATOM 5932 O O . GLY A 1 815 ? 26.099 6.623 -5.888 1.00 91.19 815 GLY A O 1
ATOM 5933 N N . LEU A 1 816 ? 25.822 6.449 -3.651 1.00 95.00 816 LEU A N 1
ATOM 5934 C CA . LEU A 1 816 ? 25.956 4.996 -3.556 1.00 95.00 816 LEU A CA 1
ATOM 5935 C C . LEU A 1 816 ? 24.803 4.267 -4.255 1.00 95.00 816 LEU A C 1
ATOM 5937 O O . LEU A 1 816 ? 23.641 4.670 -4.134 1.00 95.00 816 LEU A O 1
ATOM 5941 N N . VAL A 1 817 ? 25.117 3.165 -4.929 1.00 97.19 817 VAL A N 1
ATOM 5942 C CA . VAL A 1 817 ? 24.146 2.180 -5.412 1.00 97.19 817 VAL A CA 1
ATOM 5943 C C . VAL A 1 817 ? 24.311 0.900 -4.600 1.00 97.19 817 VAL A C 1
ATOM 5945 O O . VAL A 1 817 ? 25.417 0.406 -4.428 1.00 97.19 817 VAL A O 1
ATOM 5948 N N . GLY A 1 818 ? 23.210 0.369 -4.079 1.00 96.88 818 GLY A N 1
ATOM 5949 C CA . GLY A 1 818 ? 23.153 -0.960 -3.477 1.00 96.88 818 GLY A CA 1
ATOM 5950 C C . GLY A 1 818 ? 22.263 -1.895 -4.288 1.00 96.88 818 GLY A C 1
ATOM 5951 O O . GLY A 1 818 ? 21.409 -1.449 -5.060 1.00 96.88 818 GLY A O 1
ATOM 5952 N N . ILE A 1 819 ? 22.414 -3.197 -4.074 1.00 98.19 819 ILE A N 1
ATOM 5953 C CA . ILE A 1 819 ? 21.546 -4.219 -4.665 1.00 98.19 819 ILE A CA 1
ATOM 5954 C C . ILE A 1 819 ? 20.554 -4.697 -3.610 1.00 98.19 819 ILE A C 1
ATOM 5956 O O . ILE A 1 819 ? 20.902 -4.874 -2.443 1.00 98.19 819 ILE A O 1
ATOM 5960 N N . ARG A 1 820 ? 19.304 -4.922 -4.011 1.00 98.25 820 ARG A N 1
ATOM 5961 C CA . ARG A 1 820 ? 18.314 -5.608 -3.180 1.00 98.25 820 ARG A CA 1
ATOM 5962 C C . ARG A 1 820 ? 17.666 -6.734 -3.970 1.00 98.25 820 ARG A C 1
ATOM 5964 O O . ARG A 1 820 ? 17.154 -6.497 -5.054 1.00 98.25 820 ARG A O 1
ATOM 5971 N N . LYS A 1 821 ? 17.635 -7.941 -3.420 1.00 98.44 821 LYS A N 1
ATOM 5972 C CA . LYS A 1 821 ? 16.922 -9.091 -3.972 1.00 98.44 821 LYS A CA 1
ATOM 5973 C C . LYS A 1 821 ? 15.673 -9.366 -3.134 1.00 98.44 821 LYS A C 1
ATOM 5975 O O . LYS A 1 821 ? 15.777 -9.591 -1.931 1.00 98.44 821 LYS A O 1
ATOM 5980 N N . THR A 1 822 ? 14.505 -9.366 -3.772 1.00 97.81 822 THR A N 1
ATOM 5981 C CA . THR A 1 822 ? 13.202 -9.687 -3.158 1.00 97.81 822 THR A CA 1
ATOM 5982 C C . THR A 1 822 ? 12.439 -10.717 -3.997 1.00 97.81 822 THR A C 1
ATOM 5984 O O . THR A 1 822 ? 12.872 -11.088 -5.093 1.00 97.81 822 THR A O 1
ATOM 5987 N N . GLY A 1 823 ? 11.306 -11.206 -3.486 1.00 96.62 823 GLY A N 1
ATOM 5988 C CA . GLY A 1 823 ? 10.503 -12.239 -4.149 1.00 96.62 823 GLY A CA 1
ATOM 5989 C C . GLY A 1 823 ? 11.152 -13.626 -4.103 1.00 96.62 823 GLY A C 1
ATOM 5990 O O . GLY A 1 823 ? 12.333 -13.769 -3.796 1.00 96.62 823 GLY A O 1
ATOM 5991 N N . SER A 1 824 ? 10.381 -14.668 -4.402 1.00 95.31 824 SER A N 1
ATOM 5992 C CA . SER A 1 824 ? 10.840 -16.064 -4.337 1.00 95.31 824 SER A CA 1
ATOM 5993 C C . SER A 1 824 ? 11.769 -16.473 -5.487 1.00 95.31 824 SER A C 1
ATOM 5995 O O . SER A 1 824 ? 12.386 -17.533 -5.413 1.00 95.31 824 SER A O 1
ATOM 5997 N N . GLY A 1 825 ? 11.878 -15.654 -6.537 1.00 95.25 825 GLY A N 1
ATOM 5998 C CA . GLY A 1 825 ? 12.621 -15.969 -7.754 1.00 95.25 825 GLY A CA 1
ATOM 5999 C C . GLY A 1 825 ? 14.142 -15.985 -7.590 1.00 95.25 825 GLY A C 1
ATOM 6000 O O . GLY A 1 825 ? 14.684 -15.688 -6.518 1.00 95.25 825 GLY A O 1
ATOM 6001 N N . ARG A 1 826 ? 14.837 -16.303 -8.685 1.00 97.38 826 ARG A N 1
ATOM 6002 C CA . ARG A 1 826 ? 16.300 -16.415 -8.766 1.00 97.38 826 ARG A CA 1
ATOM 6003 C C . ARG A 1 826 ? 16.878 -15.365 -9.715 1.00 97.38 826 ARG A C 1
ATOM 6005 O O . ARG A 1 826 ? 16.394 -15.217 -10.831 1.00 97.38 826 ARG A O 1
ATOM 6012 N N . TRP A 1 827 ? 17.906 -14.645 -9.269 1.00 98.62 827 TRP A N 1
ATOM 6013 C CA . TRP A 1 827 ? 18.639 -13.662 -10.075 1.00 98.62 827 TRP A CA 1
ATOM 6014 C C . TRP A 1 827 ? 20.141 -13.945 -10.046 1.00 98.62 827 TRP A C 1
ATOM 6016 O O . TRP A 1 827 ? 20.669 -14.305 -8.997 1.00 98.62 827 TRP A O 1
ATOM 6026 N N . VAL A 1 828 ? 20.817 -13.749 -11.178 1.00 98.25 828 VAL A N 1
ATOM 6027 C CA . VAL A 1 828 ? 22.251 -13.993 -11.379 1.00 98.25 828 VAL A CA 1
ATOM 6028 C C . VAL A 1 828 ? 22.960 -12.692 -11.749 1.00 98.25 828 VAL A C 1
ATOM 6030 O O . VAL A 1 828 ? 22.617 -12.059 -12.749 1.00 98.25 828 VAL A O 1
ATOM 6033 N N . LEU A 1 829 ? 23.959 -12.305 -10.956 1.00 97.81 829 LEU A N 1
ATOM 6034 C CA . LEU A 1 829 ? 24.878 -11.203 -11.237 1.00 97.81 829 LEU A CA 1
ATOM 6035 C C . LEU A 1 829 ? 26.138 -11.753 -11.912 1.00 97.81 829 LEU A C 1
ATOM 6037 O O . LEU A 1 829 ? 26.986 -12.365 -11.263 1.00 97.81 829 LEU A O 1
ATOM 6041 N N . GLU A 1 830 ? 26.249 -11.525 -13.218 1.00 96.19 830 GLU A N 1
ATOM 6042 C CA . GLU A 1 830 ? 27.395 -11.968 -14.032 1.00 96.19 830 GLU A CA 1
ATOM 6043 C C . GLU A 1 830 ? 28.463 -10.875 -14.190 1.00 96.19 830 GLU A C 1
ATOM 6045 O O . GLU A 1 830 ? 29.616 -11.169 -14.492 1.00 96.19 830 GLU A O 1
ATOM 6050 N N . GLY A 1 831 ? 28.082 -9.604 -14.032 1.00 93.19 831 GLY A N 1
ATOM 6051 C CA . GLY A 1 831 ? 28.985 -8.465 -14.199 1.00 93.19 831 GLY A CA 1
ATOM 6052 C C . GLY A 1 831 ? 29.992 -8.305 -13.054 1.00 93.19 831 GLY A C 1
ATOM 6053 O O . GLY A 1 831 ? 29.657 -8.525 -11.887 1.00 93.19 831 GLY A O 1
ATOM 6054 N N . ASP A 1 832 ? 31.203 -7.855 -13.396 1.00 94.12 832 ASP A N 1
ATOM 6055 C CA . ASP A 1 832 ? 32.204 -7.376 -12.435 1.00 94.12 832 ASP A CA 1
ATOM 6056 C C . ASP A 1 832 ? 31.838 -5.945 -12.003 1.00 94.12 832 ASP A C 1
ATOM 6058 O O . ASP A 1 832 ? 32.132 -4.971 -12.703 1.00 94.12 832 ASP A O 1
ATOM 6062 N N . ASN A 1 833 ? 31.140 -5.813 -10.880 1.00 94.81 833 ASN A N 1
ATOM 6063 C CA . ASN A 1 833 ? 30.503 -4.575 -10.454 1.00 94.81 833 ASN A CA 1
ATOM 6064 C C . ASN A 1 833 ? 31.340 -3.793 -9.432 1.00 94.81 833 ASN A C 1
ATOM 6066 O O . ASN A 1 833 ? 32.027 -4.360 -8.579 1.00 94.81 833 ASN A O 1
ATOM 6070 N N . THR A 1 834 ? 31.236 -2.460 -9.484 1.00 93.31 834 THR A N 1
ATOM 6071 C CA . THR A 1 834 ? 32.010 -1.558 -8.612 1.00 93.31 834 THR A CA 1
ATOM 6072 C C . THR A 1 834 ? 31.167 -0.689 -7.680 1.00 93.31 834 THR A C 1
ATOM 6074 O O . THR A 1 834 ? 31.726 0.148 -6.971 1.00 93.31 834 THR A O 1
ATOM 6077 N N . TYR A 1 835 ? 29.845 -0.896 -7.641 1.00 95.94 835 TYR A N 1
ATOM 6078 C CA . TYR A 1 835 ? 28.956 -0.253 -6.668 1.00 95.94 835 TYR A CA 1
ATOM 6079 C C . TYR A 1 835 ? 29.441 -0.470 -5.233 1.00 95.94 835 TYR A C 1
ATOM 6081 O O . TYR A 1 835 ? 29.948 -1.544 -4.920 1.00 95.94 835 TYR A O 1
ATOM 6089 N N . THR A 1 836 ? 29.263 0.519 -4.353 1.00 95.19 836 THR A N 1
ATOM 6090 C CA . THR A 1 836 ? 29.760 0.437 -2.963 1.00 95.19 836 THR A CA 1
ATOM 6091 C C . THR A 1 836 ? 28.674 0.429 -1.890 1.00 95.19 836 THR A C 1
ATOM 6093 O O . THR A 1 836 ? 28.968 0.279 -0.700 1.00 95.19 836 THR A O 1
ATOM 6096 N N . GLY A 1 837 ? 27.404 0.535 -2.289 1.00 96.06 837 GLY A N 1
ATOM 6097 C CA . GLY A 1 837 ? 26.268 0.314 -1.400 1.00 96.06 837 GLY A CA 1
ATOM 6098 C C . GLY A 1 837 ? 26.142 -1.142 -0.941 1.00 96.06 837 GLY A C 1
ATOM 6099 O O . GLY A 1 837 ? 26.827 -2.049 -1.414 1.00 96.06 837 GLY A O 1
ATOM 6100 N N . SER A 1 838 ? 25.248 -1.365 0.016 1.00 95.81 838 SER A N 1
ATOM 6101 C CA . SER A 1 838 ? 24.984 -2.683 0.598 1.00 95.81 838 SER A CA 1
ATOM 6102 C C . SER A 1 838 ? 24.192 -3.595 -0.345 1.00 95.81 838 SER A C 1
ATOM 6104 O O . SER A 1 838 ? 23.365 -3.133 -1.142 1.00 95.81 838 SER A O 1
ATOM 6106 N N . THR A 1 839 ? 24.416 -4.902 -0.212 1.00 98.00 839 THR A N 1
ATOM 6107 C CA . THR A 1 839 ? 23.666 -5.955 -0.910 1.00 98.00 839 THR A CA 1
ATOM 6108 C C . THR A 1 839 ? 22.710 -6.622 0.075 1.00 98.00 839 THR A C 1
ATOM 6110 O O . THR A 1 839 ? 23.147 -7.184 1.070 1.00 98.00 839 THR A O 1
ATOM 6113 N N . GLU A 1 840 ? 21.408 -6.575 -0.187 1.00 98.31 840 GLU A N 1
ATOM 6114 C CA . GLU A 1 840 ? 20.385 -7.127 0.711 1.00 98.31 840 GLU A CA 1
ATOM 6115 C C . GLU A 1 840 ? 19.603 -8.244 0.018 1.00 98.31 840 GLU A C 1
ATOM 6117 O O . GLU A 1 840 ? 18.903 -7.992 -0.963 1.00 98.31 840 GLU A O 1
ATOM 6122 N N . VAL A 1 841 ? 19.669 -9.468 0.534 1.00 98.62 841 VAL A N 1
ATOM 6123 C CA . VAL A 1 841 ? 18.887 -10.609 0.042 1.00 98.62 841 VAL A CA 1
ATOM 6124 C C . VAL A 1 841 ? 17.741 -10.876 1.012 1.00 98.62 841 VAL A C 1
ATOM 6126 O O . VAL A 1 841 ? 17.919 -11.517 2.038 1.00 98.62 841 VAL A O 1
ATOM 6129 N N . GLN A 1 842 ? 16.553 -10.371 0.684 1.00 97.62 842 GLN A N 1
ATOM 6130 C CA . GLN A 1 842 ? 15.356 -10.450 1.533 1.00 97.62 842 GLN A CA 1
ATOM 6131 C C . GLN A 1 842 ? 14.422 -11.615 1.160 1.00 97.62 842 GLN A C 1
ATOM 6133 O O . GLN A 1 842 ? 13.393 -11.810 1.796 1.00 97.62 842 GLN A O 1
ATOM 6138 N N . GLY A 1 843 ? 14.726 -12.349 0.087 1.00 93.38 843 GLY A N 1
ATOM 6139 C CA . GLY A 1 843 ? 13.943 -13.500 -0.356 1.00 93.38 843 GLY A CA 1
ATOM 6140 C C . GLY A 1 843 ? 14.450 -14.103 -1.666 1.00 93.38 843 GLY A C 1
ATOM 6141 O O . GLY A 1 843 ? 15.059 -13.414 -2.491 1.00 93.38 843 GLY A O 1
ATOM 6142 N N . GLY A 1 844 ? 14.186 -15.394 -1.874 1.00 96.19 844 GLY A N 1
ATOM 6143 C CA . GLY A 1 844 ? 14.601 -16.121 -3.079 1.00 96.19 844 GLY A CA 1
ATOM 6144 C C . GLY A 1 844 ? 16.118 -16.313 -3.147 1.00 96.19 844 GLY A C 1
ATOM 6145 O O . GLY A 1 844 ? 16.770 -16.381 -2.110 1.00 96.19 844 GLY A O 1
ATOM 6146 N N . VAL A 1 845 ? 16.685 -16.415 -4.354 1.00 97.69 845 VAL A N 1
ATOM 6147 C CA . VAL A 1 845 ? 18.124 -16.685 -4.550 1.00 97.69 845 VAL A CA 1
ATOM 6148 C C . VAL A 1 845 ? 18.800 -15.538 -5.302 1.00 97.69 845 VAL A C 1
ATOM 6150 O O . VAL A 1 845 ? 18.355 -15.172 -6.392 1.00 97.69 845 VAL A O 1
ATOM 6153 N N . LEU A 1 846 ? 19.882 -14.994 -4.744 1.00 98.38 846 LEU A N 1
ATOM 6154 C CA . LEU A 1 846 ? 20.835 -14.146 -5.461 1.00 98.38 846 LEU A CA 1
ATOM 6155 C C . LEU A 1 846 ? 22.108 -14.955 -5.729 1.00 98.38 846 LEU A C 1
ATOM 6157 O O . LEU A 1 846 ? 22.775 -15.386 -4.793 1.00 98.38 846 LEU A O 1
ATOM 6161 N N . VAL A 1 847 ? 22.436 -15.154 -7.000 1.00 97.94 847 VAL A N 1
ATOM 6162 C CA . VAL A 1 847 ? 23.656 -15.826 -7.451 1.00 97.94 847 VAL A CA 1
ATOM 6163 C C . VAL A 1 847 ? 24.669 -14.761 -7.858 1.00 97.94 847 VAL A C 1
ATOM 6165 O O . VAL A 1 847 ? 24.355 -13.890 -8.669 1.00 97.94 847 VAL A O 1
ATOM 6168 N N . VAL A 1 848 ? 25.874 -14.818 -7.304 1.00 97.75 848 VAL A N 1
ATOM 6169 C CA . VAL A 1 848 ? 26.976 -13.894 -7.581 1.00 97.75 848 VAL A CA 1
ATOM 6170 C C . VAL A 1 848 ? 28.084 -14.662 -8.287 1.00 97.75 848 VAL A C 1
ATOM 6172 O O . VAL A 1 848 ? 28.817 -15.403 -7.641 1.00 97.75 848 VAL A O 1
ATOM 6175 N N . ASN A 1 849 ? 28.203 -14.474 -9.601 1.00 95.50 849 ASN A N 1
ATOM 6176 C CA . ASN A 1 849 ? 29.244 -15.101 -10.425 1.00 95.50 849 ASN A CA 1
ATOM 6177 C C . ASN A 1 849 ? 30.339 -14.096 -10.826 1.00 95.50 849 ASN A C 1
ATOM 6179 O O . ASN A 1 849 ? 31.504 -14.459 -10.967 1.00 95.50 849 ASN A O 1
ATOM 6183 N N . GLY A 1 850 ? 29.981 -12.817 -10.985 1.00 93.75 850 GLY A N 1
ATOM 6184 C CA . GLY A 1 850 ? 30.941 -11.738 -11.237 1.00 93.75 850 GLY A CA 1
ATOM 6185 C C . GLY A 1 850 ? 31.633 -11.220 -9.971 1.00 93.75 850 GLY A C 1
ATOM 6186 O O . GLY A 1 850 ? 31.210 -11.499 -8.845 1.00 93.75 850 GLY A O 1
ATOM 6187 N N . ASP A 1 851 ? 32.666 -10.397 -10.146 1.00 93.88 851 ASP A N 1
ATOM 6188 C CA . ASP A 1 851 ? 33.375 -9.746 -9.040 1.00 93.88 851 ASP A CA 1
ATOM 6189 C C . ASP A 1 851 ? 32.610 -8.531 -8.488 1.00 93.88 851 ASP A C 1
ATOM 6191 O O . ASP A 1 851 ? 32.414 -7.551 -9.195 1.00 93.88 851 ASP A O 1
ATOM 6195 N N . GLN A 1 852 ? 32.213 -8.553 -7.214 1.00 93.88 852 GLN A N 1
ATOM 6196 C CA . GLN A 1 852 ? 31.544 -7.441 -6.525 1.00 93.88 852 GLN A CA 1
ATOM 6197 C C . GLN A 1 852 ? 32.511 -6.689 -5.593 1.00 93.88 852 GLN A C 1
ATOM 6199 O O . GLN A 1 852 ? 32.127 -6.299 -4.490 1.00 93.88 852 GLN A O 1
ATOM 6204 N N . THR A 1 853 ? 33.781 -6.511 -5.981 1.00 78.06 853 THR A N 1
ATOM 6205 C CA . THR A 1 853 ? 34.852 -5.914 -5.149 1.00 78.06 853 THR A CA 1
ATOM 6206 C C . THR A 1 853 ? 34.570 -4.499 -4.647 1.00 78.06 853 THR A C 1
ATOM 6208 O O . THR A 1 853 ? 35.148 -4.097 -3.636 1.00 78.06 853 THR A O 1
ATOM 6211 N N . GLY A 1 854 ? 33.699 -3.737 -5.314 1.00 79.44 854 GLY A N 1
ATOM 6212 C CA . GLY A 1 854 ? 33.216 -2.459 -4.783 1.00 79.44 854 GLY A CA 1
ATOM 6213 C C . GLY A 1 854 ? 32.234 -2.619 -3.617 1.00 79.44 854 GLY A C 1
ATOM 6214 O O . GLY A 1 854 ? 32.146 -1.726 -2.779 1.00 79.44 854 GLY A O 1
ATOM 6215 N N . GLY A 1 855 ? 31.532 -3.753 -3.552 1.00 78.44 855 GLY A N 1
ATOM 6216 C CA . GLY A 1 855 ? 30.315 -3.958 -2.774 1.00 78.44 855 GLY A CA 1
ATOM 6217 C C . GLY A 1 855 ? 30.468 -3.695 -1.280 1.00 78.44 855 GLY A C 1
ATOM 6218 O O . GLY A 1 855 ? 31.449 -4.090 -0.648 1.00 78.44 855 GLY A O 1
ATOM 6219 N N . GLY A 1 856 ? 29.450 -3.055 -0.705 1.00 89.88 856 GLY A N 1
ATOM 6220 C CA . GLY A 1 856 ? 29.301 -2.897 0.736 1.00 89.88 856 GLY A CA 1
ATOM 6221 C C . GLY A 1 856 ? 28.932 -4.209 1.438 1.00 89.88 856 GLY A C 1
ATOM 6222 O O . GLY A 1 856 ? 29.038 -5.305 0.888 1.00 89.88 856 GLY A O 1
ATOM 6223 N N . MET A 1 857 ? 28.478 -4.101 2.688 1.00 95.31 857 MET A N 1
ATOM 6224 C CA . MET A 1 857 ? 28.028 -5.257 3.471 1.00 95.31 857 MET A CA 1
ATOM 6225 C C . MET A 1 857 ? 26.929 -6.036 2.733 1.00 95.31 857 MET A C 1
ATOM 6227 O O . MET A 1 857 ? 26.002 -5.425 2.195 1.00 95.31 857 MET A O 1
ATOM 6231 N N . THR A 1 858 ? 27.025 -7.365 2.737 1.00 98.25 858 THR A N 1
ATOM 6232 C CA . THR A 1 858 ? 25.987 -8.266 2.228 1.00 98.25 858 THR A CA 1
ATOM 6233 C C . THR A 1 858 ? 25.217 -8.876 3.392 1.00 98.25 858 THR A C 1
ATOM 6235 O O . THR A 1 85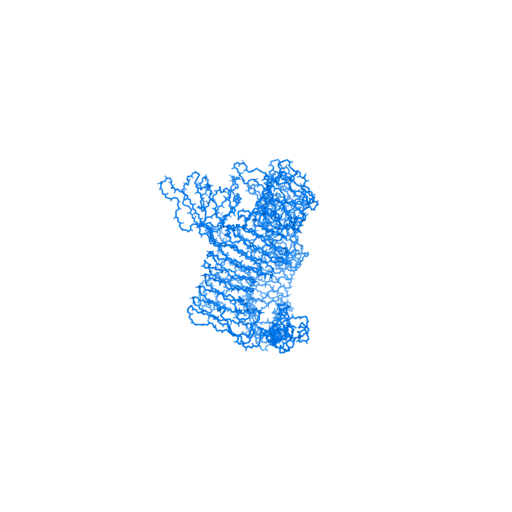8 ? 25.824 -9.475 4.279 1.00 98.25 858 THR A O 1
ATOM 6238 N N . THR A 1 859 ? 23.893 -8.741 3.389 1.00 98.25 859 THR A N 1
ATOM 6239 C CA . THR A 1 859 ? 23.008 -9.381 4.370 1.00 98.25 859 THR A CA 1
ATOM 6240 C C . THR A 1 859 ? 22.008 -10.302 3.689 1.00 98.25 859 THR A C 1
ATOM 6242 O O . THR A 1 859 ? 21.528 -10.017 2.588 1.00 98.25 859 THR A O 1
ATOM 6245 N N . VAL A 1 860 ? 21.697 -11.421 4.339 1.00 98.62 860 VAL A N 1
ATOM 6246 C CA . VAL A 1 860 ? 20.722 -12.406 3.863 1.00 98.62 860 VAL A CA 1
ATOM 6247 C C . VAL A 1 860 ? 19.706 -12.652 4.970 1.00 98.62 860 VAL A C 1
ATOM 6249 O O . VAL A 1 860 ? 20.061 -13.198 6.008 1.00 98.62 860 VAL A O 1
ATOM 6252 N N . ALA A 1 861 ? 18.465 -12.226 4.751 1.00 97.00 861 ALA A N 1
ATOM 6253 C CA . ALA A 1 861 ? 17.367 -12.364 5.704 1.00 97.00 861 ALA A CA 1
ATOM 6254 C C . ALA A 1 861 ? 16.602 -13.685 5.524 1.00 97.00 861 ALA A C 1
ATOM 6256 O O . ALA A 1 861 ? 16.857 -14.433 4.574 1.00 97.00 861 ALA A O 1
ATOM 6257 N N . ASP A 1 862 ? 15.636 -13.938 6.413 1.00 93.62 862 ASP A N 1
ATOM 6258 C CA . ASP A 1 862 ? 14.745 -15.102 6.357 1.00 93.62 862 ASP A CA 1
ATOM 6259 C C . ASP A 1 862 ? 14.148 -15.315 4.954 1.00 93.62 862 ASP A C 1
ATOM 6261 O O . ASP A 1 862 ? 13.655 -14.390 4.302 1.00 93.62 862 ASP A O 1
ATOM 6265 N N . GLY A 1 863 ? 14.225 -16.551 4.461 1.00 86.94 863 GLY A N 1
ATOM 6266 C CA . GLY A 1 863 ? 13.777 -16.937 3.120 1.00 86.94 863 GLY A CA 1
ATOM 6267 C C . GLY A 1 863 ? 14.695 -16.511 1.962 1.00 86.94 863 GLY A C 1
ATOM 6268 O O . GLY A 1 863 ? 14.454 -16.925 0.819 1.00 86.94 863 GLY A O 1
ATOM 6269 N N . GLY A 1 864 ? 15.744 -15.725 2.222 1.00 96.25 864 GLY A N 1
ATOM 6270 C CA . GLY A 1 864 ? 16.783 -15.337 1.268 1.00 96.25 864 GLY A CA 1
ATOM 6271 C C . GLY A 1 864 ? 17.953 -16.322 1.214 1.00 96.25 864 GLY A C 1
ATOM 6272 O O . GLY A 1 864 ? 18.305 -16.947 2.211 1.00 96.25 864 GLY A O 1
ATOM 6273 N N . ARG A 1 865 ? 18.573 -16.466 0.036 1.00 97.44 865 ARG A N 1
ATOM 6274 C CA . ARG A 1 865 ? 19.759 -17.305 -0.198 1.00 97.44 865 ARG A CA 1
ATOM 6275 C C . ARG A 1 865 ? 20.791 -16.585 -1.056 1.00 97.44 865 ARG A C 1
ATOM 6277 O O . ARG A 1 865 ? 20.444 -16.069 -2.120 1.00 97.44 865 ARG A O 1
ATOM 6284 N N . ILE A 1 866 ? 22.050 -16.604 -0.628 1.00 98.00 866 ILE A N 1
ATOM 6285 C CA . ILE A 1 866 ? 23.202 -16.189 -1.444 1.00 98.00 866 ILE A CA 1
ATOM 6286 C C . ILE A 1 866 ? 23.875 -17.420 -2.067 1.00 98.00 866 ILE A C 1
ATOM 6288 O O . ILE A 1 866 ? 23.958 -18.461 -1.418 1.00 98.00 866 ILE A O 1
ATOM 6292 N N . ALA A 1 867 ? 24.322 -17.321 -3.318 1.00 96.12 867 ALA A N 1
ATOM 6293 C CA . ALA A 1 867 ? 24.961 -18.401 -4.077 1.00 96.12 867 ALA A CA 1
ATOM 6294 C C . ALA A 1 867 ? 26.008 -17.854 -5.063 1.00 96.12 867 ALA A C 1
ATOM 6296 O O . ALA A 1 867 ? 26.142 -16.638 -5.199 1.00 96.12 867 ALA A O 1
ATOM 6297 N N . GLY A 1 868 ? 26.669 -18.744 -5.809 1.00 94.56 868 GLY A N 1
ATOM 6298 C CA . GLY A 1 868 ? 27.550 -18.405 -6.933 1.00 94.56 868 GLY A CA 1
ATOM 6299 C C . GLY A 1 868 ? 29.043 -18.563 -6.642 1.00 94.56 868 GLY A C 1
ATOM 6300 O O . GLY A 1 868 ? 29.449 -18.886 -5.524 1.00 94.56 868 GLY A O 1
ATOM 6301 N N . ASP A 1 869 ? 29.856 -18.382 -7.683 1.00 93.94 869 ASP A N 1
ATOM 6302 C CA . ASP A 1 869 ? 31.306 -18.614 -7.686 1.00 93.94 869 ASP A CA 1
ATOM 6303 C C . ASP A 1 869 ? 32.161 -17.334 -7.817 1.00 93.94 869 ASP A C 1
ATOM 6305 O O . ASP A 1 869 ? 33.367 -17.407 -8.073 1.00 93.94 869 ASP A O 1
ATOM 6309 N N . GLY A 1 870 ? 31.535 -16.169 -7.635 1.00 95.38 870 GLY A N 1
ATOM 6310 C CA . GLY A 1 870 ? 32.159 -14.849 -7.678 1.00 95.38 870 GLY A CA 1
ATOM 6311 C C . GLY A 1 870 ? 32.700 -14.363 -6.328 1.00 95.38 870 GLY A C 1
ATOM 6312 O O . GLY A 1 870 ? 32.960 -15.137 -5.404 1.00 95.38 870 GLY A O 1
ATOM 6313 N N . SER A 1 871 ? 32.869 -13.044 -6.206 1.00 95.38 871 SER A N 1
ATOM 6314 C CA . SER A 1 871 ? 33.429 -12.388 -5.012 1.00 95.38 871 SER A CA 1
ATOM 6315 C C . SER A 1 871 ? 32.530 -11.283 -4.464 1.00 95.38 871 SER A C 1
ATOM 6317 O O . SER A 1 871 ? 31.936 -10.523 -5.218 1.00 95.38 871 SER A O 1
ATOM 6319 N N . LEU A 1 872 ? 32.475 -11.148 -3.140 1.00 96.56 872 LEU A N 1
ATOM 6320 C CA . LEU A 1 872 ? 31.848 -10.055 -2.400 1.00 96.56 872 LEU A CA 1
ATOM 6321 C C . LEU A 1 872 ? 32.932 -9.116 -1.853 1.00 96.56 872 LEU A C 1
ATOM 6323 O O . LEU A 1 872 ? 33.839 -9.557 -1.147 1.00 96.56 872 LEU A O 1
ATOM 6327 N N . GLY A 1 873 ? 32.829 -7.814 -2.142 1.00 90.06 873 GLY A N 1
ATOM 6328 C CA . GLY A 1 873 ? 33.781 -6.799 -1.669 1.00 90.06 873 GLY A CA 1
ATOM 6329 C C . GLY A 1 873 ? 33.689 -6.479 -0.171 1.00 90.06 873 GLY A C 1
ATOM 6330 O O . GLY A 1 873 ? 34.676 -6.054 0.433 1.00 90.06 873 GLY A O 1
ATOM 6331 N N . GLY A 1 874 ? 32.523 -6.709 0.439 1.00 93.56 874 GLY A N 1
ATOM 6332 C CA . GLY A 1 874 ? 32.251 -6.494 1.860 1.00 93.56 874 GLY A CA 1
ATOM 6333 C C . GLY A 1 874 ? 32.206 -7.784 2.683 1.00 93.56 874 GLY A C 1
ATOM 6334 O O . GLY A 1 874 ? 32.595 -8.860 2.230 1.00 93.56 874 GLY A O 1
ATOM 6335 N N . GLY A 1 875 ? 31.731 -7.671 3.927 1.00 95.38 875 GLY A N 1
ATOM 6336 C CA . GLY A 1 875 ? 31.393 -8.838 4.748 1.00 95.38 875 GLY A CA 1
ATOM 6337 C C . GLY A 1 875 ? 30.061 -9.468 4.333 1.00 95.38 875 GLY A C 1
ATOM 6338 O O . GLY A 1 875 ? 29.252 -8.829 3.659 1.00 95.38 875 GLY A O 1
ATOM 6339 N N . LEU A 1 876 ? 29.835 -10.706 4.767 1.00 97.44 876 LEU A N 1
ATOM 6340 C CA . LEU A 1 876 ? 28.589 -11.449 4.596 1.00 97.44 876 LEU A CA 1
ATOM 6341 C C . LEU A 1 876 ? 28.011 -11.791 5.973 1.00 97.44 876 LEU A C 1
ATOM 6343 O O . LEU A 1 876 ? 28.674 -12.453 6.767 1.00 97.44 876 LEU A O 1
ATOM 6347 N N . THR A 1 877 ? 26.772 -11.377 6.230 1.00 98.00 877 THR A N 1
ATOM 6348 C CA . THR A 1 877 ? 25.989 -11.780 7.406 1.00 98.00 877 THR A CA 1
ATOM 6349 C C . THR A 1 877 ? 24.755 -12.545 6.958 1.00 98.00 877 THR A C 1
ATOM 6351 O O . THR A 1 877 ? 23.964 -12.034 6.162 1.00 98.00 877 THR A O 1
ATOM 6354 N N . LEU A 1 878 ? 24.571 -13.747 7.498 1.00 97.94 878 LEU A N 1
ATOM 6355 C CA . LEU A 1 878 ? 23.270 -14.405 7.493 1.00 97.94 878 LEU A CA 1
ATOM 6356 C C . LEU A 1 878 ? 22.509 -13.922 8.734 1.00 97.94 878 LEU A C 1
ATOM 6358 O O . LEU A 1 878 ? 23.015 -13.988 9.852 1.00 97.94 878 LEU A O 1
ATOM 6362 N N . GLU A 1 879 ? 21.357 -13.297 8.511 1.00 96.56 879 GLU A N 1
ATOM 6363 C CA . GLU A 1 879 ? 20.419 -12.925 9.569 1.00 96.56 879 GLU A CA 1
ATOM 6364 C C . GLU A 1 879 ? 19.508 -14.123 9.880 1.00 96.56 879 GLU A C 1
ATOM 6366 O O . GLU A 1 879 ? 19.551 -15.123 9.172 1.00 96.56 879 GLU A O 1
ATOM 6371 N N . GLU A 1 880 ? 18.658 -14.020 10.909 1.00 94.19 880 GLU A N 1
ATOM 6372 C CA . GLU A 1 880 ? 17.779 -15.122 11.333 1.00 94.19 880 GLU A CA 1
ATOM 6373 C C . GLU A 1 880 ? 17.019 -15.748 10.148 1.00 94.19 880 GLU A C 1
ATOM 6375 O O . GLU A 1 880 ? 16.287 -15.056 9.441 1.00 94.19 880 GLU A O 1
ATOM 6380 N N . GLY A 1 881 ? 17.218 -17.054 9.929 1.00 88.50 881 GLY A N 1
ATOM 6381 C CA . GLY A 1 881 ? 16.612 -17.814 8.824 1.00 88.50 881 GLY A CA 1
ATOM 6382 C C . GLY A 1 881 ? 17.289 -17.657 7.451 1.00 88.50 881 GLY A C 1
ATOM 6383 O O . GLY A 1 881 ? 16.805 -18.213 6.461 1.00 88.50 881 GLY A O 1
ATOM 6384 N N . GLY A 1 882 ? 18.396 -16.917 7.359 1.00 95.31 882 GLY A N 1
ATOM 6385 C CA . GLY A 1 882 ? 19.146 -16.687 6.125 1.00 95.31 882 GLY A CA 1
ATOM 6386 C C . GLY A 1 882 ? 19.890 -17.930 5.619 1.00 95.31 882 GLY A C 1
ATOM 6387 O O . GLY A 1 882 ? 20.362 -18.770 6.389 1.00 95.31 882 GLY A O 1
ATOM 6388 N N . GLY A 1 883 ? 20.008 -18.064 4.296 1.00 95.38 883 GLY A N 1
ATOM 6389 C CA . GLY A 1 883 ? 20.610 -19.235 3.655 1.00 95.38 883 GLY A CA 1
ATOM 6390 C C . GLY A 1 883 ? 21.865 -18.949 2.827 1.00 95.38 883 GLY A C 1
ATOM 6391 O O . GLY A 1 883 ? 21.987 -17.924 2.155 1.00 95.38 883 GLY A O 1
ATOM 6392 N N . PHE A 1 884 ? 22.772 -19.920 2.796 1.00 96.75 884 PHE A N 1
ATOM 6393 C CA . PHE A 1 884 ? 23.858 -20.024 1.823 1.00 96.75 884 PHE A CA 1
ATOM 6394 C C . PHE A 1 884 ? 23.588 -21.234 0.926 1.00 96.75 884 PHE A C 1
ATOM 6396 O O . PHE A 1 884 ? 23.494 -22.354 1.422 1.00 96.75 884 PHE A O 1
ATOM 6403 N N . LEU A 1 885 ? 23.481 -21.034 -0.386 1.00 94.44 885 LEU A N 1
ATOM 6404 C CA . LEU A 1 885 ? 23.250 -22.098 -1.362 1.00 94.44 885 LEU A CA 1
ATOM 6405 C C . LEU A 1 885 ? 24.541 -22.405 -2.131 1.00 94.44 885 LEU A C 1
ATOM 6407 O O . LEU A 1 885 ? 25.139 -21.524 -2.739 1.00 94.44 885 LEU A O 1
ATOM 6411 N N . VAL A 1 886 ? 24.937 -23.677 -2.141 1.00 91.94 886 VAL A N 1
ATOM 6412 C CA . VAL A 1 886 ? 26.074 -24.190 -2.920 1.00 91.94 886 VAL A CA 1
ATOM 6413 C C . VAL A 1 886 ? 25.574 -25.131 -4.002 1.00 91.94 886 VAL A C 1
ATOM 6415 O O . VAL A 1 886 ? 24.860 -26.095 -3.708 1.00 91.94 886 VAL A O 1
ATOM 6418 N N . GLU A 1 887 ? 26.031 -24.937 -5.236 1.00 86.75 887 GLU A N 1
ATOM 6419 C CA . GLU A 1 887 ? 25.824 -25.904 -6.309 1.00 86.75 887 GLU A CA 1
ATOM 6420 C C . GLU A 1 887 ? 27.062 -26.797 -6.474 1.00 86.75 887 GLU A C 1
ATOM 6422 O O . GLU A 1 887 ? 28.207 -26.344 -6.534 1.00 86.75 887 GLU A O 1
ATOM 6427 N N . LEU A 1 888 ? 26.846 -28.117 -6.497 1.00 85.25 888 LEU A N 1
ATOM 6428 C CA . LEU A 1 888 ? 27.911 -29.113 -6.642 1.00 85.25 888 LEU A CA 1
ATOM 6429 C C . LEU A 1 888 ? 27.833 -29.795 -8.001 1.00 85.25 888 LEU A C 1
ATOM 6431 O O . LEU A 1 888 ? 26.868 -30.503 -8.285 1.00 85.25 888 LEU A O 1
ATOM 6435 N N . LEU A 1 889 ? 28.902 -29.707 -8.794 1.00 76.00 889 LEU A N 1
ATOM 6436 C CA . LEU A 1 889 ? 28.972 -30.267 -10.146 1.00 76.00 889 LEU A CA 1
ATOM 6437 C C . LEU A 1 889 ? 30.096 -31.312 -10.242 1.00 76.00 889 LEU A C 1
ATOM 6439 O O . LEU A 1 889 ? 31.214 -31.080 -10.704 1.00 76.00 889 LEU A O 1
ATOM 6443 N N . GLY A 1 890 ? 29.814 -32.522 -9.755 1.00 71.94 890 GLY A N 1
ATOM 6444 C CA . GLY A 1 890 ? 30.795 -33.607 -9.713 1.00 71.94 890 GLY A CA 1
ATOM 6445 C C . GLY A 1 890 ? 31.905 -33.373 -8.684 1.00 71.94 890 GLY A C 1
ATOM 6446 O O . GLY A 1 890 ? 31.727 -33.617 -7.491 1.00 71.94 890 GLY A O 1
ATOM 6447 N N . ALA A 1 891 ? 33.086 -32.976 -9.166 1.00 71.81 891 ALA A N 1
ATOM 6448 C CA . ALA A 1 891 ? 34.266 -32.699 -8.339 1.00 71.81 891 ALA A CA 1
ATOM 6449 C C . ALA A 1 891 ? 34.506 -31.196 -8.110 1.00 71.81 891 ALA A C 1
ATOM 6451 O O . ALA A 1 891 ? 35.457 -30.844 -7.416 1.00 71.81 891 ALA A O 1
ATOM 6452 N N . THR A 1 892 ? 33.679 -30.328 -8.695 1.00 80.38 892 THR A N 1
ATOM 6453 C CA . THR A 1 892 ? 33.717 -28.876 -8.495 1.00 80.38 892 THR A CA 1
ATOM 6454 C C . THR A 1 892 ? 32.512 -28.428 -7.678 1.00 80.38 892 THR A C 1
ATOM 6456 O O . THR A 1 892 ? 31.500 -29.130 -7.625 1.00 80.38 892 THR A O 1
ATOM 6459 N N . ALA A 1 893 ? 32.658 -27.286 -7.024 1.00 85.88 893 ALA A N 1
ATOM 6460 C CA . ALA A 1 893 ? 31.608 -26.580 -6.310 1.00 85.88 893 ALA A CA 1
ATOM 6461 C C . ALA A 1 893 ? 31.710 -25.103 -6.666 1.00 85.88 893 ALA A C 1
ATOM 6463 O O . ALA A 1 893 ? 32.801 -24.652 -7.037 1.00 85.88 893 ALA A O 1
ATOM 6464 N N . ASP A 1 894 ? 30.608 -24.392 -6.497 1.00 90.38 894 ASP A N 1
ATOM 6465 C CA . ASP A 1 894 ? 30.626 -22.939 -6.422 1.00 90.38 894 ASP A CA 1
ATOM 6466 C C . ASP A 1 894 ? 31.461 -22.509 -5.212 1.00 90.38 894 ASP A C 1
ATOM 6468 O O . ASP A 1 894 ? 31.370 -23.109 -4.133 1.00 90.38 894 ASP A O 1
ATOM 6472 N N . VAL A 1 895 ? 32.321 -21.511 -5.411 1.00 93.88 895 VAL A N 1
ATOM 6473 C CA . VAL A 1 895 ? 33.189 -20.960 -4.367 1.00 93.88 895 VAL A CA 1
ATOM 6474 C C . VAL A 1 895 ? 32.948 -19.467 -4.277 1.00 93.88 895 VAL A C 1
ATOM 6476 O O . VAL A 1 895 ? 33.481 -18.724 -5.092 1.00 93.88 895 VAL A O 1
ATOM 6479 N N . LEU A 1 896 ? 32.204 -19.036 -3.262 1.00 95.88 896 LEU A N 1
ATOM 6480 C CA . LEU A 1 896 ? 31.991 -17.612 -3.024 1.00 95.88 896 LEU A CA 1
ATOM 6481 C C . LEU A 1 896 ? 33.155 -17.024 -2.220 1.00 95.88 896 LEU A C 1
ATOM 6483 O O . LEU A 1 896 ? 33.457 -17.489 -1.117 1.00 95.88 896 LEU A O 1
ATOM 6487 N N . ASP A 1 897 ? 33.802 -15.990 -2.742 1.00 95.44 897 ASP A N 1
ATOM 6488 C CA . ASP A 1 897 ? 34.876 -15.288 -2.037 1.00 95.44 897 ASP A CA 1
ATOM 6489 C C . ASP A 1 897 ? 34.334 -14.082 -1.257 1.00 95.44 897 ASP A C 1
ATOM 6491 O O . ASP A 1 897 ? 33.667 -13.226 -1.825 1.00 95.44 897 ASP A O 1
ATOM 6495 N N . VAL A 1 898 ? 34.608 -13.989 0.045 1.00 95.69 898 VAL A N 1
ATOM 6496 C CA . VAL A 1 898 ? 34.136 -12.903 0.920 1.00 95.69 898 VAL A CA 1
ATOM 6497 C C . VAL A 1 898 ? 35.327 -12.079 1.405 1.00 95.69 898 VAL A C 1
ATOM 6499 O O . VAL A 1 898 ? 36.084 -12.498 2.279 1.00 95.69 898 VAL A O 1
ATOM 6502 N N . ALA A 1 899 ? 35.501 -10.862 0.895 1.00 93.62 899 ALA A N 1
ATOM 6503 C CA . ALA A 1 899 ? 36.640 -10.027 1.283 1.00 93.62 899 ALA A CA 1
ATOM 6504 C C . ALA A 1 899 ? 36.573 -9.533 2.750 1.00 93.62 899 ALA A C 1
ATOM 6506 O O . ALA A 1 899 ? 37.587 -9.121 3.322 1.00 93.62 899 ALA A O 1
ATOM 6507 N N . GLY A 1 900 ? 35.389 -9.550 3.372 1.00 93.25 900 GLY A N 1
ATOM 6508 C CA . GLY A 1 900 ? 35.163 -9.106 4.749 1.00 93.25 900 GLY A CA 1
ATOM 6509 C C . GLY A 1 900 ? 34.960 -10.223 5.779 1.00 93.25 900 GLY A C 1
ATOM 6510 O O . GLY A 1 900 ? 35.406 -11.361 5.620 1.00 93.25 900 GLY A O 1
ATOM 6511 N N . ASP A 1 901 ? 34.305 -9.856 6.883 1.00 94.00 901 ASP A N 1
ATOM 6512 C CA . ASP A 1 901 ? 33.872 -10.794 7.923 1.00 94.00 901 ASP A CA 1
ATOM 6513 C C . ASP A 1 901 ? 32.766 -11.717 7.388 1.00 94.00 901 ASP A C 1
ATOM 6515 O O . ASP A 1 901 ? 31.946 -11.297 6.572 1.00 94.00 901 ASP A O 1
ATOM 6519 N N . LEU A 1 902 ? 32.738 -12.962 7.867 1.00 95.62 902 LEU A N 1
ATOM 6520 C CA . LEU A 1 902 ? 31.675 -13.926 7.592 1.00 95.62 902 LEU A CA 1
ATOM 6521 C C . LEU A 1 902 ? 30.951 -14.241 8.904 1.00 95.62 902 LEU A C 1
ATOM 6523 O O . LEU A 1 902 ? 31.521 -14.860 9.803 1.00 95.62 902 LEU A O 1
ATOM 6527 N N . ASP A 1 903 ? 29.710 -13.793 9.029 1.00 95.69 903 ASP A N 1
ATOM 6528 C CA . ASP A 1 903 ? 28.902 -13.945 10.235 1.00 95.69 903 ASP A CA 1
ATOM 6529 C C . ASP A 1 903 ? 27.752 -14.935 10.010 1.00 95.69 903 ASP A C 1
ATOM 6531 O O . ASP A 1 903 ? 26.850 -14.685 9.214 1.00 95.69 903 ASP A O 1
ATOM 6535 N N . LEU A 1 904 ? 27.830 -16.060 10.721 1.00 95.56 904 LEU A N 1
ATOM 6536 C CA . LEU A 1 904 ? 26.887 -17.182 10.771 1.00 95.56 904 LEU A CA 1
ATOM 6537 C C . LEU A 1 904 ? 26.388 -17.387 12.215 1.00 95.56 904 LEU A C 1
ATOM 6539 O O . LEU A 1 904 ? 26.278 -18.517 12.695 1.00 95.56 904 LEU A O 1
ATOM 6543 N N . SER A 1 905 ? 26.316 -16.309 13.004 1.00 94.75 905 SER A N 1
ATOM 6544 C CA . SER A 1 905 ? 25.987 -16.382 14.434 1.00 94.75 905 SER A CA 1
ATOM 6545 C C . SER A 1 905 ? 24.506 -16.183 14.751 1.00 94.75 905 SER A C 1
ATOM 6547 O O . SER A 1 905 ? 24.132 -16.307 15.925 1.00 94.75 905 SER A O 1
ATOM 6549 N N . ALA A 1 906 ? 23.681 -15.873 13.747 1.00 92.25 906 ALA A N 1
ATOM 6550 C CA . ALA A 1 906 ? 22.243 -15.765 13.912 1.00 92.25 906 ALA A CA 1
ATOM 6551 C C . ALA A 1 906 ? 21.608 -17.156 14.063 1.00 92.25 906 ALA A C 1
ATOM 6553 O O . ALA A 1 906 ? 22.237 -18.188 13.837 1.00 92.25 906 ALA A O 1
ATOM 6554 N N . ILE A 1 907 ? 20.371 -17.182 14.563 1.00 86.56 907 ILE A N 1
ATOM 6555 C CA . ILE A 1 907 ? 19.645 -18.437 14.760 1.00 86.56 907 ILE A CA 1
ATOM 6556 C C . ILE A 1 907 ? 18.940 -18.843 13.466 1.00 86.56 907 ILE A C 1
ATOM 6558 O O . ILE A 1 907 ? 18.348 -18.010 12.789 1.00 86.56 907 ILE A O 1
ATOM 6562 N N . GLY A 1 908 ? 18.932 -20.135 13.156 1.00 83.38 908 GLY A N 1
ATOM 6563 C CA . GLY A 1 908 ? 18.210 -20.673 12.001 1.00 83.38 908 GLY A CA 1
ATOM 6564 C C . GLY A 1 908 ? 18.935 -20.534 10.661 1.00 83.38 908 GLY A C 1
ATOM 6565 O O . GLY A 1 908 ? 18.346 -20.873 9.636 1.00 83.38 908 GLY A O 1
ATOM 6566 N N . ASP A 1 909 ? 20.195 -20.096 10.655 1.00 90.06 909 ASP A N 1
ATOM 6567 C CA . ASP A 1 909 ? 21.003 -19.975 9.439 1.00 90.06 909 ASP A CA 1
ATOM 6568 C C . ASP A 1 909 ? 21.247 -21.350 8.793 1.00 90.06 909 ASP A C 1
ATOM 6570 O O . ASP A 1 909 ? 21.534 -22.344 9.478 1.00 90.06 909 ASP A O 1
ATOM 6574 N N . SER A 1 910 ? 21.181 -21.420 7.460 1.00 92.12 910 SER A N 1
ATOM 6575 C CA . SER A 1 910 ? 21.217 -22.690 6.720 1.00 92.12 910 SER A CA 1
ATOM 6576 C C . SER A 1 910 ? 22.277 -22.755 5.616 1.00 92.12 910 SER A C 1
ATOM 6578 O O . SER A 1 910 ? 22.555 -21.776 4.926 1.00 92.12 910 SER A O 1
ATOM 6580 N N . LEU A 1 911 ? 22.863 -23.943 5.434 1.00 93.81 911 LEU A N 1
ATOM 6581 C CA . LEU A 1 911 ? 23.657 -24.316 4.263 1.00 93.81 911 LEU A CA 1
ATOM 6582 C C . LEU A 1 911 ? 22.877 -25.303 3.388 1.00 93.81 911 LEU A C 1
ATOM 6584 O O . LEU A 1 911 ? 22.783 -26.506 3.684 1.00 93.81 911 LEU A O 1
ATOM 6588 N N . ASP A 1 912 ? 22.388 -24.786 2.270 1.00 88.88 912 ASP A N 1
ATOM 6589 C CA . ASP A 1 912 ? 21.643 -25.508 1.251 1.00 88.88 912 ASP A CA 1
ATOM 6590 C C . ASP A 1 912 ? 22.598 -26.030 0.170 1.00 88.88 912 ASP A C 1
ATOM 6592 O O . ASP A 1 912 ? 23.462 -25.310 -0.329 1.00 88.88 912 ASP A O 1
ATOM 6596 N N . VAL A 1 913 ? 22.461 -27.301 -0.211 1.00 86.12 913 VAL A N 1
ATOM 6597 C CA . VAL A 1 913 ? 23.321 -27.934 -1.220 1.00 86.12 913 VAL A CA 1
ATOM 6598 C C . VAL A 1 913 ? 22.477 -28.471 -2.367 1.00 86.12 913 VAL A C 1
ATOM 6600 O O . VAL A 1 913 ? 21.752 -29.455 -2.213 1.00 86.12 913 VAL A O 1
ATOM 6603 N N . SER A 1 914 ? 22.632 -27.870 -3.545 1.00 80.88 914 SER A N 1
ATOM 6604 C CA . SER A 1 914 ? 22.044 -28.354 -4.793 1.00 80.88 914 SER A CA 1
ATOM 6605 C C . SER A 1 914 ? 22.997 -29.331 -5.493 1.00 80.88 914 SER A C 1
ATOM 6607 O O . SER A 1 914 ? 24.186 -29.065 -5.683 1.00 80.88 914 SER A O 1
ATOM 6609 N N . LEU A 1 915 ? 22.491 -30.516 -5.850 1.00 65.56 915 LEU A N 1
ATOM 6610 C CA . LEU A 1 915 ? 23.286 -31.653 -6.324 1.00 65.56 915 LEU A CA 1
ATOM 6611 C C . LEU A 1 915 ? 23.189 -31.841 -7.845 1.00 65.56 915 LEU A C 1
ATOM 6613 O O . LEU A 1 915 ? 22.255 -32.457 -8.349 1.00 65.56 915 LEU A O 1
ATOM 6617 N N . LEU A 1 916 ? 24.256 -31.482 -8.559 1.00 54.12 916 LEU A N 1
ATOM 6618 C CA . LEU A 1 916 ? 24.536 -31.886 -9.944 1.00 54.12 916 LEU A CA 1
ATOM 6619 C C . LEU A 1 916 ? 25.699 -32.906 -9.999 1.00 54.12 916 LEU A C 1
ATOM 6621 O O . LEU A 1 916 ? 26.542 -32.901 -10.898 1.00 54.12 916 LEU A O 1
ATOM 6625 N N . GLY A 1 917 ? 25.731 -33.841 -9.036 1.00 52.19 917 GLY A N 1
ATOM 6626 C CA . GLY A 1 917 ? 26.478 -35.104 -9.156 1.00 52.19 917 GLY A CA 1
ATOM 6627 C C . GLY A 1 917 ? 27.646 -35.370 -8.207 1.00 52.19 917 GLY A C 1
ATOM 6628 O O . GLY A 1 917 ? 28.646 -35.952 -8.628 1.00 52.19 917 GLY A O 1
ATOM 6629 N N . ALA A 1 918 ? 27.516 -35.021 -6.927 1.00 54.91 918 ALA A N 1
ATOM 6630 C CA . ALA A 1 918 ? 28.533 -35.298 -5.914 1.00 54.91 918 ALA A CA 1
ATOM 6631 C C . ALA A 1 918 ? 28.927 -36.788 -5.818 1.00 54.91 918 ALA A C 1
ATOM 6633 O O . ALA A 1 918 ? 28.096 -37.701 -5.858 1.00 54.91 918 ALA A O 1
ATOM 6634 N N . VAL A 1 919 ? 30.226 -37.031 -5.636 1.00 57.03 919 VAL A N 1
ATOM 6635 C CA . VAL A 1 919 ? 30.808 -38.366 -5.437 1.00 57.03 919 VAL A CA 1
ATOM 6636 C C . VAL A 1 919 ? 31.015 -38.617 -3.943 1.00 57.03 919 VAL A C 1
ATOM 6638 O O . VAL A 1 919 ? 31.455 -37.733 -3.212 1.00 57.03 919 VAL A O 1
ATOM 6641 N N . SER A 1 920 ? 30.714 -39.831 -3.477 1.00 64.44 920 SER A N 1
ATOM 6642 C CA . SER A 1 920 ? 30.858 -40.186 -2.060 1.00 64.44 920 SER A CA 1
ATOM 6643 C C . SER A 1 920 ? 32.294 -39.982 -1.562 1.00 64.44 920 SER A C 1
ATOM 6645 O O . SER A 1 920 ? 33.240 -40.480 -2.179 1.00 64.44 920 SER A O 1
ATOM 6647 N N . GLY A 1 921 ? 32.448 -39.278 -0.437 1.00 66.19 921 GLY A N 1
ATOM 6648 C CA . GLY A 1 921 ? 33.749 -38.981 0.170 1.00 66.19 921 GLY A CA 1
ATOM 6649 C C . GLY A 1 921 ? 34.540 -37.852 -0.502 1.00 66.19 921 GLY A C 1
ATOM 6650 O O . GLY A 1 921 ? 35.712 -37.670 -0.171 1.00 66.19 921 GLY A O 1
ATOM 6651 N N . SER A 1 922 ? 33.934 -37.112 -1.436 1.00 81.94 922 SER A N 1
ATOM 6652 C CA . SER A 1 922 ? 34.506 -35.880 -1.985 1.00 81.94 922 SER A CA 1
ATOM 6653 C C . SER A 1 922 ? 34.432 -34.723 -0.983 1.00 81.94 922 SER A C 1
ATOM 6655 O O . SER A 1 922 ? 33.607 -34.714 -0.065 1.00 81.94 922 SER A O 1
ATOM 6657 N N . SER A 1 923 ? 35.330 -33.760 -1.171 1.00 87.88 923 SER A N 1
ATOM 6658 C CA . SER A 1 923 ? 35.464 -32.556 -0.360 1.00 87.88 923 SER A CA 1
ATOM 6659 C C . SER A 1 923 ? 35.668 -31.361 -1.289 1.00 87.88 923 SER A C 1
ATOM 6661 O O . SER A 1 923 ? 36.415 -31.476 -2.265 1.00 87.88 923 SER A O 1
ATOM 6663 N N . TRP A 1 924 ? 34.993 -30.254 -1.000 1.00 91.12 924 TRP A N 1
ATOM 6664 C CA . TRP A 1 924 ? 34.949 -29.050 -1.821 1.00 91.12 924 TRP A CA 1
ATOM 6665 C C . TRP A 1 924 ? 35.193 -27.828 -0.951 1.00 91.12 924 TRP A C 1
ATOM 6667 O O . TRP A 1 924 ? 34.654 -27.744 0.148 1.00 91.12 924 TRP A O 1
ATOM 6677 N N . VAL A 1 925 ? 35.970 -26.871 -1.448 1.00 93.38 925 VAL A N 1
ATOM 6678 C CA . VAL A 1 925 ? 35.899 -25.506 -0.918 1.00 93.38 925 VAL A CA 1
ATOM 6679 C C . VAL A 1 925 ? 34.587 -24.913 -1.419 1.00 93.38 925 VAL A C 1
ATOM 6681 O O . VAL A 1 925 ? 34.245 -25.159 -2.570 1.00 93.38 925 VAL A O 1
ATOM 6684 N N . ILE A 1 926 ? 33.854 -24.218 -0.551 1.00 93.88 926 ILE A N 1
ATOM 6685 C CA . ILE A 1 926 ? 32.556 -23.603 -0.883 1.00 93.88 926 ILE A CA 1
ATOM 6686 C C . ILE A 1 926 ? 32.525 -22.098 -0.618 1.00 93.88 926 ILE A C 1
ATOM 6688 O O . ILE A 1 926 ? 31.714 -21.380 -1.189 1.00 93.88 926 ILE A O 1
ATOM 6692 N N . ALA A 1 927 ? 33.430 -21.617 0.232 1.00 95.12 927 ALA A N 1
ATOM 6693 C CA . ALA A 1 927 ? 33.640 -20.198 0.440 1.00 95.12 927 ALA A CA 1
ATOM 6694 C C . ALA A 1 927 ? 35.075 -19.921 0.897 1.00 95.12 927 ALA A C 1
ATOM 6696 O O . ALA A 1 927 ? 35.706 -20.770 1.541 1.00 95.12 927 ALA A O 1
ATOM 6697 N N . SER A 1 928 ? 35.569 -18.722 0.613 1.00 94.94 928 SER A N 1
ATOM 6698 C CA . SER A 1 928 ? 36.729 -18.119 1.277 1.00 94.94 928 SER A CA 1
ATOM 6699 C C . SER A 1 928 ? 36.315 -16.847 2.001 1.00 94.94 928 SER A C 1
ATOM 6701 O O . SER A 1 928 ? 35.334 -16.214 1.628 1.00 94.94 928 SER A O 1
ATOM 6703 N N . TYR A 1 929 ? 37.041 -16.495 3.064 1.00 94.38 929 TYR A N 1
ATOM 6704 C CA . TYR A 1 929 ? 36.827 -15.229 3.755 1.00 94.38 929 TYR A CA 1
ATOM 6705 C C . TYR A 1 929 ? 38.136 -14.612 4.263 1.00 94.38 929 TYR A C 1
ATOM 6707 O O . TYR A 1 929 ? 38.978 -15.299 4.855 1.00 94.38 929 TYR A O 1
ATOM 6715 N N . ASP A 1 930 ? 38.294 -13.301 4.081 1.00 93.06 930 ASP A N 1
ATOM 6716 C CA . ASP A 1 930 ? 39.491 -12.550 4.485 1.00 93.06 930 ASP A CA 1
ATOM 6717 C C . ASP A 1 930 ? 39.393 -11.965 5.911 1.00 93.06 930 ASP A C 1
ATOM 6719 O O . ASP A 1 930 ? 40.424 -11.728 6.554 1.00 93.06 930 ASP A O 1
ATOM 6723 N N . GLY A 1 931 ? 38.178 -11.794 6.444 1.00 91.12 931 GLY A N 1
ATOM 6724 C CA . GLY A 1 931 ? 37.898 -11.244 7.774 1.00 91.12 931 GLY A CA 1
ATOM 6725 C C . GLY A 1 931 ? 37.845 -12.269 8.915 1.00 91.12 931 GLY A C 1
ATOM 6726 O O . GLY A 1 931 ? 38.653 -13.199 9.008 1.00 91.12 931 GLY A O 1
ATOM 6727 N N . VAL A 1 932 ? 36.930 -12.057 9.858 1.00 91.75 932 VAL A N 1
ATOM 6728 C CA . VAL A 1 932 ? 36.643 -12.937 10.997 1.00 91.75 932 VAL A CA 1
ATOM 6729 C C . VAL A 1 932 ? 35.416 -13.788 10.694 1.00 91.75 932 VAL A C 1
ATOM 6731 O O . VAL A 1 932 ? 34.382 -13.264 10.294 1.00 91.75 932 VAL A O 1
ATOM 6734 N N . LEU A 1 933 ? 35.521 -15.093 10.955 1.00 94.44 933 LEU A N 1
ATOM 6735 C CA . LEU A 1 933 ? 34.362 -15.976 11.020 1.00 94.44 933 LEU A CA 1
ATOM 6736 C C . LEU A 1 933 ? 33.732 -15.924 12.418 1.00 94.44 933 LEU A C 1
ATOM 6738 O O . LEU A 1 933 ? 34.421 -16.181 13.413 1.00 94.44 933 LEU A O 1
ATOM 6742 N N . SER A 1 934 ? 32.426 -15.676 12.474 1.00 94.25 934 SER A N 1
ATOM 6743 C CA . SER A 1 934 ? 31.600 -15.790 13.680 1.00 94.25 934 SER A CA 1
ATOM 6744 C C . SER A 1 934 ? 30.505 -16.835 13.469 1.00 94.25 934 SER A C 1
ATOM 6746 O O . SER A 1 934 ? 29.892 -16.869 12.415 1.00 94.25 934 SER A O 1
ATOM 6748 N N . GLY A 1 935 ? 30.253 -17.685 14.468 1.00 93.06 935 GLY A N 1
ATOM 6749 C CA . GLY A 1 935 ? 29.191 -18.697 14.394 1.00 93.06 935 GLY A CA 1
ATOM 6750 C C . GLY A 1 935 ? 29.490 -19.899 13.485 1.00 93.06 935 GLY A C 1
ATOM 6751 O O . GLY A 1 935 ? 30.642 -20.161 13.133 1.00 93.06 935 GLY A O 1
ATOM 6752 N N . VAL A 1 936 ? 28.446 -20.678 13.202 1.00 94.19 936 VAL A N 1
ATOM 6753 C CA . VAL A 1 936 ? 28.418 -21.877 12.346 1.00 94.19 936 VAL A CA 1
ATOM 6754 C C . VAL A 1 936 ? 27.004 -22.014 11.780 1.00 94.19 936 VAL A C 1
ATOM 6756 O O . VAL A 1 936 ? 26.070 -21.534 12.405 1.00 94.19 936 VAL A O 1
ATOM 6759 N N . PHE A 1 937 ? 26.822 -22.725 10.666 1.00 94.12 937 PHE A N 1
ATOM 6760 C CA . PHE A 1 937 ? 25.471 -23.035 10.192 1.00 94.12 937 PHE A CA 1
ATOM 6761 C C . PHE A 1 937 ? 24.703 -23.860 11.231 1.00 94.12 937 PHE A C 1
ATOM 6763 O O . PHE A 1 937 ? 25.198 -24.902 11.685 1.00 94.12 937 PHE A O 1
ATOM 6770 N N . ASP A 1 938 ? 23.489 -23.420 11.556 1.00 91.44 938 ASP A N 1
ATOM 6771 C CA . ASP A 1 938 ? 22.572 -24.131 12.447 1.00 91.44 938 ASP A CA 1
ATOM 6772 C C . ASP A 1 938 ? 21.951 -25.344 11.747 1.00 91.44 938 ASP A C 1
ATOM 6774 O O . ASP A 1 938 ? 21.788 -26.410 12.350 1.00 91.44 938 ASP A O 1
ATOM 6778 N N . ALA A 1 939 ? 21.662 -25.202 10.451 1.00 87.25 939 ALA A N 1
ATOM 6779 C CA . ALA A 1 939 ? 21.187 -26.270 9.587 1.00 87.25 939 ALA A CA 1
ATOM 6780 C C . ALA A 1 939 ? 22.146 -26.491 8.411 1.00 87.25 939 ALA A C 1
ATOM 6782 O O . ALA A 1 939 ? 22.562 -25.563 7.728 1.00 87.25 939 ALA A O 1
ATOM 6783 N N . VAL A 1 940 ? 22.485 -27.749 8.139 1.00 89.69 940 VAL A N 1
ATOM 6784 C CA . VAL A 1 940 ? 23.260 -28.142 6.956 1.00 89.69 940 VAL A CA 1
ATOM 6785 C C . VAL A 1 940 ? 22.489 -29.234 6.242 1.00 89.69 940 VAL A C 1
ATOM 6787 O O . VAL A 1 940 ? 22.030 -30.177 6.892 1.00 89.69 940 VAL A O 1
ATOM 6790 N N . THR A 1 941 ? 22.394 -29.135 4.914 1.00 84.44 941 THR A N 1
ATOM 6791 C CA . THR A 1 941 ? 21.780 -30.174 4.077 1.00 84.44 941 THR A CA 1
ATOM 6792 C C . THR A 1 941 ? 22.273 -31.570 4.504 1.00 84.44 941 THR A C 1
ATOM 6794 O O . THR A 1 941 ? 23.489 -31.812 4.538 1.00 84.44 941 THR A O 1
ATOM 6797 N N . PRO A 1 942 ? 21.368 -32.510 4.841 1.00 78.94 942 PRO A N 1
ATOM 6798 C CA . PRO A 1 942 ? 21.740 -33.848 5.278 1.00 78.94 942 PRO A CA 1
ATOM 6799 C C . PRO A 1 942 ? 22.714 -34.558 4.331 1.00 78.94 942 PRO A C 1
ATOM 6801 O O . PRO A 1 942 ? 22.599 -34.507 3.108 1.00 78.94 942 PRO A O 1
ATOM 6804 N N . GLY A 1 943 ? 23.679 -35.275 4.911 1.00 76.69 943 GLY A N 1
ATOM 6805 C CA . GLY A 1 943 ? 24.714 -35.988 4.157 1.00 76.69 943 GLY A CA 1
ATOM 6806 C C . GLY A 1 943 ? 26.023 -35.212 3.988 1.00 76.69 943 GLY A C 1
ATOM 6807 O O . GLY A 1 943 ? 26.992 -35.787 3.478 1.00 76.69 943 GLY A O 1
ATOM 6808 N N . TYR A 1 944 ? 26.109 -33.984 4.499 1.00 84.88 944 TYR A N 1
ATOM 6809 C CA . TYR A 1 944 ? 27.324 -33.176 4.478 1.00 84.88 944 TYR A CA 1
ATOM 6810 C C . TYR A 1 944 ? 27.812 -32.789 5.875 1.00 84.88 944 TYR A C 1
ATOM 6812 O O . TYR A 1 944 ? 27.055 -32.716 6.838 1.00 84.88 944 TYR A O 1
ATOM 6820 N N . THR A 1 945 ? 29.114 -32.546 5.974 1.00 89.31 945 THR A N 1
ATOM 6821 C CA . THR A 1 945 ? 29.766 -31.934 7.138 1.00 89.31 945 THR A CA 1
ATOM 6822 C C . THR A 1 945 ? 30.601 -30.755 6.679 1.00 89.31 945 THR A C 1
ATOM 6824 O O . THR A 1 945 ? 31.243 -30.845 5.631 1.00 89.31 945 THR A O 1
ATOM 6827 N N . VAL A 1 946 ? 30.635 -29.697 7.485 1.00 93.69 946 VAL A N 1
ATOM 6828 C CA . VAL A 1 946 ? 31.355 -28.457 7.186 1.00 93.69 946 VAL A CA 1
ATOM 6829 C C . VAL A 1 946 ? 32.584 -28.341 8.086 1.00 93.69 946 VAL A C 1
ATOM 6831 O O . VAL A 1 946 ? 32.496 -28.520 9.301 1.00 93.69 946 VAL A O 1
ATOM 6834 N N . ASP A 1 947 ? 33.731 -28.056 7.480 1.00 93.88 947 ASP A N 1
ATOM 6835 C CA . ASP A 1 947 ? 34.921 -27.545 8.152 1.00 93.88 947 ASP A CA 1
ATOM 6836 C C . ASP A 1 947 ? 35.001 -26.044 7.880 1.00 93.88 947 ASP A C 1
ATOM 6838 O O . ASP A 1 947 ? 35.147 -25.618 6.737 1.00 93.88 947 ASP A O 1
ATOM 6842 N N . TYR A 1 948 ? 34.869 -25.246 8.930 1.00 90.75 948 TYR A N 1
ATOM 6843 C CA . TYR A 1 948 ? 34.739 -23.798 8.833 1.00 90.75 948 TYR A CA 1
ATOM 6844 C C . TYR A 1 948 ? 36.080 -23.058 8.694 1.00 90.75 948 TYR A C 1
ATOM 6846 O O . TYR A 1 948 ? 36.101 -21.838 8.558 1.00 90.75 948 TYR A O 1
ATOM 6854 N N . GLY A 1 949 ? 37.209 -23.774 8.740 1.00 82.62 949 GLY A N 1
ATOM 6855 C CA . GLY A 1 949 ? 38.524 -23.141 8.800 1.00 82.62 949 GLY A CA 1
ATOM 6856 C C . GLY A 1 949 ? 38.776 -22.432 10.141 1.00 82.62 949 GLY A C 1
ATOM 6857 O O . GLY A 1 949 ? 37.941 -22.421 11.045 1.00 82.62 949 GLY A O 1
ATOM 6858 N N . THR A 1 950 ? 39.979 -21.878 10.330 1.00 74.81 950 THR A N 1
ATOM 6859 C CA . THR A 1 950 ? 40.322 -21.139 11.560 1.00 74.81 950 THR A CA 1
ATOM 6860 C C . THR A 1 950 ? 41.223 -19.942 11.263 1.00 74.81 950 THR A C 1
ATOM 6862 O O . THR A 1 950 ? 42.354 -20.131 10.815 1.00 74.81 950 THR A O 1
ATOM 6865 N N . GLY A 1 951 ? 40.782 -18.734 11.632 1.00 67.94 951 GLY A N 1
ATOM 6866 C CA . GLY A 1 951 ? 41.536 -17.480 11.467 1.00 67.94 951 GLY A CA 1
ATOM 6867 C C . GLY A 1 951 ? 41.146 -16.687 10.214 1.00 67.94 951 GLY A C 1
ATOM 6868 O O . GLY A 1 951 ? 40.266 -17.113 9.474 1.00 67.94 951 GLY A O 1
ATOM 6869 N N . SER A 1 952 ? 41.789 -15.538 9.998 1.00 70.06 952 SER A N 1
ATOM 6870 C CA . SER A 1 952 ? 41.586 -14.682 8.816 1.00 70.06 952 SER A CA 1
ATOM 6871 C C . SER A 1 952 ? 42.243 -15.259 7.563 1.00 70.06 952 SER A C 1
ATOM 6873 O O . SER A 1 952 ? 43.320 -15.853 7.676 1.00 70.06 952 SER A O 1
ATOM 6875 N N . ASN A 1 953 ? 41.631 -15.038 6.395 1.00 78.25 953 ASN A N 1
ATOM 6876 C CA . ASN A 1 953 ? 42.039 -15.613 5.107 1.00 78.25 953 ASN A CA 1
ATOM 6877 C C . ASN A 1 953 ? 41.995 -17.155 5.134 1.00 78.25 953 ASN A C 1
ATOM 6879 O O . ASN A 1 953 ? 42.996 -17.847 4.915 1.00 78.25 953 ASN A O 1
ATOM 6883 N N . SER A 1 954 ? 40.831 -17.685 5.520 1.00 90.25 954 SER A N 1
ATOM 6884 C CA . SER A 1 954 ? 40.554 -19.125 5.601 1.00 90.25 954 SER A CA 1
ATOM 6885 C C . SER A 1 954 ? 39.492 -19.535 4.582 1.00 90.25 954 SER A C 1
ATOM 6887 O O . SER A 1 954 ? 38.835 -18.703 3.964 1.00 90.25 954 SER A O 1
ATOM 6889 N N . VAL A 1 955 ? 39.327 -20.847 4.414 1.00 94.12 955 VAL A N 1
ATOM 6890 C CA . VAL A 1 955 ? 38.326 -21.445 3.526 1.00 94.12 955 VAL A CA 1
ATOM 6891 C C . VAL A 1 955 ? 37.342 -22.289 4.324 1.00 94.12 955 VAL A C 1
ATOM 6893 O O . VAL A 1 955 ? 37.748 -22.997 5.248 1.00 94.12 955 VAL A O 1
ATOM 6896 N N . ILE A 1 956 ? 36.075 -22.263 3.916 1.00 95.38 956 ILE A N 1
ATOM 6897 C CA . ILE A 1 956 ? 35.055 -23.209 4.362 1.00 95.38 956 ILE A CA 1
ATOM 6898 C C . ILE A 1 956 ? 35.048 -24.392 3.399 1.00 95.38 956 ILE A C 1
ATOM 6900 O O . ILE A 1 956 ? 34.946 -24.235 2.181 1.00 95.38 956 ILE A O 1
ATOM 6904 N N . THR A 1 957 ? 35.175 -25.592 3.955 1.00 94.19 957 THR A N 1
ATOM 6905 C CA . THR A 1 957 ? 35.237 -26.844 3.208 1.00 94.19 957 THR A CA 1
ATOM 6906 C C . THR A 1 957 ? 34.038 -27.727 3.535 1.00 94.19 957 THR A C 1
ATOM 6908 O O . THR A 1 957 ? 33.838 -28.145 4.673 1.00 94.19 957 THR A O 1
ATOM 6911 N N . LEU A 1 958 ? 33.267 -28.081 2.514 1.00 92.50 958 LEU A N 1
ATOM 6912 C CA . LEU A 1 958 ? 32.180 -29.046 2.584 1.00 92.50 958 LEU A CA 1
ATOM 6913 C C . LEU A 1 958 ? 32.711 -30.451 2.296 1.00 92.50 958 LEU A C 1
ATOM 6915 O O . LEU A 1 958 ? 33.461 -30.658 1.347 1.00 92.50 958 LEU A O 1
ATOM 6919 N N . THR A 1 959 ? 32.320 -31.449 3.084 1.00 89.00 959 THR A N 1
ATOM 6920 C CA . THR A 1 959 ? 32.693 -32.854 2.854 1.00 89.00 959 THR A CA 1
ATOM 6921 C C . THR A 1 959 ? 31.457 -33.739 2.847 1.00 89.00 959 THR A C 1
ATOM 6923 O O . THR A 1 959 ? 30.641 -33.682 3.766 1.00 89.00 959 THR A O 1
ATOM 6926 N N . SER A 1 960 ? 31.328 -34.589 1.826 1.00 84.06 960 SER A N 1
ATOM 6927 C CA . SER A 1 960 ? 30.245 -35.571 1.744 1.00 84.06 960 SER A CA 1
ATOM 6928 C C . SER A 1 960 ? 30.508 -36.749 2.687 1.00 84.06 960 SER A C 1
ATOM 6930 O O . SER A 1 960 ? 31.571 -37.374 2.650 1.00 84.06 960 SER A O 1
ATOM 6932 N N . THR A 1 961 ? 29.520 -37.088 3.515 1.00 73.75 961 THR A N 1
ATOM 6933 C CA . THR A 1 961 ? 29.609 -38.143 4.543 1.00 73.75 961 THR A CA 1
ATOM 6934 C C . THR A 1 961 ? 29.150 -39.530 4.070 1.00 73.75 961 THR A C 1
ATOM 6936 O O . THR A 1 961 ? 29.236 -40.498 4.828 1.00 73.75 961 THR A O 1
ATOM 6939 N N . GLY A 1 962 ? 28.694 -39.673 2.818 1.00 63.84 962 GLY A N 1
ATOM 6940 C CA . GLY A 1 962 ? 28.097 -40.917 2.317 1.00 63.84 962 GLY A CA 1
ATOM 6941 C C . GLY A 1 962 ? 27.758 -40.892 0.825 1.00 63.84 962 GLY A C 1
ATOM 6942 O O . GLY A 1 962 ? 28.249 -40.041 0.092 1.00 63.84 962 GLY A O 1
ATOM 6943 N N . ALA A 1 963 ? 26.997 -41.877 0.335 1.00 57.19 963 ALA A N 1
ATOM 6944 C CA . ALA A 1 963 ? 26.434 -41.812 -1.018 1.00 57.19 963 ALA A CA 1
ATOM 6945 C C . ALA A 1 963 ? 25.438 -40.638 -1.083 1.00 57.19 963 ALA A C 1
ATOM 6947 O O . ALA A 1 963 ? 24.736 -40.438 -0.091 1.00 57.19 963 ALA A O 1
ATOM 6948 N N . PRO A 1 964 ? 25.378 -39.871 -2.188 1.00 56.53 964 PRO A N 1
ATOM 6949 C CA . PRO A 1 964 ? 24.489 -38.717 -2.289 1.00 56.53 964 PRO A CA 1
ATOM 6950 C C . PRO A 1 964 ? 23.049 -39.144 -1.990 1.00 56.53 964 PRO A C 1
ATOM 6952 O O . PRO A 1 964 ? 22.533 -40.089 -2.591 1.00 56.53 964 PRO A O 1
ATOM 6955 N N . VAL A 1 965 ? 22.437 -38.479 -1.013 1.00 66.25 965 VAL A N 1
ATOM 6956 C CA . VAL A 1 965 ? 21.034 -38.667 -0.656 1.00 66.25 965 VAL A CA 1
ATOM 6957 C C . VAL A 1 965 ? 20.252 -37.606 -1.409 1.00 66.25 965 VAL A C 1
ATOM 6959 O O . VAL A 1 965 ? 20.521 -36.421 -1.254 1.00 66.25 965 VAL A O 1
ATOM 6962 N N . LEU A 1 966 ? 19.316 -38.035 -2.250 1.00 72.31 966 LEU A N 1
ATOM 6963 C CA . LEU A 1 966 ? 18.358 -37.129 -2.864 1.00 72.31 966 LEU A CA 1
ATOM 6964 C C . LEU A 1 966 ? 17.181 -36.968 -1.898 1.00 72.31 966 LEU A C 1
ATOM 6966 O O . LEU A 1 966 ? 16.463 -37.939 -1.644 1.00 72.31 966 LEU A O 1
ATOM 6970 N N . LEU A 1 967 ? 17.053 -35.785 -1.297 1.00 79.06 967 LEU A N 1
ATOM 6971 C CA . LEU A 1 967 ? 15.929 -35.449 -0.421 1.00 79.06 967 LEU A CA 1
ATOM 6972 C C . LEU A 1 967 ? 14.634 -35.424 -1.240 1.00 79.06 967 LEU A C 1
ATOM 6974 O O . LEU A 1 967 ? 14.660 -35.123 -2.430 1.00 79.06 967 LEU A O 1
ATOM 6978 N N . GLY A 1 968 ? 13.519 -35.830 -0.637 1.00 81.25 968 GLY A N 1
ATOM 6979 C CA . GLY A 1 968 ? 12.258 -36.022 -1.362 1.00 81.25 968 GLY A CA 1
ATOM 6980 C C . GLY A 1 968 ? 12.150 -37.330 -2.172 1.00 81.25 968 GLY A C 1
ATOM 6981 O O . GLY A 1 968 ? 11.036 -37.724 -2.497 1.00 81.25 968 GLY A O 1
ATOM 6982 N N . ASP A 1 969 ? 13.242 -38.065 -2.450 1.00 86.56 969 ASP A N 1
ATOM 6983 C CA . ASP A 1 969 ? 13.215 -39.412 -3.081 1.00 86.56 969 ASP A CA 1
ATOM 6984 C C . ASP A 1 969 ? 12.920 -40.492 -2.024 1.00 86.56 969 ASP A C 1
ATOM 6986 O O . ASP A 1 969 ? 13.759 -41.333 -1.675 1.00 86.56 969 ASP A O 1
ATOM 6990 N N . TYR A 1 970 ? 11.725 -40.424 -1.445 1.00 89.56 970 TYR A N 1
ATOM 6991 C CA . TYR A 1 970 ? 11.267 -41.275 -0.348 1.00 89.56 970 TYR A CA 1
ATOM 6992 C C . TYR A 1 970 ? 11.249 -42.767 -0.669 1.00 89.56 970 TYR A C 1
ATOM 6994 O O . TYR A 1 970 ? 11.293 -43.588 0.247 1.00 89.56 970 TYR A O 1
ATOM 7002 N N . ASN A 1 971 ? 11.202 -43.144 -1.947 1.00 86.00 971 ASN A N 1
ATOM 7003 C CA . ASN A 1 971 ? 11.229 -44.545 -2.358 1.00 86.00 971 ASN A CA 1
ATOM 7004 C C . ASN A 1 971 ? 12.645 -45.074 -2.674 1.00 86.00 971 ASN A C 1
ATOM 7006 O O . ASN A 1 971 ? 12.832 -46.289 -2.806 1.00 86.00 971 ASN A O 1
ATOM 7010 N N . GLY A 1 972 ? 13.648 -44.198 -2.759 1.00 81.69 972 GLY A N 1
ATOM 7011 C CA . GLY A 1 972 ? 15.043 -44.589 -2.926 1.00 81.69 972 GLY A CA 1
ATOM 7012 C C . GLY A 1 972 ? 15.444 -45.004 -4.333 1.00 81.69 972 GLY A C 1
ATOM 7013 O O . GLY A 1 972 ? 16.457 -45.695 -4.480 1.00 81.69 972 GLY A O 1
ATOM 7014 N N . ASN A 1 973 ? 14.677 -44.627 -5.355 1.00 78.62 973 ASN A N 1
ATOM 7015 C CA . ASN A 1 973 ? 14.964 -44.983 -6.743 1.00 78.62 973 ASN A CA 1
ATOM 7016 C C . ASN A 1 973 ? 15.949 -44.014 -7.423 1.00 78.62 973 ASN A C 1
ATOM 7018 O O . ASN A 1 973 ? 16.394 -44.294 -8.540 1.00 78.62 973 ASN A O 1
ATOM 7022 N N . GLY A 1 974 ? 16.327 -42.930 -6.740 1.00 77.75 974 GLY A N 1
ATOM 7023 C CA . GLY A 1 974 ? 17.242 -41.913 -7.237 1.00 77.75 974 GLY A CA 1
ATOM 7024 C C . GLY A 1 974 ? 16.588 -40.846 -8.113 1.00 77.75 974 GLY A C 1
ATOM 7025 O O . GLY A 1 974 ? 17.317 -40.162 -8.822 1.00 77.75 974 GLY A O 1
ATOM 7026 N N . ILE A 1 975 ? 15.263 -40.700 -8.101 1.00 82.38 975 ILE A N 1
ATOM 7027 C CA . ILE A 1 975 ? 14.491 -39.656 -8.790 1.00 82.38 975 ILE A CA 1
ATOM 7028 C C . ILE A 1 975 ? 13.398 -39.185 -7.826 1.00 82.38 975 ILE A C 1
ATOM 7030 O O . ILE A 1 975 ? 12.738 -40.024 -7.230 1.00 82.38 975 ILE A O 1
ATOM 7034 N N . VAL A 1 976 ? 13.178 -37.875 -7.698 1.00 87.50 976 VAL A N 1
ATOM 7035 C CA . VAL A 1 976 ? 12.014 -37.341 -6.973 1.00 87.50 976 VAL A CA 1
ATOM 7036 C C . VAL A 1 976 ? 10.851 -37.217 -7.947 1.00 87.50 976 VAL A C 1
ATOM 7038 O O . VAL A 1 976 ? 10.828 -36.324 -8.795 1.00 87.50 976 VAL A O 1
ATOM 7041 N N . ASP A 1 977 ? 9.884 -38.122 -7.862 1.00 89.81 977 ASP A N 1
ATOM 7042 C CA . ASP A 1 977 ? 8.720 -38.134 -8.740 1.00 89.81 977 ASP A CA 1
ATOM 7043 C C . ASP A 1 977 ? 7.406 -38.409 -7.986 1.00 89.81 977 ASP A C 1
ATOM 7045 O O . ASP A 1 977 ? 7.302 -38.343 -6.759 1.00 89.81 977 ASP A O 1
ATOM 7049 N N . ALA A 1 978 ? 6.328 -38.654 -8.735 1.00 91.88 978 ALA A N 1
ATOM 7050 C CA . ALA A 1 978 ? 5.002 -38.878 -8.163 1.00 91.88 978 ALA A CA 1
ATOM 7051 C C . ALA A 1 978 ? 4.900 -40.183 -7.341 1.00 91.88 978 ALA A C 1
ATOM 7053 O O . ALA A 1 978 ? 3.946 -40.360 -6.575 1.00 91.88 978 ALA A O 1
ATOM 7054 N N . ALA A 1 979 ? 5.845 -41.116 -7.494 1.00 88.88 979 ALA A N 1
ATOM 7055 C CA . ALA A 1 979 ? 5.919 -42.315 -6.672 1.00 88.88 979 ALA A CA 1
ATOM 7056 C C . ALA A 1 979 ? 6.388 -41.988 -5.247 1.00 88.88 979 ALA A C 1
ATOM 7058 O O . ALA A 1 979 ? 5.925 -42.636 -4.308 1.00 88.88 979 ALA A O 1
ATOM 7059 N N . ASP A 1 980 ? 7.206 -40.953 -5.058 1.00 91.50 980 ASP A N 1
ATOM 7060 C CA . ASP A 1 980 ? 7.634 -40.502 -3.730 1.00 91.50 980 ASP A CA 1
ATOM 7061 C C . ASP A 1 980 ? 6.498 -39.865 -2.939 1.00 91.50 980 ASP A C 1
ATOM 7063 O O . ASP A 1 980 ? 6.302 -40.207 -1.774 1.00 91.50 980 ASP A O 1
ATOM 7067 N N . PHE A 1 981 ? 5.641 -39.076 -3.595 1.00 92.00 981 PHE A N 1
ATOM 7068 C CA . PHE A 1 981 ? 4.406 -38.572 -2.980 1.00 92.00 981 PHE A CA 1
ATOM 7069 C C . PHE A 1 981 ? 3.546 -39.700 -2.398 1.00 92.00 981 PHE A C 1
ATOM 7071 O O . PHE A 1 981 ? 2.901 -39.548 -1.360 1.00 92.00 981 PHE A O 1
ATOM 7078 N N . THR A 1 982 ? 3.536 -40.860 -3.058 1.00 93.56 982 THR A N 1
ATOM 7079 C CA . THR A 1 982 ? 2.797 -42.026 -2.566 1.00 93.56 982 THR A CA 1
ATOM 7080 C C . THR A 1 982 ? 3.427 -42.588 -1.290 1.00 93.56 982 THR A C 1
ATOM 7082 O O . THR A 1 982 ? 2.690 -42.969 -0.386 1.00 93.56 982 THR A O 1
ATOM 7085 N N . VAL A 1 983 ? 4.760 -42.585 -1.176 1.00 92.56 983 VAL A N 1
ATOM 7086 C CA . VAL A 1 983 ? 5.465 -42.993 0.049 1.00 92.56 983 VAL A CA 1
ATO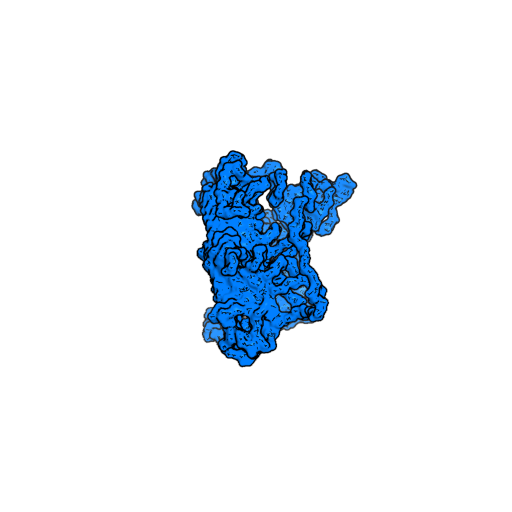M 7087 C C . VAL A 1 983 ? 5.212 -42.008 1.187 1.00 92.56 983 VAL A C 1
ATOM 7089 O O . VAL A 1 983 ? 4.895 -42.453 2.286 1.00 92.56 983 VAL A O 1
ATOM 7092 N N . TRP A 1 984 ? 5.266 -40.700 0.934 1.00 95.25 984 TRP A N 1
ATOM 7093 C CA . TRP A 1 984 ? 4.911 -39.690 1.934 1.00 95.25 984 TRP A CA 1
ATOM 7094 C C . TRP A 1 984 ? 3.483 -39.881 2.448 1.00 95.25 984 TRP A C 1
ATOM 7096 O O . TRP A 1 984 ? 3.255 -40.114 3.634 1.00 95.25 984 TRP A O 1
ATOM 7106 N N . ARG A 1 985 ? 2.511 -39.871 1.529 1.00 95.31 985 ARG A N 1
ATOM 7107 C CA . ARG A 1 985 ? 1.086 -39.926 1.866 1.00 95.31 985 ARG A CA 1
ATOM 7108 C C . ARG A 1 985 ? 0.737 -41.180 2.662 1.00 95.31 985 ARG A C 1
ATOM 7110 O O . ARG A 1 985 ? -0.073 -41.117 3.584 1.00 95.31 985 ARG A O 1
ATOM 7117 N N . ASP A 1 986 ? 1.314 -42.320 2.293 1.00 94.62 986 ASP A N 1
ATOM 7118 C CA . ASP A 1 986 ? 1.030 -43.597 2.946 1.00 94.62 986 ASP A CA 1
ATOM 7119 C C . ASP A 1 986 ? 1.669 -43.691 4.351 1.00 94.62 986 ASP A C 1
ATOM 7121 O O . ASP A 1 986 ? 1.256 -44.539 5.145 1.00 94.62 986 ASP A O 1
ATOM 7125 N N . ASN A 1 987 ? 2.620 -42.805 4.677 1.00 92.19 987 ASN A N 1
ATOM 7126 C CA . ASN A 1 987 ? 3.293 -42.731 5.975 1.00 92.19 987 ASN A CA 1
ATOM 7127 C C . ASN A 1 987 ? 2.955 -41.465 6.788 1.00 92.19 987 ASN A C 1
ATOM 7129 O O . ASN A 1 987 ? 3.517 -41.299 7.867 1.00 92.19 987 ASN A O 1
ATOM 7133 N N . LEU A 1 988 ? 2.017 -40.621 6.332 1.00 92.62 988 LEU A N 1
ATOM 7134 C CA . LEU A 1 988 ? 1.604 -39.379 7.001 1.00 92.62 988 LEU A CA 1
ATOM 7135 C C . LEU A 1 988 ? 1.196 -39.604 8.471 1.00 92.62 988 LEU A C 1
ATOM 7137 O O . LEU A 1 988 ? 0.334 -40.434 8.775 1.00 92.62 988 LEU A O 1
ATOM 7141 N N . GLY A 1 989 ? 1.802 -38.837 9.381 1.00 85.88 989 GLY A N 1
ATOM 7142 C CA . GLY A 1 989 ? 1.669 -38.954 10.837 1.00 85.88 989 GLY A CA 1
ATOM 7143 C C . GLY A 1 989 ? 2.477 -40.101 11.464 1.00 85.88 989 GLY A C 1
ATOM 7144 O O . GLY A 1 989 ? 2.294 -40.397 12.648 1.00 85.88 989 GLY A O 1
ATOM 7145 N N . GLY A 1 990 ? 3.309 -40.789 10.676 1.00 86.56 990 GLY A N 1
ATOM 7146 C CA . GLY A 1 990 ? 4.186 -41.885 11.090 1.00 86.56 990 GLY A CA 1
ATOM 7147 C C . GLY A 1 990 ? 5.612 -41.442 11.433 1.00 86.56 990 GLY A C 1
ATOM 7148 O O . GLY A 1 990 ? 5.901 -40.259 11.530 1.00 86.56 990 GLY A O 1
ATOM 7149 N N . ASP A 1 991 ? 6.503 -42.415 11.633 1.00 83.56 991 ASP A N 1
ATOM 7150 C CA . ASP A 1 991 ? 7.935 -42.197 11.903 1.00 83.56 991 ASP A CA 1
ATOM 7151 C C . ASP A 1 991 ? 8.681 -41.879 10.596 1.00 83.56 991 ASP A C 1
ATOM 7153 O O . ASP A 1 991 ? 8.528 -42.613 9.612 1.00 83.56 991 ASP A O 1
ATOM 7157 N N . ASN A 1 992 ? 9.510 -40.831 10.590 1.00 79.06 992 ASN A N 1
ATOM 7158 C CA . ASN A 1 992 ? 10.203 -40.370 9.382 1.00 79.06 992 ASN A CA 1
ATOM 7159 C C . ASN A 1 992 ? 11.226 -41.368 8.807 1.00 79.06 992 ASN A C 1
ATOM 7161 O O . ASN A 1 992 ? 11.580 -41.325 7.627 1.00 79.06 992 ASN A O 1
ATOM 7165 N N . ASN A 1 993 ? 11.622 -42.387 9.579 1.00 81.81 993 ASN A N 1
ATOM 7166 C CA . ASN A 1 993 ? 12.380 -43.524 9.051 1.00 81.81 993 ASN A CA 1
ATOM 7167 C C . ASN A 1 993 ? 11.647 -44.243 7.903 1.00 81.81 993 ASN A C 1
ATOM 7169 O O . ASN A 1 993 ? 12.282 -44.929 7.096 1.00 81.81 993 ASN A O 1
ATOM 7173 N N . ALA A 1 994 ? 10.320 -44.099 7.810 1.00 81.25 994 ALA A N 1
ATOM 7174 C CA . ALA A 1 994 ? 9.529 -44.621 6.705 1.00 81.25 994 ALA A CA 1
ATOM 7175 C C . ALA A 1 994 ? 9.800 -43.909 5.368 1.00 81.25 994 ALA A C 1
ATOM 7177 O O . ALA A 1 994 ? 9.601 -44.516 4.317 1.00 81.25 994 ALA A O 1
ATOM 7178 N N . LEU A 1 995 ? 10.331 -42.682 5.404 1.00 82.19 995 LEU A N 1
ATOM 7179 C CA . LEU A 1 995 ? 10.814 -41.931 4.241 1.00 82.19 995 LEU A CA 1
ATOM 7180 C C . LEU A 1 995 ? 12.300 -42.193 3.956 1.00 82.19 995 LEU A C 1
ATOM 7182 O O . LEU A 1 995 ? 12.970 -41.412 3.285 1.00 82.19 995 LEU A O 1
ATOM 7186 N N . MET A 1 996 ? 12.842 -43.291 4.496 1.00 73.56 996 MET A N 1
ATOM 7187 C CA . MET A 1 996 ? 14.249 -43.686 4.379 1.00 73.56 996 MET A CA 1
ATOM 7188 C C . MET A 1 996 ? 15.243 -42.658 4.952 1.00 73.56 996 MET A C 1
ATOM 7190 O O . MET A 1 996 ? 16.413 -42.676 4.568 1.00 73.56 996 MET A O 1
ATOM 7194 N N . GLY A 1 997 ? 14.800 -41.787 5.868 1.00 67.75 997 GLY A N 1
ATOM 7195 C CA . GLY A 1 997 ? 15.616 -40.691 6.408 1.00 67.75 997 GLY A CA 1
ATOM 7196 C C . GLY A 1 997 ? 15.905 -39.597 5.377 1.00 67.75 997 GLY A C 1
ATOM 7197 O O . GLY A 1 997 ? 16.973 -38.991 5.407 1.00 67.75 997 GLY A O 1
ATOM 7198 N N . LYS A 1 998 ? 14.994 -39.420 4.414 1.00 76.19 998 LYS A N 1
ATOM 7199 C CA . LYS A 1 998 ? 15.095 -38.437 3.326 1.00 76.19 998 LYS A CA 1
ATOM 7200 C C . LYS A 1 998 ? 14.022 -37.349 3.393 1.00 76.19 998 LYS A C 1
ATOM 7202 O O . LYS A 1 998 ? 13.889 -36.589 2.432 1.00 76.19 998 LYS A O 1
ATOM 7207 N N . GLY A 1 999 ? 13.232 -37.361 4.466 1.00 75.44 999 GLY A N 1
ATOM 7208 C CA . GLY A 1 999 ? 12.265 -36.332 4.828 1.00 75.44 999 GLY A CA 1
ATOM 7209 C C . GLY A 1 999 ? 12.925 -35.096 5.429 1.00 75.44 999 GLY A C 1
ATOM 7210 O O . GLY A 1 999 ? 14.148 -35.054 5.585 1.00 75.44 999 GLY A O 1
ATOM 7211 N N . ASP A 1 1000 ? 12.105 -34.105 5.752 1.00 76.50 1000 ASP A N 1
ATOM 7212 C CA . ASP A 1 1000 ? 12.507 -32.983 6.587 1.00 76.50 1000 ASP A CA 1
ATOM 7213 C C . ASP A 1 1000 ? 12.696 -33.493 8.025 1.00 76.50 1000 ASP A C 1
ATOM 7215 O O . ASP A 1 1000 ? 11.922 -34.298 8.538 1.00 76.50 1000 ASP A O 1
ATOM 7219 N N . GLU A 1 1001 ? 13.786 -33.081 8.661 1.00 72.88 1001 GLU A N 1
ATOM 7220 C CA . GLU A 1 1001 ? 14.158 -33.490 10.020 1.00 72.88 1001 GLU A CA 1
ATOM 7221 C C . GLU A 1 1001 ? 14.394 -32.273 10.926 1.00 72.88 1001 GLU A C 1
ATOM 7223 O O . GLU A 1 1001 ? 15.085 -32.362 11.945 1.00 72.88 1001 GLU A O 1
ATOM 7228 N N . THR A 1 1002 ? 13.853 -31.113 10.550 1.00 61.12 1002 THR A N 1
ATOM 7229 C CA . THR A 1 1002 ? 14.046 -29.852 11.265 1.00 61.12 1002 THR A CA 1
ATOM 7230 C C . THR A 1 1002 ? 12.874 -29.516 12.202 1.00 61.12 1002 THR A C 1
ATOM 7232 O O . THR A 1 1002 ? 11.760 -30.033 12.098 1.00 61.12 1002 THR A O 1
ATOM 7235 N N . GLY A 1 1003 ? 13.136 -28.658 13.195 1.00 63.62 1003 GLY A N 1
ATOM 7236 C CA . GLY A 1 1003 ? 12.105 -28.076 14.063 1.00 63.62 1003 GLY A CA 1
ATOM 7237 C C . GLY A 1 1003 ? 11.298 -29.063 14.926 1.00 63.62 1003 GLY A C 1
ATOM 7238 O O . GLY A 1 1003 ? 11.797 -30.087 15.392 1.00 63.62 1003 GLY A O 1
ATOM 7239 N N . LEU A 1 1004 ? 10.029 -28.713 15.190 1.00 50.84 1004 LEU A N 1
ATOM 7240 C CA . LEU A 1 1004 ? 9.075 -29.541 15.955 1.00 50.84 1004 LEU A CA 1
ATOM 7241 C C . LEU A 1 1004 ? 8.610 -30.794 15.188 1.00 50.84 1004 LEU A C 1
ATOM 7243 O O . LEU A 1 1004 ? 7.981 -31.665 15.793 1.00 50.84 1004 LEU A O 1
ATOM 7247 N N . SER A 1 1005 ? 8.924 -30.865 13.895 1.00 63.09 1005 SER A N 1
ATOM 7248 C CA . SER A 1 1005 ? 8.563 -31.940 12.965 1.00 63.09 1005 SER A CA 1
ATOM 7249 C C . SER A 1 1005 ? 9.603 -33.065 12.908 1.00 63.09 1005 SER A C 1
ATOM 7251 O O . SER A 1 1005 ? 9.316 -34.139 12.386 1.00 63.09 1005 SER A O 1
ATOM 7253 N N . ALA A 1 1006 ? 10.780 -32.876 13.521 1.00 72.69 1006 ALA A N 1
ATOM 7254 C CA . ALA A 1 1006 ? 11.853 -33.868 13.545 1.00 72.69 1006 ALA A CA 1
ATOM 7255 C C . ALA A 1 1006 ? 11.366 -35.267 13.991 1.00 72.69 1006 ALA A C 1
ATOM 7257 O O . ALA A 1 1006 ? 10.843 -35.455 15.097 1.00 72.69 1006 ALA A O 1
ATOM 7258 N N . GLY A 1 1007 ? 11.580 -36.270 13.135 1.00 73.69 1007 GLY A N 1
ATOM 7259 C CA . GLY A 1 1007 ? 11.206 -37.667 13.352 1.00 73.69 1007 GLY A CA 1
ATOM 7260 C C . GLY A 1 1007 ? 9.752 -38.051 13.038 1.00 73.69 1007 GLY A C 1
ATOM 7261 O O . GLY A 1 1007 ? 9.406 -39.223 13.231 1.00 73.69 1007 GLY A O 1
ATOM 7262 N N . VAL A 1 1008 ? 8.905 -37.138 12.548 1.00 84.25 1008 VAL A N 1
ATOM 7263 C CA . VAL A 1 1008 ? 7.504 -37.416 12.178 1.00 84.25 1008 VAL A CA 1
ATOM 7264 C C . VAL A 1 1008 ? 7.256 -37.051 10.718 1.00 84.25 1008 VAL A C 1
ATOM 7266 O O . VAL A 1 1008 ? 7.646 -35.980 10.291 1.00 84.25 1008 VAL A O 1
ATOM 7269 N N . VAL A 1 1009 ? 6.553 -37.916 9.980 1.00 88.19 1009 VAL A N 1
ATOM 7270 C CA . VAL A 1 1009 ? 6.133 -37.607 8.605 1.00 88.19 1009 VAL A CA 1
ATOM 7271 C C . VAL A 1 1009 ? 4.961 -36.630 8.618 1.00 88.19 1009 VAL A C 1
ATOM 7273 O O . VAL A 1 1009 ? 3.863 -37.009 9.043 1.00 88.19 1009 VAL A O 1
ATOM 7276 N N . ASP A 1 1010 ? 5.141 -35.410 8.130 1.00 88.38 1010 ASP A N 1
ATOM 7277 C CA . ASP A 1 1010 ? 4.115 -34.367 8.159 1.00 88.38 1010 ASP A CA 1
ATOM 7278 C C . ASP A 1 1010 ? 4.112 -33.466 6.910 1.00 88.38 1010 ASP A C 1
ATOM 7280 O O . ASP A 1 1010 ? 4.456 -33.899 5.813 1.00 88.38 1010 ASP A O 1
ATOM 7284 N N . MET A 1 1011 ? 3.582 -32.247 7.029 1.00 85.88 1011 MET A N 1
ATOM 7285 C CA . MET A 1 1011 ? 3.477 -31.325 5.900 1.00 85.88 1011 MET A CA 1
ATOM 7286 C C . MET A 1 1011 ? 4.836 -30.767 5.460 1.00 85.88 1011 MET A C 1
ATOM 7288 O O . MET A 1 1011 ? 5.000 -30.476 4.281 1.00 85.88 1011 MET A O 1
ATOM 7292 N N . ALA A 1 1012 ? 5.816 -30.679 6.358 1.00 79.38 1012 ALA A N 1
ATOM 7293 C CA . ALA A 1 1012 ? 7.146 -30.181 6.031 1.00 79.38 1012 ALA A CA 1
ATOM 7294 C C . ALA A 1 1012 ? 7.865 -31.123 5.047 1.00 79.38 1012 ALA A C 1
ATOM 7296 O O . ALA A 1 1012 ? 8.485 -30.678 4.083 1.00 79.38 1012 ALA A O 1
ATOM 7297 N N . ASP A 1 1013 ? 7.661 -32.439 5.185 1.00 81.56 1013 ASP A N 1
ATOM 7298 C CA . ASP A 1 1013 ? 8.095 -33.421 4.186 1.00 81.56 1013 ASP A CA 1
ATOM 7299 C C . ASP A 1 1013 ? 7.409 -33.211 2.831 1.00 81.56 1013 ASP A C 1
ATOM 7301 O O . ASP A 1 1013 ? 8.029 -33.296 1.774 1.00 81.56 1013 ASP A O 1
ATOM 7305 N N . TYR A 1 1014 ? 6.109 -32.916 2.829 1.00 85.69 1014 TYR A N 1
ATOM 7306 C CA . TYR A 1 1014 ? 5.406 -32.649 1.577 1.00 85.69 1014 TYR A CA 1
ATOM 7307 C C . TYR A 1 1014 ? 5.999 -31.438 0.854 1.00 85.69 1014 TYR A C 1
ATOM 7309 O O . TYR A 1 1014 ? 6.277 -31.520 -0.345 1.00 85.69 1014 TYR A O 1
ATOM 7317 N N . ASP A 1 1015 ? 6.242 -30.354 1.584 1.00 80.50 1015 ASP A N 1
ATOM 7318 C CA . ASP A 1 1015 ? 6.835 -29.136 1.041 1.00 80.50 1015 ASP A CA 1
ATOM 7319 C C . ASP A 1 1015 ? 8.271 -29.395 0.543 1.00 80.50 1015 ASP A C 1
ATOM 7321 O O . ASP A 1 1015 ? 8.638 -28.957 -0.554 1.00 80.50 1015 ASP A O 1
ATOM 7325 N N . LEU A 1 1016 ? 9.047 -30.222 1.259 1.00 82.19 1016 LEU A N 1
ATOM 7326 C CA . LEU A 1 1016 ? 10.353 -30.707 0.806 1.00 82.19 1016 LEU A CA 1
ATOM 7327 C C . LEU A 1 1016 ? 10.245 -31.475 -0.519 1.00 82.19 1016 LEU A C 1
ATOM 7329 O O . LEU A 1 1016 ? 10.978 -31.170 -1.459 1.00 82.19 1016 LEU A O 1
ATOM 7333 N N . TRP A 1 1017 ? 9.327 -32.435 -0.645 1.00 90.19 1017 TRP A N 1
ATOM 7334 C CA . TRP A 1 1017 ? 9.118 -33.166 -1.899 1.00 90.19 1017 TRP A CA 1
ATOM 7335 C C . TRP A 1 1017 ? 8.716 -32.238 -3.053 1.00 90.19 1017 TRP A C 1
ATOM 7337 O O . TRP A 1 1017 ? 9.248 -32.388 -4.154 1.00 90.19 1017 TRP A O 1
ATOM 7347 N N . VAL A 1 1018 ? 7.836 -31.257 -2.810 1.00 80.31 1018 VAL A N 1
ATOM 7348 C CA . VAL A 1 1018 ? 7.456 -30.253 -3.820 1.00 80.31 1018 VAL A CA 1
ATOM 7349 C C . VAL A 1 1018 ? 8.687 -29.478 -4.288 1.00 80.31 1018 VAL A C 1
ATOM 7351 O O . VAL A 1 1018 ? 8.880 -29.324 -5.494 1.00 80.31 1018 VAL A O 1
ATOM 7354 N N . SER A 1 1019 ? 9.547 -29.051 -3.358 1.00 71.44 1019 SER A N 1
ATOM 7355 C CA . SER A 1 1019 ? 10.769 -28.300 -3.676 1.00 71.44 1019 SER A CA 1
ATOM 7356 C C . SER A 1 1019 ? 11.790 -29.102 -4.497 1.00 71.44 1019 SER A C 1
ATOM 7358 O O . SER A 1 1019 ? 12.562 -28.521 -5.256 1.00 71.44 1019 SER A O 1
ATOM 7360 N N . GLN A 1 1020 ? 11.785 -30.435 -4.374 1.00 81.69 1020 GLN A N 1
ATOM 7361 C CA . GLN A 1 1020 ? 12.742 -31.327 -5.036 1.00 81.69 1020 GLN A CA 1
ATOM 7362 C C . GLN A 1 1020 ? 12.152 -32.065 -6.249 1.00 81.69 1020 GLN A C 1
ATOM 7364 O O . GLN A 1 1020 ? 12.855 -32.851 -6.888 1.00 81.69 1020 GLN A O 1
ATOM 7369 N N . PHE A 1 1021 ? 10.876 -31.851 -6.590 1.00 82.25 1021 PHE A N 1
ATOM 7370 C CA . PHE A 1 1021 ? 10.197 -32.622 -7.631 1.00 82.25 1021 PHE A CA 1
ATOM 7371 C C . PHE A 1 1021 ? 10.894 -32.498 -8.995 1.00 82.25 1021 PHE A C 1
ATOM 7373 O O . PHE A 1 1021 ? 11.089 -31.407 -9.527 1.00 82.25 1021 PHE A O 1
ATOM 7380 N N . GLY A 1 1022 ? 11.234 -33.640 -9.596 1.00 77.62 1022 GLY A N 1
ATOM 7381 C CA . GLY A 1 1022 ? 11.936 -33.729 -10.878 1.00 77.62 1022 GLY A CA 1
ATOM 7382 C C . GLY A 1 1022 ? 13.461 -33.855 -10.778 1.00 77.62 1022 GLY A C 1
ATOM 7383 O O . GLY A 1 1022 ? 14.101 -34.112 -11.800 1.00 77.62 1022 GLY A O 1
ATOM 7384 N N . GLN A 1 1023 ? 14.048 -33.736 -9.583 1.00 78.12 1023 GLN A N 1
ATOM 7385 C CA . GLN A 1 1023 ? 15.481 -33.959 -9.367 1.00 78.12 1023 GLN A CA 1
ATOM 7386 C C . GLN A 1 1023 ? 15.854 -35.446 -9.526 1.00 78.12 1023 GLN A C 1
ATOM 7388 O O . GLN A 1 1023 ? 15.039 -36.335 -9.268 1.00 78.12 1023 GLN A O 1
ATOM 7393 N N . MET A 1 1024 ? 17.090 -35.750 -9.946 1.00 80.44 1024 MET A N 1
ATOM 7394 C CA . MET A 1 1024 ? 17.578 -37.130 -10.104 1.00 80.44 1024 MET A CA 1
ATOM 7395 C C . MET A 1 1024 ? 19.065 -37.286 -9.762 1.00 80.44 1024 MET A C 1
ATOM 7397 O O . MET A 1 1024 ? 19.893 -36.454 -10.125 1.00 80.44 1024 MET A O 1
ATOM 7401 N N . LEU A 1 1025 ? 19.429 -38.400 -9.123 1.00 68.94 1025 LEU A N 1
ATOM 7402 C CA . LEU A 1 1025 ? 20.820 -38.797 -8.927 1.00 68.94 1025 LEU A CA 1
ATOM 7403 C C . LEU A 1 1025 ? 21.444 -39.185 -10.279 1.00 68.94 1025 LEU A C 1
ATOM 7405 O O . LEU A 1 1025 ? 20.855 -39.969 -11.032 1.00 68.94 1025 LEU A O 1
ATOM 7409 N N . PRO A 1 1026 ? 22.662 -38.715 -10.599 1.00 54.72 1026 PRO A N 1
ATOM 7410 C CA . PRO A 1 1026 ? 23.309 -39.084 -11.845 1.00 54.72 1026 PRO A CA 1
ATOM 7411 C C . PRO A 1 1026 ? 23.595 -40.585 -11.893 1.00 54.72 1026 PRO A C 1
ATOM 7413 O O . PRO A 1 1026 ? 24.150 -41.177 -10.963 1.00 54.72 1026 PRO A O 1
ATOM 7416 N N . SER A 1 1027 ? 23.266 -41.215 -13.021 1.00 51.94 1027 SER A N 1
ATOM 7417 C CA . SER A 1 1027 ? 23.618 -42.612 -13.251 1.00 51.94 1027 SER A CA 1
ATOM 7418 C C . SER A 1 1027 ? 25.140 -42.761 -13.260 1.00 51.94 1027 SER A C 1
ATOM 7420 O O . SER A 1 1027 ? 25.817 -42.117 -14.067 1.00 51.94 1027 SER A O 1
ATOM 7422 N N . LEU A 1 1028 ? 25.685 -43.650 -12.424 1.00 41.59 1028 LEU A N 1
ATOM 7423 C CA . LEU A 1 1028 ? 27.070 -44.092 -12.562 1.00 41.59 1028 LEU A CA 1
ATOM 7424 C C . LEU A 1 1028 ? 27.249 -44.635 -13.982 1.00 41.59 1028 LEU A C 1
ATOM 7426 O O . LEU A 1 1028 ? 26.724 -45.700 -14.316 1.00 41.59 1028 LEU A O 1
ATOM 7430 N N . ALA A 1 1029 ? 27.998 -43.919 -14.820 1.00 37.34 1029 ALA A N 1
ATOM 7431 C CA . ALA A 1 1029 ? 28.478 -44.465 -16.074 1.00 37.34 1029 ALA A CA 1
ATOM 7432 C C . ALA A 1 1029 ? 29.363 -45.670 -15.730 1.00 37.34 1029 ALA A C 1
ATOM 7434 O O . ALA A 1 1029 ? 30.538 -45.530 -15.391 1.00 37.34 1029 ALA A O 1
ATOM 7435 N N . THR A 1 1030 ? 28.800 -46.879 -15.774 1.00 32.34 1030 THR A N 1
ATOM 7436 C CA . THR A 1 1030 ? 29.609 -48.093 -15.764 1.00 32.34 1030 THR A CA 1
ATOM 7437 C C . THR A 1 1030 ? 30.553 -47.970 -16.944 1.00 32.34 1030 THR A C 1
ATOM 7439 O O . THR A 1 1030 ? 30.080 -47.779 -18.067 1.00 32.34 1030 THR A O 1
ATOM 7442 N N . SER A 1 1031 ? 31.861 -48.050 -16.707 1.00 33.72 1031 SER A N 1
ATOM 7443 C CA . SER A 1 1031 ? 32.834 -48.143 -17.786 1.00 33.72 1031 SER A CA 1
ATOM 7444 C C . SER A 1 1031 ? 32.416 -49.297 -18.690 1.00 33.72 1031 SER A C 1
ATOM 7446 O O . SER A 1 1031 ? 32.557 -50.473 -18.357 1.00 33.72 1031 SER A O 1
ATOM 7448 N N . VAL A 1 1032 ? 31.826 -48.960 -19.834 1.00 39.75 1032 VAL A N 1
ATOM 7449 C CA . VAL A 1 1032 ? 31.614 -49.917 -20.908 1.00 39.75 1032 VAL A CA 1
ATOM 7450 C C . VAL A 1 1032 ? 33.024 -50.354 -21.289 1.00 39.75 1032 VAL A C 1
ATOM 7452 O O . VAL A 1 1032 ? 33.820 -49.489 -21.660 1.00 39.75 1032 VAL A O 1
ATOM 7455 N N . PRO A 1 1033 ? 33.396 -51.642 -21.167 1.00 44.94 1033 PRO A N 1
ATOM 7456 C CA . PRO A 1 1033 ? 34.682 -52.087 -21.668 1.00 44.94 1033 PRO A CA 1
ATOM 7457 C C . PRO A 1 1033 ? 34.718 -51.715 -23.145 1.00 44.94 1033 PRO A C 1
ATOM 7459 O O . PRO A 1 1033 ? 33.882 -52.202 -23.912 1.00 44.94 1033 PRO A O 1
ATOM 7462 N N . GLU A 1 1034 ? 35.620 -50.810 -23.532 1.00 45.22 1034 GLU A N 1
ATOM 7463 C CA . GLU A 1 1034 ? 35.747 -50.411 -24.927 1.00 45.22 1034 GLU A CA 1
ATOM 7464 C C . GLU A 1 1034 ? 35.821 -51.684 -25.782 1.00 45.22 1034 GLU A C 1
ATOM 7466 O O . GLU A 1 1034 ? 36.597 -52.598 -25.458 1.00 45.22 1034 GLU A O 1
ATOM 7471 N N . PRO A 1 1035 ? 35.032 -51.804 -26.863 1.00 47.53 1035 PRO A N 1
ATOM 7472 C CA . PRO A 1 1035 ? 35.168 -52.924 -27.768 1.00 47.53 1035 PRO A CA 1
ATOM 7473 C C . PRO A 1 1035 ? 36.520 -52.774 -28.454 1.00 47.53 1035 PRO A C 1
ATOM 7475 O O . PRO A 1 1035 ? 36.624 -52.076 -29.450 1.00 47.53 1035 PRO A O 1
ATOM 7478 N N . SER A 1 1036 ? 37.551 -53.401 -27.881 1.00 55.66 1036 SER A N 1
ATOM 7479 C CA . SER A 1 1036 ? 38.905 -53.602 -28.406 1.00 55.66 1036 SER A CA 1
ATOM 7480 C C . SER A 1 1036 ? 39.136 -53.030 -29.817 1.00 55.66 1036 SER A C 1
ATOM 7482 O O . SER A 1 1036 ? 39.218 -53.758 -30.807 1.00 55.66 1036 SER A O 1
ATOM 7484 N N . ALA A 1 1037 ? 39.296 -51.705 -29.917 1.00 56.19 1037 ALA A N 1
ATOM 7485 C CA . ALA A 1 1037 ? 39.611 -51.034 -31.179 1.00 56.19 1037 ALA A CA 1
ATOM 7486 C C . ALA A 1 1037 ? 40.975 -51.515 -31.721 1.00 56.19 1037 ALA A C 1
ATOM 7488 O O . ALA A 1 1037 ? 41.205 -51.569 -32.929 1.00 56.19 1037 ALA A O 1
ATOM 7489 N N . LEU A 1 1038 ? 41.840 -52.011 -30.826 1.00 53.47 1038 LEU A N 1
ATOM 7490 C CA . LEU A 1 1038 ? 43.081 -52.715 -31.155 1.00 53.47 1038 LEU A CA 1
ATOM 7491 C C . LEU A 1 1038 ? 42.864 -54.074 -31.854 1.00 53.47 1038 LEU A C 1
ATOM 7493 O O . LEU A 1 1038 ? 43.708 -54.470 -32.657 1.00 53.47 1038 LEU A O 1
ATOM 7497 N N . LEU A 1 1039 ? 41.740 -54.771 -31.633 1.00 54.44 1039 LEU A N 1
ATOM 7498 C CA . LEU A 1 1039 ? 41.400 -56.000 -32.368 1.00 54.44 1039 LEU A CA 1
ATOM 7499 C C . LEU A 1 1039 ? 40.933 -55.684 -33.799 1.00 54.44 1039 LEU A C 1
ATOM 7501 O O . LEU A 1 1039 ? 41.313 -56.397 -34.726 1.00 54.44 1039 LEU A O 1
ATOM 7505 N N . LEU A 1 1040 ? 40.210 -54.580 -34.021 1.00 55.53 1040 LEU A N 1
ATOM 7506 C CA . LEU A 1 1040 ? 39.808 -54.122 -35.362 1.00 55.53 1040 LEU A CA 1
ATOM 7507 C C . LEU A 1 1040 ? 40.986 -53.555 -36.180 1.00 55.53 1040 LEU A C 1
ATOM 7509 O O . LEU A 1 1040 ? 41.081 -53.818 -37.384 1.00 55.53 1040 LEU A O 1
ATOM 7513 N N . ILE A 1 1041 ? 41.943 -52.877 -35.536 1.00 60.06 1041 ILE A N 1
ATOM 7514 C CA . ILE A 1 1041 ? 43.211 -52.466 -36.172 1.00 60.06 1041 ILE A CA 1
ATOM 7515 C C . ILE A 1 1041 ? 44.108 -53.692 -36.448 1.00 60.06 1041 ILE A C 1
ATOM 7517 O O . ILE A 1 1041 ? 44.716 -53.803 -37.513 1.00 60.06 1041 ILE A O 1
ATOM 7521 N N . GLY A 1 1042 ? 44.117 -54.688 -35.555 1.00 59.22 1042 GLY A N 1
ATOM 7522 C CA . GLY A 1 1042 ? 44.804 -55.967 -35.774 1.00 59.22 1042 GLY A CA 1
ATOM 7523 C C . GLY A 1 1042 ? 44.245 -56.778 -36.953 1.00 59.22 1042 GLY A C 1
ATOM 7524 O O . GLY A 1 1042 ? 45.015 -57.301 -37.763 1.00 59.22 1042 GLY A O 1
ATOM 7525 N N . PHE A 1 1043 ? 42.917 -56.840 -37.112 1.00 59.12 1043 PHE A N 1
ATOM 7526 C CA . PHE A 1 1043 ? 42.274 -57.537 -38.235 1.00 59.12 1043 PHE A CA 1
ATOM 7527 C C . PHE A 1 1043 ? 42.454 -56.817 -39.580 1.00 59.12 1043 PHE A C 1
ATOM 7529 O O . PHE A 1 1043 ? 42.609 -57.481 -40.605 1.00 59.12 1043 PHE A O 1
ATOM 7536 N N . SER A 1 1044 ? 42.503 -55.484 -39.598 1.00 58.59 1044 SER A N 1
ATOM 7537 C CA . SER A 1 1044 ? 42.728 -54.703 -40.826 1.00 58.59 1044 SER A CA 1
ATOM 7538 C C . SER A 1 1044 ? 44.185 -54.767 -41.314 1.00 58.59 1044 SER A C 1
ATOM 7540 O O . SER A 1 1044 ? 44.418 -54.877 -42.519 1.00 58.59 1044 SER A O 1
ATOM 7542 N N . ILE A 1 1045 ? 45.169 -54.843 -40.408 1.00 60.12 1045 ILE A N 1
ATOM 7543 C CA . ILE A 1 1045 ? 46.586 -55.065 -40.762 1.00 60.12 1045 ILE A CA 1
ATOM 7544 C C . ILE A 1 1045 ? 46.834 -56.522 -41.208 1.00 60.12 1045 ILE A C 1
ATOM 7546 O O . ILE A 1 1045 ? 47.593 -56.771 -42.154 1.00 60.12 1045 ILE A O 1
ATOM 7550 N N . ALA A 1 1046 ? 46.152 -57.502 -40.603 1.00 56.59 1046 ALA A N 1
ATOM 7551 C CA . ALA A 1 1046 ? 46.205 -58.905 -41.029 1.00 56.59 1046 ALA A CA 1
ATOM 7552 C C . ALA A 1 1046 ? 45.515 -59.142 -42.392 1.00 56.59 1046 ALA A C 1
ATOM 7554 O O . ALA A 1 1046 ? 46.023 -59.897 -43.223 1.00 56.59 1046 ALA A O 1
ATOM 7555 N N . ALA A 1 1047 ? 44.402 -58.455 -42.673 1.00 57.50 1047 ALA A N 1
ATOM 7556 C CA . ALA A 1 1047 ? 43.722 -58.517 -43.968 1.00 57.50 1047 ALA A CA 1
ATOM 7557 C C . ALA A 1 1047 ? 44.537 -57.845 -45.093 1.00 57.50 1047 ALA A C 1
ATOM 7559 O O . ALA A 1 1047 ? 44.634 -58.397 -46.192 1.00 57.50 1047 ALA A O 1
ATOM 7560 N N . ALA A 1 1048 ? 45.202 -56.716 -44.814 1.00 55.09 1048 ALA A N 1
ATOM 7561 C CA . ALA A 1 1048 ? 46.076 -56.033 -45.775 1.00 55.09 1048 ALA A CA 1
ATOM 7562 C C . ALA A 1 1048 ? 47.360 -56.829 -46.098 1.00 55.09 1048 ALA A C 1
ATOM 7564 O O . ALA A 1 1048 ? 47.841 -56.816 -47.232 1.00 55.09 1048 ALA A O 1
ATOM 7565 N N . SER A 1 1049 ? 47.894 -57.583 -45.130 1.00 54.00 1049 SER A N 1
ATOM 7566 C CA . SER A 1 1049 ? 49.065 -58.454 -45.328 1.00 54.00 1049 SER A CA 1
ATOM 7567 C C . SER A 1 1049 ? 48.733 -59.806 -45.981 1.00 54.00 1049 SER A C 1
ATOM 7569 O O . SER A 1 1049 ? 49.603 -60.416 -46.607 1.00 54.00 1049 SER A O 1
ATOM 7571 N N . TRP A 1 1050 ? 47.474 -60.259 -45.919 1.00 49.22 1050 TRP A N 1
ATOM 7572 C CA . TRP A 1 1050 ? 47.008 -61.434 -46.667 1.00 49.22 1050 TRP A CA 1
ATOM 7573 C C . TRP A 1 1050 ? 46.636 -61.102 -48.123 1.00 49.22 1050 TRP A C 1
ATOM 7575 O O . TRP A 1 1050 ? 46.841 -61.935 -49.009 1.00 49.22 1050 TRP A O 1
ATOM 7585 N N . ALA A 1 1051 ? 46.186 -59.870 -48.395 1.00 51.12 1051 ALA A N 1
ATOM 7586 C CA . ALA A 1 1051 ? 45.931 -59.374 -49.750 1.00 51.12 1051 ALA A CA 1
ATOM 7587 C C . ALA A 1 1051 ? 47.221 -59.126 -50.562 1.00 51.12 1051 ALA A C 1
ATOM 7589 O O . ALA A 1 1051 ? 47.227 -59.359 -51.765 1.00 51.12 1051 ALA A O 1
ATOM 7590 N N . SER A 1 1052 ? 48.339 -58.753 -49.923 1.00 50.47 1052 SER A N 1
ATOM 7591 C CA . SER A 1 1052 ? 49.631 -58.538 -50.606 1.00 50.47 1052 SER A CA 1
ATOM 7592 C C . SER A 1 1052 ? 50.465 -59.811 -50.831 1.00 50.47 1052 SER A C 1
ATOM 7594 O O . SER A 1 1052 ? 51.492 -59.760 -51.502 1.00 50.47 1052 SER A O 1
ATOM 7596 N N . ARG A 1 1053 ? 50.027 -60.971 -50.310 1.00 54.88 1053 ARG A N 1
ATOM 7597 C CA . ARG A 1 1053 ? 50.674 -62.288 -50.517 1.00 54.88 1053 ARG A CA 1
ATOM 7598 C C . ARG A 1 1053 ? 49.898 -63.243 -51.428 1.00 54.88 1053 ARG A C 1
ATOM 7600 O O . ARG A 1 1053 ? 50.313 -64.387 -51.611 1.00 54.88 1053 ARG A O 1
ATOM 7607 N N . ARG A 1 1054 ? 48.788 -62.801 -52.024 1.00 49.19 1054 ARG A N 1
ATOM 7608 C CA . ARG A 1 1054 ? 48.093 -63.533 -53.089 1.00 49.19 1054 ARG A CA 1
ATOM 7609 C C . ARG A 1 1054 ? 48.028 -62.670 -54.351 1.00 49.19 1054 ARG A C 1
ATOM 7611 O O . ARG A 1 1054 ? 47.055 -61.947 -54.522 1.00 49.19 1054 ARG A O 1
ATOM 7618 N N . ARG A 1 1055 ? 48.996 -62.925 -55.245 1.00 43.88 1055 ARG A N 1
ATOM 7619 C CA . ARG A 1 1055 ? 49.024 -62.663 -56.703 1.00 43.88 1055 ARG A CA 1
ATOM 7620 C C . ARG A 1 1055 ? 49.689 -61.348 -57.121 1.00 43.88 1055 ARG A C 1
ATOM 7622 O O . ARG A 1 1055 ? 49.185 -60.287 -56.775 1.00 43.88 1055 ARG A O 1
ATOM 7629 N N . ASP A 1 1056 ? 50.825 -61.339 -57.825 1.00 47.16 1056 ASP A N 1
ATOM 7630 C CA . ASP A 1 1056 ? 51.453 -62.345 -58.726 1.00 47.16 1056 ASP A CA 1
ATOM 7631 C C . ASP A 1 1056 ? 50.542 -62.903 -59.833 1.00 47.16 1056 ASP A C 1
ATOM 7633 O O . ASP A 1 1056 ? 49.652 -63.739 -59.533 1.00 47.16 1056 ASP A O 1
#

Secondary structure (DSSP, 8-state):
-----------S---S---------EEEEE-TT--EEEETT-GGGEESSS---STTEEEEEEESS-EEEE--SS-EEESEEEEEESSTT--EEEE-SS--EEE--------------SS-S-GGG-EEEEEES--SS-EEE-SPEEEEE--SSS---EEEEESS-EEE-S-EEEEESSTT--EEEEEEEPTT-EEEE-S-EE-B-TTT--B-PEEES---TT--S---BSEEEE-SPEESSS-EEESB-----TT---------PPPEEEEE-S-----S-EEE-BEEEEE-STTTT-SS-EEE-SSTT---EEEEESSTTEEE-S-EEESS-EEEEESS-EEE-S-EEESSSEEEEEEEPTT-EEEE-S-EES-S--SS---EEEEEESSSEEEESS-EES-B--TTTTSS-----BPPTTSSPPEEEEE-SSSEEEE-S-----S-EEE-SSEEEESSGGGG-----TT----EEESSSEEEETT--TT-HHHHTT----S-SS-TT----SEEEPPTTTTTS-EE-STTSTTGGGTTSEEE--TT-EE--S-EE-BTTEEEE--EEEEEEE-STTSSEES-EEEE-SEEEEEE-S-BEE-S-EEEESSEEEES----TTS-BTT-S--S-GGGEEEES-EEEE-SEEEEE----EE-TT-EEEEE-SSEEEEE---SBPEE--PPPEE-BSS-S---SS---EEB--S--TT--TT-BEEE-SB-TTS-BS---TT-BEEEEEEE----SS-------EEEEEESS---S--PPTTPEEEE-PPSPEEEEEE----S-EEE-SB----TTS--EEEEE-SSSEEEE-S-----S-EEE-SEEEEE-SEETT---EEE-TTEEEE-SSEESS-EEE-TT-EEEEEEETTEE--EEESS-EEE-STT-EEEEEES-PPTT-EEEEEEESS-EEE--SEE-TTEEEE---SSSEEEEEEE-SSPP-TT-TTSSSB-SHHHHHHHHHHTTSBGGGGTT-S---GGGTTB-SHHHHHHHHHHTT-BPPP---------HHHHHHHHHHHHHHHTTS--

Nearest PDB structures (foldseek):
  3syj-assembly1_A-2  TM=1.800E-01  e=1.445E-01  Haemophilus influenzae

Foldseek 3Di:
DDDDDDDDDDDPDDDDDPDPPPPQQAEWEADQVDAEEEEQQQQVRTPVRDHQADLSYEYAYEYAAAHEYEPEQAAGEYQEYEWHYQHQAYAYEYAYPHYADEHEHPDPPPDDDDPPDPDVVPDPQEGEYEYEHNHPDAHEYLGEYEHEYEDDDWDYEYEYYYAGAYEYANEYEDAYPDPPDAYEYFYPYDPPHEYEYQAEYEQAHPPPRDGHEYEYQEDIAPDPDAGGAEEYEANEEYEHAYAYEYWYADPPDPDDPDPDPPPDDDAYHYEFAYQYAYARWYEYEQHEYEDNALCSGHAYAYEYHYDEADDRQEYEYPEQPHEHAHEYEYAEAHEYADAHAYEYAHEYEYAAAYEYEYHHDPPHEYEYNHEYEQHADPPVQQEGEYEYEYAEEYEYQAAYEHYWYQPPPVDDDDTHGGDDFPVGRFYEYHYYYQHEYEQNHQYQGLDEYEYHYAEYEYQAPRRQNLDCDPPRDYAYQADFAEYEHQVFDQQPCSVLVSAACDCPDVFNRRHHQAEYEGHQPPLAEAFECAPPTSNVSNQNYAHEYDQQADERAYAYHHYPLEHEHYHHAHEYEDQDAQSPEDQHEYEYDREHEYELAYWHAHAAAYAFANYEYEFAFDEEAQDTGSRHRYGQDQDRAEFANYEDEHAYCEDEYCHAHEAALQGGEYAYAHVYAYHHPHQAAHHYDFDDKFWWFQPDDDDDDDAQFKTKATPDCRRPDWFKDKDWADAFVVGHGPDPDPPKTFHDWDQDDDDSPSDDDDRHRITMTGIPDRHDPTGDPRGIMMGIDDRAEHEHEYHYAAADEHEDNHEYEAHPRRRAYEYEYYYQYEYEYCHQYQGQEEYEFAAHEYEYAHEQLNYEEYEFEARGEYHAQYEHNYEYAYAANGEYEKEDAAQAIREYEYAEEYEQAHHNYEYHYHDNAYDAFHKYFHYWYQYHYHDDGPYYDPQWDWDCADDGGGTIMITGNGGDQQACQLVPPFALEPVSVVQLVVQAQHFCVSSVVRADCDDPCHGGRHVRRVVRSVVRHGGGHDDPPDPPPPPPVVVVVVVVVVVVVVVVPPDD

Sequence (1056 aa):
MMRIFYRSVLAASFLALTSTHALAVDTFVWQSGQTGAQSWTTPSNWSPSGVPNSGEDVANISVGASTTIDLGAMDQTVVELMLNTTNPAANVEVSSSGGILVLQNDDDNNIDGSENNPYLGYNLGRVRIHSTGGATNPHTISAMIRDSNTSLTNYEGVAFHGDTSIVLSGGYEAVSEIEGAQAAISSFLTDGAEVTISGPISLTDPVNGMDRDLRVNTYGDNDPGVPPKGTIRLTGDISGSGGLLVGWDQHIDSDVINPSPAPTLPSSDVYISGNNTFTGGFTLARANVYLGSDTALGTGTVRGSGQKQQEGFNFLSTDDARVISNNLVITENVAFRGDHSLEWSGLVTQTNVRSINNEIAEGKQLTFSGPHYAFTENDGEFQRGMHYEGSGRTVLTAGFHDRYDTADVESDGDPIGPVPPGESGPGNLIKSGSGTMVVGGASTYTGDTHIRGGNLHFVDNAALGLDPAPGGTNSVVSWGGAIGVDSGVIGNADFLNLFSTDVNSSDPYLADDGGLMLGVGEYNQNISFAPGGNLDKAGLMSLAAHEDGNVFTGAITPRDNLYRLGGGVGTLTLPNANQLTGANSLLAINGGEVALTNTNDYSGGTEIQHTTVTVEDLANGGAASGIGSSSSDEANLFIQSGTLKYAGSGDSTDRLFTIGTRGATIESSGSGAVEFTSSAALGVDIAEERTADVNSGAFPTSFNDEVVNLTNVDDLVPGMLFFTDGTDVFGQPLIPAEGVTIRSVSRRSGPIDNDHDDPAYKNQIRLNHVLSPVAFADGATVRFGPAPERKLTLAGDNSGDNTLTPLVDDASDGGLVGIRKTGSGRWVLEGDNTYTGSTEVQGGVLVVNGDQTGGGMTTVADGGRIAGDGSLGGGLTLEEGGGFLVELLGATADVLDVAGDLDLSAIGDSLDVSLLGAVSGSSWVIASYDGVLSGVFDAVTPGYTVDYGTGSNSVITLTSTGAPVLLGDYNGNGIVDAADFTVWRDNLGGDNNALMGKGDETGLSAGVVDMADYDLWVSQFGQMLPSLATSVPEPSALLLIGFSIAAASWASRRRD

InterPro domains:
  IPR011050 Pectin lyase fold/virulence factor [SSF51126] (521-902)
  IPR013424 PEP-CTERM protein-sorting domain [PF07589] (1031-1055)
  IPR013424 PEP-CTERM protein-sorting domain [TIGR02595] (1032-1055)
  IPR013425 Autotransporter-associated beta strand repeat [PF12951] (429-456)
  IPR013425 Autotransporter-associated beta strand repeat [PF12951] (591-609)
  IPR013425 Autotransporter-associated beta strand repeat [PF12951] (820-848)
  IPR013425 Autotransporter-associated beta strand repeat [TIGR02601] (428-454)
  IPR013425 Autotransporter-associated beta strand repeat [TIGR02601] (818-849)
  IPR018247 EF-Hand 1, calcium-binding site [PS00018] (969-981)
  IPR051551 Bacterial autotransporter adhesion [PTHR35037] (59-925)

pLDDT: mean 80.18, std 19.6, range [24.0, 98.81]

Radius of gyration: 37.94 Å; Cα contacts (8 Å, |Δi|>4): 3171; chains: 1; bounding box: 84×113×136 Å

Solvent-accessible surface area (backbone atoms only — not comparable to full-atom values): 51996 Å² total; per-residue (Å²): 140,80,87,88,93,80,90,88,91,78,91,85,84,93,81,90,78,90,71,86,67,77,81,70,72,48,65,30,36,40,52,56,88,68,68,46,82,44,60,53,75,41,32,84,49,26,41,65,76,40,58,69,60,35,38,56,16,26,38,35,41,48,32,65,54,49,30,36,33,29,50,33,69,50,70,37,28,25,24,30,42,34,45,34,29,80,28,37,82,24,34,46,33,39,33,46,77,65,20,38,42,33,38,18,41,76,65,82,81,85,75,76,98,65,96,82,47,104,62,80,75,68,55,79,59,37,25,39,40,36,22,39,40,62,26,81,41,57,31,35,30,52,24,31,36,31,43,49,51,75,76,94,75,78,75,37,33,44,36,36,34,43,51,30,24,39,36,34,52,36,20,41,38,42,42,62,92,57,95,86,68,53,39,36,41,30,38,51,29,36,87,94,20,38,44,35,34,54,17,48,33,34,22,35,17,91,85,81,67,49,64,30,41,40,32,37,42,50,62,63,99,84,68,93,82,76,76,48,32,44,40,39,34,40,52,19,37,35,33,36,59,15,24,42,34,37,21,42,53,70,83,71,75,93,83,76,91,66,96,64,84,80,74,87,74,75,59,32,41,37,35,29,38,12,80,21,62,17,47,48,18,24,34,39,15,33,15,37,38,34,40,57,34,54,29,38,62,25,68,15,49,33,35,52,46,71,59,92,86,53,77,48,33,32,42,26,42,76,39,63,84,38,46,34,61,41,32,37,41,38,63,44,38,36,35,36,35,46,86,29,14,37,35,36,48,18,47,36,37,18,78,50,74,38,38,44,31,29,50,23,35,90,98,36,39,43,35,31,59,20,42,36,24,28,27,39,76,91,82,80,74,59,72,33,41,40,32,40,32,33,61,16,38,38,37,30,54,36,19,44,30,22,38,34,37,41,93,49,74,91,79,64,92,67,76,50,66,74,55,61,85,74,83,55,48,35,13,24,44,34,36,31,39,60,13,38,39,37,31,60,8,63,18,59,16,33,27,42,39,38,30,59,21,7,33,40,36,24,49,38,76,55,28,67,16,77,54,77,38,95,81,55,69,53,29,53,47,26,75,16,4,21,42,34,25,51,76,46,42,87,76,33,60,79,64,44,65,28,43,32,69,48,63,79,49,102,55,56,69,59,38,31,50,13,11,39,24,59,10,87,84,46,41,64,46,72,47,22,26,24,89,88,35,74,35,29,43,51,31,60,28,14,50,23,21,50,73,90,38,39,67,41,70,34,48,71,42,47,26,94,46,36,40,41,33,16,2,12,58,4,41,30,32,35,66,50,70,50,54,50,53,48,89,21,28,40,37,34,30,40,18,23,27,31,33,26,64,27,46,14,48,12,45,29,38,34,35,31,33,51,14,36,39,36,24,45,45,52,50,36,43,58,37,55,9,28,76,18,19,24,60,35,52,25,86,33,28,35,24,28,53,14,32,48,31,37,52,20,74,48,44,54,19,46,48,37,37,22,34,27,50,66,8,22,32,45,28,38,58,15,86,28,36,46,33,33,66,30,79,51,66,44,36,52,46,73,47,71,75,41,56,35,50,48,75,84,69,97,70,82,89,86,76,53,28,62,41,35,54,36,90,72,60,89,60,60,54,58,55,14,30,61,40,44,64,60,53,39,97,83,71,45,74,40,61,90,59,90,84,40,21,30,60,39,73,44,71,36,70,51,76,97,53,103,67,84,93,64,91,69,52,30,32,30,36,33,41,76,46,75,52,74,100,61,64,54,61,91,75,32,48,36,41,47,42,38,44,47,74,20,39,46,31,43,35,26,58,22,75,41,77,22,31,41,26,41,21,47,54,44,22,93,76,70,16,33,28,18,44,30,33,35,43,69,10,29,39,32,37,55,24,66,21,54,16,50,21,43,33,39,29,57,17,18,37,45,29,35,53,15,41,23,65,36,24,26,50,31,39,19,28,46,66,5,26,45,33,37,50,14,36,38,32,16,28,43,34,36,35,54,39,4,30,40,41,38,50,27,54,41,88,47,48,30,35,32,35,27,57,19,36,40,36,33,65,41,59,63,17,31,38,44,70,48,74,60,42,59,51,61,68,42,68,35,58,44,30,37,31,47,29,54,77,39,70,55,67,71,38,63,45,79,59,54,48,76,43,74,57,80,64,60,66,30,46,29,33,42,31,37,75,41,72,77,69,60,58,27,19,30,75,68,81,46,46,17,50,77,69,17,56,52,48,50,64,77,37,58,79,33,58,24,69,72,26,70,71,24,54,53,65,56,81,98,45,46,60,37,28,52,67,63,32,52,53,45,27,64,77,32,58,73,43,60,64,70,77,80,79,70,81,70,78,74,81,56,63,67,55,57,53,49,50,53,54,52,50,56,58,53,58,75,72,61,73,134

Mean predicted aligned error: 15.08 Å

Organism: NCBI:txid2527991